Protein AF-0000000087153302 (afdb_homodimer)

pLDDT: mean 84.99, std 17.7, range [17.44, 97.81]

Organism: NCBI:txid2511166

Foldseek 3Di:
DCPDDPPVVVVVVVVVLPPQLDQDPVLLCVLLQVLCCVQLNEGADQDDDPVLVVVLVVVLVVLLVDAHDLSSLLNLLRSAPVVLNVLSVVLNVLSVVLSVLLDADDKDWFWDWDDDPNKIKIKIKIKGFVVSVVCSVLSNVLSVLVSVLSSLVSSLQSLLLSLQLSLLLLQLLLLLLLLVLLVVVLVVLVVVLVVQVVCVVVVNHDPVLSVVSVVSNVVSVVVSVVSVVSNVVSLVSSCNSSNHDDPSSPGHHHNHDDDADPDDDDDPCLLVLQCVAASVLVSLVSVLVSLVSVLVVLVVCLFWDGWMKMKMWMWMDDPVDPIDIDTDMDIDTDGDDPCRSVVVSVVSVVVSVVSVVVSVVVSVVLSVLLVVLVVQLVVLSVQLCCLVPPVLVVLVVVLVVVVVCVVVVNDDSVVNVVSVVVNSVSVSVNSVSSSSNSSSVSSNSCSSNPNDPPPDPPPPDPPPPPPPPPPPDDD/DCPDCPVVVVVVVVVVLPPPLDQDPVLLCVLLQVLCCVQQNEGADQDDDPVLVVVLVVVLVVLLVDAHDLSSLLNLLRSAPVVLNVLSVVLSVLSVVLSVLLDADDKDKDWDWDDDPNKIKIKIKIKGFVLSVVCSVLSSVLSVLVSVLSSLVSNLQSLLLSLQLSLLLLQLLLLLLLLVLLVVVLVVLVVVLVVQVVCVVVVNHDPVLSVVSVVLNVVSVVVSVVSVVSNVVSLVVSCNSSNHDDPSSPGHHDNHDDDADPDDDDDPCQLVLQCVAASVLVSLVSVLVSLVSVLVVLVVCLFWDTWMKMWMWMWMDDPVDPIDIDTDMDIDIDGDDPCRSVVVNVVSVVVSVVSVVVSVVVSVVLSVLLVVLVVQLVVLSVQLCCLVPPVLVVLVVVLVVVVVCVVVVNDDPVVNVVSVVVNSVSVSVSSVSSSSNSSSVSSNSCSSNPNDPPPPPPPPDPDPPPPPPPPPPDD

Secondary structure (DSSP, 8-state):
------HHHHHHHHHHT----PPPTTTTHHHHHHHHHHHH--------SHHHHHHHHHHHHHHHTSB--HHHHHHHHHHH-HHHHHHHHHHHHHHHHHHHHTSPPPPEEEEEEEEETTEEEEEEEEEEEHHHHHTHHHHHHHHHHHHHHHHHHHHHHHHHHHHHHHHHHHHHHHHHHHHHHHHHHHHHHHHHHHHHHHHHHTTSS-HHHHHHHHHHHHHHHHHHHHHHHHHHHHHHHHHHHHT--GGGGG-B--SSPPPPPSSPPP-TTHHHHHHHH-HHHHHHHHHHHHHHHHHHHHHHTTT-SEEEEEEEEEEEEETTEEEEEEEEEEEEEE--TTTTTHHHHHHHHHHHHHHHHHHHHHHHHHHHHHHHHHHHHHHHHHHHHHIIIIIHHHHHHHHHHHHHHHHTT-S-HHHHHHHHHHHHHHHHHHHHHHHHHHHHHHHHHHHHHS-------------------------/------HHHHHHHHHHT----PPPTTTTHHHHHHHHHHHH--------SHHHHHHHHHHHHHHHTSB--HHHHHHHHHHH-HHHHHHHHHHHHHHHHHHHHTSPPPPEEEEEEEEETTEEEEEEEEEEEHHHHHTHHHHHHHHHHHHHHHHHHHHHHHHHHHHHHHHHHHHHHHHHHHHHHHHHHHHHHHHHHHHHHHHHHTTSS-HHHHHHHHHHHHHHHHHHHHHHHHHHHHHHHHHHHHT--GGGG--B--SSPPPPPSSPPP-TTHHHHHHHH-HHHHHHHHHHHHHHHHHHHHHHTTT-SEEEEEEEEEEEEETTEEEEEEEEEEEEEE---SSTTHHHHHHHHHHHHHHHHHHHHHHHHHHHHHHHHHHHHHHHHHHHHHIIIIIHHHHHHHHHHHHHHHHTT-S-HHHHHHHHHHHHHHHHHHHHHHHHHHHHHHHHHHHHH--------------------------

Nearest PDB structures (foldseek):
  4mt4-assembly1_C  TM=7.756E-01  e=3.917E-13  Campylobacter jejuni
  5iuy-assembly1_A  TM=7.152E-01  e=1.158E-13  Pseudomonas aeruginosa PAO1
  5azs-assembly1_C  TM=7.913E-01  e=3.580E-12  Pseudomonas aeruginosa PAO1
  1yc9-assembly1_A-3  TM=7.702E-01  e=3.745E-12  Vibrio cholerae
  4mt0-assembly1_A  TM=7.841E-01  e=2.386E-09  Neisseria gonorrhoeae

Radius of gyration: 38.24 Å; Cα contacts (8 Å, |Δi|>4): 1271; chains: 2; bounding box: 66×135×87 Å

Structure (mmCIF, N/CA/C/O backbone):
data_AF-0000000087153302-model_v1
#
loop_
_entity.id
_entity.type
_entity.pdbx_description
1 polymer 'Cobalt-zinc-cadmium resistance protein CzcC'
#
loop_
_atom_site.group_PDB
_atom_site.id
_atom_site.type_symbol
_atom_site.label_atom_id
_atom_site.label_alt_id
_atom_site.label_comp_id
_atom_site.label_asym_id
_atom_site.label_entity_id
_atom_site.label_seq_id
_atom_site.pdbx_PDB_ins_code
_atom_site.Cartn_x
_atom_site.Cartn_y
_atom_site.Cartn_z
_atom_site.occupancy
_atom_site.B_iso_or_equiv
_atom_site.auth_seq_id
_atom_site.auth_comp_id
_atom_site.auth_asym_id
_atom_site.auth_atom_id
_atom_site.pdbx_PDB_model_num
ATOM 1 N N . MET A 1 1 ? -32.531 58.625 32.281 1 26.73 1 MET A N 1
ATOM 2 C CA . MET A 1 1 ? -31.297 58.312 31.562 1 26.73 1 MET A CA 1
ATOM 3 C C . MET A 1 1 ? -31.156 56.812 31.328 1 26.73 1 MET A C 1
ATOM 5 O O . MET A 1 1 ? -30.938 56.062 32.281 1 26.73 1 MET A O 1
ATOM 9 N N . ARG A 1 2 ? -32.031 56.219 30.484 1 32.69 2 ARG A N 1
ATOM 10 C CA . ARG A 1 2 ? -32.469 54.844 30.234 1 32.69 2 ARG A CA 1
ATOM 11 C C . ARG A 1 2 ? -31.375 54.031 29.562 1 32.69 2 ARG A C 1
ATOM 13 O O . ARG A 1 2 ? -31.156 54.188 28.359 1 32.69 2 ARG A O 1
ATOM 20 N N . HIS A 1 3 ? -30.141 54.031 30.141 1 35.16 3 HIS A N 1
ATOM 21 C CA . HIS A 1 3 ? -29 53.25 29.656 1 35.16 3 HIS A CA 1
ATOM 22 C C . HIS A 1 3 ? -29.359 51.812 29.406 1 35.16 3 HIS A C 1
ATOM 24 O O . HIS A 1 3 ? -29.406 51 30.344 1 35.16 3 HIS A O 1
ATOM 30 N N . ARG A 1 4 ? -30.375 51.531 28.562 1 35.59 4 ARG A N 1
ATOM 31 C CA . ARG A 1 4 ? -31.062 50.281 28.25 1 35.59 4 ARG A CA 1
ATOM 32 C C . ARG A 1 4 ? -30.062 49.188 27.906 1 35.59 4 ARG A C 1
ATOM 34 O O . ARG A 1 4 ? -28.938 49.469 27.5 1 35.59 4 ARG A O 1
ATOM 41 N N . THR A 1 5 ? -30.484 47.938 28.172 1 35.56 5 THR A N 1
ATOM 42 C CA . THR A 1 5 ? -30.094 46.531 28.344 1 35.56 5 THR A CA 1
ATOM 43 C C . THR A 1 5 ? -29.531 45.969 27.047 1 35.56 5 THR A C 1
ATOM 45 O O . THR A 1 5 ? -30.281 45.594 26.156 1 35.56 5 THR A O 1
ATOM 48 N N . ILE A 1 6 ? -28.594 46.719 26.359 1 37.72 6 ILE A N 1
ATOM 49 C CA . ILE A 1 6 ? -28.016 46.156 25.141 1 37.72 6 ILE A CA 1
ATOM 50 C C . ILE A 1 6 ? -27.344 44.812 25.469 1 37.72 6 ILE A C 1
ATOM 52 O O . ILE A 1 6 ? -26.891 44.125 24.562 1 37.72 6 ILE A O 1
ATOM 56 N N . ALA A 1 7 ? -27.156 44.5 26.719 1 40.34 7 ALA A N 1
ATOM 57 C CA . ALA A 1 7 ? -26.375 43.312 27.062 1 40.34 7 ALA A CA 1
ATOM 58 C C . ALA A 1 7 ? -27.094 42.031 26.641 1 40.34 7 ALA A C 1
ATOM 60 O O . ALA A 1 7 ? -26.453 41.031 26.344 1 40.34 7 ALA A O 1
ATOM 61 N N . PRO A 1 8 ? -28.5 42.094 26.672 1 39.19 8 PRO A N 1
ATOM 62 C CA . PRO A 1 8 ? -29.094 40.781 26.453 1 39.19 8 PRO A CA 1
ATOM 63 C C . PRO A 1 8 ? -28.953 40.281 25.016 1 39.19 8 PRO A C 1
ATOM 65 O O . PRO A 1 8 ? -29.047 39.062 24.766 1 39.19 8 PRO A O 1
ATOM 68 N N . LEU A 1 9 ? -28.906 41.281 24.094 1 36.41 9 LEU A N 1
ATOM 69 C CA . LEU A 1 9 ? -29.031 40.781 22.734 1 36.41 9 LEU A CA 1
ATOM 70 C C . LEU A 1 9 ? -27.812 39.938 22.344 1 36.41 9 LEU A C 1
ATOM 72 O O . LEU A 1 9 ? -27.938 38.969 21.594 1 36.41 9 LEU A O 1
ATOM 76 N N . LEU A 1 10 ? -26.625 40.312 22.844 1 36.78 10 LEU A N 1
ATOM 77 C CA . LEU A 1 10 ? -25.484 39.531 22.422 1 36.78 10 LEU A CA 1
ATOM 78 C C . LEU A 1 10 ? -25.562 38.094 22.984 1 36.78 10 LEU A C 1
ATOM 80 O O . LEU A 1 10 ? -25.109 37.156 22.344 1 36.78 10 LEU A O 1
ATOM 84 N N . LEU A 1 11 ? -26.203 37.938 24.188 1 37.56 11 LEU A N 1
ATOM 85 C CA . LEU A 1 11 ? -26.344 36.594 24.734 1 37.56 11 LEU A CA 1
ATOM 86 C C . LEU A 1 11 ? -27.344 35.781 23.922 1 37.56 11 LEU A C 1
ATOM 88 O O . LEU A 1 11 ? -27.25 34.562 23.859 1 37.56 11 LEU A O 1
ATOM 92 N N . LEU A 1 12 ? -28.453 36.406 23.422 1 37.22 12 LEU A N 1
ATOM 93 C CA . LEU A 1 12 ? -29.484 35.625 22.75 1 37.22 12 LEU A CA 1
ATOM 94 C C . LEU A 1 12 ? -28.969 35.094 21.406 1 37.22 12 LEU A C 1
ATOM 96 O O . LEU A 1 12 ? -29.5 34.125 20.875 1 37.22 12 LEU A O 1
ATOM 100 N N . ALA A 1 13 ? -28.156 35.906 20.719 1 37.12 13 ALA A N 1
ATOM 101 C CA . ALA A 1 13 ? -27.734 35.438 19.406 1 37.12 13 ALA A CA 1
ATOM 102 C C . ALA A 1 13 ? -26.891 34.156 19.531 1 37.12 13 ALA A C 1
ATOM 104 O O . ALA A 1 13 ? -26.75 33.406 18.578 1 37.12 13 ALA A O 1
ATOM 105 N N . SER A 1 14 ? -26.25 34 20.656 1 38.56 14 SER A N 1
ATOM 106 C CA . SER A 1 14 ? -25.453 32.781 20.766 1 38.56 14 SER A CA 1
ATOM 107 C C . SER A 1 14 ? -26.328 31.531 20.859 1 38.56 14 SER A C 1
ATOM 109 O O . SER A 1 14 ? -25.828 30.406 20.812 1 38.56 14 SER A O 1
ATOM 111 N N . SER A 1 15 ? -27.594 31.734 21.328 1 39.97 15 SER A N 1
ATOM 112 C CA . SER A 1 15 ? -28.344 30.5 21.531 1 39.97 15 SER A CA 1
ATOM 113 C C . SER A 1 15 ? -28.703 29.828 20.203 1 39.97 15 SER A C 1
ATOM 115 O O . SER A 1 15 ? -29 28.641 20.172 1 39.97 15 SER A O 1
ATOM 117 N N . ALA A 1 16 ? -29.141 30.641 19.219 1 39.56 16 ALA A N 1
ATOM 118 C CA . ALA A 1 16 ? -29.703 30.031 18.031 1 39.56 16 ALA A CA 1
ATOM 119 C C . ALA A 1 16 ? -28.672 29.203 17.281 1 39.56 16 ALA A C 1
ATOM 121 O O . ALA A 1 16 ? -29.016 28.328 16.484 1 39.56 16 ALA A O 1
ATOM 122 N N . LEU A 1 17 ? -27.484 29.672 17.266 1 40.41 17 LEU A N 1
ATOM 123 C CA . LEU A 1 17 ? -26.516 28.953 16.453 1 40.41 17 LEU A CA 1
ATOM 124 C C . LEU A 1 17 ? -26.125 27.625 17.109 1 40.41 17 LEU A C 1
ATOM 126 O O . LEU A 1 17 ? -25.25 26.922 16.609 1 40.41 17 LEU A O 1
ATOM 130 N N . ALA A 1 18 ? -26.516 27.516 18.359 1 40.16 18 ALA A N 1
ATOM 131 C CA . ALA A 1 18 ? -26.156 26.219 18.938 1 40.16 18 ALA A CA 1
ATOM 132 C C . ALA A 1 18 ? -26.922 25.078 18.266 1 40.16 18 ALA A C 1
ATOM 134 O O . ALA A 1 18 ? -27.953 24.625 18.766 1 40.16 18 ALA A O 1
ATOM 135 N N . GLY A 1 19 ? -27.438 25.172 17.188 1 43.44 19 GLY A N 1
ATOM 136 C CA . GLY A 1 19 ? -27.859 23.859 16.703 1 43.44 19 GLY A CA 1
ATOM 137 C C . GLY A 1 19 ? -26.953 22.734 17.203 1 43.44 19 GLY A C 1
ATOM 138 O O . GLY A 1 19 ? -25.766 22.703 16.875 1 43.44 19 GLY A O 1
ATOM 139 N N . CYS A 1 20 ? -27.219 22.109 18.422 1 48.09 20 CYS A N 1
ATOM 140 C CA . CYS A 1 20 ? -26.562 21.047 19.156 1 48.09 20 CYS A CA 1
ATOM 141 C C . CYS A 1 20 ? -26.047 19.969 18.219 1 48.09 20 CYS A C 1
ATOM 143 O O . CYS A 1 20 ? -26.828 19.297 17.547 1 48.09 20 CYS A O 1
ATOM 145 N N . ALA A 1 21 ? -25.078 20.156 17.531 1 61.72 21 ALA A N 1
ATOM 146 C CA . ALA A 1 21 ? -24.438 19 16.906 1 61.72 21 ALA A CA 1
ATOM 147 C C . ALA A 1 21 ? -24.422 17.797 17.859 1 61.72 21 ALA A C 1
ATOM 149 O O . ALA A 1 21 ? -23.828 17.875 18.938 1 61.72 21 ALA A O 1
ATOM 150 N N . SER A 1 22 ? -25.516 17.141 18.031 1 71.25 22 SER A N 1
ATOM 151 C CA . SER A 1 22 ? -25.719 15.992 18.906 1 71.25 22 SER A CA 1
ATOM 152 C C . SER A 1 22 ? -25.219 14.711 18.234 1 71.25 22 SER A C 1
ATOM 154 O O . SER A 1 22 ? -25.078 14.656 17.016 1 71.25 22 SER A O 1
ATOM 156 N N . PHE A 1 23 ? -24.641 14 19.156 1 80.62 23 PHE A N 1
ATOM 157 C CA . PHE A 1 23 ? -24.219 12.672 18.719 1 80.62 23 PHE A CA 1
ATOM 158 C C . PHE A 1 23 ? -25.375 11.922 18.078 1 80.62 23 PHE A C 1
ATOM 160 O O . PHE A 1 23 ? -26.531 12.078 18.469 1 80.62 23 PHE A O 1
ATOM 167 N N . SER A 1 24 ? -25.156 11.383 16.953 1 77.31 24 SER A N 1
ATOM 168 C CA . SER A 1 24 ? -26.172 10.586 16.266 1 77.31 24 SER A CA 1
ATOM 169 C C . SER A 1 24 ? -26.594 9.383 17.109 1 77.31 24 SER A C 1
ATOM 171 O O . SER A 1 24 ? -25.797 8.852 17.875 1 77.31 24 SER A O 1
ATOM 173 N N . ALA A 1 25 ? -27.797 8.977 16.984 1 74.81 25 ALA A N 1
ATOM 174 C CA . ALA A 1 25 ? -28.344 7.848 17.734 1 74.81 25 ALA A CA 1
ATOM 175 C C . ALA A 1 25 ? -27.672 6.539 17.344 1 74.81 25 ALA A C 1
ATOM 177 O O . ALA A 1 25 ? -27.406 5.688 18.188 1 74.81 25 ALA A O 1
ATOM 178 N N . ASP A 1 26 ? -27.281 6.438 16.062 1 79.06 26 ASP A N 1
ATOM 179 C CA . ASP A 1 26 ? -26.688 5.195 15.578 1 79.06 26 ASP A CA 1
ATOM 180 C C . ASP A 1 26 ? -25.172 5.27 15.617 1 79.06 26 ASP A C 1
ATOM 182 O O . ASP A 1 26 ? -24.484 4.379 15.094 1 79.06 26 ASP A O 1
ATOM 186 N N . ARG A 1 27 ? -24.688 6.332 16.234 1 77.75 27 ARG A N 1
ATOM 187 C CA . ARG A 1 27 ? -23.25 6.531 16.391 1 77.75 27 ARG A CA 1
ATOM 188 C C . ARG A 1 27 ? -22.531 6.441 15.055 1 77.75 27 ARG A C 1
ATOM 190 O O . ARG A 1 27 ? -21.422 5.918 14.977 1 77.75 27 ARG A O 1
ATOM 197 N N . GLY A 1 28 ? -23.25 6.801 13.969 1 85.44 28 GLY A N 1
ATOM 198 C CA . GLY A 1 28 ? -22.672 6.895 12.641 1 85.44 28 GLY A CA 1
ATOM 199 C C . GLY A 1 28 ? -22.688 5.574 11.891 1 85.44 28 GLY A C 1
ATOM 200 O O . GLY A 1 28 ? -22.234 5.5 10.742 1 85.44 28 GLY A O 1
ATOM 201 N N . MET A 1 29 ? -23.266 4.492 12.445 1 91.5 29 MET A N 1
ATOM 202 C CA . MET A 1 29 ? -23.188 3.146 11.883 1 91.5 29 MET A CA 1
ATOM 203 C C . MET A 1 29 ? -24.219 2.967 10.766 1 91.5 29 MET A C 1
ATOM 205 O O . MET A 1 29 ? -24.203 1.951 10.07 1 91.5 29 MET A O 1
ATOM 209 N N . GLY A 1 30 ? -25.047 3.918 10.562 1 89.38 30 GLY A N 1
ATOM 210 C CA . GLY A 1 30 ? -26.078 3.822 9.555 1 89.38 30 GLY A CA 1
ATOM 211 C C . GLY A 1 30 ? -25.547 3.602 8.156 1 89.38 30 GLY A C 1
ATOM 212 O O . GLY A 1 30 ? -25.969 2.676 7.461 1 89.38 30 GLY A O 1
ATOM 213 N N . VAL A 1 31 ? -24.656 4.359 7.816 1 89.31 31 VAL A N 1
ATOM 214 C CA . VAL A 1 31 ? -24.062 4.273 6.484 1 89.31 31 VAL A CA 1
ATOM 215 C C . VAL A 1 31 ? -23.312 2.949 6.34 1 89.31 31 VAL A C 1
ATOM 217 O O . VAL A 1 31 ? -23.391 2.295 5.297 1 89.31 31 VAL A O 1
ATOM 220 N N . VAL A 1 32 ? -22.562 2.557 7.371 1 91.94 32 VAL A N 1
ATOM 221 C CA . VAL A 1 32 ? -21.812 1.31 7.352 1 91.94 32 VAL A CA 1
ATOM 222 C C . VAL A 1 32 ? -22.75 0.133 7.125 1 91.94 32 VAL A C 1
ATOM 224 O O . VAL A 1 32 ? -22.5 -0.724 6.277 1 91.94 32 VAL A O 1
ATOM 227 N N . SER A 1 33 ? -23.875 0.13 7.863 1 91.94 33 SER A N 1
ATOM 228 C CA . SER A 1 33 ? -24.859 -0.938 7.742 1 91.94 33 SER A CA 1
ATOM 229 C C . SER A 1 33 ? -25.5 -0.944 6.359 1 91.94 33 SER A C 1
ATOM 231 O O . SER A 1 33 ? -25.688 -2.006 5.758 1 91.94 33 SER A O 1
ATOM 233 N N . ASP A 1 34 ? -25.781 0.166 5.844 1 89.31 34 ASP A N 1
ATOM 234 C CA . ASP A 1 34 ? -26.438 0.286 4.539 1 89.31 34 ASP A CA 1
ATOM 235 C C . ASP A 1 34 ? -25.5 -0.205 3.424 1 89.31 34 ASP A C 1
ATOM 237 O O . ASP A 1 34 ? -25.922 -0.994 2.572 1 89.31 34 ASP A O 1
ATOM 241 N N . VAL A 1 35 ? -24.312 0.205 3.438 1 86.12 35 VAL A N 1
ATOM 242 C CA . VAL A 1 35 ? -23.344 -0.173 2.414 1 86.12 35 VAL A CA 1
ATOM 243 C C . VAL A 1 35 ? -23.078 -1.677 2.48 1 86.12 35 VAL A C 1
ATOM 245 O O . VAL A 1 35 ? -23.016 -2.348 1.449 1 86.12 35 VAL A O 1
ATOM 248 N N . THR A 1 36 ? -22.938 -2.148 3.678 1 89.12 36 THR A N 1
ATOM 249 C CA . THR A 1 36 ? -22.656 -3.568 3.859 1 89.12 36 THR A CA 1
ATOM 250 C C . THR A 1 36 ? -23.844 -4.418 3.387 1 89.12 36 THR A C 1
ATOM 252 O O . THR A 1 36 ? -23.656 -5.422 2.703 1 89.12 36 THR A O 1
ATOM 255 N N . GLU A 1 37 ? -25.031 -4.043 3.711 1 88.94 37 GLU A N 1
ATOM 256 C CA . GLU A 1 37 ? -26.234 -4.766 3.301 1 88.94 37 GLU A CA 1
ATOM 257 C C . GLU A 1 37 ? -26.391 -4.762 1.782 1 88.94 37 GLU A C 1
ATOM 259 O O . GLU A 1 37 ? -26.719 -5.789 1.185 1 88.94 37 GLU A O 1
ATOM 264 N N . ARG A 1 38 ? -26.141 -3.75 1.174 1 84.44 38 ARG A N 1
ATOM 265 C CA . ARG A 1 38 ? -26.281 -3.621 -0.273 1 84.44 38 ARG A CA 1
ATOM 266 C C . ARG A 1 38 ? -25.188 -4.398 -1.001 1 84.44 38 ARG A C 1
ATOM 268 O O . ARG A 1 38 ? -25.453 -5.047 -2.016 1 84.44 38 ARG A O 1
ATOM 275 N N . ALA A 1 39 ? -23.969 -4.355 -0.471 1 82.88 39 ALA A N 1
ATOM 276 C CA . ALA A 1 39 ? -22.828 -4.938 -1.166 1 82.88 39 ALA A CA 1
ATOM 277 C C . ALA A 1 39 ? -22.781 -6.449 -0.972 1 82.88 39 ALA A C 1
ATOM 279 O O . ALA A 1 39 ? -22.531 -7.195 -1.921 1 82.88 39 ALA A O 1
ATOM 280 N N . ILE A 1 40 ? -23.062 -6.945 0.31 1 85.19 40 ILE A N 1
ATOM 281 C CA . ILE A 1 40 ? -22.828 -8.367 0.548 1 85.19 40 ILE A CA 1
ATOM 282 C C . ILE A 1 40 ? -24 -8.969 1.305 1 85.19 40 ILE A C 1
ATOM 284 O O . ILE A 1 40 ? -24.047 -10.18 1.551 1 85.19 40 ILE A O 1
ATOM 288 N N . GLY A 1 41 ? -24.969 -8.227 1.668 1 87.38 41 GLY A N 1
ATOM 289 C CA . GLY A 1 41 ? -26.188 -8.719 2.293 1 87.38 41 GLY A CA 1
ATOM 290 C C . GLY A 1 41 ? -25.969 -9.273 3.686 1 87.38 41 GLY A C 1
ATOM 291 O O . GLY A 1 41 ? -26.547 -10.297 4.051 1 87.38 41 GLY A O 1
ATOM 292 N N . LYS A 1 42 ? -25.078 -8.633 4.438 1 89.38 42 LYS A N 1
ATOM 293 C CA . LYS A 1 42 ? -24.75 -9.125 5.773 1 89.38 42 LYS A CA 1
ATOM 294 C C . LYS A 1 42 ? -24.984 -8.047 6.828 1 89.38 42 LYS A C 1
ATOM 296 O O . LYS A 1 42 ? -25.203 -6.879 6.492 1 89.38 42 LYS A O 1
ATOM 301 N N . ASP A 1 43 ? -24.984 -8.516 8.102 1 88.62 43 ASP A N 1
ATOM 302 C CA . ASP A 1 43 ? -25.219 -7.598 9.219 1 88.62 43 ASP A CA 1
ATOM 303 C C . ASP A 1 43 ? -23.922 -7.246 9.93 1 88.62 43 ASP A C 1
ATOM 305 O O . ASP A 1 43 ? -22.984 -8.047 9.945 1 88.62 43 ASP A O 1
ATOM 309 N N . VAL A 1 44 ? -23.906 -6.07 10.422 1 89.81 44 VAL A N 1
ATOM 310 C CA . VAL A 1 44 ? -22.75 -5.605 11.188 1 89.81 44 VAL A CA 1
ATOM 311 C C . VAL A 1 44 ? -23.188 -5.207 12.594 1 89.81 44 VAL A C 1
ATOM 313 O O . VAL A 1 44 ? -24.375 -4.926 12.828 1 89.81 44 VAL A O 1
ATOM 316 N N . ALA A 1 45 ? -22.312 -5.277 13.562 1 87.88 45 ALA A N 1
ATOM 317 C CA . ALA A 1 45 ? -22.609 -4.895 14.938 1 87.88 45 ALA A CA 1
ATOM 318 C C . ALA A 1 45 ? -21.438 -4.152 15.578 1 87.88 45 ALA A C 1
ATOM 320 O O . ALA A 1 45 ? -20.297 -4.594 15.484 1 87.88 45 ALA A O 1
ATOM 321 N N . PHE A 1 46 ? -21.734 -3.059 16.141 1 90.12 46 PHE A N 1
ATOM 322 C CA . PHE A 1 46 ? -20.781 -2.326 16.969 1 90.12 46 PHE A CA 1
ATOM 323 C C . PHE A 1 46 ? -21.078 -2.549 18.438 1 90.12 46 PHE A C 1
ATOM 325 O O . PHE A 1 46 ? -22.062 -2.033 18.969 1 90.12 46 PHE A O 1
ATOM 332 N N . VAL A 1 47 ? -20.203 -3.311 19.062 1 89.06 47 VAL A N 1
ATOM 333 C CA . VAL A 1 47 ? -20.453 -3.795 20.406 1 89.06 47 VAL A CA 1
ATOM 334 C C . VAL A 1 47 ? -19.875 -2.809 21.422 1 89.06 47 VAL A C 1
ATOM 336 O O . VAL A 1 47 ? -18.656 -2.67 21.547 1 89.06 47 VAL A O 1
ATOM 339 N N . ARG A 1 48 ? -20.766 -2.236 22.203 1 86.75 48 ARG A N 1
ATOM 340 C CA . ARG A 1 48 ? -20.297 -1.218 23.141 1 86.75 48 ARG A CA 1
ATOM 341 C C . ARG A 1 48 ? -20.734 -1.554 24.562 1 86.75 48 ARG A C 1
ATOM 343 O O . ARG A 1 48 ? -20.234 -0.964 25.516 1 86.75 48 ARG A O 1
ATOM 350 N N . SER A 1 49 ? -21.75 -2.473 24.625 1 88.56 49 SER A N 1
ATOM 351 C CA . SER A 1 49 ? -22.25 -2.852 25.938 1 88.56 49 SER A CA 1
ATOM 352 C C . SER A 1 49 ? -22.156 -4.359 26.156 1 88.56 49 SER A C 1
ATOM 354 O O . SER A 1 49 ? -21.984 -5.117 25.203 1 88.56 49 SER A O 1
ATOM 356 N N . ALA A 1 50 ? -22.25 -4.742 27.391 1 90.38 50 ALA A N 1
ATOM 357 C CA . ALA A 1 50 ? -22.172 -6.156 27.734 1 90.38 50 ALA A CA 1
ATOM 358 C C . ALA A 1 50 ? -23.375 -6.926 27.188 1 90.38 50 ALA A C 1
ATOM 360 O O . ALA A 1 50 ? -23.234 -8.078 26.781 1 90.38 50 ALA A O 1
ATOM 361 N N . ASP A 1 51 ? -24.484 -6.266 27.219 1 89.06 51 ASP A N 1
ATOM 362 C CA . ASP A 1 51 ? -25.672 -6.906 26.688 1 89.06 51 ASP A CA 1
ATOM 363 C C . ASP A 1 51 ? -25.547 -7.164 25.188 1 89.06 51 ASP A C 1
ATOM 365 O O . ASP A 1 51 ? -25.938 -8.227 24.703 1 89.06 51 ASP A O 1
ATOM 369 N N . GLU A 1 52 ? -25 -6.188 24.5 1 89.19 52 GLU A N 1
ATOM 370 C CA . GLU A 1 52 ? -24.781 -6.359 23.062 1 89.19 52 GLU A CA 1
ATOM 371 C C . GLU A 1 52 ? -23.75 -7.457 22.797 1 89.19 52 GLU A C 1
ATOM 373 O O . GLU A 1 52 ? -23.906 -8.227 21.844 1 89.19 52 GLU A O 1
ATOM 378 N N . ALA A 1 53 ? -22.812 -7.516 23.672 1 91.75 53 ALA A N 1
ATOM 379 C CA . ALA A 1 53 ? -21.781 -8.547 23.531 1 91.75 53 ALA A CA 1
ATOM 380 C C . ALA A 1 53 ? -22.375 -9.938 23.703 1 91.75 53 ALA A C 1
ATOM 382 O O . ALA A 1 53 ? -22.031 -10.867 22.984 1 91.75 53 ALA A O 1
ATOM 383 N N . ALA A 1 54 ? -23.297 -10.062 24.641 1 91.75 54 ALA A N 1
ATOM 384 C CA . ALA A 1 54 ? -23.938 -11.352 24.891 1 91.75 54 ALA A CA 1
ATOM 385 C C . ALA A 1 54 ? -24.812 -11.773 23.719 1 91.75 54 ALA A C 1
ATOM 387 O O . ALA A 1 54 ? -24.844 -12.953 23.344 1 91.75 54 ALA A O 1
ATOM 388 N N . THR A 1 55 ? -25.516 -10.852 23.172 1 92.44 55 THR A N 1
ATOM 389 C CA . THR A 1 55 ? -26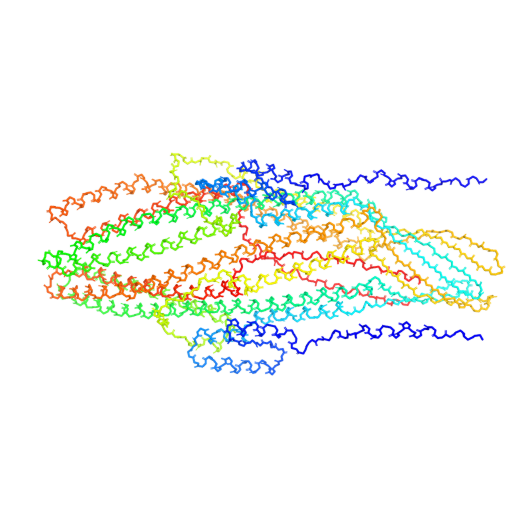.359 -11.141 22.016 1 92.44 55 THR A CA 1
ATOM 390 C C . THR A 1 55 ? -25.516 -11.594 20.828 1 92.44 55 THR A C 1
ATOM 392 O O . THR A 1 55 ? -25.875 -12.547 20.141 1 92.44 55 THR A O 1
ATOM 395 N N . VAL A 1 56 ? -24.406 -10.891 20.594 1 92.38 56 VAL A N 1
ATOM 396 C CA . VAL A 1 56 ? -23.516 -11.234 19.484 1 92.38 56 VAL A CA 1
ATOM 397 C C . VAL A 1 56 ? -22.906 -12.609 19.719 1 92.38 56 VAL A C 1
ATOM 399 O O . VAL A 1 56 ? -22.812 -13.422 18.797 1 92.38 56 VAL A O 1
ATOM 402 N N . ASP A 1 57 ? -22.547 -12.891 20.984 1 91.56 57 ASP A N 1
ATOM 403 C CA . ASP A 1 57 ? -21.969 -14.188 21.328 1 91.56 57 ASP A CA 1
ATOM 404 C C . ASP A 1 57 ? -22.969 -15.32 21.047 1 91.56 57 ASP A C 1
ATOM 406 O O . ASP A 1 57 ? -22.578 -16.375 20.531 1 91.56 57 ASP A O 1
ATOM 410 N N . ALA A 1 58 ? -24.172 -15.117 21.375 1 92.56 58 ALA A N 1
ATOM 411 C CA . ALA A 1 58 ? -25.203 -16.125 21.141 1 92.56 58 ALA A CA 1
ATOM 412 C C . ALA A 1 58 ? -25.406 -16.359 19.641 1 92.56 58 ALA A C 1
ATOM 414 O O . ALA A 1 58 ? -25.562 -17.5 19.203 1 92.56 58 ALA A O 1
ATOM 415 N N . ALA A 1 59 ? -25.391 -15.281 18.922 1 92.75 59 ALA A N 1
ATOM 416 C CA . ALA A 1 59 ? -25.547 -15.391 17.484 1 92.75 59 ALA A CA 1
ATOM 417 C C . ALA A 1 59 ? -24.375 -16.141 16.859 1 92.75 59 ALA A C 1
ATOM 419 O O . ALA A 1 59 ? -24.578 -16.984 15.969 1 92.75 59 ALA A O 1
ATOM 420 N N . VAL A 1 60 ? -23.156 -15.867 17.297 1 93.56 60 VAL A N 1
ATOM 421 C CA . VAL A 1 60 ? -21.953 -16.516 16.781 1 93.56 60 VAL A CA 1
ATOM 422 C C . VAL A 1 60 ? -22 -18 17.094 1 93.56 60 VAL A C 1
ATOM 424 O O . VAL A 1 60 ? -21.703 -18.844 16.234 1 93.56 60 VAL A O 1
ATOM 427 N N . LYS A 1 61 ? -22.438 -18.406 18.281 1 92 61 LYS A N 1
ATOM 428 C CA . LYS A 1 61 ? -22.516 -19.797 18.688 1 92 61 LYS A CA 1
ATOM 429 C C . LYS A 1 61 ? -23.531 -20.562 17.828 1 92 61 LYS A C 1
ATOM 431 O O . LYS A 1 61 ? -23.312 -21.719 17.484 1 92 61 LYS A O 1
ATOM 436 N N . ARG A 1 62 ? -24.578 -19.875 17.516 1 92.81 62 ARG A N 1
ATOM 437 C CA . ARG A 1 62 ? -25.594 -20.484 16.672 1 92.81 62 ARG A CA 1
ATOM 438 C C . ARG A 1 62 ? -25.047 -20.781 15.273 1 92.81 62 ARG A C 1
ATOM 440 O O . ARG A 1 62 ? -25.328 -21.828 14.703 1 92.81 62 ARG A O 1
ATOM 447 N N . LEU A 1 63 ? -24.297 -19.844 14.773 1 93.56 63 LEU A N 1
ATOM 448 C CA . LEU A 1 63 ? -23.719 -20.016 13.438 1 93.56 63 LEU A CA 1
ATOM 449 C C . LEU A 1 63 ? -22.656 -21.094 13.422 1 93.56 63 LEU A C 1
ATOM 451 O O . LEU A 1 63 ? -22.531 -21.844 12.461 1 93.56 63 LEU A O 1
ATOM 455 N N . LEU A 1 64 ? -21.906 -21.219 14.508 1 93.44 64 LEU A N 1
ATOM 456 C CA . LEU A 1 64 ? -20.797 -22.156 14.594 1 93.44 64 LEU A CA 1
ATOM 457 C C . LEU A 1 64 ? -21.281 -23.578 14.797 1 93.44 64 LEU A C 1
ATOM 459 O O . LEU A 1 64 ? -20.531 -24.547 14.617 1 93.44 64 LEU A O 1
ATOM 463 N N . ALA A 1 65 ? -22.562 -23.75 15.094 1 90.44 65 ALA A N 1
ATOM 464 C CA . ALA A 1 65 ? -23.125 -25.078 15.367 1 90.44 65 ALA A CA 1
ATOM 465 C C . ALA A 1 65 ? -23.297 -25.875 14.078 1 90.44 65 ALA A C 1
ATOM 467 O O . ALA A 1 65 ? -23.391 -27.109 14.117 1 90.44 65 ALA A O 1
ATOM 468 N N . HIS A 1 66 ? -23.297 -25.172 12.938 1 89.5 66 HIS A N 1
ATOM 469 C CA . HIS A 1 66 ? -23.469 -25.828 11.648 1 89.5 66 HIS A CA 1
ATOM 470 C C . HIS A 1 66 ? -22.188 -25.75 10.812 1 89.5 66 HIS A C 1
ATOM 472 O O . HIS A 1 66 ? -21.188 -25.172 11.242 1 89.5 66 HIS A O 1
ATOM 478 N N . ASN A 1 67 ? -22.25 -26.5 9.68 1 92.12 67 ASN A N 1
ATOM 479 C CA . ASN A 1 67 ? -21.141 -26.344 8.742 1 92.12 67 ASN A CA 1
ATOM 480 C C . ASN A 1 67 ? -21.062 -24.922 8.195 1 92.12 67 ASN A C 1
ATOM 482 O O . ASN A 1 67 ? -22.031 -24.422 7.602 1 92.12 67 ASN A O 1
ATOM 486 N N . LEU A 1 68 ? -19.984 -24.375 8.461 1 94.12 68 LEU A N 1
ATOM 487 C CA . LEU A 1 68 ? -19.844 -22.953 8.125 1 94.12 68 LEU A CA 1
ATOM 488 C C . LEU A 1 68 ? -19.656 -22.766 6.617 1 94.12 68 LEU A C 1
ATOM 490 O O . LEU A 1 68 ? -18.656 -23.188 6.051 1 94.12 68 LEU A O 1
ATOM 494 N N . THR A 1 69 ? -20.641 -22.203 5.984 1 94.5 69 THR A N 1
ATOM 495 C CA . THR A 1 69 ? -20.484 -21.75 4.605 1 94.5 69 THR A CA 1
ATOM 496 C C . THR A 1 69 ? -19.672 -20.469 4.539 1 94.5 69 THR A C 1
ATOM 498 O O . THR A 1 69 ? -19.359 -19.859 5.57 1 94.5 69 THR A O 1
ATOM 501 N N . ALA A 1 70 ? -19.281 -20.094 3.332 1 94.06 70 ALA A N 1
ATOM 502 C CA . ALA A 1 70 ? -18.531 -18.844 3.182 1 94.06 70 ALA A CA 1
ATOM 503 C C . ALA A 1 70 ? -19.312 -17.656 3.736 1 94.06 70 ALA A C 1
ATOM 505 O O . ALA A 1 70 ? -18.75 -16.797 4.418 1 94.06 70 ALA A O 1
ATOM 506 N N . ASP A 1 71 ? -20.609 -17.625 3.568 1 94 71 ASP A N 1
ATOM 507 C CA . ASP A 1 71 ? -21.469 -16.531 4.023 1 94 71 ASP A CA 1
ATOM 508 C C . ASP A 1 71 ? -21.578 -16.531 5.547 1 94 71 ASP A C 1
ATOM 510 O O . ASP A 1 71 ? -21.547 -15.461 6.168 1 94 71 ASP A O 1
ATOM 514 N N . HIS A 1 72 ? -21.672 -17.734 6.059 1 95.38 72 HIS A N 1
ATOM 515 C CA . HIS A 1 72 ? -21.75 -17.828 7.512 1 95.38 72 HIS A CA 1
ATOM 516 C C . HIS A 1 72 ? -20.453 -17.406 8.164 1 95.38 72 HIS A C 1
ATOM 518 O O . HIS A 1 72 ? -20.469 -16.734 9.203 1 95.38 72 HIS A O 1
ATOM 524 N N . ALA A 1 73 ? -19.344 -17.797 7.551 1 96.75 73 ALA A N 1
ATOM 525 C CA . ALA A 1 73 ? -18.047 -17.391 8.078 1 96.75 73 ALA A CA 1
ATOM 526 C C . ALA A 1 73 ? -17.891 -15.883 8.07 1 96.75 73 ALA A C 1
ATOM 528 O O . ALA A 1 73 ? -17.375 -15.297 9.023 1 96.75 73 ALA A O 1
ATOM 529 N N . VAL A 1 74 ? -18.359 -15.25 7 1 96.25 74 VAL A N 1
ATOM 530 C CA . VAL A 1 74 ? -18.312 -13.797 6.895 1 96.25 74 VAL A CA 1
ATOM 531 C C . VAL A 1 74 ? -19.156 -13.164 8 1 96.25 74 VAL A C 1
ATOM 533 O O . VAL A 1 74 ? -18.719 -12.219 8.664 1 96.25 74 VAL A O 1
ATOM 536 N N . GLN A 1 75 ? -20.312 -13.695 8.258 1 95.94 75 GLN A N 1
ATOM 537 C CA . GLN A 1 75 ? -21.188 -13.148 9.281 1 95.94 75 GLN A CA 1
ATOM 538 C C . GLN A 1 75 ? -20.562 -13.258 10.664 1 95.94 75 GLN A C 1
ATOM 540 O O . GLN A 1 75 ? -20.641 -12.32 11.469 1 95.94 75 GLN A O 1
ATOM 545 N N . VAL A 1 76 ? -19.938 -14.367 10.906 1 95.75 76 VAL A N 1
ATOM 546 C CA . VAL A 1 76 ? -19.266 -14.562 12.188 1 95.75 76 VAL A CA 1
ATOM 547 C C . VAL A 1 76 ? -18.156 -13.516 12.359 1 95.75 76 VAL A C 1
ATOM 549 O O . VAL A 1 76 ? -18.047 -12.891 13.414 1 95.75 76 VAL A O 1
ATOM 552 N N . ALA A 1 77 ? -17.344 -13.312 11.312 1 97 77 ALA A N 1
ATOM 553 C CA . ALA A 1 77 ? -16.234 -12.367 11.383 1 97 77 ALA A CA 1
ATOM 554 C C . ALA A 1 77 ? -16.734 -10.938 11.586 1 97 77 ALA A C 1
ATOM 556 O O . ALA A 1 77 ? -16.141 -10.18 12.359 1 97 77 ALA A O 1
ATOM 557 N N . LEU A 1 78 ? -17.844 -10.578 10.914 1 96.12 78 LEU A N 1
ATOM 558 C CA . LEU A 1 78 ? -18.375 -9.219 11 1 96.12 78 LEU A CA 1
ATOM 559 C C . LEU A 1 78 ? -18.891 -8.93 12.406 1 96.12 78 LEU A C 1
ATOM 561 O O . LEU A 1 78 ? -18.906 -7.773 12.836 1 96.12 78 LEU A O 1
ATOM 565 N N . LEU A 1 79 ? -19.266 -9.984 13.109 1 94.06 79 LEU A N 1
ATOM 566 C CA . LEU A 1 79 ? -19.812 -9.812 14.445 1 94.06 79 LEU A CA 1
ATOM 567 C C . LEU A 1 79 ? -18.719 -9.898 15.5 1 94.06 79 LEU A C 1
ATOM 569 O O . LEU A 1 79 ? -18.797 -9.227 16.531 1 94.06 79 LEU A O 1
ATOM 573 N N . ASN A 1 80 ? -17.688 -10.672 15.18 1 92.75 80 ASN A N 1
ATOM 574 C CA . ASN A 1 80 ? -16.828 -11.109 16.266 1 92.75 80 ASN A CA 1
ATOM 575 C C . ASN A 1 80 ? -15.414 -10.57 16.109 1 92.75 80 ASN A C 1
ATOM 577 O O . ASN A 1 80 ? -14.617 -10.617 17.062 1 92.75 80 ASN A O 1
ATOM 581 N N . ASN A 1 81 ? -15.008 -10.094 14.992 1 94.75 81 ASN A N 1
ATOM 582 C CA . ASN A 1 81 ? -13.633 -9.656 14.758 1 94.75 81 ASN A CA 1
ATOM 583 C C . ASN A 1 81 ? -13.32 -8.375 15.523 1 94.75 81 ASN A C 1
ATOM 585 O O . ASN A 1 81 ? -13.945 -7.344 15.297 1 94.75 81 ASN A O 1
ATOM 589 N N . LYS A 1 82 ? -12.281 -8.461 16.328 1 93.88 82 LYS A N 1
ATOM 590 C CA . LYS A 1 82 ? -11.961 -7.324 17.203 1 93.88 82 LYS A CA 1
ATOM 591 C C . LYS A 1 82 ? -11.258 -6.219 16.406 1 93.88 82 LYS A C 1
ATOM 593 O O . LYS A 1 82 ? -11.336 -5.047 16.781 1 93.88 82 LYS A O 1
ATOM 598 N N . GLY A 1 83 ? -10.539 -6.586 15.344 1 93.81 83 GLY A N 1
ATOM 599 C CA . GLY A 1 83 ? -9.969 -5.57 14.469 1 93.81 83 GLY A CA 1
ATOM 600 C C . GLY A 1 83 ? -11.023 -4.676 13.836 1 93.81 83 GLY A C 1
ATOM 601 O O . GLY A 1 83 ? -10.828 -3.465 13.734 1 93.81 83 GLY A O 1
ATOM 602 N N . LEU A 1 84 ? -12.141 -5.258 13.438 1 94.81 84 LEU A N 1
ATOM 603 C CA . LEU A 1 84 ? -13.234 -4.488 12.859 1 94.81 84 LEU A CA 1
ATOM 604 C C . LEU A 1 84 ? -13.891 -3.59 13.906 1 94.81 84 LEU A C 1
ATOM 606 O O . LEU A 1 84 ? -14.258 -2.451 13.609 1 94.81 84 LEU A O 1
ATOM 610 N N . GLN A 1 85 ? -13.961 -4.047 15.156 1 93.62 85 GLN A N 1
ATOM 611 C CA . GLN A 1 85 ? -14.492 -3.24 16.25 1 93.62 85 GLN A CA 1
ATOM 612 C C . GLN A 1 85 ? -13.625 -2.006 16.5 1 93.62 85 GLN A C 1
ATOM 614 O O . GLN A 1 85 ? -14.148 -0.926 16.781 1 93.62 85 GLN A O 1
ATOM 619 N N . ALA A 1 86 ? -12.359 -2.191 16.297 1 93.44 86 ALA A N 1
ATOM 620 C CA . ALA A 1 86 ? -11.445 -1.057 16.438 1 93.44 86 ALA A CA 1
ATOM 621 C C . ALA A 1 86 ? -11.688 -0.025 15.336 1 93.44 86 ALA A C 1
ATOM 623 O O . ALA A 1 86 ? -11.625 1.182 15.586 1 93.44 86 ALA A O 1
ATOM 624 N N . ALA A 1 87 ? -11.938 -0.48 14.156 1 92.44 87 ALA A N 1
ATOM 625 C CA . ALA A 1 87 ? -12.258 0.425 13.055 1 92.44 87 ALA A CA 1
ATOM 626 C C . ALA A 1 87 ? -13.539 1.203 13.336 1 92.44 87 ALA A C 1
ATOM 628 O O . ALA A 1 87 ? -13.641 2.385 13 1 92.44 87 ALA A O 1
ATOM 629 N N . TYR A 1 88 ? -14.508 0.591 14.008 1 93.81 88 TYR A N 1
ATOM 630 C CA . TYR A 1 88 ? -15.742 1.267 14.383 1 93.81 88 TYR A CA 1
ATOM 631 C C . TYR A 1 88 ? -15.484 2.307 15.469 1 93.81 88 TYR A C 1
ATOM 633 O O . TYR A 1 88 ? -16.141 3.354 15.5 1 93.81 88 TYR A O 1
ATOM 641 N N . SER A 1 89 ? -14.484 2.025 16.312 1 92.69 89 SER A N 1
ATOM 642 C CA . SER A 1 89 ? -14.109 3.016 17.312 1 92.69 89 SER A CA 1
ATOM 643 C C . SER A 1 89 ? -13.5 4.254 16.672 1 92.69 89 SER A C 1
ATOM 645 O O . SER A 1 89 ? -13.664 5.367 17.172 1 92.69 89 SER A O 1
ATOM 647 N N . GLU A 1 90 ? -12.812 4.055 15.609 1 91.69 90 GLU A N 1
ATOM 648 C CA . GLU A 1 90 ? -12.281 5.195 14.859 1 91.69 90 GLU A CA 1
ATOM 649 C C . GLU A 1 90 ? -13.406 6.059 14.297 1 91.69 90 GLU A C 1
ATOM 651 O O . GLU A 1 90 ? -13.289 7.285 14.242 1 91.69 90 GLU A O 1
ATOM 656 N N . LEU A 1 91 ? -14.461 5.414 13.836 1 92.31 91 LEU A N 1
ATOM 657 C CA . LEU A 1 91 ? -15.641 6.137 13.383 1 92.31 91 LEU A CA 1
ATOM 658 C C . LEU A 1 91 ? -16.266 6.934 14.523 1 92.31 91 LEU A C 1
ATOM 660 O O . LEU A 1 91 ? -16.656 8.086 14.336 1 92.31 91 LEU A O 1
ATOM 664 N N . ALA A 1 92 ? -16.281 6.32 15.703 1 91.31 92 ALA A N 1
ATOM 665 C CA . ALA A 1 92 ? -16.812 7.004 16.875 1 91.31 92 ALA A CA 1
ATOM 666 C C . ALA A 1 92 ? -15.961 8.227 17.234 1 91.31 92 ALA A C 1
ATOM 668 O O . ALA A 1 92 ? -16.5 9.258 17.641 1 91.31 92 ALA A O 1
ATOM 669 N N . LEU A 1 93 ? -14.68 8.117 17.047 1 91.56 93 LEU A N 1
ATOM 670 C CA . LEU A 1 93 ? -13.789 9.25 17.297 1 91.56 93 LEU A CA 1
ATOM 671 C C . LEU A 1 93 ? -14.055 10.367 16.297 1 91.56 93 LEU A C 1
ATOM 673 O O . LEU A 1 93 ? -14.047 11.547 16.672 1 91.56 93 LEU A O 1
ATOM 677 N N . ALA A 1 94 ? -14.32 10.031 15.062 1 91.5 94 ALA A N 1
ATOM 678 C CA . ALA A 1 94 ? -14.617 11.031 14.047 1 91.5 94 ALA A CA 1
ATOM 679 C C . ALA A 1 94 ? -15.898 11.789 14.375 1 91.5 94 ALA A C 1
ATOM 681 O O . ALA A 1 94 ? -16.031 12.977 14.078 1 91.5 94 ALA A O 1
ATOM 682 N N . GLU A 1 95 ? -16.828 11.109 14.969 1 91 95 GLU A N 1
ATOM 683 C CA . GLU A 1 95 ? -18.062 11.773 15.398 1 91 95 GLU A CA 1
ATOM 684 C C . GLU A 1 95 ? -17.781 12.812 16.484 1 91 95 GLU A C 1
ATOM 686 O O . GLU A 1 95 ? -18.359 13.898 16.469 1 91 95 GLU A O 1
ATOM 691 N N . THR A 1 96 ? -16.859 12.398 17.406 1 91.19 96 THR A N 1
ATOM 692 C CA . THR A 1 96 ? -16.5 13.359 18.453 1 91.19 96 THR A CA 1
ATOM 693 C C . THR A 1 96 ? -15.836 14.594 17.844 1 91.19 96 THR A C 1
ATOM 695 O O . THR A 1 96 ? -16.078 15.711 18.297 1 91.19 96 THR A O 1
ATOM 698 N N . ASP A 1 97 ? -15.125 14.414 16.828 1 90.31 97 ASP A N 1
ATOM 699 C CA . ASP A 1 97 ? -14.492 15.531 16.156 1 90.31 97 ASP A CA 1
ATOM 700 C C . ASP A 1 97 ? -15.523 16.422 15.461 1 90.31 97 ASP A C 1
ATOM 702 O O . ASP A 1 97 ? -15.398 17.641 15.445 1 90.31 97 ASP A O 1
ATOM 706 N N . LEU A 1 98 ? -16.5 15.773 14.852 1 91.5 98 LEU A N 1
ATOM 707 C CA . LEU A 1 98 ? -17.562 16.516 14.203 1 91.5 98 LEU A CA 1
ATOM 708 C C . LEU A 1 98 ? -18.281 17.422 15.203 1 91.5 98 LEU A C 1
ATOM 710 O O . LEU A 1 98 ? -18.469 18.609 14.953 1 91.5 98 LEU A O 1
ATOM 714 N N . VAL A 1 99 ? -18.531 16.859 16.406 1 89.12 99 VAL A N 1
ATOM 715 C CA . VAL A 1 99 ? -19.234 17.625 17.438 1 89.12 99 VAL A CA 1
ATOM 716 C C . VAL A 1 99 ? -18.328 18.734 17.969 1 89.12 99 VAL A C 1
ATOM 718 O O . VAL A 1 99 ? -18.781 19.875 18.125 1 89.12 99 VAL A O 1
ATOM 721 N N . ALA A 1 100 ? -17.062 18.453 18.109 1 89.38 100 ALA A N 1
ATOM 722 C CA . ALA A 1 100 ? -16.125 19.438 18.609 1 89.38 100 ALA A CA 1
ATOM 723 C C . ALA A 1 100 ? -15.984 20.609 17.656 1 89.38 100 ALA A C 1
ATOM 725 O O . ALA A 1 100 ? -15.961 21.781 18.062 1 89.38 100 ALA A O 1
ATOM 726 N N . GLU A 1 101 ? -15.992 20.359 16.344 1 88.75 101 GLU A N 1
ATOM 727 C CA . GLU A 1 101 ? -15.797 21.391 15.328 1 88.75 101 GLU A CA 1
ATOM 728 C C . GLU A 1 101 ? -17.078 22.156 15.062 1 88.75 101 GLU A C 1
ATOM 730 O O . GLU A 1 101 ? -17.062 23.219 14.438 1 88.75 101 GLU A O 1
ATOM 735 N N . SER A 1 102 ? -18.188 21.641 15.625 1 89.38 102 SER A N 1
ATOM 736 C CA . SER A 1 102 ? -19.484 22.281 15.406 1 89.38 102 SER A CA 1
ATOM 737 C C . SER A 1 102 ? -19.875 23.141 16.609 1 89.38 102 SER A C 1
ATOM 739 O O . SER A 1 102 ? -20.938 23.766 16.609 1 89.38 102 SER A O 1
ATOM 741 N N . LEU A 1 103 ? -18.922 23.188 17.625 1 89.38 103 LEU A N 1
ATOM 742 C CA . LEU A 1 103 ? -19.156 24.016 18.812 1 89.38 103 LEU A CA 1
ATOM 743 C C . LEU A 1 103 ? -18.359 25.312 18.75 1 89.38 103 LEU A C 1
ATOM 745 O O . LEU A 1 103 ? -17.25 25.328 18.203 1 89.38 103 LEU A O 1
ATOM 749 N N . PRO A 1 104 ? -19.016 26.422 19.219 1 88.81 104 PRO A N 1
ATOM 750 C CA . PRO A 1 104 ? -18.25 27.672 19.297 1 88.81 104 PRO A CA 1
ATOM 751 C C . PRO A 1 104 ? -17.047 27.578 20.219 1 88.81 104 PRO A C 1
ATOM 753 O O . PRO A 1 104 ? -17.047 26.766 21.141 1 88.81 104 PRO A O 1
ATOM 756 N N . PRO A 1 105 ? -16.031 28.344 19.891 1 88.44 105 PRO A N 1
ATOM 757 C CA . PRO A 1 105 ? -14.859 28.312 20.766 1 88.44 105 PRO A CA 1
ATOM 758 C C . PRO A 1 105 ? -15.164 28.781 22.188 1 88.44 105 PRO A C 1
ATOM 760 O O . PRO A 1 105 ? -16.016 29.641 22.391 1 88.44 105 PRO A O 1
ATOM 763 N N . ASN A 1 106 ? -14.453 28.203 23.156 1 87.38 106 ASN A N 1
ATOM 764 C CA . ASN A 1 106 ? -14.586 28.578 24.562 1 87.38 106 ASN A CA 1
ATOM 765 C C . ASN A 1 106 ? -13.938 29.938 24.828 1 87.38 106 ASN A C 1
ATOM 767 O O . ASN A 1 106 ? -12.82 30.203 24.375 1 87.38 106 ASN A O 1
ATOM 771 N N . PRO A 1 107 ? -14.695 30.875 25.469 1 89.12 107 PRO A N 1
ATOM 772 C CA . PRO A 1 107 ? -14.086 32.156 25.828 1 89.12 107 PRO A CA 1
ATOM 773 C C . PRO A 1 107 ? -13.016 32 26.906 1 89.12 107 PRO A C 1
ATOM 775 O O . PRO A 1 107 ? -12.977 30.984 27.609 1 89.12 107 PRO A O 1
ATOM 778 N N . VAL A 1 108 ? -12.164 32.938 26.891 1 90.25 108 VAL A N 1
ATOM 779 C CA . VAL A 1 108 ? -11.117 32.938 27.906 1 90.25 108 VAL A CA 1
ATOM 780 C C . VAL A 1 108 ? -11.375 34.062 28.906 1 90.25 108 VAL A C 1
ATOM 782 O O . VAL A 1 108 ? -11.648 35.188 28.516 1 90.25 108 VAL A O 1
ATOM 785 N N . PHE A 1 109 ? -11.312 33.688 30.281 1 89.5 109 PHE A N 1
ATOM 786 C CA . PHE A 1 109 ? -11.516 34.625 31.359 1 89.5 109 PHE A CA 1
ATOM 787 C C . PHE A 1 109 ? -10.195 34.969 32.062 1 89.5 109 PHE A C 1
ATOM 789 O O . PHE A 1 109 ? -9.375 34.062 32.281 1 89.5 109 PHE A O 1
ATOM 796 N N . SER A 1 110 ? -10.078 36.281 32.156 1 90.38 110 SER A N 1
ATOM 797 C CA . SER A 1 110 ? -8.883 36.688 32.875 1 90.38 110 SER A CA 1
ATOM 798 C C . SER A 1 110 ? -9.219 37.688 33.969 1 90.38 110 SER A C 1
ATOM 800 O O . SER A 1 110 ? -10.094 38.531 33.781 1 90.38 110 SER A O 1
ATOM 802 N N . ILE A 1 111 ? -8.578 37.531 35.188 1 89.94 111 ILE A N 1
ATOM 803 C CA . ILE A 1 111 ? -8.688 38.469 36.312 1 89.94 111 ILE A CA 1
ATOM 804 C C . ILE A 1 111 ? -7.297 38.875 36.75 1 89.94 111 ILE A C 1
ATOM 806 O O . ILE A 1 111 ? -6.402 38.062 36.938 1 89.94 111 ILE A O 1
ATOM 810 N N . SER A 1 112 ? -7.195 40.188 36.719 1 87.12 112 SER A N 1
ATOM 811 C CA . SER A 1 112 ? -5.918 40.719 37.188 1 87.12 112 SER A CA 1
ATOM 812 C C . SER A 1 112 ? -6.125 41.719 38.312 1 87.12 112 SER A C 1
ATOM 814 O O . SER A 1 112 ? -7.105 42.469 38.312 1 87.12 112 SER A O 1
ATOM 816 N N . ARG A 1 113 ? -5.254 41.688 39.281 1 86.75 113 ARG A N 1
ATOM 817 C CA . ARG A 1 113 ? -5.246 42.656 40.375 1 86.75 113 ARG A CA 1
ATOM 818 C C . ARG A 1 113 ? -3.863 43.25 40.531 1 86.75 113 ARG A C 1
ATOM 820 O O . ARG A 1 113 ? -2.861 42.562 40.594 1 86.75 113 ARG A O 1
ATOM 827 N N . ILE A 1 114 ? -3.975 44.531 40.375 1 81.5 114 ILE A N 1
ATOM 828 C CA . ILE A 1 114 ? -2.73 45.25 40.625 1 81.5 114 ILE A CA 1
ATOM 829 C C . ILE A 1 114 ? -2.887 46.188 41.812 1 81.5 114 ILE A C 1
ATOM 831 O O . ILE A 1 114 ? -3.889 46.875 41.938 1 81.5 114 ILE A O 1
ATOM 835 N N . THR A 1 115 ? -1.963 46.094 42.781 1 81.94 115 THR A N 1
ATOM 836 C CA . THR A 1 115 ? -2.004 46.938 43.969 1 81.94 115 THR A CA 1
ATOM 837 C C . THR A 1 115 ? -0.721 47.75 44.094 1 81.94 115 THR A C 1
ATOM 839 O O . THR A 1 115 ? 0.355 47.281 43.719 1 81.94 115 THR A O 1
ATOM 842 N N . GLY A 1 116 ? -0.925 49.125 44.25 1 76.94 116 GLY A N 1
ATOM 843 C CA . GLY A 1 116 ? 0.211 50 44.5 1 76.94 116 GLY A CA 1
ATOM 844 C C . GLY A 1 116 ? -0.168 51.281 45.25 1 76.94 116 GLY A C 1
ATOM 845 O O . GLY A 1 116 ? -1.208 51.875 44.969 1 76.94 116 GLY A O 1
ATOM 846 N N . ASN A 1 117 ? 0.757 51.75 46.031 1 77.81 117 ASN A N 1
ATOM 847 C CA . ASN A 1 117 ? 0.644 53 46.781 1 77.81 117 ASN A CA 1
ATOM 848 C C . ASN A 1 117 ? -0.75 53.188 47.375 1 77.81 117 ASN A C 1
ATOM 850 O O . ASN A 1 117 ? -1.345 54.25 47.25 1 77.81 117 ASN A O 1
ATOM 854 N N . GLY A 1 118 ? -1.32 52.219 47.938 1 75.94 118 GLY A N 1
ATOM 855 C CA . GLY A 1 118 ? -2.631 52.281 48.562 1 75.94 118 GLY A CA 1
ATOM 856 C C . GLY A 1 118 ? -3.773 52.125 47.562 1 75.94 118 GLY A C 1
ATOM 857 O O . GLY A 1 118 ? -4.938 52.062 47.969 1 75.94 118 GLY A O 1
ATOM 858 N N . ALA A 1 119 ? -3.436 52.156 46.344 1 77 119 ALA A N 1
ATOM 859 C CA . ALA A 1 119 ? -4.449 52.031 45.281 1 77 119 ALA A CA 1
ATOM 860 C C . ALA A 1 119 ? -4.516 50.594 44.75 1 77 119 ALA A C 1
ATOM 862 O O . ALA A 1 119 ? -3.561 49.844 44.906 1 77 119 ALA A O 1
ATOM 863 N N . SER A 1 120 ? -5.801 50.125 44.562 1 84.06 120 SER A N 1
ATOM 864 C CA . SER A 1 120 ? -6 48.812 44 1 84.06 120 SER A CA 1
ATOM 865 C C . SER A 1 120 ? -6.805 48.875 42.688 1 84.06 120 SER A C 1
ATOM 867 O O . SER A 1 120 ? -7.68 49.75 42.562 1 84.06 120 SER A O 1
ATOM 869 N N . GLU A 1 121 ? -6.254 48.031 41.781 1 83.44 121 GLU A N 1
ATOM 870 C CA . GLU A 1 121 ? -6.938 47.938 40.469 1 83.44 121 GLU A CA 1
ATOM 871 C C . GLU A 1 121 ? -7.273 46.5 40.156 1 83.44 121 GLU A C 1
ATOM 873 O O . GLU A 1 121 ? -6.41 45.625 40.219 1 83.44 121 GLU A O 1
ATOM 878 N N . VAL A 1 122 ? -8.586 46.312 40.062 1 87.06 122 VAL A N 1
ATOM 879 C CA . VAL A 1 122 ? -9.047 44.969 39.625 1 87.06 122 VAL A CA 1
ATOM 880 C C . VAL A 1 122 ? -9.562 45.062 38.219 1 87.06 122 VAL A C 1
ATOM 882 O O . VAL A 1 122 ? -10.43 45.875 37.906 1 87.06 122 VAL A O 1
ATOM 885 N N . GLU A 1 123 ? -8.969 44.188 37.406 1 86.62 123 GLU A N 1
ATOM 886 C CA . GLU A 1 123 ? -9.375 44.125 36 1 86.62 123 GLU A CA 1
ATOM 887 C C . GLU A 1 123 ? -9.914 42.75 35.656 1 86.62 123 GLU A C 1
ATOM 889 O O . GLU A 1 123 ? -9.305 41.719 35.969 1 86.62 123 GLU A O 1
ATOM 894 N N . ARG A 1 124 ? -11.117 42.719 35.094 1 90.62 124 ARG A N 1
ATOM 895 C CA . ARG A 1 124 ? -11.75 41.531 34.531 1 90.62 124 ARG A CA 1
ATOM 896 C C . ARG A 1 124 ? -11.883 41.594 33.031 1 90.62 124 ARG A C 1
ATOM 898 O O . ARG A 1 124 ? -12.266 42.656 32.5 1 90.62 124 ARG A O 1
ATOM 905 N N . GLN A 1 125 ? -11.453 40.5 32.438 1 90.25 125 GLN A N 1
ATOM 906 C CA . GLN A 1 125 ? -11.492 40.469 30.984 1 90.25 125 GLN A CA 1
ATOM 907 C C . GLN A 1 125 ? -12.07 39.156 30.469 1 90.25 125 GLN A C 1
ATOM 909 O O . GLN A 1 125 ? -11.812 38.094 31.031 1 90.25 125 GLN A O 1
ATOM 914 N N . VAL A 1 126 ? -12.906 39.25 29.391 1 88.44 126 VAL A N 1
ATOM 915 C CA . VAL A 1 126 ? -13.422 38.125 28.641 1 88.44 126 VAL A CA 1
ATOM 916 C C . VAL A 1 126 ? -12.992 38.188 27.188 1 88.44 126 VAL A C 1
ATOM 918 O O . VAL A 1 126 ? -13.266 39.188 26.516 1 88.44 126 VAL A O 1
ATOM 921 N N . VAL A 1 127 ? -12.305 37.188 26.719 1 88.69 127 VAL A N 1
ATOM 922 C CA . VAL A 1 127 ? -11.781 37.156 25.359 1 88.69 127 VAL A CA 1
ATOM 923 C C . VAL A 1 127 ? -12.531 36.125 24.531 1 88.69 127 VAL A C 1
ATOM 925 O O . VAL A 1 127 ? -12.695 35 24.953 1 88.69 127 VAL A O 1
ATOM 928 N N . GLY A 1 128 ? -13 36.594 23.359 1 87.06 128 GLY A N 1
ATOM 929 C CA . GLY A 1 128 ? -13.641 35.719 22.406 1 87.06 128 GLY A CA 1
ATOM 930 C C . GLY A 1 128 ? -12.922 35.656 21.062 1 87.06 128 GLY A C 1
ATOM 931 O O . GLY A 1 128 ? -12.406 36.688 20.594 1 87.06 128 GLY A O 1
ATOM 932 N N . ASP A 1 129 ? -12.867 34.5 20.578 1 89.19 129 ASP A N 1
ATOM 933 C CA . ASP A 1 129 ? -12.305 34.281 19.25 1 89.19 129 ASP A CA 1
ATOM 934 C C . ASP A 1 129 ? -13.336 34.562 18.156 1 89.19 129 ASP A C 1
ATOM 936 O O . ASP A 1 129 ? -14.109 33.656 17.797 1 89.19 129 ASP A O 1
ATOM 940 N N . ILE A 1 130 ? -13.258 35.688 17.562 1 88.12 130 ILE A N 1
ATOM 941 C CA . ILE A 1 130 ? -14.273 36.125 16.609 1 88.12 130 ILE A CA 1
ATOM 942 C C . ILE A 1 130 ? -14.062 35.438 15.266 1 88.12 130 ILE A C 1
ATOM 944 O O . ILE A 1 130 ? -15.031 35.125 14.562 1 88.12 130 ILE A O 1
ATOM 948 N N . LEU A 1 131 ? -12.875 35.219 14.953 1 87.88 131 LEU A N 1
ATOM 949 C CA . LEU A 1 131 ? -12.602 34.531 13.695 1 87.88 131 LEU A CA 1
ATOM 950 C C . LEU A 1 131 ? -13.156 33.125 13.711 1 87.88 131 LEU A C 1
ATOM 952 O O . LEU A 1 131 ? -13.781 32.688 12.742 1 87.88 131 LEU A O 1
ATOM 956 N N . ALA A 1 132 ? -12.867 32.469 14.75 1 88.06 132 ALA A N 1
ATOM 957 C CA . ALA A 1 132 ? -13.367 31.109 14.891 1 88.06 132 ALA A CA 1
ATOM 958 C C . ALA A 1 132 ? -14.898 31.078 14.867 1 88.06 132 ALA A C 1
ATOM 960 O O . ALA A 1 132 ? -15.492 30.141 14.328 1 88.06 132 ALA A O 1
ATOM 961 N N . LEU A 1 133 ? -15.492 32.094 15.453 1 88.81 133 LEU A N 1
ATOM 962 C CA . LEU A 1 133 ? -16.953 32.188 15.461 1 88.81 133 LEU A CA 1
ATOM 963 C C . LEU A 1 133 ? -17.484 32.469 14.062 1 88.81 133 LEU A C 1
ATOM 965 O O . LEU A 1 133 ? -18.5 31.906 13.656 1 88.81 133 LEU A O 1
ATOM 969 N N . ALA A 1 134 ? -16.781 33.25 13.375 1 89.06 134 ALA A N 1
ATOM 970 C CA . ALA A 1 134 ? -17.203 33.656 12.031 1 89.06 134 ALA A CA 1
ATOM 971 C C . ALA A 1 134 ? -17.078 32.469 11.055 1 89.06 134 ALA A C 1
ATOM 973 O O . ALA A 1 134 ? -17.828 32.375 10.094 1 89.06 134 ALA A O 1
ATOM 974 N N . THR A 1 135 ? -16.094 31.641 11.273 1 91.25 135 THR A N 1
ATOM 975 C CA . THR A 1 135 ? -15.82 30.547 10.352 1 91.25 135 THR A CA 1
ATOM 976 C C . THR A 1 135 ? -16.516 29.266 10.805 1 91.25 135 THR A C 1
ATOM 978 O O . THR A 1 135 ? -16.328 28.203 10.203 1 91.25 135 THR A O 1
ATOM 981 N N . LEU A 1 136 ? -17.297 29.344 11.766 1 90.38 136 LEU A N 1
ATOM 982 C CA . LEU A 1 136 ? -17.906 28.172 12.383 1 90.38 136 LEU A CA 1
ATOM 983 C C . LEU A 1 136 ? -18.75 27.406 11.367 1 90.38 136 LEU A C 1
ATOM 985 O O . LEU A 1 136 ? -18.641 26.188 11.25 1 90.38 136 LEU A O 1
ATOM 989 N N . PRO A 1 137 ? -19.609 28.109 10.57 1 90.88 137 PRO A N 1
ATOM 990 C CA . PRO A 1 137 ? -20.438 27.344 9.633 1 90.88 137 PRO A CA 1
ATOM 991 C C . PRO A 1 137 ? -19.625 26.594 8.594 1 90.88 137 PRO A C 1
ATOM 993 O O . PRO A 1 137 ? -19.922 25.438 8.281 1 90.88 137 PRO A O 1
ATOM 996 N N . ALA A 1 138 ? -18.609 27.234 8.133 1 90.31 138 ALA A N 1
ATOM 997 C CA . ALA A 1 138 ? -17.75 26.578 7.145 1 90.31 138 ALA A CA 1
ATOM 998 C C . ALA A 1 138 ? -16.984 25.406 7.766 1 90.31 138 ALA A C 1
ATOM 1000 O O . ALA A 1 138 ? -16.875 24.344 7.152 1 90.31 138 ALA A O 1
ATOM 1001 N N . ARG A 1 139 ? -16.5 25.562 8.938 1 90.5 139 ARG A N 1
ATOM 1002 C CA . ARG A 1 139 ? -15.773 24.5 9.625 1 90.5 139 ARG A CA 1
ATOM 1003 C C . ARG A 1 139 ? -16.688 23.328 9.945 1 90.5 139 ARG A C 1
ATOM 1005 O O . ARG A 1 139 ? -16.266 22.172 9.867 1 90.5 139 ARG A O 1
ATOM 1012 N N . SER A 1 140 ? -17.891 23.688 10.312 1 91.56 140 SER A N 1
ATOM 1013 C CA . SER A 1 140 ? -18.859 22.625 10.602 1 91.56 140 SER A CA 1
ATOM 1014 C C . SER A 1 140 ? -19.188 21.812 9.352 1 91.56 140 SER A C 1
ATOM 1016 O O . SER A 1 140 ? -19.328 20.594 9.422 1 91.56 140 SER A O 1
ATOM 1018 N N . GLU A 1 141 ? -19.312 22.484 8.273 1 91.69 141 GLU A N 1
ATOM 1019 C CA . GLU A 1 141 ? -19.578 21.797 7.012 1 91.69 141 GLU A CA 1
ATOM 1020 C C . GLU A 1 141 ? -18.422 20.891 6.617 1 91.69 141 GLU A C 1
ATOM 1022 O O . GLU A 1 141 ? -18.641 19.766 6.172 1 91.69 141 GLU A O 1
ATOM 1027 N N . ILE A 1 142 ? -17.234 21.359 6.793 1 90.38 142 ILE A N 1
ATOM 1028 C CA . ILE A 1 142 ? -16.031 20.578 6.492 1 90.38 142 ILE A CA 1
ATOM 1029 C C . ILE A 1 142 ? -15.984 19.359 7.414 1 90.38 142 ILE A C 1
ATOM 1031 O O . ILE A 1 142 ? -15.664 18.25 6.973 1 90.38 142 ILE A O 1
ATOM 1035 N N . ALA A 1 143 ? -16.297 19.562 8.633 1 91.19 143 ALA A N 1
ATOM 1036 C CA . ALA A 1 143 ? -16.297 18.469 9.602 1 91.19 143 ALA A CA 1
ATOM 1037 C C . ALA A 1 143 ? -17.344 17.406 9.25 1 91.19 143 ALA A C 1
ATOM 1039 O O . ALA A 1 143 ? -17.109 16.219 9.445 1 91.19 143 ALA A O 1
ATOM 1040 N N . ARG A 1 144 ? -18.469 17.891 8.773 1 90.75 144 ARG A N 1
ATOM 1041 C CA . ARG A 1 144 ? -19.5 16.953 8.344 1 90.75 144 ARG A CA 1
ATOM 1042 C C . ARG A 1 144 ? -19.016 16.094 7.184 1 90.75 144 ARG A C 1
ATOM 1044 O O . ARG A 1 144 ? -19.281 14.891 7.141 1 90.75 144 ARG A O 1
ATOM 1051 N N . ASP A 1 145 ? -18.344 16.719 6.312 1 91 145 ASP A N 1
ATOM 1052 C CA . ASP A 1 145 ? -17.781 15.977 5.188 1 91 145 ASP A CA 1
ATOM 1053 C C . ASP A 1 145 ? -16.734 14.961 5.664 1 91 145 ASP A C 1
ATOM 1055 O O . ASP A 1 145 ? -16.703 13.828 5.18 1 91 145 ASP A O 1
ATOM 1059 N N . ARG A 1 146 ? -15.945 15.344 6.617 1 91.44 146 ARG A N 1
ATOM 1060 C CA . ARG A 1 146 ? -14.922 14.453 7.16 1 91.44 146 ARG A CA 1
ATOM 1061 C C . ARG A 1 146 ? -15.562 13.273 7.898 1 91.44 146 ARG A C 1
ATOM 1063 O O . ARG A 1 146 ? -15.039 12.164 7.875 1 91.44 146 ARG A O 1
ATOM 1070 N N . PHE A 1 147 ? -16.703 13.586 8.523 1 92.81 147 PHE A N 1
ATOM 1071 C CA . PHE A 1 147 ? -17.422 12.516 9.211 1 92.81 147 PHE A CA 1
ATOM 1072 C C . PHE A 1 147 ? -17.984 11.508 8.219 1 92.81 147 PHE A C 1
ATOM 1074 O O . PHE A 1 147 ? -17.891 10.297 8.43 1 92.81 147 PHE A O 1
ATOM 1081 N N . ARG A 1 148 ? -18.531 11.992 7.148 1 91.69 148 ARG A N 1
ATOM 1082 C CA . ARG A 1 148 ? -19.047 11.117 6.102 1 91.69 148 ARG A CA 1
ATOM 1083 C C . ARG A 1 148 ? -17.938 10.25 5.516 1 91.69 148 ARG A C 1
ATOM 1085 O O . ARG A 1 148 ? -18.141 9.07 5.227 1 91.69 148 ARG A O 1
ATOM 1092 N N . GLN A 1 149 ? -16.797 10.797 5.371 1 91.75 149 GLN A N 1
ATOM 1093 C CA . GLN A 1 149 ? -15.633 10.039 4.902 1 91.75 149 GLN A CA 1
ATOM 1094 C C . GLN A 1 149 ? -15.281 8.914 5.871 1 91.75 149 GLN A C 1
ATOM 1096 O O . GLN A 1 149 ? -14.969 7.801 5.449 1 91.75 149 GLN A O 1
ATOM 1101 N N . ALA A 1 150 ? -15.305 9.242 7.102 1 92.5 150 ALA A N 1
ATOM 1102 C CA . ALA A 1 150 ? -14.984 8.234 8.117 1 92.5 150 ALA A CA 1
ATOM 1103 C C . ALA A 1 150 ? -15.992 7.09 8.086 1 92.5 150 ALA A C 1
ATOM 1105 O O . ALA A 1 150 ? -15.625 5.93 8.297 1 92.5 150 ALA A O 1
ATOM 1106 N N . GLN A 1 151 ? -17.25 7.457 7.848 1 93.69 151 GLN A N 1
ATOM 1107 C CA . GLN A 1 151 ? -18.281 6.426 7.723 1 93.69 151 GLN A CA 1
ATOM 1108 C C . GLN A 1 151 ? -17.969 5.484 6.562 1 93.69 151 GLN A C 1
ATOM 1110 O O . GLN A 1 151 ? -18.062 4.266 6.703 1 93.69 151 GLN A O 1
ATOM 1115 N N . LEU A 1 152 ? -17.625 6.004 5.457 1 92 152 LEU A N 1
ATOM 1116 C CA . LEU A 1 152 ? -17.312 5.195 4.285 1 92 152 LEU A CA 1
ATOM 1117 C C . LEU A 1 152 ? -16.047 4.371 4.512 1 92 152 LEU A C 1
ATOM 1119 O O . LEU A 1 152 ? -15.945 3.24 4.027 1 92 152 LEU A O 1
ATOM 1123 N N . ARG A 1 153 ? -15.055 4.898 5.234 1 93.75 153 ARG A N 1
ATOM 1124 C CA . ARG A 1 153 ? -13.852 4.145 5.562 1 93.75 153 ARG A CA 1
ATOM 1125 C C . ARG A 1 153 ? -14.18 2.932 6.426 1 93.75 153 ARG A C 1
ATOM 1127 O O . ARG A 1 153 ? -13.594 1.86 6.25 1 93.75 153 ARG A O 1
ATOM 1134 N N . ALA A 1 154 ? -15.062 3.178 7.348 1 93.81 154 ALA A N 1
ATOM 1135 C CA . ALA A 1 154 ? -15.5 2.053 8.172 1 93.81 154 ALA A CA 1
ATOM 1136 C C . ALA A 1 154 ? -16.219 1.001 7.332 1 93.81 154 ALA A C 1
ATOM 1138 O O . ALA A 1 154 ? -16.031 -0.201 7.543 1 93.81 154 ALA A O 1
ATOM 1139 N N . ALA A 1 155 ? -17.047 1.41 6.414 1 93 155 ALA A N 1
ATOM 1140 C CA . ALA A 1 155 ? -17.719 0.488 5.5 1 93 155 ALA A CA 1
ATOM 1141 C C . ALA A 1 155 ? -16.703 -0.283 4.656 1 93 155 ALA A C 1
ATOM 1143 O O . ALA A 1 155 ? -16.859 -1.488 4.441 1 93 155 ALA A O 1
ATOM 1144 N N . LEU A 1 156 ? -15.695 0.365 4.188 1 92 156 LEU A N 1
ATOM 1145 C CA . LEU A 1 156 ? -14.656 -0.271 3.395 1 92 156 LEU A CA 1
ATOM 1146 C C . LEU A 1 156 ? -13.922 -1.331 4.211 1 92 156 LEU A C 1
ATOM 1148 O O . LEU A 1 156 ? -13.625 -2.416 3.703 1 92 156 LEU A O 1
ATOM 1152 N N . ALA A 1 157 ? -13.586 -0.989 5.426 1 93.38 157 ALA A N 1
ATOM 1153 C CA . ALA A 1 157 ? -12.938 -1.957 6.305 1 93.38 157 ALA A CA 1
ATOM 1154 C C . ALA A 1 157 ? -13.797 -3.207 6.477 1 93.38 157 ALA A C 1
ATOM 1156 O O . ALA A 1 157 ? -13.273 -4.324 6.531 1 93.38 157 ALA A O 1
ATOM 1157 N N . THR A 1 158 ? -15.094 -3.029 6.582 1 94.81 158 THR A N 1
ATOM 1158 C CA . THR A 1 158 ? -16.031 -4.137 6.707 1 94.81 158 THR A CA 1
ATOM 1159 C C . THR A 1 158 ? -16 -5.016 5.457 1 94.81 158 THR A C 1
ATOM 1161 O O . THR A 1 158 ? -15.906 -6.242 5.555 1 94.81 158 THR A O 1
ATOM 1164 N N . LEU A 1 159 ? -16.062 -4.379 4.336 1 91.69 159 LEU A N 1
ATOM 1165 C CA . LEU A 1 159 ? -16.047 -5.113 3.074 1 91.69 159 LEU A CA 1
ATOM 1166 C C . LEU A 1 159 ? -14.711 -5.84 2.891 1 91.69 159 LEU A C 1
ATOM 1168 O O . LEU A 1 159 ? -14.68 -6.957 2.365 1 91.69 159 LEU A O 1
ATOM 1172 N N . ARG A 1 160 ? -13.609 -5.23 3.299 1 93.06 160 ARG A N 1
ATOM 1173 C CA . ARG A 1 160 ? -12.297 -5.855 3.199 1 93.06 160 ARG A CA 1
ATOM 1174 C C . ARG A 1 160 ? -12.227 -7.121 4.051 1 93.06 160 ARG A C 1
ATOM 1176 O O . ARG A 1 160 ? -11.734 -8.156 3.596 1 93.06 160 ARG A O 1
ATOM 1183 N N . LEU A 1 161 ? -12.703 -7.027 5.25 1 95.12 161 LEU A N 1
ATOM 1184 C CA . LEU A 1 161 ? -12.703 -8.203 6.117 1 95.12 161 LEU A CA 1
ATOM 1185 C C . LEU A 1 161 ? -13.555 -9.32 5.527 1 95.12 161 LEU A C 1
ATOM 1187 O O . LEU A 1 161 ? -13.148 -10.484 5.531 1 95.12 161 LEU A O 1
ATOM 1191 N N . ALA A 1 162 ? -14.703 -8.945 5.043 1 95.38 162 ALA A N 1
ATOM 1192 C CA . ALA A 1 162 ? -15.578 -9.945 4.434 1 95.38 162 ALA A CA 1
ATOM 1193 C C . ALA A 1 162 ? -14.883 -10.664 3.287 1 95.38 162 ALA A C 1
ATOM 1195 O O . ALA A 1 162 ? -14.961 -11.891 3.172 1 95.38 162 ALA A O 1
ATOM 1196 N N . ALA A 1 163 ? -14.188 -9.922 2.496 1 93.5 163 ALA A N 1
ATOM 1197 C CA . ALA A 1 163 ? -13.484 -10.5 1.354 1 93.5 163 ALA A CA 1
ATOM 1198 C C . ALA A 1 163 ? -12.367 -11.438 1.813 1 93.5 163 ALA A C 1
ATOM 1200 O O . ALA A 1 163 ? -12.203 -12.531 1.268 1 93.5 163 ALA A O 1
ATOM 1201 N N . GLU A 1 164 ? -11.625 -11.023 2.793 1 95 164 GLU A N 1
ATOM 1202 C CA . GLU A 1 164 ? -10.523 -11.836 3.309 1 95 164 GLU A CA 1
ATOM 1203 C C . GLU A 1 164 ? -11.039 -13.141 3.908 1 95 164 GLU A C 1
ATOM 1205 O O . GLU A 1 164 ? -10.422 -14.195 3.736 1 95 164 GLU A O 1
ATOM 1210 N N . VAL A 1 165 ? -12.133 -13.047 4.59 1 97.06 165 VAL A N 1
ATOM 1211 C CA . VAL A 1 165 ? -12.719 -14.234 5.211 1 97.06 165 VAL A CA 1
ATOM 1212 C C . VAL A 1 165 ? -13.195 -15.203 4.133 1 97.06 165 VAL A C 1
ATOM 1214 O O . VAL A 1 165 ? -12.984 -16.406 4.238 1 97.06 165 VAL A O 1
ATOM 1217 N N . ARG A 1 166 ? -13.852 -14.711 3.154 1 95.81 166 ARG A N 1
ATOM 1218 C CA . ARG A 1 166 ? -14.312 -15.57 2.062 1 95.81 166 ARG A CA 1
ATOM 1219 C C . ARG A 1 166 ? -13.141 -16.297 1.403 1 95.81 166 ARG A C 1
ATOM 1221 O O . ARG A 1 166 ? -13.211 -17.5 1.145 1 95.81 166 ARG A O 1
ATOM 1228 N N . ARG A 1 167 ? -12.062 -15.578 1.142 1 96.19 167 ARG A N 1
ATOM 1229 C CA . ARG A 1 167 ? -10.875 -16.172 0.545 1 96.19 167 ARG A CA 1
ATOM 1230 C C . ARG A 1 167 ? -10.289 -17.25 1.454 1 96.19 167 ARG A C 1
ATOM 1232 O O . ARG A 1 167 ? -9.914 -18.328 0.988 1 96.19 167 ARG A O 1
ATOM 1239 N N . ALA A 1 168 ? -10.242 -16.875 2.691 1 97.12 168 ALA A N 1
ATOM 1240 C CA . ALA A 1 168 ? -9.688 -17.812 3.654 1 97.12 168 ALA A CA 1
ATOM 1241 C C . ALA A 1 168 ? -10.555 -19.062 3.756 1 97.12 168 ALA A C 1
ATOM 1243 O O . ALA A 1 168 ? -10.031 -20.172 3.926 1 97.12 168 ALA A O 1
ATOM 1244 N N . HIS A 1 169 ? -11.883 -18.906 3.697 1 97.62 169 HIS A N 1
ATOM 1245 C CA . HIS A 1 169 ? -12.789 -20.047 3.748 1 97.62 169 HIS A CA 1
ATOM 1246 C C . HIS A 1 169 ? -12.586 -20.969 2.547 1 97.62 169 HIS A C 1
ATOM 1248 O O . HIS A 1 169 ? -12.469 -22.188 2.701 1 97.62 169 HIS A O 1
ATOM 1254 N N . VAL A 1 170 ? -12.461 -20.359 1.388 1 97 170 VAL A N 1
ATOM 1255 C CA . VAL A 1 170 ? -12.258 -21.141 0.166 1 97 170 VAL A CA 1
ATOM 1256 C C . VAL A 1 170 ? -10.93 -21.891 0.25 1 97 170 VAL A C 1
ATOM 1258 O O . VAL A 1 170 ? -10.859 -23.078 -0.084 1 97 170 VAL A O 1
ATOM 1261 N N . ALA A 1 171 ? -9.93 -21.234 0.717 1 96.88 171 ALA A N 1
ATOM 1262 C CA . ALA A 1 171 ? -8.617 -21.859 0.843 1 96.88 171 ALA A CA 1
ATOM 1263 C C . ALA A 1 171 ? -8.648 -23.031 1.826 1 96.88 171 ALA A C 1
ATOM 1265 O O . ALA A 1 171 ? -8.062 -24.078 1.571 1 96.88 171 ALA A O 1
ATOM 1266 N N . ALA A 1 172 ? -9.359 -22.859 2.906 1 97.5 172 ALA A N 1
ATOM 1267 C CA . ALA A 1 172 ? -9.445 -23.906 3.924 1 97.5 172 ALA A CA 1
ATOM 1268 C C . ALA A 1 172 ? -10.211 -25.125 3.4 1 97.5 172 ALA A C 1
ATOM 1270 O O . ALA A 1 172 ? -9.789 -26.266 3.602 1 97.5 172 ALA A O 1
ATOM 1271 N N . VAL A 1 173 ? -11.305 -24.891 2.719 1 97.75 173 VAL A N 1
ATOM 1272 C CA . VAL A 1 173 ? -12.109 -25.984 2.188 1 97.75 173 VAL A CA 1
ATOM 1273 C C . VAL A 1 173 ? -11.32 -26.734 1.113 1 97.75 173 VAL A C 1
ATOM 1275 O O . VAL A 1 173 ? -11.312 -27.969 1.081 1 97.75 173 VAL A O 1
ATOM 1278 N N . ALA A 1 174 ? -10.617 -25.969 0.263 1 97.81 174 ALA A N 1
ATOM 1279 C CA . ALA A 1 174 ? -9.812 -26.594 -0.784 1 97.81 174 ALA A CA 1
ATOM 1280 C C . ALA A 1 174 ? -8.688 -27.438 -0.183 1 97.81 174 ALA A C 1
ATOM 1282 O O . ALA A 1 174 ? -8.398 -28.531 -0.666 1 97.81 174 ALA A O 1
ATOM 1283 N N . ALA A 1 175 ? -8.062 -26.906 0.832 1 97.5 175 ALA A N 1
ATOM 1284 C CA . ALA A 1 175 ? -7.004 -27.656 1.504 1 97.5 175 ALA A CA 1
ATOM 1285 C C . ALA A 1 175 ? -7.547 -28.922 2.137 1 97.5 175 ALA A C 1
ATOM 1287 O O . ALA A 1 175 ? -6.887 -29.969 2.121 1 97.5 175 ALA A O 1
ATOM 1288 N N . GLY A 1 176 ? -8.789 -28.875 2.682 1 97.12 176 GLY A N 1
ATOM 1289 C CA . GLY A 1 176 ? -9.438 -30.062 3.207 1 97.12 176 GLY A CA 1
ATOM 1290 C C . GLY A 1 176 ? -9.75 -31.094 2.139 1 97.12 176 GLY A C 1
ATOM 1291 O O . GLY A 1 176 ? -9.578 -32.312 2.359 1 97.12 176 GLY A O 1
ATOM 1292 N N . GLU A 1 177 ? -10.156 -30.609 1.009 1 97.19 177 GLU A N 1
ATOM 1293 C CA . GLU A 1 177 ? -10.445 -31.5 -0.111 1 97.19 177 GLU A CA 1
ATOM 1294 C C . GLU A 1 177 ? -9.188 -32.219 -0.576 1 97.19 177 GLU A C 1
ATOM 1296 O O . GLU A 1 177 ? -9.242 -33.406 -0.924 1 97.19 177 GLU A O 1
ATOM 1301 N N . MET A 1 178 ? -8.07 -31.547 -0.546 1 97.69 178 MET A N 1
ATOM 1302 C CA . MET A 1 178 ? -6.789 -32.156 -0.921 1 97.69 178 MET A CA 1
ATOM 1303 C C . MET A 1 178 ? -6.387 -33.25 0.062 1 97.69 178 MET A C 1
ATOM 1305 O O . MET A 1 178 ? -5.875 -34.281 -0.342 1 97.69 178 MET A O 1
ATOM 1309 N N . VAL A 1 179 ? -6.672 -33.031 1.338 1 97.5 179 VAL A N 1
ATOM 1310 C CA . VAL A 1 179 ? -6.359 -34.031 2.361 1 97.5 179 VAL A CA 1
ATOM 1311 C C . VAL A 1 179 ? -7.203 -35.281 2.141 1 97.5 179 VAL A C 1
ATOM 1313 O O . VAL A 1 179 ? -6.699 -36.406 2.236 1 97.5 179 VAL A O 1
ATOM 1316 N N . VAL A 1 180 ? -8.461 -35.094 1.823 1 97.12 180 VAL A N 1
ATOM 1317 C CA . VAL A 1 180 ? -9.352 -36.219 1.584 1 97.12 180 VAL A CA 1
ATOM 1318 C C . VAL A 1 180 ? -8.844 -37.031 0.392 1 97.12 180 VAL A C 1
ATOM 1320 O O . VAL A 1 180 ? -8.742 -38.281 0.466 1 97.12 180 VAL A O 1
ATOM 1323 N N . LEU A 1 181 ? -8.438 -36.344 -0.656 1 97.12 181 LEU A N 1
ATOM 1324 C CA . LEU A 1 181 ? -7.93 -37 -1.854 1 97.12 181 LEU A CA 1
ATOM 1325 C C . LEU A 1 181 ? -6.668 -37.812 -1.542 1 97.12 181 LEU A C 1
ATOM 1327 O O . LEU A 1 181 ? -6.57 -39 -1.893 1 97.12 181 LEU A O 1
ATOM 1331 N N . LEU A 1 182 ? -5.75 -37.219 -0.83 1 97.31 182 LEU A N 1
ATOM 1332 C CA . LEU A 1 182 ? -4.457 -37.844 -0.584 1 97.31 182 LEU A CA 1
ATOM 1333 C C . LEU A 1 182 ? -4.57 -38.938 0.472 1 97.31 182 LEU A C 1
ATOM 1335 O O . LEU A 1 182 ? -3.775 -39.875 0.485 1 97.31 182 LEU A O 1
ATOM 1339 N N . THR A 1 183 ? -5.59 -38.781 1.375 1 97.06 183 THR A N 1
ATOM 1340 C CA . THR A 1 183 ? -5.855 -39.875 2.326 1 97.06 183 THR A CA 1
ATOM 1341 C C . THR A 1 183 ? -6.312 -41.125 1.604 1 97.06 183 THR A C 1
ATOM 1343 O O . THR A 1 183 ? -5.828 -42.219 1.89 1 97.06 183 THR A O 1
ATOM 1346 N N . ASP A 1 184 ? -7.172 -40.938 0.647 1 96 184 ASP A N 1
ATOM 1347 C CA . ASP A 1 184 ? -7.633 -42.062 -0.165 1 96 184 ASP A CA 1
ATOM 1348 C C . ASP A 1 184 ? -6.492 -42.656 -0.991 1 96 184 ASP A C 1
ATOM 1350 O O . ASP A 1 184 ? -6.359 -43.875 -1.101 1 96 184 ASP A O 1
ATOM 1354 N N . ALA A 1 185 ? -5.688 -41.781 -1.518 1 95.69 185 ALA A N 1
ATOM 1355 C CA . ALA A 1 185 ? -4.551 -42.219 -2.314 1 95.69 185 ALA A CA 1
ATOM 1356 C C . ALA A 1 185 ? -3.549 -43 -1.458 1 95.69 185 ALA A C 1
ATOM 1358 O O . ALA A 1 185 ? -2.984 -44 -1.903 1 95.69 185 ALA A O 1
ATOM 1359 N N . LYS A 1 186 ? -3.332 -42.531 -0.259 1 96.25 186 LYS A N 1
ATOM 1360 C CA . LYS A 1 186 ? -2.404 -43.219 0.643 1 96.25 186 LYS A CA 1
ATOM 1361 C C . LYS A 1 186 ? -2.916 -44.625 1.018 1 96.25 186 LYS A C 1
ATOM 1363 O O . LYS A 1 186 ? -2.145 -45.562 1.053 1 96.25 186 LYS A O 1
ATOM 1368 N N . ALA A 1 187 ? -4.203 -44.719 1.312 1 95.81 187 ALA A N 1
ATOM 1369 C CA . ALA A 1 187 ? -4.797 -46 1.664 1 95.81 187 ALA A CA 1
ATOM 1370 C C . ALA A 1 187 ? -4.637 -47.031 0.531 1 95.81 187 ALA A C 1
ATOM 1372 O O . ALA A 1 187 ? -4.289 -48.188 0.769 1 95.81 187 ALA A O 1
ATOM 1373 N N . THR A 1 188 ? -4.875 -46.531 -0.683 1 92.81 188 THR A N 1
ATOM 1374 C CA . THR A 1 188 ? -4.711 -47.406 -1.852 1 92.81 188 THR A CA 1
ATOM 1375 C C . THR A 1 188 ? -3.248 -47.781 -2.043 1 92.81 188 THR A C 1
ATOM 1377 O O . THR A 1 188 ? -2.936 -48.938 -2.309 1 92.81 188 THR A O 1
ATOM 1380 N N . ALA A 1 189 ? -2.326 -46.812 -1.881 1 94.44 189 ALA A N 1
ATOM 1381 C CA . ALA A 1 189 ? -0.896 -47.062 -2.035 1 94.44 189 ALA A CA 1
ATOM 1382 C C .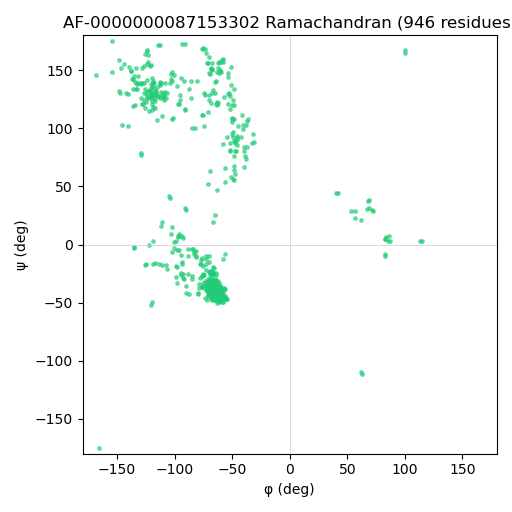 ALA A 1 189 ? -0.387 -48.031 -0.967 1 94.44 189 ALA A C 1
ATOM 1384 O O . ALA A 1 189 ? 0.452 -48.906 -1.247 1 94.44 189 ALA A O 1
ATOM 1385 N N . GLU A 1 190 ? -0.865 -47.938 0.225 1 94.25 190 GLU A N 1
ATOM 1386 C CA . GLU A 1 190 ? -0.472 -48.812 1.319 1 94.25 190 GLU A CA 1
ATOM 1387 C C . GLU A 1 190 ? -0.891 -50.25 1.041 1 94.25 190 GLU A C 1
ATOM 1389 O O . GLU A 1 190 ? -0.094 -51.188 1.206 1 94.25 190 GLU A O 1
ATOM 1394 N N . SER A 1 191 ? -2.115 -50.469 0.59 1 93.56 191 SER A N 1
ATOM 1395 C CA . SER A 1 191 ? -2.617 -51.812 0.267 1 93.56 191 SER A CA 1
ATOM 1396 C C . SER A 1 191 ? -1.823 -52.438 -0.874 1 93.56 191 SER A C 1
ATOM 1398 O O . SER A 1 191 ? -1.508 -53.625 -0.834 1 93.56 191 SER A O 1
ATOM 1400 N N . THR A 1 192 ? -1.525 -51.562 -1.781 1 91.44 192 THR A N 1
ATOM 1401 C CA . THR A 1 192 ? -0.779 -52.062 -2.934 1 91.44 192 THR A CA 1
ATOM 1402 C C . THR A 1 192 ? 0.651 -52.438 -2.539 1 91.44 192 THR A C 1
ATOM 1404 O O . THR A 1 192 ? 1.203 -53.406 -3.012 1 91.44 192 THR A O 1
ATOM 1407 N N . ALA A 1 193 ? 1.243 -51.625 -1.712 1 92.81 193 ALA A N 1
ATOM 1408 C CA . ALA A 1 193 ? 2.602 -51.875 -1.242 1 92.81 193 ALA A CA 1
ATOM 1409 C C . ALA A 1 193 ? 2.656 -53.156 -0.401 1 92.81 193 ALA A C 1
ATOM 1411 O O . ALA A 1 193 ? 3.604 -53.938 -0.506 1 92.81 193 ALA A O 1
ATOM 1412 N N . GLN A 1 194 ? 1.676 -53.469 0.412 1 93.31 194 GLN A N 1
ATOM 1413 C CA . GLN A 1 194 ? 1.604 -54.688 1.224 1 93.31 194 GLN A CA 1
ATOM 1414 C C . GLN A 1 194 ? 1.445 -55.938 0.35 1 93.31 194 GLN A C 1
ATOM 1416 O O . GLN A 1 194 ? 2.07 -56.969 0.606 1 93.31 194 GLN A O 1
ATOM 1421 N N . LEU A 1 195 ? 0.599 -55.719 -0.646 1 90 195 LEU A N 1
ATOM 1422 C CA . LEU A 1 195 ? 0.42 -56.812 -1.589 1 90 195 LEU A CA 1
ATOM 1423 C C . LEU A 1 195 ? 1.72 -57.094 -2.33 1 90 195 LEU A C 1
ATOM 1425 O O . LEU A 1 195 ? 2.082 -58.281 -2.512 1 90 195 LEU A O 1
ATOM 1429 N N . ALA A 1 196 ? 2.395 -56.031 -2.711 1 91.94 196 ALA A N 1
ATOM 1430 C CA . ALA A 1 196 ? 3.668 -56.188 -3.406 1 91.94 196 ALA A CA 1
ATOM 1431 C C . ALA A 1 196 ? 4.695 -56.875 -2.512 1 91.94 196 ALA A C 1
ATOM 1433 O O . ALA A 1 196 ? 5.465 -57.719 -2.977 1 91.94 196 ALA A O 1
ATOM 1434 N N . LYS A 1 197 ? 4.727 -56.594 -1.273 1 91.81 197 LYS A N 1
ATOM 1435 C CA . LYS A 1 197 ? 5.629 -57.219 -0.314 1 91.81 197 LYS A CA 1
ATOM 1436 C C . LYS A 1 197 ? 5.328 -58.719 -0.166 1 91.81 197 LYS A C 1
ATOM 1438 O O . LYS A 1 197 ? 6.238 -59.531 -0.17 1 91.81 197 LYS A O 1
ATOM 1443 N N . LYS A 1 198 ? 4.074 -59.125 -0.116 1 92.19 198 LYS A N 1
ATOM 1444 C CA . LYS A 1 198 ? 3.658 -60.5 0.032 1 92.19 198 LYS A CA 1
ATOM 1445 C C . LYS A 1 198 ? 4.004 -61.312 -1.215 1 92.19 198 LYS A C 1
ATOM 1447 O O . LYS A 1 198 ? 4.461 -62.469 -1.113 1 92.19 198 LYS A O 1
ATOM 1452 N N . LEU A 1 199 ? 3.791 -60.625 -2.326 1 90 199 LEU A N 1
ATOM 1453 C CA . LEU A 1 199 ? 4.125 -61.312 -3.58 1 90 199 LEU A CA 1
ATOM 1454 C C . LEU A 1 199 ? 5.637 -61.469 -3.725 1 90 199 LEU A C 1
ATOM 1456 O O . LEU A 1 199 ? 6.109 -62.438 -4.328 1 90 199 LEU A O 1
ATOM 1460 N N . GLY A 1 200 ? 6.371 -60.5 -3.182 1 89.06 200 GLY A N 1
ATOM 1461 C CA . GLY A 1 200 ? 7.82 -60.625 -3.174 1 89.06 200 GLY A CA 1
ATOM 1462 C C . GLY A 1 200 ? 8.328 -61.781 -2.311 1 89.06 200 GLY A C 1
ATOM 1463 O O . GLY A 1 200 ? 9.258 -62.469 -2.695 1 89.06 200 GLY A O 1
ATOM 1464 N N . GLU A 1 201 ? 7.676 -62 -1.259 1 91.19 201 GLU A N 1
ATOM 1465 C CA . GLU A 1 201 ? 8.055 -63.062 -0.34 1 91.19 201 GLU A CA 1
ATOM 1466 C C . GLU A 1 201 ? 7.789 -64.438 -0.954 1 91.19 201 GLU A C 1
ATOM 1468 O O . GLU A 1 201 ? 8.5 -65.438 -0.66 1 91.19 201 GLU A O 1
ATOM 1473 N N . THR A 1 202 ? 6.836 -64.438 -1.943 1 91.06 202 THR A N 1
ATOM 1474 C CA . THR A 1 202 ? 6.512 -65.688 -2.6 1 91.06 202 THR A CA 1
ATOM 1475 C C . THR A 1 202 ? 7.277 -65.875 -3.912 1 91.06 202 THR A C 1
ATOM 1477 O O . THR A 1 202 ? 7.188 -66.875 -4.582 1 91.06 202 THR A O 1
ATOM 1480 N N . GLY A 1 203 ? 8.055 -64.812 -4.305 1 88.69 203 GLY A N 1
ATOM 1481 C CA . GLY A 1 203 ? 8.836 -64.812 -5.531 1 88.69 203 GLY A CA 1
ATOM 1482 C C . GLY A 1 203 ? 8.039 -64.438 -6.754 1 88.69 203 GLY A C 1
ATOM 1483 O O . GLY A 1 203 ? 8.57 -64.375 -7.863 1 88.69 203 GLY A O 1
ATOM 1484 N N . ALA A 1 204 ? 6.789 -64.062 -6.594 1 85.94 204 ALA A N 1
ATOM 1485 C CA . ALA A 1 204 ? 5.895 -63.688 -7.699 1 85.94 204 ALA A CA 1
ATOM 1486 C C . ALA A 1 204 ? 6.16 -62.281 -8.211 1 85.94 204 ALA A C 1
ATOM 1488 O O . ALA A 1 204 ? 5.758 -61.938 -9.32 1 85.94 204 ALA A O 1
ATOM 1489 N N . MET A 1 205 ? 6.879 -61.5 -7.398 1 87.81 205 MET A N 1
ATOM 1490 C CA . MET A 1 205 ? 7.211 -60.125 -7.801 1 87.81 205 MET A CA 1
ATOM 1491 C C . MET A 1 205 ? 8.688 -59.812 -7.551 1 87.81 205 MET A C 1
ATOM 1493 O O . MET A 1 205 ? 9.234 -60.219 -6.52 1 87.81 205 MET A O 1
ATOM 1497 N N . ASN A 1 206 ? 9.375 -59.188 -8.555 1 90.69 206 ASN A N 1
ATOM 1498 C CA . ASN A 1 206 ? 10.797 -58.906 -8.43 1 90.69 206 ASN A CA 1
ATOM 1499 C C . ASN A 1 206 ? 11.047 -57.75 -7.449 1 90.69 206 ASN A C 1
ATOM 1501 O O . ASN A 1 206 ? 10.117 -57.031 -7.074 1 90.69 206 ASN A O 1
ATOM 1505 N N . LYS A 1 207 ? 12.266 -57.562 -7.074 1 90.81 207 LYS A N 1
ATOM 1506 C CA . LYS A 1 207 ? 12.648 -56.562 -6.059 1 90.81 207 LYS A CA 1
ATOM 1507 C C . LYS A 1 207 ? 12.453 -55.156 -6.57 1 90.81 207 LYS A C 1
ATOM 1509 O O . LYS A 1 207 ? 12.109 -54.25 -5.801 1 90.81 207 LYS A O 1
ATOM 1514 N N . LEU A 1 208 ? 12.68 -54.938 -7.773 1 88.62 208 LEU A N 1
ATOM 1515 C CA . LEU A 1 208 ? 12.523 -53.625 -8.375 1 88.62 208 LEU A CA 1
ATOM 1516 C C . LEU A 1 208 ? 11.078 -53.156 -8.273 1 88.62 208 LEU A C 1
ATOM 1518 O O . LEU A 1 208 ? 10.812 -52 -7.852 1 88.62 208 LEU A O 1
ATOM 1522 N N . ASP A 1 209 ? 10.211 -54.062 -8.586 1 89.44 209 ASP A N 1
ATOM 1523 C CA . ASP A 1 209 ? 8.797 -53.688 -8.57 1 89.44 209 ASP A CA 1
ATOM 1524 C C . ASP A 1 209 ? 8.297 -53.5 -7.145 1 89.44 209 ASP A C 1
ATOM 1526 O O . ASP A 1 209 ? 7.469 -52.625 -6.891 1 89.44 209 ASP A O 1
ATOM 1530 N N . GLN A 1 210 ? 8.812 -54.25 -6.277 1 90.88 210 GLN A N 1
ATOM 1531 C CA . GLN A 1 210 ? 8.477 -54.094 -4.867 1 90.88 210 GLN A CA 1
ATOM 1532 C C . GLN A 1 210 ? 8.922 -52.719 -4.367 1 90.88 210 GLN A C 1
ATOM 1534 O O . GLN A 1 210 ? 8.156 -52 -3.717 1 90.88 210 GLN A O 1
ATOM 1539 N N . ALA A 1 211 ? 10.156 -52.375 -4.75 1 92.62 211 ALA A N 1
ATOM 1540 C CA . ALA A 1 211 ? 10.719 -51.094 -4.32 1 92.62 211 ALA A CA 1
ATOM 1541 C C . ALA A 1 211 ? 9.938 -49.938 -4.91 1 92.62 211 ALA A C 1
ATOM 1543 O O . ALA A 1 211 ? 9.742 -48.906 -4.254 1 92.62 211 ALA A O 1
ATOM 1544 N N . ARG A 1 212 ? 9.5 -50.062 -6.125 1 91.25 212 ARG A N 1
ATOM 1545 C CA . ARG A 1 212 ? 8.734 -49 -6.789 1 91.25 212 ARG A CA 1
ATOM 1546 C C . ARG A 1 212 ? 7.414 -48.75 -6.062 1 91.25 212 ARG A C 1
ATOM 1548 O O . ARG A 1 212 ? 7.031 -47.594 -5.859 1 91.25 212 ARG A O 1
ATOM 1555 N N . GLU A 1 213 ? 6.758 -49.781 -5.648 1 91.5 213 GLU A N 1
ATOM 1556 C CA . GLU A 1 213 ? 5.504 -49.625 -4.918 1 91.5 213 GLU A CA 1
ATOM 1557 C C . GLU A 1 213 ? 5.734 -49.031 -3.543 1 91.5 213 GLU A C 1
ATOM 1559 O O . GLU A 1 213 ? 4.934 -48.219 -3.08 1 91.5 213 GLU A O 1
ATOM 1564 N N . GLN A 1 214 ? 6.844 -49.406 -2.982 1 92.38 214 GLN A N 1
ATOM 1565 C CA . GLN A 1 214 ? 7.16 -48.875 -1.66 1 92.38 214 GLN A CA 1
ATOM 1566 C C . GLN A 1 214 ? 7.488 -47.375 -1.729 1 92.38 214 GLN A C 1
ATOM 1568 O O . GLN A 1 214 ? 7.125 -46.625 -0.833 1 92.38 214 GLN A O 1
ATOM 1573 N N . VAL A 1 215 ? 8.211 -46.969 -2.752 1 93 215 VAL A N 1
ATOM 1574 C CA . VAL A 1 215 ? 8.562 -45.562 -2.893 1 93 215 VAL A CA 1
ATOM 1575 C C . VAL A 1 215 ? 7.305 -44.75 -3.156 1 93 215 VAL A C 1
ATOM 1577 O O . VAL A 1 215 ? 7.18 -43.625 -2.662 1 93 215 VAL A O 1
ATOM 1580 N N . PHE A 1 216 ? 6.398 -45.219 -3.965 1 91.69 216 PHE A N 1
ATOM 1581 C CA . PHE A 1 216 ? 5.145 -44.531 -4.227 1 91.69 216 PHE A CA 1
ATOM 1582 C C . PHE A 1 216 ? 4.363 -44.312 -2.936 1 91.69 216 PHE A C 1
ATOM 1584 O O . PHE A 1 216 ? 3.865 -43.219 -2.68 1 91.69 216 PHE A O 1
ATOM 1591 N N . TYR A 1 217 ? 4.301 -45.344 -2.172 1 94.06 217 TYR A N 1
ATOM 1592 C CA . TYR A 1 217 ? 3.637 -45.25 -0.876 1 94.06 217 TYR A CA 1
ATOM 1593 C C . TYR A 1 217 ? 4.309 -44.188 0.003 1 94.06 217 TYR A C 1
ATOM 1595 O O . TYR A 1 217 ? 3.631 -43.375 0.614 1 94.06 217 TYR A O 1
ATOM 1603 N N . ALA A 1 218 ? 5.602 -44.188 0.021 1 95.25 218 ALA A N 1
ATOM 1604 C CA . ALA A 1 218 ? 6.355 -43.219 0.827 1 95.25 218 ALA A CA 1
ATOM 1605 C C . ALA A 1 218 ? 6.125 -41.781 0.344 1 95.25 218 ALA A C 1
ATOM 1607 O O . ALA A 1 218 ? 5.965 -40.875 1.152 1 95.25 218 ALA A O 1
ATOM 1608 N N . GLU A 1 219 ? 6.125 -41.594 -0.958 1 93.06 219 GLU A N 1
ATOM 1609 C CA . GLU A 1 219 ? 5.926 -40.281 -1.541 1 93.06 219 GLU A CA 1
ATOM 1610 C C . GLU A 1 219 ? 4.531 -39.719 -1.22 1 93.06 219 GLU A C 1
ATOM 1612 O O . GLU A 1 219 ? 4.383 -38.562 -0.852 1 93.06 219 GLU A O 1
ATOM 1617 N N . ILE A 1 220 ? 3.547 -40.562 -1.333 1 95.81 220 ILE A N 1
ATOM 1618 C CA . ILE A 1 220 ? 2.178 -40.125 -1.075 1 95.81 220 ILE A CA 1
ATOM 1619 C C . ILE A 1 220 ? 2.01 -39.781 0.407 1 95.81 220 ILE A C 1
ATOM 1621 O O . ILE A 1 220 ? 1.282 -38.875 0.766 1 95.81 220 ILE A O 1
ATOM 1625 N N . THR A 1 221 ? 2.699 -40.594 1.219 1 96.25 221 THR A N 1
ATOM 1626 C CA . THR A 1 221 ? 2.66 -40.312 2.654 1 96.25 221 THR A CA 1
ATOM 1627 C C . THR A 1 221 ? 3.232 -38.938 2.965 1 96.25 221 THR A C 1
ATOM 1629 O O . THR A 1 221 ? 2.68 -38.188 3.787 1 96.25 221 THR A O 1
ATOM 1632 N N . ALA A 1 222 ? 4.285 -38.625 2.264 1 95.56 222 ALA A N 1
ATOM 1633 C CA . ALA A 1 222 ? 4.883 -37.281 2.43 1 95.56 222 ALA A CA 1
ATOM 1634 C C . ALA A 1 222 ? 3.949 -36.188 1.92 1 95.56 222 ALA A C 1
ATOM 1636 O O . ALA A 1 222 ? 3.805 -35.156 2.555 1 95.56 222 ALA A O 1
ATOM 1637 N N . ASP A 1 223 ? 3.332 -36.406 0.859 1 95.56 223 ASP A N 1
ATOM 1638 C CA . ASP A 1 223 ? 2.396 -35.438 0.285 1 95.56 223 ASP A CA 1
ATOM 1639 C C . ASP A 1 223 ? 1.213 -35.188 1.22 1 95.56 223 ASP A C 1
ATOM 1641 O O . ASP A 1 223 ? 0.762 -34.062 1.38 1 95.56 223 ASP A O 1
ATOM 1645 N N . LEU A 1 224 ? 0.704 -36.25 1.73 1 97.12 224 LEU A N 1
ATOM 1646 C CA . LEU A 1 224 ? -0.424 -36.156 2.65 1 97.12 224 LEU A CA 1
ATOM 1647 C C . LEU A 1 224 ? -0.042 -35.344 3.883 1 97.12 224 LEU A C 1
ATOM 1649 O O . LEU A 1 224 ? -0.821 -34.5 4.344 1 97.12 224 LEU A O 1
ATOM 1653 N N . ALA A 1 225 ? 1.149 -35.562 4.406 1 96.62 225 ALA A N 1
ATOM 1654 C CA . ALA A 1 225 ? 1.615 -34.812 5.562 1 96.62 225 ALA A CA 1
ATOM 1655 C C . ALA A 1 225 ? 1.66 -33.312 5.25 1 96.62 225 ALA A C 1
ATOM 1657 O O . ALA A 1 225 ? 1.231 -32.5 6.059 1 96.62 225 ALA A O 1
ATOM 1658 N N . SER A 1 226 ? 2.178 -32.969 4.098 1 96.88 226 SER A N 1
ATOM 1659 C CA . SER A 1 226 ? 2.234 -31.594 3.666 1 96.88 226 SER A CA 1
ATOM 1660 C C . SER A 1 226 ? 0.834 -31 3.504 1 96.88 226 SER A C 1
ATOM 1662 O O . SER A 1 226 ? 0.587 -29.859 3.883 1 96.88 226 SER A O 1
ATOM 1664 N N . ALA A 1 227 ? -0.024 -31.766 2.938 1 97.31 227 ALA A N 1
ATOM 1665 C CA . ALA A 1 227 ? -1.394 -31.297 2.732 1 97.31 227 ALA A CA 1
ATOM 1666 C C . ALA A 1 227 ? -2.098 -31.062 4.066 1 97.31 227 ALA A C 1
ATOM 1668 O O . ALA A 1 227 ? -2.855 -30.109 4.215 1 97.31 227 ALA A O 1
ATOM 1669 N N . ARG A 1 228 ? -1.862 -31.953 5.008 1 97.5 228 ARG A N 1
ATOM 1670 C CA . ARG A 1 228 ? -2.455 -31.797 6.332 1 97.5 228 ARG A CA 1
ATOM 1671 C C . ARG A 1 228 ? -1.938 -30.547 7.023 1 97.5 228 ARG A C 1
ATOM 1673 O O . ARG A 1 228 ? -2.699 -29.828 7.684 1 97.5 228 ARG A O 1
ATOM 1680 N N . GLN A 1 229 ? -0.677 -30.328 6.879 1 97.12 229 GLN A N 1
ATOM 1681 C CA . GLN A 1 229 ? -0.099 -29.109 7.43 1 97.12 229 GLN A CA 1
ATOM 1682 C C . GLN A 1 229 ? -0.745 -27.875 6.812 1 97.12 229 GLN A C 1
ATOM 1684 O O . GLN A 1 229 ? -1.08 -26.922 7.523 1 97.12 229 GLN A O 1
ATOM 1689 N N . ASN A 1 230 ? -0.872 -27.812 5.539 1 96.69 230 ASN A N 1
ATOM 1690 C CA . ASN A 1 230 ? -1.495 -26.688 4.84 1 96.69 230 ASN A CA 1
ATOM 1691 C C . ASN A 1 230 ? -2.939 -26.484 5.285 1 96.69 230 ASN A C 1
ATOM 1693 O O . ASN A 1 230 ? -3.387 -25.344 5.457 1 96.69 230 ASN A O 1
ATOM 1697 N N . ALA A 1 231 ? -3.682 -27.578 5.383 1 97.06 231 ALA A N 1
ATOM 1698 C CA . ALA A 1 231 ? -5.074 -27.5 5.816 1 97.06 231 ALA A CA 1
ATOM 1699 C C . ALA A 1 231 ? -5.18 -26.922 7.227 1 97.06 231 ALA A C 1
ATOM 1701 O O . ALA A 1 231 ? -6.043 -26.094 7.496 1 97.06 231 ALA A O 1
ATOM 1702 N N . ALA A 1 232 ? -4.297 -27.359 8.078 1 96.19 232 ALA A N 1
ATOM 1703 C CA . ALA A 1 232 ? -4.285 -26.844 9.445 1 96.19 232 ALA A CA 1
ATOM 1704 C C . ALA A 1 232 ? -3.969 -25.359 9.469 1 96.19 232 ALA A C 1
ATOM 1706 O O . ALA A 1 232 ? -4.602 -24.594 10.203 1 96.19 232 ALA A O 1
ATOM 1707 N N . SER A 1 233 ? -2.994 -24.969 8.68 1 96.75 233 SER A N 1
ATOM 1708 C CA . SER A 1 233 ? -2.615 -23.562 8.602 1 96.75 233 SER A CA 1
ATOM 1709 C C . SER A 1 233 ? -3.756 -22.719 8.047 1 96.75 233 SER A C 1
ATOM 1711 O O . SER A 1 233 ? -4.004 -21.609 8.531 1 96.75 233 SER A O 1
ATOM 1713 N N . ALA A 1 234 ? -4.395 -23.172 7.012 1 96.94 234 ALA A N 1
ATOM 1714 C CA . ALA A 1 234 ? -5.508 -22.438 6.41 1 96.94 234 ALA A CA 1
ATOM 1715 C C . ALA A 1 234 ? -6.664 -22.297 7.395 1 96.94 234 ALA A C 1
ATOM 1717 O O . ALA A 1 234 ? -7.309 -21.25 7.457 1 96.94 234 ALA A O 1
ATOM 1718 N N . ARG A 1 235 ? -6.91 -23.328 8.141 1 95.75 235 ARG A N 1
ATOM 1719 C CA . ARG A 1 235 ? -7.969 -23.297 9.148 1 95.75 235 ARG A CA 1
ATOM 1720 C C . ARG A 1 235 ? -7.645 -22.281 10.242 1 95.75 235 ARG A C 1
ATOM 1722 O O . ARG A 1 235 ? -8.531 -21.562 10.711 1 95.75 235 ARG A O 1
ATOM 1729 N N . GLU A 1 236 ? -6.402 -22.25 10.633 1 95.69 236 GLU A N 1
ATOM 1730 C CA . GLU A 1 236 ? -5.98 -21.281 11.641 1 95.69 236 GLU A CA 1
ATOM 1731 C C . GLU A 1 236 ? -6.156 -19.844 11.141 1 95.69 236 GLU A C 1
ATOM 1733 O O . GLU A 1 236 ? -6.539 -18.953 11.898 1 95.69 236 GLU A O 1
ATOM 1738 N N . ARG A 1 237 ? -5.82 -19.672 9.906 1 96.12 237 ARG A N 1
ATOM 1739 C CA . ARG A 1 237 ? -6.008 -18.344 9.328 1 96.12 237 ARG A CA 1
ATOM 1740 C C . ARG A 1 237 ? -7.48 -17.938 9.352 1 96.12 237 ARG A C 1
ATOM 1742 O O . ARG A 1 237 ? -7.812 -16.797 9.688 1 96.12 237 ARG A O 1
ATOM 1749 N N . LEU A 1 238 ? -8.336 -18.859 8.992 1 97.12 238 LEU A N 1
ATOM 1750 C CA . LEU A 1 238 ? -9.773 -18.609 9.016 1 97.12 238 LEU A CA 1
ATOM 1751 C C . LEU A 1 238 ? -10.25 -18.312 10.43 1 97.12 238 LEU A C 1
ATOM 1753 O O . LEU A 1 238 ? -11.016 -17.375 10.648 1 97.12 238 LEU A O 1
ATOM 1757 N N . ALA A 1 239 ? -9.75 -19.031 11.383 1 96.62 239 ALA A N 1
ATOM 1758 C CA . ALA A 1 239 ? -10.117 -18.828 12.781 1 96.62 239 ALA A CA 1
ATOM 1759 C C . ALA A 1 239 ? -9.711 -17.438 13.258 1 96.62 239 ALA A C 1
ATOM 1761 O O . ALA A 1 239 ? -10.477 -16.766 13.953 1 96.62 239 ALA A O 1
ATOM 1762 N N . ARG A 1 240 ? -8.555 -16.984 12.875 1 95.81 240 ARG A N 1
ATOM 1763 C CA . ARG A 1 240 ? -8.078 -15.672 13.273 1 95.81 240 ARG A CA 1
ATOM 1764 C C . ARG A 1 240 ? -8.953 -14.57 12.688 1 95.81 240 ARG A C 1
ATOM 1766 O O . ARG A 1 240 ? -9.297 -13.609 13.375 1 95.81 240 ARG A O 1
ATOM 1773 N N . LEU A 1 241 ? -9.305 -14.727 11.438 1 96.5 241 LEU A N 1
ATOM 1774 C CA . LEU A 1 241 ? -10.125 -13.719 10.773 1 96.5 241 LEU A CA 1
ATOM 1775 C C . LEU A 1 241 ? -11.523 -13.656 11.383 1 96.5 241 LEU A C 1
ATOM 1777 O O . LEU A 1 241 ? -12.141 -12.594 11.438 1 96.5 241 LEU A O 1
ATOM 1781 N N . MET A 1 242 ? -11.984 -14.82 11.859 1 96.44 242 MET A N 1
ATOM 1782 C CA . MET A 1 242 ? -13.305 -14.883 12.484 1 96.44 242 MET A CA 1
ATOM 1783 C C . MET A 1 242 ? -13.227 -14.453 13.945 1 96.44 242 MET A C 1
ATOM 1785 O O . MET A 1 242 ? -14.258 -14.297 14.609 1 96.44 242 MET A O 1
ATOM 1789 N N . GLY A 1 243 ? -12.023 -14.258 14.469 1 94.38 243 GLY A N 1
ATOM 1790 C CA . GLY A 1 243 ? -11.828 -13.82 15.844 1 94.38 243 GLY A CA 1
ATOM 1791 C C . GLY A 1 243 ? -12.141 -14.891 16.859 1 94.38 243 GLY A C 1
ATOM 1792 O O . GLY A 1 243 ? -12.625 -14.594 17.953 1 94.38 243 GLY A O 1
ATOM 1793 N N . LEU A 1 244 ? -11.961 -16.109 16.469 1 93.5 244 LEU A N 1
ATOM 1794 C CA . LEU A 1 244 ? -12.289 -17.219 17.344 1 93.5 244 LEU A CA 1
ATOM 1795 C C . LEU A 1 244 ? -11.07 -17.625 18.172 1 93.5 244 LEU A C 1
ATOM 1797 O O . LEU A 1 244 ? -9.945 -17.594 17.688 1 93.5 244 LEU A O 1
ATOM 1801 N N . TRP A 1 245 ? -11.281 -17.953 19.391 1 87.12 245 TRP A N 1
ATOM 1802 C CA . TRP A 1 245 ? -10.219 -18.453 20.266 1 87.12 245 TRP A CA 1
ATOM 1803 C C . TRP A 1 245 ? -10.758 -19.516 21.219 1 87.12 245 TRP A C 1
ATOM 1805 O O . TRP A 1 245 ? -11.969 -19.609 21.438 1 87.12 245 TRP A O 1
ATOM 1815 N N . ASP A 1 246 ? -9.938 -20.469 21.766 1 81.12 246 ASP A N 1
ATOM 1816 C CA . ASP A 1 246 ? -10.172 -21.453 22.812 1 81.12 246 ASP A CA 1
ATOM 1817 C C . ASP A 1 246 ? -11.273 -22.422 22.422 1 81.12 246 ASP A C 1
ATOM 1819 O O . ASP A 1 246 ? -11.172 -23.094 21.391 1 81.12 246 ASP A O 1
ATOM 1823 N N . GLY A 1 247 ? -12.453 -22.328 23.094 1 76.25 247 GLY A N 1
ATOM 1824 C CA . GLY A 1 247 ? -13.539 -23.297 22.969 1 76.25 247 GLY A CA 1
ATOM 1825 C C . GLY A 1 247 ? -14.234 -23.25 21.625 1 76.25 247 GLY A C 1
ATOM 1826 O O . GLY A 1 247 ? -14.906 -24.203 21.234 1 76.25 247 GLY A O 1
ATOM 1827 N N . ASP A 1 248 ? -13.992 -22.281 20.781 1 79.88 248 ASP A N 1
ATOM 1828 C CA . ASP A 1 248 ? -14.734 -22.094 19.531 1 79.88 248 ASP A CA 1
ATOM 1829 C C . ASP A 1 248 ? -13.914 -22.562 18.344 1 79.88 248 ASP A C 1
ATOM 1831 O O . ASP A 1 248 ? -14.359 -22.453 17.188 1 79.88 248 ASP A O 1
ATOM 1835 N N . LEU A 1 249 ? -12.805 -23.203 18.547 1 87.06 249 LEU A N 1
ATOM 1836 C CA . LEU A 1 249 ? -11.914 -23.594 17.469 1 87.06 249 LEU A CA 1
ATOM 1837 C C . LEU A 1 249 ? -12.359 -24.906 16.844 1 87.06 249 LEU A C 1
ATOM 1839 O O . LEU A 1 249 ? -11.844 -25.312 15.789 1 87.06 249 LEU A O 1
ATOM 1843 N N . GLY A 1 250 ? -13.406 -25.484 17.422 1 89.56 250 GLY A N 1
ATOM 1844 C CA . GLY A 1 250 ? -13.906 -26.75 16.891 1 89.56 250 GLY A CA 1
ATOM 1845 C C . GLY A 1 250 ? -14.977 -26.562 15.828 1 89.56 250 GLY A C 1
ATOM 1846 O O . GLY A 1 250 ? -15.898 -27.375 15.719 1 89.56 250 GLY A O 1
ATOM 1847 N N . PHE A 1 251 ? -14.938 -25.469 15.078 1 93.5 251 PHE A N 1
ATOM 1848 C CA . PHE A 1 251 ? -15.945 -25.234 14.047 1 93.5 251 PHE A CA 1
ATOM 1849 C C . PHE A 1 251 ? -15.742 -26.188 12.875 1 93.5 251 PHE A C 1
ATOM 1851 O O . PHE A 1 251 ? -14.648 -26.719 12.68 1 93.5 251 PHE A O 1
ATOM 1858 N N . ARG A 1 252 ? -16.828 -26.391 12.164 1 94.62 252 ARG A N 1
ATOM 1859 C CA . ARG A 1 252 ? -16.797 -27.312 11.039 1 94.62 252 ARG A CA 1
ATOM 1860 C C . ARG A 1 252 ? -16.984 -26.578 9.719 1 94.62 252 ARG A C 1
ATOM 1862 O O . ARG A 1 252 ? -17.734 -25.609 9.641 1 94.62 252 ARG A O 1
ATOM 1869 N N . ILE A 1 253 ? -16.234 -27 8.742 1 95 253 ILE A N 1
ATOM 1870 C CA . ILE A 1 253 ? -16.359 -26.469 7.387 1 95 253 ILE A CA 1
ATOM 1871 C C . ILE A 1 253 ? -16.625 -27.609 6.406 1 95 253 ILE A C 1
ATOM 1873 O O . ILE A 1 253 ? -16.312 -28.766 6.703 1 95 253 ILE A O 1
ATOM 1877 N N . PRO A 1 254 ? -17.234 -27.312 5.281 1 94.31 254 PRO A N 1
ATOM 1878 C CA . PRO A 1 254 ? -17.469 -28.375 4.293 1 94.31 254 PRO A CA 1
ATOM 1879 C C . PRO A 1 254 ? -16.188 -29.062 3.846 1 94.31 254 PRO A C 1
ATOM 1881 O O . PRO A 1 254 ? -15.109 -28.453 3.902 1 94.31 254 PRO A O 1
ATOM 1884 N N . ASN A 1 255 ? -16.312 -30.25 3.311 1 91.38 255 ASN A N 1
ATOM 1885 C CA . ASN A 1 255 ? -15.148 -31.047 2.92 1 91.38 255 ASN A CA 1
ATOM 1886 C C . ASN A 1 255 ? -14.797 -30.828 1.45 1 91.38 255 ASN A C 1
ATOM 1888 O O . ASN A 1 255 ? -13.734 -31.266 0.997 1 91.38 255 ASN A O 1
ATOM 1892 N N . THR A 1 256 ? -15.734 -30.281 0.752 1 94.25 256 THR A N 1
ATOM 1893 C CA . THR A 1 256 ? -15.484 -30.078 -0.671 1 94.25 256 THR A CA 1
ATOM 1894 C C . THR A 1 256 ? -15.992 -28.719 -1.113 1 94.25 256 THR A C 1
ATOM 1896 O O . THR A 1 256 ? -16.953 -28.188 -0.546 1 94.25 256 THR A O 1
ATOM 1899 N N . LEU A 1 257 ? -15.312 -28.188 -2.09 1 94.44 257 LEU A N 1
ATOM 1900 C CA . LEU A 1 257 ? -15.758 -26.938 -2.697 1 94.44 257 LEU A CA 1
ATOM 1901 C C . LEU A 1 257 ? -17.047 -27.141 -3.49 1 94.44 257 LEU A C 1
ATOM 1903 O O . LEU A 1 257 ? -17.297 -28.234 -3.998 1 94.44 257 LEU A O 1
ATOM 1907 N N . PRO A 1 258 ? -17.875 -26.156 -3.506 1 92.38 258 PRO A N 1
ATOM 1908 C CA . PRO A 1 258 ? -19.094 -26.266 -4.301 1 92.38 258 PRO A CA 1
ATOM 1909 C C . PRO A 1 258 ? -18.812 -26.531 -5.781 1 92.38 258 PRO A C 1
ATOM 1911 O O . PRO A 1 258 ? -17.719 -26.25 -6.262 1 92.38 258 PRO A O 1
ATOM 1914 N N . ALA A 1 259 ? -19.797 -27.094 -6.441 1 93.25 259 ALA A N 1
ATOM 1915 C CA . ALA A 1 259 ? -19.688 -27.359 -7.871 1 93.25 259 ALA A CA 1
ATOM 1916 C C . ALA A 1 259 ? -19.656 -26.062 -8.672 1 93.25 259 ALA A C 1
ATOM 1918 O O . ALA A 1 259 ? -20.172 -25.031 -8.227 1 93.25 259 ALA A O 1
ATOM 1919 N N . LEU A 1 260 ? -18.984 -26.156 -9.82 1 95 260 LEU A N 1
ATOM 1920 C CA . LEU A 1 260 ? -18.938 -25 -10.711 1 95 260 LEU A CA 1
ATOM 1921 C C . LEU A 1 260 ? -20.312 -24.672 -11.25 1 95 260 LEU A C 1
ATOM 1923 O O . LEU A 1 260 ? -21.125 -25.562 -11.516 1 95 260 LEU A O 1
ATOM 1927 N N . PRO A 1 261 ? -20.625 -23.422 -11.344 1 93.56 261 PRO A N 1
ATOM 1928 C CA . PRO A 1 261 ? -21.875 -23.062 -12.016 1 93.56 261 PRO A CA 1
ATOM 1929 C C . PRO A 1 261 ? -21.906 -23.5 -13.477 1 93.56 261 PRO A C 1
ATOM 1931 O O . PRO A 1 261 ? -20.859 -23.672 -14.102 1 93.56 261 PRO A O 1
ATOM 1934 N N . ARG A 1 262 ? -23.062 -23.656 -14.023 1 92.31 262 ARG A N 1
ATOM 1935 C CA . ARG A 1 262 ? -23.234 -24.156 -15.391 1 92.31 262 ARG A CA 1
ATOM 1936 C C . ARG A 1 262 ? -22.719 -23.141 -16.406 1 92.31 262 ARG A C 1
ATOM 1938 O O . ARG A 1 262 ? -22.125 -23.516 -17.422 1 92.31 262 ARG A O 1
ATOM 1945 N N . ARG A 1 263 ? -22.969 -21.828 -16.047 1 92.44 263 ARG A N 1
ATOM 1946 C CA . ARG A 1 263 ? -22.5 -20.75 -16.906 1 92.44 263 ARG A CA 1
ATOM 1947 C C . ARG A 1 263 ? -21.797 -19.656 -16.109 1 92.44 263 ARG A C 1
ATOM 1949 O O . ARG A 1 263 ? -22.219 -19.344 -14.992 1 92.44 263 ARG A O 1
ATOM 1956 N N . PRO A 1 264 ? -20.688 -19.234 -16.766 1 91.75 264 PRO A N 1
ATOM 1957 C CA . PRO A 1 264 ? -20.031 -18.125 -16.062 1 91.75 264 PRO A CA 1
ATOM 1958 C C . PRO A 1 264 ? -20.844 -16.844 -16.078 1 91.75 264 PRO A C 1
ATOM 1960 O O . PRO A 1 264 ? -21.656 -16.625 -16.984 1 91.75 264 PRO A O 1
ATOM 1963 N N . ARG A 1 265 ? -20.688 -16.016 -15.078 1 87.56 265 ARG A N 1
ATOM 1964 C CA . ARG A 1 265 ? -21.359 -14.711 -15.008 1 87.56 265 ARG A CA 1
ATOM 1965 C C . ARG A 1 265 ? -20.781 -13.75 -16.047 1 87.56 265 ARG A C 1
ATOM 1967 O O . ARG A 1 265 ? -19.578 -13.703 -16.25 1 87.56 265 ARG A O 1
ATOM 1974 N N . GLN A 1 266 ? -21.641 -13.172 -16.797 1 88.19 266 GLN A N 1
ATOM 1975 C CA . GLN A 1 266 ? -21.219 -12.156 -17.766 1 88.19 266 GLN A CA 1
ATOM 1976 C C . GLN A 1 266 ? -21.391 -10.75 -17.188 1 88.19 266 GLN A C 1
ATOM 1978 O O . GLN A 1 266 ? -22.453 -10.406 -16.688 1 88.19 266 GLN A O 1
ATOM 1983 N N . GLN A 1 267 ? -20.297 -10.109 -17.141 1 85.81 267 GLN A N 1
ATOM 1984 C CA . GLN A 1 267 ? -20.328 -8.742 -16.656 1 85.81 267 GLN A CA 1
ATOM 1985 C C . GLN A 1 267 ? -19.625 -7.785 -17.625 1 85.81 267 GLN A C 1
ATOM 1987 O O . GLN A 1 267 ? -18.562 -7.262 -17.312 1 85.81 267 GLN A O 1
ATOM 1992 N N . PRO A 1 268 ? -20.266 -7.359 -18.75 1 83.69 268 PRO A N 1
ATOM 1993 C CA . PRO A 1 268 ? -19.625 -6.504 -19.75 1 83.69 268 PRO A CA 1
ATOM 1994 C C . PRO A 1 268 ? -19.359 -5.09 -19.234 1 83.69 268 PRO A C 1
ATOM 1996 O O . PRO A 1 268 ? -18.453 -4.418 -19.719 1 83.69 268 PRO A O 1
ATOM 1999 N N . SER A 1 269 ? -20.172 -4.66 -18.25 1 89.25 269 SER A N 1
ATOM 2000 C CA . SER A 1 269 ? -20.016 -3.299 -17.75 1 89.25 269 SER A CA 1
ATOM 2001 C C . SER A 1 269 ? -19.312 -3.281 -16.391 1 89.25 269 SER A C 1
ATOM 2003 O O . SER A 1 269 ? -19.672 -2.498 -15.508 1 89.25 269 SER A O 1
ATOM 2005 N N . ILE A 1 270 ? -18.344 -4.141 -16.312 1 90.31 270 ILE A N 1
ATOM 2006 C CA . ILE A 1 270 ? -17.703 -4.305 -15.016 1 90.31 270 ILE A CA 1
ATOM 2007 C C . ILE A 1 270 ? -16.938 -3.035 -14.656 1 90.31 270 ILE A C 1
ATOM 2009 O O . ILE A 1 270 ? -16.906 -2.627 -13.492 1 90.31 270 ILE A O 1
ATOM 2013 N N . GLU A 1 271 ? -16.328 -2.342 -15.648 1 88.69 271 GLU A N 1
ATOM 2014 C CA . GLU A 1 271 ? -15.555 -1.132 -15.391 1 88.69 271 GLU A CA 1
ATOM 2015 C C . GLU A 1 271 ? -16.438 -0.007 -14.867 1 88.69 271 GLU A C 1
ATOM 2017 O O . GLU A 1 271 ? -16.094 0.675 -13.906 1 88.69 271 GLU A O 1
ATOM 2022 N N . VAL A 1 272 ? -17.562 0.151 -15.492 1 88.81 272 VAL A N 1
ATOM 2023 C CA . VAL A 1 272 ? -18.5 1.204 -15.102 1 88.81 272 VAL A CA 1
ATOM 2024 C C . VAL A 1 272 ? -19.047 0.917 -13.711 1 88.81 272 VAL A C 1
ATOM 2026 O O . VAL A 1 272 ? -19.172 1.825 -12.883 1 88.81 272 VAL A O 1
ATOM 2029 N N . ASP A 1 273 ? -19.281 -0.363 -13.469 1 87.88 273 ASP A N 1
ATOM 2030 C CA . ASP A 1 273 ? -19.797 -0.763 -12.164 1 87.88 273 ASP A CA 1
ATOM 2031 C C . ASP A 1 273 ? -18.766 -0.497 -11.07 1 87.88 273 ASP A C 1
ATOM 2033 O O . ASP A 1 273 ? -19.109 -0.024 -9.984 1 87.88 273 ASP A O 1
ATOM 2037 N N . ALA A 1 274 ? -17.531 -0.827 -11.352 1 90.31 274 ALA A N 1
ATOM 2038 C CA . ALA A 1 274 ? -16.469 -0.628 -10.375 1 90.31 274 ALA A CA 1
ATOM 2039 C C . ALA A 1 274 ? -16.281 0.854 -10.062 1 90.31 274 ALA A C 1
ATOM 2041 O O . ALA A 1 274 ? -16.188 1.241 -8.898 1 90.31 274 ALA A O 1
ATOM 2042 N N . VAL A 1 275 ? -16.328 1.729 -11.109 1 88.94 275 VAL A N 1
ATOM 2043 C CA . VAL A 1 275 ? -16.109 3.162 -10.922 1 88.94 275 VAL A CA 1
ATOM 2044 C C . VAL A 1 275 ? -17.297 3.752 -10.141 1 88.94 275 VAL A C 1
ATOM 2046 O O . VAL A 1 275 ? -17.109 4.652 -9.32 1 88.94 275 VAL A O 1
ATOM 2049 N N . SER A 1 276 ? -18.422 3.189 -10.289 1 86.44 276 SER A N 1
ATOM 2050 C CA . SER A 1 276 ? -19.625 3.732 -9.664 1 86.44 276 SER A CA 1
ATOM 2051 C C . SER A 1 276 ? -19.766 3.229 -8.227 1 86.44 276 SER A C 1
ATOM 2053 O O . SER A 1 276 ? -20.266 3.951 -7.359 1 86.44 276 SER A O 1
ATOM 2055 N N . HIS A 1 277 ? -19.25 2.029 -7.953 1 85.38 277 HIS A N 1
ATOM 2056 C CA . HIS A 1 277 ? -19.594 1.405 -6.68 1 85.38 277 HIS A CA 1
ATOM 2057 C C . HIS A 1 277 ? -18.391 1.346 -5.746 1 85.38 277 HIS A C 1
ATOM 2059 O O . HIS A 1 277 ? -18.547 1.134 -4.539 1 85.38 277 HIS A O 1
ATOM 2065 N N . ARG A 1 278 ? -17.297 1.493 -6.289 1 89.31 278 ARG A N 1
ATOM 2066 C CA . ARG A 1 278 ? -16.109 1.329 -5.457 1 89.31 278 ARG A CA 1
ATOM 2067 C C . ARG A 1 278 ? -16.062 2.381 -4.352 1 89.31 278 ARG A C 1
ATOM 2069 O O . ARG A 1 278 ? -16.016 3.58 -4.633 1 89.31 278 ARG A O 1
ATOM 2076 N N . VAL A 1 279 ? -16 1.924 -3.09 1 88 279 VAL A N 1
ATOM 2077 C CA . VAL A 1 279 ? -16.094 2.773 -1.906 1 88 279 VAL A CA 1
ATOM 2078 C C . VAL A 1 279 ? -14.828 3.615 -1.772 1 88 279 VAL A C 1
ATOM 2080 O O . VAL A 1 279 ? -14.891 4.781 -1.38 1 88 279 VAL A O 1
ATOM 2083 N N . ASP A 1 280 ? -13.688 3.109 -2.088 1 89.75 280 ASP A N 1
ATOM 2084 C CA . ASP A 1 280 ? -12.43 3.842 -1.94 1 89.75 280 ASP A CA 1
ATOM 2085 C C . ASP A 1 280 ? -12.383 5.039 -2.889 1 89.75 280 ASP A C 1
ATOM 2087 O O . ASP A 1 280 ? -11.828 6.086 -2.545 1 89.75 280 ASP A O 1
ATOM 2091 N N . LEU A 1 281 ? -12.984 4.914 -4.094 1 91.31 281 LEU A N 1
ATOM 2092 C CA . LEU A 1 281 ? -13.062 6.039 -5.023 1 91.31 281 LEU A CA 1
ATOM 2093 C C . LEU A 1 281 ? -14.008 7.109 -4.496 1 91.31 281 LEU A C 1
ATOM 2095 O O . LEU A 1 281 ? -13.734 8.305 -4.637 1 91.31 281 LEU A O 1
ATOM 2099 N N . GLN A 1 282 ? -15.031 6.691 -3.852 1 90.06 282 GLN A N 1
ATOM 2100 C CA . GLN A 1 282 ? -15.977 7.633 -3.254 1 90.06 282 GLN A CA 1
ATOM 2101 C C . GLN A 1 282 ? -15.32 8.422 -2.125 1 90.06 282 GLN A C 1
ATOM 2103 O O . GLN A 1 282 ? -15.523 9.633 -2.01 1 90.06 282 GLN A O 1
ATOM 2108 N N . ILE A 1 283 ? -14.547 7.73 -1.366 1 91.81 283 ILE A N 1
ATOM 2109 C CA . ILE A 1 283 ? -13.836 8.383 -0.275 1 91.81 283 ILE A CA 1
ATOM 2110 C C . ILE A 1 283 ? -12.883 9.438 -0.838 1 91.81 283 ILE A C 1
ATOM 2112 O O . ILE A 1 283 ? -12.836 10.57 -0.34 1 91.81 283 ILE A O 1
ATOM 2116 N N . ALA A 1 284 ? -12.172 9.07 -1.906 1 92.06 284 ALA A N 1
ATOM 2117 C CA . ALA A 1 284 ? -11.211 9.992 -2.514 1 92.06 284 ALA A CA 1
ATOM 2118 C C . ALA A 1 284 ? -11.914 11.211 -3.102 1 92.06 284 ALA A C 1
ATOM 2120 O O . ALA A 1 284 ? -11.414 12.328 -3.012 1 92.06 284 ALA A O 1
ATOM 2121 N N . ARG A 1 285 ? -13.078 11.047 -3.672 1 92.38 285 ARG A N 1
ATOM 2122 C CA . ARG A 1 285 ? -13.852 12.148 -4.223 1 92.38 285 ARG A CA 1
ATOM 2123 C C . ARG A 1 285 ? -14.328 13.086 -3.121 1 92.38 285 ARG A C 1
ATOM 2125 O O . ARG A 1 285 ? -14.258 14.312 -3.266 1 92.38 285 ARG A O 1
ATOM 2132 N N . MET A 1 286 ? -14.75 12.492 -2.033 1 91.12 286 MET A N 1
ATOM 2133 C CA . MET A 1 286 ? -15.211 13.297 -0.909 1 91.12 286 MET A CA 1
ATOM 2134 C C . MET A 1 286 ? -14.055 14.07 -0.276 1 91.12 286 MET A C 1
ATOM 2136 O O . MET A 1 286 ? -14.234 15.195 0.186 1 91.12 286 MET A O 1
ATOM 2140 N N . ASP A 1 287 ? -12.906 13.469 -0.262 1 90.88 287 ASP A N 1
ATOM 2141 C CA . ASP A 1 287 ? -11.711 14.148 0.24 1 90.88 287 ASP A CA 1
ATOM 2142 C C . ASP A 1 287 ? -11.398 15.391 -0.589 1 90.88 287 ASP A C 1
ATOM 2144 O O . ASP A 1 287 ? -11.055 16.438 -0.04 1 90.88 287 ASP A O 1
ATOM 2148 N N . LEU A 1 288 ? -11.57 15.234 -1.903 1 91.69 288 LEU A N 1
ATOM 2149 C CA . LEU A 1 288 ? -11.312 16.359 -2.793 1 91.69 288 LEU A CA 1
ATOM 2150 C C . LEU A 1 288 ? -12.305 17.5 -2.541 1 91.69 288 LEU A C 1
ATOM 2152 O O . LEU A 1 288 ? -11.922 18.672 -2.539 1 91.69 288 LEU A O 1
ATOM 2156 N N . VAL A 1 289 ? -13.523 17.156 -2.238 1 89.81 289 VAL A N 1
ATOM 2157 C CA . VAL A 1 289 ? -14.555 18.156 -1.967 1 89.81 289 VAL A CA 1
ATOM 2158 C C . VAL A 1 289 ? -14.242 18.875 -0.657 1 89.81 289 VAL A C 1
ATOM 2160 O O . VAL A 1 289 ? -14.32 20.094 -0.584 1 89.81 289 VAL A O 1
ATOM 2163 N N . ALA A 1 290 ? -13.812 18.078 0.33 1 90.56 290 ALA A N 1
ATOM 2164 C CA . ALA A 1 290 ? -13.461 18.656 1.617 1 90.56 290 ALA A CA 1
ATOM 2165 C C . ALA A 1 290 ? -12.25 19.594 1.479 1 90.56 290 ALA A C 1
ATOM 2167 O O . ALA A 1 290 ? -12.227 20.672 2.072 1 90.56 290 ALA A O 1
ATOM 2168 N N . LEU A 1 291 ? -11.336 19.219 0.661 1 91.44 291 LEU A N 1
ATOM 2169 C CA . LEU A 1 291 ? -10.125 20.016 0.462 1 91.44 291 LEU A CA 1
ATOM 2170 C C . LEU A 1 291 ? -10.43 21.266 -0.335 1 91.44 291 LEU A C 1
ATOM 2172 O O . LEU A 1 291 ? -9.828 22.328 -0.1 1 91.44 291 LEU A O 1
ATOM 2176 N N . ALA A 1 292 ? -11.359 21.172 -1.281 1 92.25 292 ALA A N 1
ATOM 2177 C CA . ALA A 1 292 ? -11.789 22.359 -2.027 1 92.25 292 ALA A CA 1
ATOM 2178 C C . ALA A 1 292 ? -12.43 23.391 -1.104 1 92.25 292 ALA A C 1
ATOM 2180 O O . ALA A 1 292 ? -12.148 24.578 -1.209 1 92.25 292 ALA A O 1
ATOM 2181 N N . LYS A 1 293 ? -13.242 22.891 -0.168 1 91.12 293 LYS A N 1
ATOM 2182 C CA . LYS A 1 293 ? -13.867 23.781 0.807 1 91.12 293 LYS A CA 1
ATOM 2183 C C . LYS A 1 293 ? -12.828 24.406 1.736 1 91.12 293 LYS A C 1
ATOM 2185 O O . LYS A 1 293 ? -12.922 25.578 2.092 1 91.12 293 LYS A O 1
ATOM 2190 N N . THR A 1 294 ? -11.875 23.625 2.066 1 90.81 294 THR A N 1
ATOM 2191 C CA . THR A 1 294 ? -10.797 24.125 2.908 1 90.81 294 THR A CA 1
ATOM 2192 C C . THR A 1 294 ? -9.984 25.188 2.17 1 90.81 294 THR A C 1
ATOM 2194 O O . THR A 1 294 ? -9.578 26.188 2.764 1 90.81 294 THR A O 1
ATOM 2197 N N . LEU A 1 295 ? -9.773 24.969 0.874 1 90.94 295 LEU A N 1
ATOM 2198 C CA . LEU A 1 295 ? -9.062 25.953 0.057 1 90.94 295 LEU A CA 1
ATOM 2199 C C . LEU A 1 295 ? -9.852 27.25 -0.035 1 90.94 295 LEU A C 1
ATOM 2201 O O . LEU A 1 295 ? -9.281 28.344 0.11 1 90.94 295 LEU A O 1
ATOM 2205 N N . ASP A 1 296 ? -11.133 27.125 -0.204 1 90.69 296 ASP A N 1
ATOM 2206 C CA . ASP A 1 296 ? -12 28.297 -0.269 1 90.69 296 ASP A CA 1
ATOM 2207 C C . ASP A 1 296 ? -11.969 29.078 1.046 1 90.69 296 ASP A C 1
ATOM 2209 O O . ASP A 1 296 ? -11.883 30.297 1.046 1 90.69 296 ASP A O 1
ATOM 2213 N N . LEU A 1 297 ? -12.023 28.312 2.096 1 86 297 LEU A N 1
ATOM 2214 C CA . LEU A 1 297 ? -11.977 28.938 3.41 1 86 297 LEU A CA 1
ATOM 2215 C C . LEU A 1 297 ? -10.633 29.625 3.639 1 86 297 LEU A C 1
ATOM 2217 O O . LEU A 1 297 ? -10.578 30.734 4.164 1 86 297 LEU A O 1
ATOM 2221 N N . THR A 1 298 ? -9.602 29 3.172 1 89.56 298 THR A N 1
ATOM 2222 C CA . THR A 1 298 ? -8.266 29.578 3.32 1 89.56 298 THR A CA 1
ATOM 2223 C C . THR A 1 298 ? -8.109 30.828 2.467 1 89.56 298 THR A C 1
ATOM 2225 O O . THR A 1 298 ? -7.508 31.812 2.9 1 89.56 298 THR A O 1
ATOM 2228 N N . GLU A 1 299 ? -8.703 30.828 1.3 1 89.25 299 GLU A N 1
ATOM 2229 C CA . GLU A 1 299 ? -8.664 32 0.428 1 89.25 299 GLU A CA 1
ATOM 2230 C C . GLU A 1 299 ? -9.469 33.156 1.019 1 89.25 299 GLU A C 1
ATOM 2232 O O . GLU A 1 299 ? -9.047 34.312 0.946 1 89.25 299 GLU A O 1
ATOM 2237 N N . ALA A 1 300 ? -10.531 32.781 1.673 1 87 300 ALA A N 1
ATOM 2238 C CA . ALA A 1 300 ? -11.406 33.812 2.256 1 87 300 ALA A CA 1
ATOM 2239 C C . ALA A 1 300 ? -10.781 34.406 3.504 1 87 300 ALA A C 1
ATOM 2241 O O . ALA A 1 300 ? -11.047 35.594 3.832 1 87 300 ALA A O 1
ATOM 2242 N N . THR A 1 301 ? -9.938 33.656 4.18 1 86.69 301 THR A N 1
ATOM 2243 C CA . THR A 1 301 ? -9.367 34.156 5.434 1 86.69 301 THR A CA 1
ATOM 2244 C C . THR A 1 301 ? -7.875 34.438 5.277 1 86.69 301 THR A C 1
ATOM 2246 O O . THR A 1 301 ? -7.133 34.438 6.266 1 86.69 301 THR A O 1
ATOM 2249 N N . ARG A 1 302 ? -7.418 34.594 4.043 1 86.19 302 ARG A N 1
ATOM 2250 C CA . ARG A 1 302 ? -5.984 34.656 3.793 1 86.19 302 ARG A CA 1
ATOM 2251 C C . ARG A 1 302 ? -5.375 35.938 4.418 1 86.19 302 ARG A C 1
ATOM 2253 O O . ARG A 1 302 ? -4.211 35.906 4.824 1 86.19 302 ARG A O 1
ATOM 2260 N N . PHE A 1 303 ? -6.191 36.969 4.73 1 83.31 303 PHE A N 1
ATOM 2261 C CA . PHE A 1 303 ? -5.637 38.25 5.172 1 83.31 303 PHE A CA 1
ATOM 2262 C C . PHE A 1 303 ? -5.75 38.406 6.684 1 83.31 303 PHE A C 1
ATOM 2264 O O . PHE A 1 303 ? -5.266 39.375 7.258 1 83.31 303 PHE A O 1
ATOM 2271 N N . VAL A 1 304 ? -6.441 37.469 7.387 1 82 304 VAL A N 1
ATOM 2272 C CA . VAL A 1 304 ? -6.59 37.531 8.836 1 82 304 VAL A CA 1
ATOM 2273 C C . VAL A 1 304 ? -6.332 36.156 9.438 1 82 304 VAL A C 1
ATOM 2275 O O . VAL A 1 304 ? -7.059 35.188 9.156 1 82 304 VAL A O 1
ATOM 2278 N N . THR A 1 305 ? -5.344 36.125 10.289 1 80 305 THR A N 1
ATOM 2279 C CA . THR A 1 305 ? -4.996 34.812 10.844 1 80 305 THR A CA 1
ATOM 2280 C C . THR A 1 305 ? -5.43 34.719 12.305 1 80 305 THR A C 1
ATOM 2282 O O . THR A 1 305 ? -5.543 33.625 12.852 1 80 305 THR A O 1
ATOM 2285 N N . LEU A 1 306 ? -5.652 35.875 12.836 1 84.62 306 LEU A N 1
ATOM 2286 C CA . LEU A 1 306 ? -6.094 35.938 14.227 1 84.62 306 LEU A CA 1
ATOM 2287 C C . LEU A 1 306 ? -7.004 37.156 14.438 1 84.62 306 LEU A C 1
ATOM 2289 O O . LEU A 1 306 ? -6.75 38.25 13.906 1 84.62 306 LEU A O 1
ATOM 2293 N N . LEU A 1 307 ? -8.125 36.938 15.086 1 85.56 307 LEU A N 1
ATOM 2294 C CA . LEU A 1 307 ? -9.031 38 15.461 1 85.56 307 LEU A CA 1
ATOM 2295 C C . LEU A 1 307 ? -9.711 37.719 16.797 1 85.56 307 LEU A C 1
ATOM 2297 O O . LEU A 1 307 ? -10.688 36.969 16.844 1 85.56 307 LEU A O 1
ATOM 2301 N N . ASP A 1 308 ? -9.227 38.375 17.75 1 89.19 308 ASP A N 1
ATOM 2302 C CA . ASP A 1 308 ? -9.781 38.188 19.094 1 89.19 308 ASP A CA 1
ATOM 2303 C C . ASP A 1 308 ? -10.359 39.5 19.625 1 89.19 308 ASP A C 1
ATOM 2305 O O . ASP A 1 308 ? -9.797 40.594 19.375 1 89.19 308 ASP A O 1
ATOM 2309 N N . VAL A 1 309 ? -11.484 39.406 20.297 1 86 309 VAL A N 1
ATOM 2310 C CA . VAL A 1 309 ? -12.094 40.562 20.953 1 86 309 VAL A CA 1
ATOM 2311 C C . VAL A 1 309 ? -12.227 40.281 22.438 1 86 309 VAL A C 1
ATOM 2313 O O . VAL A 1 309 ? -12.625 39.188 22.859 1 86 309 VAL A O 1
ATOM 2316 N N . ALA A 1 310 ? -11.828 41.219 23.141 1 89.56 310 ALA A N 1
ATOM 2317 C CA . ALA A 1 310 ? -11.914 41.062 24.578 1 89.56 310 ALA A CA 1
ATOM 2318 C C . ALA A 1 310 ? -12.727 42.188 25.203 1 89.56 310 ALA A C 1
ATOM 2320 O O . ALA A 1 310 ? -12.594 43.344 24.812 1 89.56 310 ALA A O 1
ATOM 2321 N N . GLY A 1 311 ? -13.695 41.812 26.109 1 87.69 311 GLY A N 1
ATOM 2322 C CA . GLY A 1 311 ? -14.352 42.781 26.984 1 87.69 311 GLY A CA 1
ATOM 2323 C C . GLY A 1 311 ? -13.602 43 28.281 1 87.69 311 GLY A C 1
ATOM 2324 O O . GLY A 1 311 ? -13.117 42.062 28.906 1 87.69 311 GLY A O 1
ATOM 2325 N N . ILE A 1 312 ? -13.492 44.375 28.578 1 88.88 312 ILE A N 1
ATOM 2326 C CA . ILE A 1 312 ? -12.688 44.688 29.75 1 88.88 312 ILE A CA 1
ATOM 2327 C C . ILE A 1 312 ? -13.531 45.469 30.766 1 88.88 312 ILE A C 1
ATOM 2329 O O . ILE A 1 312 ? -14.281 46.375 30.391 1 88.88 312 ILE A O 1
ATOM 2333 N N . ASP A 1 313 ? -13.477 45.031 32.031 1 87.94 313 ASP A N 1
ATOM 2334 C CA . ASP A 1 313 ? -14.031 45.719 33.188 1 87.94 313 ASP A CA 1
ATOM 2335 C C . ASP A 1 313 ? -12.961 46 34.25 1 87.94 313 ASP A C 1
ATOM 2337 O O . ASP A 1 313 ? -12.367 45.062 34.781 1 87.94 313 ASP A O 1
ATOM 2341 N N . LYS A 1 314 ? -12.758 47.281 34.406 1 85.38 314 LYS A N 1
ATOM 2342 C CA . LYS A 1 314 ? -11.695 47.688 35.312 1 85.38 314 LYS A CA 1
ATOM 2343 C C . LYS A 1 314 ? -12.25 48.531 36.469 1 85.38 314 LYS A C 1
ATOM 2345 O O . LYS A 1 314 ? -13 49.469 36.25 1 85.38 314 LYS A O 1
ATOM 2350 N N . ARG A 1 315 ? -11.898 48.188 37.75 1 83.94 315 ARG A N 1
ATOM 2351 C CA . ARG A 1 315 ? -12.258 48.938 38.938 1 83.94 315 ARG A CA 1
ATOM 2352 C C . ARG A 1 315 ? -11.016 49.438 39.688 1 83.94 315 ARG A C 1
ATOM 2354 O O . ARG A 1 315 ? -10.141 48.625 40.031 1 83.94 315 ARG A O 1
ATOM 2361 N N . THR A 1 316 ? -11.031 50.719 39.719 1 82.5 316 THR A N 1
ATOM 2362 C CA . THR A 1 316 ? -9.891 51.312 40.406 1 82.5 316 THR A CA 1
ATOM 2363 C C . THR A 1 316 ? -10.312 51.938 41.719 1 82.5 316 THR A C 1
ATOM 2365 O O . THR A 1 316 ? -11.312 52.656 41.781 1 82.5 316 THR A O 1
ATOM 2368 N N . HIS A 1 317 ? -9.617 51.625 42.781 1 77.81 317 HIS A N 1
ATOM 2369 C CA . HIS A 1 317 ? -9.812 52.219 44.094 1 77.81 317 HIS A CA 1
ATOM 2370 C C . HIS A 1 317 ? -8.578 53 44.5 1 77.81 317 HIS A C 1
ATOM 2372 O O . HIS A 1 317 ? -7.488 52.438 44.656 1 77.81 317 HIS A O 1
ATOM 2378 N N . ASP A 1 318 ? -8.781 54.281 44.438 1 75.81 318 ASP A N 1
ATOM 2379 C CA . ASP A 1 318 ? -7.723 55.156 44.969 1 75.81 318 ASP A CA 1
ATOM 2380 C C . ASP A 1 318 ? -8.133 55.812 46.281 1 75.81 318 ASP A C 1
ATOM 2382 O O . ASP A 1 318 ? -9.273 56.25 46.438 1 75.81 318 ASP A O 1
ATOM 2386 N N . PRO A 1 319 ? -7.238 55.875 47.188 1 76.25 319 PRO A N 1
ATOM 2387 C CA . PRO A 1 319 ? -7.57 56.531 48.469 1 76.25 319 PRO A CA 1
ATOM 2388 C C . PRO A 1 319 ? -7.965 57.969 48.312 1 76.25 319 PRO A C 1
ATOM 2390 O O . PRO A 1 319 ? -8.781 58.5 49.094 1 76.25 319 PRO A O 1
ATOM 2393 N N . GLU A 1 320 ? -7.312 58.594 47.438 1 71.88 320 GLU A N 1
ATOM 2394 C CA . GLU A 1 320 ? -7.512 60.031 47.344 1 71.88 320 GLU A CA 1
ATOM 2395 C C . GLU A 1 320 ? -8.656 60.375 46.406 1 71.88 320 GLU A C 1
ATOM 2397 O O . GLU A 1 320 ? -9.031 61.531 46.281 1 71.88 320 GLU A O 1
ATOM 2402 N N . SER A 1 321 ? -9.125 59.406 45.719 1 69.94 321 SER A N 1
ATOM 2403 C CA . SER A 1 321 ? -10.195 59.688 44.781 1 69.94 321 SER A CA 1
ATOM 2404 C C . SER A 1 321 ? -11.297 58.625 44.875 1 69.94 321 SER A C 1
ATOM 2406 O O . SER A 1 321 ? -11.055 57.5 45.312 1 69.94 321 SER A O 1
ATOM 2408 N N . PRO A 1 322 ? -12.539 59.062 44.688 1 72 322 PRO A N 1
ATOM 2409 C CA . PRO A 1 322 ? -13.625 58.062 44.719 1 72 322 PRO A CA 1
ATOM 2410 C C . PRO A 1 322 ? -13.383 56.906 43.75 1 72 322 PRO A C 1
ATOM 2412 O O . PRO A 1 322 ? -12.727 57.094 42.719 1 72 322 PRO A O 1
ATOM 2415 N N . PRO A 1 323 ? -13.805 55.75 44.219 1 74.31 323 PRO A N 1
ATOM 2416 C CA . PRO A 1 323 ? -13.672 54.594 43.344 1 74.31 323 PRO A CA 1
ATOM 2417 C C . PRO A 1 323 ? -14.305 54.812 41.969 1 74.31 323 PRO A C 1
ATOM 2419 O O . PRO A 1 323 ? -15.352 55.469 41.875 1 74.31 323 PRO A O 1
ATOM 2422 N N . PHE A 1 324 ? -13.477 54.5 40.938 1 77.75 324 PHE A N 1
ATOM 2423 C CA . PHE A 1 324 ? -14.016 54.719 39.594 1 77.75 324 PHE A CA 1
ATOM 2424 C C . PHE A 1 324 ? -13.93 53.438 38.781 1 77.75 324 PHE A C 1
ATOM 2426 O O . PHE A 1 324 ? -13.031 52.594 39 1 77.75 324 PHE A O 1
ATOM 2433 N N . ARG A 1 325 ? -15.148 53.125 38.156 1 82.56 325 ARG A N 1
ATOM 2434 C CA . ARG A 1 325 ? -15.312 51.938 37.281 1 82.56 325 ARG A CA 1
ATOM 2435 C C . ARG A 1 325 ? -15.117 52.312 35.812 1 82.56 325 ARG A C 1
ATOM 2437 O O . ARG A 1 325 ? -15.641 53.312 35.344 1 82.56 325 ARG A O 1
ATOM 2444 N N . GLU A 1 326 ? -14.195 51.469 35.156 1 84.06 326 GLU A N 1
ATOM 2445 C CA . GLU A 1 326 ? -13.953 51.688 33.719 1 84.06 326 GLU A CA 1
ATOM 2446 C C . GLU A 1 326 ? -14.32 50.438 32.938 1 84.06 326 GLU A C 1
ATOM 2448 O O . GLU A 1 326 ? -14.141 49.312 33.406 1 84.06 326 GLU A O 1
ATOM 2453 N N . ARG A 1 327 ? -15 50.688 31.844 1 87.62 327 ARG A N 1
ATOM 2454 C CA . ARG A 1 327 ? -15.352 49.625 30.922 1 87.62 327 ARG A CA 1
ATOM 2455 C C . ARG A 1 327 ? -14.766 49.844 29.531 1 87.62 327 ARG A C 1
ATOM 2457 O O . ARG A 1 327 ? -14.578 51 29.125 1 87.62 327 ARG A O 1
ATOM 2464 N N . GLY A 1 328 ? -14.375 48.719 28.938 1 88.62 328 GLY A N 1
ATOM 2465 C CA . GLY A 1 328 ? -13.82 48.875 27.594 1 88.62 328 GLY A CA 1
ATOM 2466 C C . GLY A 1 328 ? -13.719 47.562 26.844 1 88.62 328 GLY A C 1
ATOM 2467 O O . GLY A 1 328 ? -14.43 46.594 27.156 1 88.62 328 GLY A O 1
ATOM 2468 N N . PHE A 1 329 ? -13.078 47.688 25.578 1 87.44 329 PHE A N 1
ATOM 2469 C CA . PHE A 1 329 ? -12.875 46.5 24.719 1 87.44 329 PHE A CA 1
ATOM 2470 C C . PHE A 1 329 ? -11.453 46.469 24.188 1 87.44 329 PHE A C 1
ATOM 2472 O O . PHE A 1 329 ? -10.758 47.5 24.188 1 87.44 329 PHE A O 1
ATOM 2479 N N . ASP A 1 330 ? -11 45.281 23.938 1 89.94 330 ASP A N 1
ATOM 2480 C CA . ASP A 1 330 ? -9.703 45.031 23.328 1 89.94 330 ASP A CA 1
ATOM 2481 C C . ASP A 1 330 ? -9.844 44.125 22.094 1 89.94 330 ASP A C 1
ATOM 2483 O O . ASP A 1 330 ? -10.602 43.156 22.094 1 89.94 330 ASP A O 1
ATOM 2487 N N . VAL A 1 331 ? -9.234 44.562 20.984 1 88.88 331 VAL A N 1
ATOM 2488 C CA . VAL A 1 331 ? -9.227 43.812 19.734 1 88.88 331 VAL A CA 1
ATOM 2489 C C . VAL A 1 331 ? -7.789 43.438 19.375 1 88.88 331 VAL A C 1
ATOM 2491 O O . VAL A 1 331 ? -6.906 44.281 19.344 1 88.88 331 VAL A O 1
ATOM 2494 N N . GLN A 1 332 ? -7.594 42.156 19.219 1 90.38 332 GLN A N 1
ATOM 2495 C CA . GLN A 1 332 ? -6.305 41.656 18.781 1 90.38 332 GLN A CA 1
ATOM 2496 C C . GLN A 1 332 ? -6.422 40.969 17.422 1 90.38 332 GLN A C 1
ATOM 2498 O O . GLN A 1 332 ? -7.316 40.156 17.203 1 90.38 332 GLN A O 1
ATOM 2503 N N . PHE A 1 333 ? -5.508 41.375 16.484 1 88.62 333 PHE A N 1
ATOM 2504 C CA . PHE A 1 333 ? -5.566 40.781 15.164 1 88.62 333 PHE A CA 1
ATOM 2505 C C . PHE A 1 333 ? -4.168 40.656 14.57 1 88.62 333 PHE A C 1
ATOM 2507 O O . PHE A 1 333 ? -3.225 41.281 15.031 1 88.62 333 PHE A O 1
ATOM 2514 N N . GLN A 1 334 ? -4.059 39.656 13.719 1 88.31 334 GLN A N 1
ATOM 2515 C CA . GLN A 1 334 ? -2.801 39.406 13.023 1 88.31 334 GLN A CA 1
ATOM 2516 C C . GLN A 1 334 ? -2.992 39.406 11.516 1 88.31 334 GLN A C 1
ATOM 2518 O O . GLN A 1 334 ? -3.959 38.844 11 1 88.31 334 GLN A O 1
ATOM 2523 N N . ILE A 1 335 ? -2.168 40.219 10.82 1 83.56 335 ILE A N 1
ATOM 2524 C CA . ILE A 1 335 ? -2.193 40.312 9.367 1 83.56 335 ILE A CA 1
ATOM 2525 C C . ILE A 1 335 ? -0.861 39.844 8.789 1 83.56 335 ILE A C 1
ATOM 2527 O O . ILE A 1 335 ? 0.206 40.219 9.273 1 83.56 335 ILE A O 1
ATOM 2531 N N . PRO A 1 336 ? -0.967 39.031 7.832 1 84.31 336 PRO A N 1
ATOM 2532 C CA . PRO A 1 336 ? 0.282 38.625 7.184 1 84.31 336 PRO A CA 1
ATOM 2533 C C . PRO A 1 336 ? 0.869 39.719 6.293 1 84.31 336 PRO A C 1
ATOM 2535 O O . PRO A 1 336 ? 0.448 39.875 5.145 1 84.31 336 PRO A O 1
ATOM 2538 N N . ILE A 1 337 ? 1.811 40.344 6.758 1 80.69 337 ILE A N 1
ATOM 2539 C CA . ILE A 1 337 ? 2.303 41.531 6.086 1 80.69 337 ILE A CA 1
ATOM 2540 C C . ILE A 1 337 ? 3.363 41.125 5.055 1 80.69 337 ILE A C 1
ATOM 2542 O O . ILE A 1 337 ? 3.574 41.844 4.074 1 80.69 337 ILE A O 1
ATOM 2546 N N . PHE A 1 338 ? 3.988 40.062 5.23 1 81.44 338 PHE A N 1
ATOM 2547 C CA . PHE A 1 338 ? 5.16 39.781 4.406 1 81.44 338 PHE A CA 1
ATOM 2548 C C . PHE A 1 338 ? 4.77 39.031 3.145 1 81.44 338 PHE A C 1
ATOM 2550 O O . PHE A 1 338 ? 5.352 39.25 2.08 1 81.44 338 PHE A O 1
ATOM 2557 N N . ASP A 1 339 ? 3.781 38.125 3.184 1 83.19 339 ASP A N 1
ATOM 2558 C CA . ASP A 1 339 ? 3.428 37.375 1.997 1 83.19 339 ASP A CA 1
ATOM 2559 C C . ASP A 1 339 ? 1.961 37.562 1.624 1 83.19 339 ASP A C 1
ATOM 2561 O O . ASP A 1 339 ? 1.479 37 0.643 1 83.19 339 ASP A O 1
ATOM 2565 N N . GLY A 1 340 ? 1.256 38.312 2.371 1 79.31 340 GLY A N 1
ATOM 2566 C CA . GLY A 1 340 ? -0.155 38.531 2.102 1 79.31 340 GLY A CA 1
ATOM 2567 C C . GLY A 1 340 ? -0.987 37.281 2.164 1 79.31 340 GLY A C 1
ATOM 2568 O O . GLY A 1 340 ? -2.002 37.156 1.475 1 79.31 340 GLY A O 1
ATOM 2569 N N . GLY A 1 341 ? -0.49 36.312 2.828 1 86.62 341 GLY A N 1
ATOM 2570 C CA . GLY A 1 341 ? -1.211 35.062 2.93 1 86.62 341 GLY A CA 1
ATOM 2571 C C . GLY A 1 341 ? -0.994 34.156 1.736 1 86.62 341 GLY A C 1
ATOM 2572 O O . GLY A 1 341 ? -1.647 33.125 1.612 1 86.62 341 GLY A O 1
ATOM 2573 N N . GLU A 1 342 ? -0.123 34.5 0.838 1 85.88 342 GLU A N 1
ATOM 2574 C CA . GLU A 1 342 ? 0.112 33.75 -0.397 1 85.88 342 GLU A CA 1
ATOM 2575 C C . GLU A 1 342 ? 0.649 32.344 -0.108 1 85.88 342 GLU A C 1
ATOM 2577 O O . GLU A 1 342 ? 0.29 31.391 -0.789 1 85.88 342 GLU A O 1
ATOM 2582 N N . VAL A 1 343 ? 1.491 32.188 0.844 1 88.62 343 VAL A N 1
ATOM 2583 C CA . VAL A 1 343 ? 2.08 30.891 1.181 1 88.62 343 VAL A CA 1
ATOM 2584 C C . VAL A 1 343 ? 0.985 29.922 1.609 1 88.62 343 VAL A C 1
ATOM 2586 O O . VAL A 1 343 ? 0.942 28.781 1.144 1 88.62 343 VAL A O 1
ATOM 2589 N N . ARG A 1 344 ? 0.061 30.375 2.443 1 89.88 344 ARG A N 1
ATOM 2590 C CA . ARG A 1 344 ? -1.02 29.531 2.936 1 89.88 344 ARG A CA 1
ATOM 2591 C C . ARG A 1 344 ? -1.941 29.109 1.8 1 89.88 344 ARG A C 1
ATOM 2593 O O . ARG A 1 344 ? -2.354 27.953 1.73 1 89.88 344 ARG A O 1
ATOM 2600 N N . VAL A 1 345 ? -2.264 30.031 0.93 1 90.56 345 VAL A N 1
ATOM 2601 C CA . VAL A 1 345 ? -3.145 29.734 -0.193 1 90.56 345 VAL A CA 1
ATOM 2602 C C . VAL A 1 345 ? -2.461 28.75 -1.139 1 90.56 345 VAL A C 1
ATOM 2604 O O . VAL A 1 345 ? -3.082 27.781 -1.602 1 90.56 345 VAL A O 1
ATOM 2607 N N . ARG A 1 346 ? -1.205 28.953 -1.399 1 89.81 346 ARG A N 1
ATOM 2608 C CA . ARG A 1 346 ? -0.47 28.047 -2.287 1 89.81 346 ARG A CA 1
ATOM 2609 C C . ARG A 1 346 ? -0.336 26.656 -1.677 1 89.81 346 ARG A C 1
ATOM 2611 O O . ARG A 1 346 ? -0.384 25.656 -2.391 1 89.81 346 ARG A O 1
ATOM 2618 N N . GLN A 1 347 ? -0.127 26.625 -0.381 1 91.5 347 GLN A N 1
ATOM 2619 C CA . GLN A 1 347 ? -0.078 25.344 0.307 1 91.5 347 GLN A CA 1
ATOM 2620 C C . GLN A 1 347 ? -1.389 24.578 0.139 1 91.5 347 GLN A C 1
ATOM 2622 O O . GLN A 1 347 ? -1.382 23.375 -0.17 1 91.5 347 GLN A O 1
ATOM 2627 N N . ALA A 1 348 ? -2.475 25.266 0.287 1 91.62 348 ALA A N 1
ATOM 2628 C CA . ALA A 1 348 ? -3.785 24.641 0.142 1 91.62 348 ALA A CA 1
ATOM 2629 C C . ALA A 1 348 ? -4.035 24.219 -1.303 1 91.62 348 ALA A C 1
ATOM 2631 O O . ALA A 1 348 ? -4.574 23.141 -1.556 1 91.62 348 ALA A O 1
ATOM 2632 N N . ALA A 1 349 ? -3.625 25.031 -2.23 1 90.62 349 ALA A N 1
ATOM 2633 C CA . 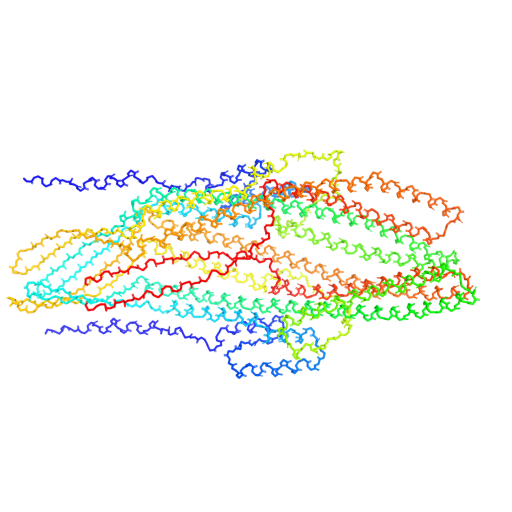ALA A 1 349 ? 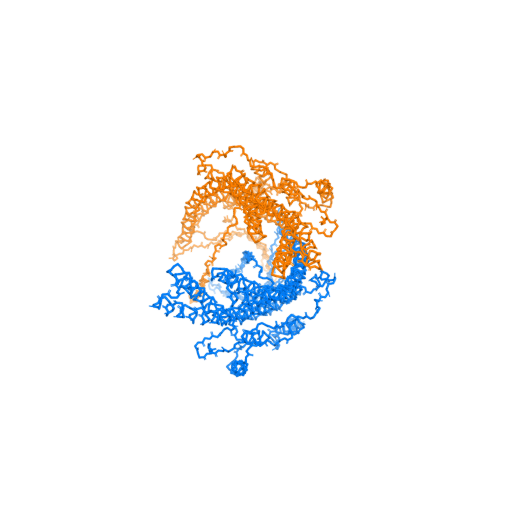-3.811 24.734 -3.646 1 90.62 349 ALA A CA 1
ATOM 2634 C C . ALA A 1 349 ? -3.008 23.5 -4.059 1 90.62 349 ALA A C 1
ATOM 2636 O O . ALA A 1 349 ? -3.502 22.656 -4.797 1 90.62 349 ALA A O 1
ATOM 2637 N N . GLU A 1 350 ? -1.803 23.469 -3.561 1 91.69 350 GLU A N 1
ATOM 2638 C CA . GLU A 1 350 ? -0.961 22.328 -3.908 1 91.69 350 GLU A CA 1
ATOM 2639 C C . GLU A 1 350 ? -1.486 21.047 -3.277 1 91.69 350 GLU A C 1
ATOM 2641 O O . GLU A 1 350 ? -1.394 19.969 -3.875 1 91.69 350 GLU A O 1
ATOM 2646 N N . THR A 1 351 ? -1.965 21.141 -2.111 1 92.75 351 THR A N 1
ATOM 2647 C CA . THR A 1 351 ? -2.562 19.969 -1.474 1 92.75 351 THR A CA 1
ATOM 2648 C C . THR A 1 351 ? -3.764 19.484 -2.271 1 92.75 351 THR A C 1
ATOM 2650 O O . THR A 1 351 ? -3.957 18.266 -2.426 1 92.75 351 THR A O 1
ATOM 2653 N N . TYR A 1 352 ? -4.543 20.438 -2.785 1 91.81 352 TYR A N 1
ATOM 2654 C CA . TYR A 1 352 ? -5.68 20.094 -3.633 1 91.81 352 TYR A CA 1
ATOM 2655 C C . TYR A 1 352 ? -5.219 19.391 -4.906 1 91.81 352 TYR A C 1
ATOM 2657 O O . TYR A 1 352 ? -5.773 18.359 -5.293 1 91.81 352 TYR A O 1
ATOM 2665 N N . ARG A 1 353 ? -4.223 19.875 -5.504 1 90.94 353 ARG A N 1
ATOM 2666 C CA . ARG A 1 353 ? -3.707 19.297 -6.734 1 90.94 353 ARG A CA 1
ATOM 2667 C C . ARG A 1 353 ? -3.164 17.891 -6.488 1 90.94 353 ARG A C 1
ATOM 2669 O O . ARG A 1 353 ? -3.354 17 -7.312 1 90.94 353 ARG A O 1
ATOM 2676 N N . GLN A 1 354 ? -2.463 17.75 -5.391 1 92.19 354 GLN A N 1
ATOM 2677 C CA . GLN A 1 354 ? -1.97 16.438 -5.012 1 92.19 354 GLN A CA 1
ATOM 2678 C C . GLN A 1 354 ? -3.115 15.43 -4.895 1 92.19 354 GLN A C 1
ATOM 2680 O O . GLN A 1 354 ? -3.031 14.32 -5.422 1 92.19 354 GLN A O 1
ATOM 2685 N N . ALA A 1 355 ? -4.156 15.883 -4.258 1 92.94 355 ALA A N 1
ATOM 2686 C CA . ALA A 1 355 ? -5.309 15.008 -4.062 1 92.94 355 ALA A CA 1
ATOM 2687 C C . ALA A 1 355 ? -5.992 14.695 -5.395 1 92.94 355 ALA A C 1
ATOM 2689 O O . ALA A 1 355 ? -6.5 13.586 -5.594 1 92.94 355 ALA A O 1
ATOM 2690 N N . MET A 1 356 ? -6.035 15.664 -6.289 1 92.69 356 MET A N 1
ATOM 2691 C CA . MET A 1 356 ? -6.625 15.445 -7.605 1 92.69 356 MET A CA 1
ATOM 2692 C C . MET A 1 356 ? -5.852 14.391 -8.383 1 92.69 356 MET A C 1
ATOM 2694 O O . MET A 1 356 ? -6.449 13.508 -9.008 1 92.69 356 MET A O 1
ATOM 2698 N N . ASN A 1 357 ? -4.586 14.484 -8.352 1 92.19 357 ASN A N 1
ATOM 2699 C CA . ASN A 1 357 ? -3.754 13.492 -9.023 1 92.19 357 ASN A CA 1
ATOM 2700 C C . ASN A 1 357 ? -3.914 12.109 -8.406 1 92.19 357 ASN A C 1
ATOM 2702 O O . ASN A 1 357 ? -3.977 11.109 -9.117 1 92.19 357 ASN A O 1
ATOM 2706 N N . ARG A 1 358 ? -3.98 12.062 -7.117 1 92.88 358 ARG A N 1
ATOM 2707 C CA . ARG A 1 358 ? -4.18 10.789 -6.441 1 92.88 358 ARG A CA 1
ATOM 2708 C C . ARG A 1 358 ? -5.523 10.172 -6.816 1 92.88 358 ARG A C 1
ATOM 2710 O O . ARG A 1 358 ? -5.633 8.953 -6.98 1 92.88 358 ARG A O 1
ATOM 2717 N N . LEU A 1 359 ? -6.559 11.016 -6.926 1 92.44 359 LEU A N 1
ATOM 2718 C CA . LEU A 1 359 ? -7.875 10.539 -7.336 1 92.44 359 LEU A CA 1
ATOM 2719 C C . LEU A 1 359 ? -7.832 9.984 -8.758 1 92.44 359 LEU A C 1
ATOM 2721 O O . LEU A 1 359 ? -8.406 8.93 -9.039 1 92.44 359 LEU A O 1
ATOM 2725 N N . THR A 1 360 ? -7.172 10.648 -9.617 1 91.44 360 THR A N 1
ATOM 2726 C CA . THR A 1 360 ? -7.078 10.211 -11 1 91.44 360 THR A CA 1
ATOM 2727 C C . THR A 1 360 ? -6.324 8.891 -11.102 1 91.44 360 THR A C 1
ATOM 2729 O O . THR A 1 360 ? -6.715 8 -11.859 1 91.44 360 THR A O 1
ATOM 2732 N N . GLU A 1 361 ? -5.207 8.797 -10.375 1 91.38 361 GLU A N 1
ATOM 2733 C CA . GLU A 1 361 ? -4.469 7.539 -10.32 1 91.38 361 GLU A CA 1
ATOM 2734 C C . GLU A 1 361 ? -5.367 6.395 -9.859 1 91.38 361 GLU A C 1
ATOM 2736 O O . GLU A 1 361 ? -5.371 5.32 -10.469 1 91.38 361 GLU A O 1
ATOM 2741 N N . LYS A 1 362 ? -6.105 6.633 -8.82 1 91.25 362 LYS A N 1
ATOM 2742 C CA . LYS A 1 362 ? -7 5.613 -8.289 1 91.25 362 LYS A CA 1
ATOM 2743 C C . LYS A 1 362 ? -8.062 5.227 -9.305 1 91.25 362 LYS A C 1
ATOM 2745 O O . LYS A 1 362 ? -8.43 4.055 -9.422 1 91.25 362 LYS A O 1
ATOM 2750 N N . ALA A 1 363 ? -8.57 6.211 -10.008 1 90.94 363 ALA A N 1
ATOM 2751 C CA . ALA A 1 363 ? -9.586 5.945 -11.023 1 90.94 363 ALA A CA 1
ATOM 2752 C C . ALA A 1 363 ? -9.039 5.051 -12.125 1 90.94 363 ALA A C 1
ATOM 2754 O O . ALA A 1 363 ? -9.719 4.133 -12.586 1 90.94 363 ALA A O 1
ATOM 2755 N N . VAL A 1 364 ? -7.848 5.309 -12.531 1 89.25 364 VAL A N 1
ATOM 2756 C CA . VAL A 1 364 ? -7.203 4.488 -13.547 1 89.25 364 VAL A CA 1
ATOM 2757 C C . VAL A 1 364 ? -6.996 3.072 -13.016 1 89.25 364 VAL A C 1
ATOM 2759 O O . VAL A 1 364 ? -7.309 2.094 -13.695 1 89.25 364 VAL A O 1
ATOM 2762 N N . ASN A 1 365 ? -6.508 2.955 -11.805 1 90.5 365 ASN A N 1
ATOM 2763 C CA . ASN A 1 365 ? -6.234 1.656 -11.203 1 90.5 365 ASN A CA 1
ATOM 2764 C C . ASN A 1 365 ? -7.512 0.841 -11.023 1 90.5 365 ASN A C 1
ATOM 2766 O O . ASN A 1 365 ? -7.52 -0.367 -11.258 1 90.5 365 ASN A O 1
ATOM 2770 N N . VAL A 1 366 ? -8.609 1.503 -10.594 1 91.06 366 VAL A N 1
ATOM 2771 C CA . VAL A 1 366 ? -9.875 0.813 -10.352 1 91.06 366 VAL A CA 1
ATOM 2772 C C . VAL A 1 366 ? -10.391 0.194 -11.648 1 91.06 366 VAL A C 1
ATOM 2774 O O . VAL A 1 366 ? -10.844 -0.953 -11.656 1 91.06 366 VAL A O 1
ATOM 2777 N N . ARG A 1 367 ? -10.297 0.914 -12.75 1 90.25 367 ARG A N 1
ATOM 2778 C CA . ARG A 1 367 ? -10.758 0.401 -14.039 1 90.25 367 ARG A CA 1
ATOM 2779 C C . ARG A 1 367 ? -9.914 -0.791 -14.477 1 90.25 367 ARG A C 1
ATOM 2781 O O . ARG A 1 367 ? -10.453 -1.816 -14.898 1 90.25 367 ARG A O 1
ATOM 2788 N N . SER A 1 368 ? -8.656 -0.663 -14.367 1 91.25 368 SER A N 1
ATOM 2789 C CA . SER A 1 368 ? -7.746 -1.733 -14.758 1 91.25 368 SER A CA 1
ATOM 2790 C C . SER A 1 368 ? -7.93 -2.961 -13.867 1 91.25 368 SER A C 1
ATOM 2792 O O . SER A 1 368 ? -7.961 -4.09 -14.367 1 91.25 368 SER A O 1
ATOM 2794 N N . GLU A 1 369 ? -8.031 -2.734 -12.555 1 91.25 369 GLU A N 1
ATOM 2795 C CA . GLU A 1 369 ? -8.211 -3.842 -11.625 1 91.25 369 GLU A CA 1
ATOM 2796 C C . GLU A 1 369 ? -9.516 -4.59 -11.891 1 91.25 369 GLU A C 1
ATOM 2798 O O . GLU A 1 369 ? -9.57 -5.816 -11.789 1 91.25 369 GLU A O 1
ATOM 2803 N N . ALA A 1 370 ? -10.562 -3.848 -12.211 1 91.88 370 ALA A N 1
ATOM 2804 C CA . ALA A 1 370 ? -11.844 -4.473 -12.523 1 91.88 370 ALA A CA 1
ATOM 2805 C C . ALA A 1 370 ? -11.758 -5.301 -13.797 1 91.88 370 ALA A C 1
ATOM 2807 O O . ALA A 1 370 ? -12.242 -6.434 -13.844 1 91.88 370 ALA A O 1
ATOM 2808 N N . ARG A 1 371 ? -11.156 -4.797 -14.828 1 91.56 371 ARG A N 1
ATOM 2809 C CA . ARG A 1 371 ? -10.977 -5.531 -16.078 1 91.56 371 ARG A CA 1
ATOM 2810 C C . ARG A 1 371 ? -10.148 -6.793 -15.852 1 91.56 371 ARG A C 1
ATOM 2812 O O . ARG A 1 371 ? -10.508 -7.871 -16.328 1 91.56 371 ARG A O 1
ATOM 2819 N N . ASP A 1 372 ? -9.078 -6.656 -15.102 1 92.31 372 ASP A N 1
ATOM 2820 C CA . ASP A 1 372 ? -8.211 -7.797 -14.82 1 92.31 372 ASP A CA 1
ATOM 2821 C C . ASP A 1 372 ? -8.938 -8.852 -13.992 1 92.31 372 ASP A C 1
ATOM 2823 O O . ASP A 1 372 ? -8.828 -10.047 -14.266 1 92.31 372 ASP A O 1
ATOM 2827 N N . ALA A 1 373 ? -9.641 -8.375 -13.016 1 93.5 373 ALA A N 1
ATOM 2828 C CA . ALA A 1 373 ? -10.367 -9.305 -12.156 1 93.5 373 ALA A CA 1
ATOM 2829 C C . ALA A 1 373 ? -11.391 -10.109 -12.961 1 93.5 373 ALA A C 1
ATOM 2831 O O . ALA A 1 373 ? -11.547 -11.312 -12.758 1 93.5 373 ALA A O 1
ATOM 2832 N N . TYR A 1 374 ? -12.07 -9.484 -13.906 1 93.25 374 TYR A N 1
ATOM 2833 C CA . TYR A 1 374 ? -13.055 -10.18 -14.734 1 93.25 374 TYR A CA 1
ATOM 2834 C C . TYR A 1 374 ? -12.375 -11.188 -15.656 1 93.25 374 TYR A C 1
ATOM 2836 O O . TYR A 1 374 ? -12.852 -12.312 -15.812 1 93.25 374 TYR A O 1
ATOM 2844 N N . ARG A 1 375 ? -11.328 -10.797 -16.203 1 93.12 375 ARG A N 1
ATOM 2845 C CA . ARG A 1 375 ? -10.602 -11.711 -17.078 1 93.12 375 ARG A CA 1
ATOM 2846 C C . ARG A 1 375 ? -10.086 -12.922 -16.297 1 93.12 375 ARG A C 1
ATOM 2848 O O . ARG A 1 375 ? -10.148 -14.055 -16.781 1 93.12 375 ARG A O 1
ATOM 2855 N N . VAL A 1 376 ? -9.562 -12.68 -15.102 1 94.38 376 VAL A N 1
ATOM 2856 C CA . VAL A 1 376 ? -9.062 -13.766 -14.266 1 94.38 376 VAL A CA 1
ATOM 2857 C C . VAL A 1 376 ? -10.211 -14.695 -13.883 1 94.38 376 VAL A C 1
ATOM 2859 O O . VAL A 1 376 ? -10.07 -15.922 -13.914 1 94.38 376 VAL A O 1
ATOM 2862 N N . TYR A 1 377 ? -11.375 -14.148 -13.617 1 95.25 377 TYR A N 1
ATOM 2863 C CA . TYR A 1 377 ? -12.555 -14.93 -13.266 1 95.25 377 TYR A CA 1
ATOM 2864 C C . TYR A 1 377 ? -12.984 -15.82 -14.43 1 95.25 377 TYR A C 1
ATOM 2866 O O . TYR A 1 377 ? -13.211 -17.016 -14.25 1 95.25 377 TYR A O 1
ATOM 2874 N N . ARG A 1 378 ? -13.062 -15.227 -15.602 1 94.44 378 ARG A N 1
ATOM 2875 C CA . ARG A 1 378 ? -13.492 -15.969 -16.781 1 94.44 378 ARG A CA 1
ATOM 2876 C C . ARG A 1 378 ? -12.5 -17.062 -17.125 1 94.44 378 ARG A C 1
ATOM 2878 O O . ARG A 1 378 ? -12.891 -18.203 -17.422 1 94.44 378 ARG A O 1
ATOM 2885 N N . SER A 1 379 ? -11.227 -16.719 -17.016 1 95.06 379 SER A N 1
ATOM 2886 C CA . SER A 1 379 ? -10.188 -17.703 -17.328 1 95.06 379 SER A CA 1
ATOM 2887 C C . SER A 1 379 ? -10.188 -18.844 -16.312 1 95.06 379 SER A C 1
ATOM 2889 O O . SER A 1 379 ? -10.086 -20.016 -16.672 1 95.06 379 SER A O 1
ATOM 2891 N N . ALA A 1 380 ? -10.289 -18.484 -15.055 1 95.75 380 ALA A N 1
ATOM 2892 C CA . ALA A 1 380 ? -10.32 -19.5 -14.008 1 95.75 380 ALA A CA 1
ATOM 2893 C C . ALA A 1 380 ? -11.523 -20.422 -14.188 1 95.75 380 ALA A C 1
ATOM 2895 O O . ALA A 1 380 ? -11.422 -21.641 -13.953 1 95.75 380 ALA A O 1
ATOM 2896 N N . TYR A 1 381 ? -12.664 -19.891 -14.641 1 96.19 381 TYR A N 1
ATOM 2897 C CA . TYR A 1 381 ? -13.852 -20.703 -14.906 1 96.19 381 TYR A CA 1
ATOM 2898 C C . TYR A 1 381 ? -13.586 -21.688 -16.047 1 96.19 381 TYR A C 1
ATOM 2900 O O . TYR A 1 381 ? -13.883 -22.875 -15.914 1 96.19 381 TYR A O 1
ATOM 2908 N N . ASP A 1 382 ? -13 -21.203 -17.062 1 95.25 382 ASP A N 1
ATOM 2909 C CA . ASP A 1 382 ? -12.734 -22.047 -18.234 1 95.25 382 ASP A CA 1
ATOM 2910 C C . ASP A 1 382 ? -11.75 -23.156 -17.891 1 95.25 382 ASP A C 1
ATOM 2912 O O . ASP A 1 382 ? -11.922 -24.297 -18.328 1 95.25 382 ASP A O 1
ATOM 2916 N N . ILE A 1 383 ? -10.75 -22.844 -17.125 1 95.44 383 ILE A N 1
ATOM 2917 C CA . ILE A 1 383 ? -9.734 -23.812 -16.75 1 95.44 383 ILE A CA 1
ATOM 2918 C C . ILE A 1 383 ? -10.352 -24.891 -15.844 1 95.44 383 ILE A C 1
ATOM 2920 O O . ILE A 1 383 ? -10.172 -26.078 -16.078 1 95.44 383 ILE A O 1
ATOM 2924 N N . ALA A 1 384 ? -11.102 -24.438 -14.859 1 96.75 384 ALA A N 1
ATOM 2925 C CA . ALA A 1 384 ? -11.742 -25.391 -13.953 1 96.75 384 ALA A CA 1
ATOM 2926 C C . ALA A 1 384 ? -12.75 -26.266 -14.695 1 96.75 384 ALA A C 1
ATOM 2928 O O . ALA A 1 384 ? -12.805 -27.469 -14.477 1 96.75 384 ALA A O 1
ATOM 2929 N N . SER A 1 385 ? -13.531 -25.703 -15.609 1 96.19 385 SER A N 1
ATOM 2930 C CA . SER A 1 385 ? -14.516 -26.453 -16.391 1 96.19 385 SER A CA 1
ATOM 2931 C C . SER A 1 385 ? -13.828 -27.453 -17.312 1 96.19 385 SER A C 1
ATOM 2933 O O . SER A 1 385 ? -14.305 -28.578 -17.484 1 96.19 385 SER A O 1
ATOM 2935 N N . HIS A 1 386 ? -12.734 -27 -17.828 1 94.94 386 HIS A N 1
ATOM 2936 C CA . HIS A 1 386 ? -11.977 -27.859 -18.734 1 94.94 386 HIS A CA 1
ATOM 2937 C C . HIS A 1 386 ? -11.453 -29.094 -18 1 94.94 386 HIS A C 1
ATOM 2939 O O . HIS A 1 386 ? -11.516 -30.203 -18.516 1 94.94 386 HIS A O 1
ATOM 2945 N N . TYR A 1 387 ? -10.961 -29 -16.812 1 95.31 387 TYR A N 1
ATOM 2946 C CA . TYR A 1 387 ? -10.5 -30.141 -16.031 1 95.31 387 TYR A CA 1
ATOM 2947 C C . TYR A 1 387 ? -11.648 -31.078 -15.703 1 95.31 387 TYR A C 1
ATOM 2949 O O . TYR A 1 387 ? -11.523 -32.312 -15.82 1 95.31 387 TYR A O 1
ATOM 2957 N N . GLN A 1 388 ? -12.812 -30.562 -15.375 1 93.5 388 GLN A N 1
ATOM 2958 C CA . GLN A 1 388 ? -13.961 -31.359 -14.945 1 93.5 388 GLN A CA 1
ATOM 2959 C C . GLN A 1 388 ? -14.617 -32.062 -16.125 1 93.5 388 GLN A C 1
ATOM 2961 O O . GLN A 1 388 ? -14.992 -33.25 -16.031 1 93.5 388 GLN A O 1
ATOM 2966 N N . ARG A 1 389 ? -14.586 -31.438 -17.266 1 92.62 389 ARG A N 1
ATOM 2967 C CA . ARG A 1 389 ? -15.375 -31.953 -18.375 1 92.62 389 ARG A CA 1
ATOM 2968 C C . ARG A 1 389 ? -14.516 -32.781 -19.312 1 92.62 389 ARG A C 1
ATOM 2970 O O . ARG A 1 389 ? -15.008 -33.688 -19.969 1 92.62 389 ARG A O 1
ATOM 2977 N N . GLU A 1 390 ? -13.258 -32.438 -19.328 1 93.19 390 GLU A N 1
ATOM 2978 C CA . GLU A 1 390 ? -12.445 -33.094 -20.359 1 93.19 390 GLU A CA 1
ATOM 2979 C C . GLU A 1 390 ? -11.312 -33.906 -19.75 1 93.19 390 GLU A C 1
ATOM 2981 O O . GLU A 1 390 ? -11.203 -35.094 -19.984 1 93.19 390 GLU A O 1
ATOM 2986 N N . VAL A 1 391 ? -10.539 -33.344 -18.844 1 93.5 391 VAL A N 1
ATOM 2987 C CA . VAL A 1 391 ? -9.305 -33.969 -18.391 1 93.5 391 VAL A CA 1
ATOM 2988 C C . VAL A 1 391 ? -9.633 -35.156 -17.484 1 93.5 391 VAL A C 1
ATOM 2990 O O . VAL A 1 391 ? -9.133 -36.281 -17.703 1 93.5 391 VAL A O 1
ATOM 2993 N N . LEU A 1 392 ? -10.547 -35.031 -16.531 1 93.75 392 LEU A N 1
ATOM 2994 C CA . LEU A 1 392 ? -10.805 -36.062 -15.531 1 93.75 392 LEU A CA 1
ATOM 2995 C C . LEU A 1 392 ? -11.484 -37.25 -16.156 1 93.75 392 LEU A C 1
ATOM 2997 O O . LEU A 1 392 ? -11.086 -38.406 -15.922 1 93.75 392 LEU A O 1
ATOM 3001 N N . PRO A 1 393 ? -12.484 -37.062 -17.031 1 93.62 393 PRO A N 1
ATOM 3002 C CA . PRO A 1 393 ? -13.094 -38.219 -17.672 1 93.62 393 PRO A CA 1
ATOM 3003 C C . PRO A 1 393 ? -12.117 -38.969 -18.562 1 93.62 393 PRO A C 1
ATOM 3005 O O . PRO A 1 393 ? -12.141 -40.219 -18.609 1 93.62 393 PRO A O 1
ATOM 3008 N N . LEU A 1 394 ? -11.195 -38.281 -19.219 1 91.25 394 LEU A N 1
ATOM 3009 C CA . LEU A 1 394 ? -10.195 -38.906 -20.062 1 91.25 394 LEU A CA 1
ATOM 3010 C C . LEU A 1 394 ? -9.219 -39.719 -19.219 1 91.25 394 LEU A C 1
ATOM 3012 O O . LEU A 1 394 ? -8.828 -40.844 -19.609 1 91.25 394 LEU A O 1
ATOM 3016 N N . ARG A 1 395 ? -8.82 -39.188 -18.109 1 92.25 395 ARG A N 1
ATOM 3017 C CA . ARG A 1 395 ? -7.926 -39.938 -17.219 1 92.25 395 ARG A CA 1
ATOM 3018 C C . ARG A 1 395 ? -8.594 -41.188 -16.672 1 92.25 395 ARG A C 1
ATOM 3020 O O . ARG A 1 395 ? -7.93 -42.188 -16.453 1 92.25 395 ARG A O 1
ATOM 3027 N N . GLN A 1 396 ? -9.867 -41.188 -16.5 1 91.44 396 GLN A N 1
ATOM 3028 C CA . GLN A 1 396 ? -10.609 -42.344 -16.031 1 91.44 396 GLN A CA 1
ATOM 3029 C C . GLN A 1 396 ? -10.609 -43.469 -17.078 1 91.44 396 GLN A C 1
ATOM 3031 O O . GLN A 1 396 ? -10.43 -44.625 -16.75 1 91.44 396 GLN A O 1
ATOM 3036 N N . ILE A 1 397 ? -10.789 -43.094 -18.297 1 90.75 397 ILE A N 1
ATOM 3037 C CA . ILE A 1 397 ? -10.758 -44.031 -19.406 1 90.75 397 ILE A CA 1
ATOM 3038 C C . ILE A 1 397 ? -9.383 -44.719 -19.469 1 90.75 397 ILE A C 1
ATOM 3040 O O . ILE A 1 397 ? -9.281 -45.938 -19.609 1 90.75 397 ILE A O 1
ATOM 3044 N N . ILE A 1 398 ? -8.352 -43.938 -19.312 1 90.19 398 ILE A N 1
ATOM 3045 C CA . ILE A 1 398 ? -6.98 -44.438 -19.391 1 90.19 398 ILE A CA 1
ATOM 3046 C C . ILE A 1 398 ? -6.73 -45.406 -18.234 1 90.19 398 ILE A C 1
ATOM 3048 O O . ILE A 1 398 ? -6.148 -46.469 -18.438 1 90.19 398 ILE A O 1
ATOM 3052 N N . THR A 1 399 ? -7.207 -45.031 -17.062 1 90.31 399 THR A N 1
ATOM 3053 C CA . THR A 1 399 ? -7.008 -45.875 -15.898 1 90.31 399 THR A CA 1
ATOM 3054 C C . THR A 1 399 ? -7.719 -47.219 -16.078 1 90.31 399 THR A C 1
ATOM 3056 O O . THR A 1 399 ? -7.148 -48.281 -15.789 1 90.31 399 THR A O 1
ATOM 3059 N N . GLU A 1 400 ? -8.898 -47.281 -16.656 1 91 400 GLU A N 1
ATOM 3060 C CA . GLU A 1 400 ? -9.672 -48.5 -16.859 1 91 400 GLU A CA 1
ATOM 3061 C C . GLU A 1 400 ? -9.023 -49.375 -17.922 1 91 400 GLU A C 1
ATOM 3063 O O . GLU A 1 400 ? -8.906 -50.594 -17.75 1 91 400 GLU A O 1
ATOM 3068 N N . GLU A 1 401 ? -8.531 -48.719 -18.922 1 89.94 401 GLU A N 1
ATOM 3069 C CA . GLU A 1 401 ? -7.871 -49.469 -19.984 1 89.94 401 GLU A CA 1
ATOM 3070 C C . GLU A 1 401 ? -6.543 -50.062 -19.516 1 89.94 401 GLU A C 1
ATOM 3072 O O . GLU A 1 401 ? -6.18 -51.188 -19.891 1 89.94 401 GLU A O 1
ATOM 3077 N N . MET A 1 402 ? -5.879 -49.344 -18.688 1 88.81 402 MET A N 1
ATOM 3078 C CA . MET A 1 402 ? -4.59 -49.812 -18.172 1 88.81 402 MET A CA 1
ATOM 3079 C C . MET A 1 402 ? -4.777 -50.969 -17.219 1 88.81 402 MET A C 1
ATOM 3081 O O . MET A 1 402 ? -3.961 -51.906 -17.188 1 88.81 402 MET A O 1
ATOM 3085 N N . GLN A 1 403 ? -5.816 -51 -16.5 1 88.31 403 GLN A N 1
ATOM 3086 C CA . GLN A 1 403 ? -6.117 -52.094 -15.586 1 88.31 403 GLN A CA 1
ATOM 3087 C C . GLN A 1 403 ? -6.445 -53.375 -16.359 1 88.31 403 GLN A C 1
ATOM 3089 O O . GLN A 1 403 ? -6.031 -54.438 -15.961 1 88.31 403 GLN A O 1
ATOM 3094 N N . LEU A 1 404 ? -7.152 -53.219 -17.5 1 89.06 404 LEU A N 1
ATOM 3095 C CA . LEU A 1 404 ? -7.484 -54.344 -18.328 1 89.06 404 LEU A CA 1
ATOM 3096 C C . LEU A 1 404 ? -6.23 -54.969 -18.953 1 89.06 404 LEU A C 1
ATOM 3098 O O . LEU A 1 404 ? -6.062 -56.188 -18.969 1 89.06 404 LEU A O 1
ATOM 3102 N N . ARG A 1 405 ? -5.336 -54.188 -19.297 1 87.31 405 ARG A N 1
ATOM 3103 C CA . ARG A 1 405 ? -4.109 -54.625 -19.938 1 87.31 405 ARG A CA 1
ATOM 3104 C C . ARG A 1 405 ? -3.164 -55.25 -18.906 1 87.31 405 ARG A C 1
ATOM 3106 O O . ARG A 1 405 ? -2.424 -56.188 -19.219 1 87.31 405 ARG A O 1
ATOM 3113 N N . PHE A 1 406 ? -3.109 -54.75 -17.734 1 84.62 406 PHE A N 1
ATOM 3114 C CA . PHE A 1 406 ? -2.293 -55.344 -16.672 1 84.62 406 PHE A CA 1
ATOM 3115 C C . PHE A 1 406 ? -2.791 -56.719 -16.312 1 84.62 406 PHE A C 1
ATOM 3117 O O . PHE A 1 406 ? -1.994 -57.656 -16.156 1 84.62 406 PHE A O 1
ATOM 3124 N N . SER A 1 407 ? -4.133 -56.781 -16.312 1 83.94 407 SER A N 1
ATOM 3125 C CA . SER A 1 407 ? -4.73 -58.094 -15.984 1 83.94 407 SER A CA 1
ATOM 3126 C C . SER A 1 407 ? -4.461 -59.125 -17.078 1 83.94 407 SER A C 1
ATOM 3128 O O . SER A 1 407 ? -4.391 -60.312 -16.797 1 83.94 407 SER A O 1
ATOM 3130 N N . SER A 1 408 ? -4.199 -58.656 -18.281 1 87.94 408 SER A N 1
ATOM 3131 C CA . SER A 1 408 ? -3.895 -59.531 -19.406 1 87.94 408 SER A CA 1
ATOM 3132 C C . SER A 1 408 ? -2.389 -59.656 -19.609 1 87.94 408 SER A C 1
ATOM 3134 O O . SER A 1 408 ? -1.939 -60.125 -20.656 1 87.94 408 SER A O 1
ATOM 3136 N N . MET A 1 409 ? -1.6 -59.094 -18.703 1 84.38 409 MET A N 1
ATOM 3137 C CA . MET A 1 409 ? -0.143 -59.188 -18.641 1 84.38 409 MET A CA 1
ATOM 3138 C C . MET A 1 409 ? 0.487 -58.469 -19.828 1 84.38 409 MET A C 1
ATOM 3140 O O . MET A 1 409 ? 1.528 -58.875 -20.344 1 84.38 409 MET A O 1
ATOM 3144 N N . GLN A 1 410 ? -0.18 -57.469 -20.266 1 81.5 410 GLN A N 1
ATOM 3145 C CA . GLN A 1 410 ? 0.309 -56.719 -21.422 1 81.5 410 GLN A CA 1
ATOM 3146 C C . GLN A 1 410 ? 1.163 -55.531 -20.984 1 81.5 410 GLN A C 1
ATOM 3148 O O . GLN A 1 410 ? 1.963 -55.031 -21.781 1 81.5 410 GLN A O 1
ATOM 3153 N N . VAL A 1 411 ? 0.883 -55.094 -19.766 1 82.88 411 VAL A N 1
ATOM 3154 C CA . VAL A 1 411 ? 1.67 -54 -19.234 1 82.88 411 VAL A CA 1
ATOM 3155 C C . VAL A 1 411 ? 2.244 -54.375 -17.875 1 82.88 411 VAL A C 1
ATOM 3157 O O . VAL A 1 411 ? 1.69 -55.219 -17.172 1 82.88 411 VAL A O 1
ATOM 3160 N N . ASP A 1 412 ? 3.363 -53.719 -17.578 1 81.44 412 ASP A N 1
ATOM 3161 C CA . ASP A 1 412 ? 4.027 -54.031 -16.328 1 81.44 412 ASP A CA 1
ATOM 3162 C C . ASP A 1 412 ? 3.578 -53.094 -15.211 1 81.44 412 ASP A C 1
ATOM 3164 O O . ASP A 1 412 ? 2.777 -52.188 -15.445 1 81.44 412 ASP A O 1
ATOM 3168 N N . VAL A 1 413 ? 4 -53.406 -14.07 1 80.19 413 VAL A N 1
ATOM 3169 C CA . VAL A 1 413 ? 3.619 -52.688 -12.867 1 80.19 413 VAL A CA 1
ATOM 3170 C C . VAL A 1 413 ? 4.102 -51.25 -12.961 1 80.19 413 VAL A C 1
ATOM 3172 O O . VAL A 1 413 ? 3.432 -50.312 -12.477 1 80.19 413 VAL A O 1
ATOM 3175 N N . PHE A 1 414 ? 5.238 -51 -13.555 1 78.94 414 PHE A N 1
ATOM 3176 C CA . PHE A 1 414 ? 5.781 -49.656 -13.695 1 78.94 414 PHE A CA 1
ATOM 3177 C C . PHE A 1 414 ? 4.824 -48.781 -14.477 1 78.94 414 PHE A C 1
ATOM 3179 O O . PHE A 1 414 ? 4.586 -47.625 -14.094 1 78.94 414 PHE A O 1
ATOM 3186 N N . ALA A 1 415 ? 4.285 -49.344 -15.523 1 81.12 415 ALA A N 1
ATOM 3187 C CA . ALA A 1 415 ? 3.346 -48.594 -16.344 1 81.12 415 ALA A CA 1
ATOM 3188 C C . ALA A 1 415 ? 2.094 -48.219 -15.555 1 81.12 415 ALA A C 1
ATOM 3190 O O . ALA A 1 415 ? 1.563 -47.125 -15.688 1 81.12 415 ALA A O 1
ATOM 3191 N N . LEU A 1 416 ? 1.605 -49.125 -14.758 1 83.06 416 LEU A N 1
ATOM 3192 C CA . LEU A 1 416 ? 0.425 -48.875 -13.938 1 83.06 416 LEU A CA 1
ATOM 3193 C C . LEU A 1 416 ? 0.696 -47.812 -12.898 1 83.06 416 LEU A C 1
ATOM 3195 O O . LEU A 1 416 ? -0.145 -46.938 -12.672 1 83.06 416 LEU A O 1
ATOM 3199 N N . LEU A 1 417 ? 1.852 -47.844 -12.344 1 85.44 417 LEU A N 1
ATOM 3200 C CA . LEU A 1 417 ? 2.217 -46.844 -11.32 1 85.44 417 LEU A CA 1
ATOM 3201 C C . LEU A 1 417 ? 2.393 -45.469 -11.938 1 85.44 417 LEU A C 1
ATOM 3203 O O . LEU A 1 417 ? 2.025 -44.469 -11.328 1 85.44 417 LEU A O 1
ATOM 3207 N N . THR A 1 418 ? 2.979 -45.406 -13.07 1 83.44 418 THR A N 1
ATOM 3208 C CA . THR A 1 418 ? 3.156 -44.125 -13.766 1 83.44 418 THR A CA 1
ATOM 3209 C C . THR A 1 418 ? 1.806 -43.5 -14.078 1 83.44 418 THR A C 1
ATOM 3211 O O . THR A 1 418 ? 1.632 -42.281 -13.898 1 83.44 418 THR A O 1
ATOM 3214 N N . GLU A 1 419 ? 0.891 -44.344 -14.477 1 84.94 419 GLU A N 1
ATOM 3215 C CA . GLU A 1 419 ? -0.451 -43.844 -14.75 1 84.94 419 GLU A CA 1
ATOM 3216 C C . GLU A 1 419 ? -1.131 -43.344 -13.477 1 84.94 419 GLU A C 1
ATOM 3218 O O . GLU A 1 419 ? -1.838 -42.344 -13.484 1 84.94 419 GLU A O 1
ATOM 3223 N N . ALA A 1 420 ? -0.937 -44.031 -12.461 1 88.12 420 ALA A N 1
ATOM 3224 C CA . ALA A 1 420 ? -1.52 -43.656 -11.188 1 88.12 420 ALA A CA 1
ATOM 3225 C C . ALA A 1 420 ? -0.992 -42.281 -10.734 1 88.12 420 ALA A C 1
ATOM 3227 O O . ALA A 1 420 ? -1.746 -41.469 -10.219 1 88.12 420 ALA A O 1
ATOM 3228 N N . ARG A 1 421 ? 0.22 -42.062 -10.961 1 89.06 421 ARG A N 1
ATOM 3229 C CA . ARG A 1 421 ? 0.83 -40.812 -10.625 1 89.06 421 ARG A CA 1
ATOM 3230 C C . ARG A 1 421 ? 0.244 -39.656 -11.469 1 89.06 421 ARG A C 1
ATOM 3232 O O . ARG A 1 421 ? -0.031 -38.594 -10.953 1 89.06 421 ARG A O 1
ATOM 3239 N N . GLN A 1 422 ? 0.068 -39.969 -12.695 1 88.38 422 GLN A N 1
ATOM 3240 C CA . GLN A 1 422 ? -0.476 -38.969 -13.594 1 88.38 422 GLN A CA 1
ATOM 3241 C C . GLN A 1 422 ? -1.935 -38.656 -13.266 1 88.38 422 GLN A C 1
ATOM 3243 O O . GLN A 1 422 ? -2.363 -37.5 -13.328 1 88.38 422 GLN A O 1
ATOM 3248 N N . ARG A 1 423 ? -2.654 -39.656 -12.953 1 90.88 423 ARG A N 1
ATOM 3249 C CA . ARG A 1 423 ? -4.047 -39.438 -12.562 1 90.88 423 ARG A CA 1
ATOM 3250 C C . ARG A 1 423 ? -4.145 -38.625 -11.289 1 90.88 423 ARG A C 1
ATOM 3252 O O . ARG A 1 423 ? -4.953 -37.688 -11.219 1 90.88 423 ARG A O 1
ATOM 3259 N N . LEU A 1 424 ? -3.34 -38.938 -10.359 1 92.75 424 LEU A N 1
ATOM 3260 C CA . LEU A 1 424 ? -3.338 -38.188 -9.117 1 92.75 424 LEU A CA 1
ATOM 3261 C C . LEU A 1 424 ? -2.977 -36.719 -9.367 1 92.75 424 LEU A C 1
ATOM 3263 O O . LEU A 1 424 ? -3.562 -35.812 -8.766 1 92.75 424 LEU A O 1
ATOM 3267 N N . ALA A 1 425 ? -2.008 -36.469 -10.211 1 91.31 425 ALA A N 1
ATOM 3268 C CA . ALA A 1 425 ? -1.602 -35.125 -10.57 1 91.31 425 ALA A CA 1
ATOM 3269 C C . ALA A 1 425 ? -2.762 -34.344 -11.188 1 91.31 425 ALA A C 1
ATOM 3271 O O . ALA A 1 425 ? -2.951 -33.156 -10.898 1 91.31 425 ALA A O 1
ATOM 3272 N N . SER A 1 426 ? -3.529 -35.031 -12.016 1 93.12 426 SER A N 1
ATOM 3273 C CA . SER A 1 426 ? -4.676 -34.375 -12.648 1 93.12 426 SER A CA 1
ATOM 3274 C C . SER A 1 426 ? -5.766 -34.062 -11.633 1 93.12 426 SER A C 1
ATOM 3276 O O . SER A 1 426 ? -6.398 -33 -11.703 1 93.12 426 SER A O 1
ATOM 3278 N N . LEU A 1 427 ? -5.961 -35 -10.727 1 94.94 427 LEU A N 1
ATOM 3279 C CA . LEU A 1 427 ? -6.961 -34.75 -9.688 1 94.94 427 LEU A CA 1
ATOM 3280 C C . LEU A 1 427 ? -6.562 -33.594 -8.805 1 94.94 427 LEU A C 1
ATOM 3282 O O . LEU A 1 427 ? -7.402 -32.75 -8.469 1 94.94 427 LEU A O 1
ATOM 3286 N N . ARG A 1 428 ? -5.324 -33.5 -8.461 1 95 428 ARG A N 1
ATOM 3287 C CA . ARG A 1 428 ? -4.812 -32.375 -7.676 1 95 428 ARG A CA 1
ATOM 3288 C C . ARG A 1 428 ? -4.98 -31.047 -8.422 1 95 428 ARG A C 1
ATOM 3290 O O . ARG A 1 428 ? -5.422 -30.062 -7.84 1 95 428 ARG A O 1
ATOM 3297 N N . ALA A 1 429 ? -4.645 -31.078 -9.703 1 94.44 429 ALA A N 1
ATOM 3298 C CA . ALA A 1 429 ? -4.754 -29.875 -10.531 1 94.44 429 ALA A CA 1
ATOM 3299 C C . ALA A 1 429 ? -6.207 -29.438 -10.656 1 94.44 429 ALA A C 1
ATOM 3301 O O . ALA A 1 429 ? -6.492 -28.234 -10.711 1 94.44 429 ALA A O 1
ATOM 3302 N N . ALA A 1 430 ? -7.082 -30.375 -10.711 1 95.5 430 ALA A N 1
ATOM 3303 C CA . ALA A 1 430 ? -8.5 -30.047 -10.797 1 95.5 430 ALA A CA 1
ATOM 3304 C C . ALA A 1 430 ? -8.984 -29.359 -9.531 1 95.5 430 ALA A C 1
ATOM 3306 O O . ALA A 1 430 ? -9.766 -28.406 -9.594 1 95.5 430 ALA A O 1
ATOM 3307 N N . ILE A 1 431 ? -8.516 -29.812 -8.383 1 95.69 431 ILE A N 1
ATOM 3308 C CA . ILE A 1 431 ? -8.875 -29.188 -7.117 1 95.69 431 ILE A CA 1
ATOM 3309 C C . ILE A 1 431 ? -8.312 -27.781 -7.062 1 95.69 431 ILE A C 1
ATOM 3311 O O . ILE A 1 431 ? -9.008 -26.844 -6.648 1 95.69 431 ILE A O 1
ATOM 3315 N N . ASP A 1 432 ? -7.105 -27.594 -7.512 1 95.62 432 ASP A N 1
ATOM 3316 C CA . ASP A 1 432 ? -6.477 -26.281 -7.535 1 95.62 432 ASP A CA 1
ATOM 3317 C C . ASP A 1 432 ? -7.215 -25.328 -8.484 1 95.62 432 ASP A C 1
ATOM 3319 O O . ASP A 1 432 ? -7.398 -24.156 -8.172 1 95.62 432 ASP A O 1
ATOM 3323 N N . ALA A 1 433 ? -7.59 -25.859 -9.617 1 96.31 433 ALA A N 1
ATOM 3324 C CA . ALA A 1 433 ? -8.32 -25.047 -10.586 1 96.31 433 ALA A CA 1
ATOM 3325 C C . ALA A 1 433 ? -9.664 -24.594 -10.016 1 96.31 433 ALA A C 1
ATOM 3327 O O . ALA A 1 433 ? -10.078 -23.453 -10.211 1 96.31 433 ALA A O 1
ATOM 3328 N N . LYS A 1 434 ? -10.344 -25.5 -9.344 1 96.12 434 LYS A N 1
ATOM 3329 C CA . LYS A 1 434 ? -11.617 -25.156 -8.703 1 96.12 434 LYS A CA 1
ATOM 3330 C C . LYS A 1 434 ? -11.422 -24.109 -7.613 1 96.12 434 LYS A C 1
ATOM 3332 O O . LYS A 1 434 ? -12.203 -23.172 -7.508 1 96.12 434 LYS A O 1
ATOM 3337 N N . ARG A 1 435 ? -10.422 -24.297 -6.801 1 96.5 435 ARG A N 1
ATOM 3338 C CA . ARG A 1 435 ? -10.078 -23.312 -5.777 1 96.5 435 ARG A CA 1
ATOM 3339 C C . ARG A 1 435 ? -9.836 -21.938 -6.398 1 96.5 435 ARG A C 1
ATOM 3341 O O . ARG A 1 435 ? -10.383 -20.938 -5.93 1 96.5 435 ARG A O 1
ATOM 3348 N N . ASP A 1 436 ? -9.078 -21.922 -7.449 1 96.38 436 ASP A N 1
ATOM 3349 C CA . ASP A 1 436 ? -8.719 -20.672 -8.102 1 96.38 436 ASP A CA 1
ATOM 3350 C C . ASP A 1 436 ? -9.945 -19.969 -8.672 1 96.38 436 ASP A C 1
ATOM 3352 O O . ASP A 1 436 ? -10.023 -18.75 -8.68 1 96.38 436 ASP A O 1
ATOM 3356 N N . PHE A 1 437 ? -10.883 -20.766 -9.133 1 96.31 437 PHE A N 1
ATOM 3357 C CA . PHE A 1 437 ? -12.125 -20.188 -9.633 1 96.31 437 PHE A CA 1
ATOM 3358 C C . PHE A 1 437 ? -12.875 -19.469 -8.516 1 96.31 437 PHE A C 1
ATOM 3360 O O . PHE A 1 437 ? -13.281 -18.312 -8.664 1 96.31 437 PHE A O 1
ATOM 3367 N N . TRP A 1 438 ? -13.016 -20.094 -7.418 1 95.88 438 TRP A N 1
ATOM 3368 C CA . TRP A 1 438 ? -13.789 -19.516 -6.32 1 95.88 438 TRP A CA 1
ATOM 3369 C C . TRP A 1 438 ? -13.047 -18.344 -5.699 1 95.88 438 TRP A C 1
ATOM 3371 O O . TRP A 1 438 ? -13.672 -17.375 -5.242 1 95.88 438 TRP A O 1
ATOM 3381 N N . LEU A 1 439 ? -11.742 -18.406 -5.688 1 95.5 439 LEU A N 1
ATOM 3382 C CA . LEU A 1 439 ? -10.953 -17.25 -5.238 1 95.5 439 LEU A CA 1
ATOM 3383 C C . LEU A 1 439 ? -11.125 -16.078 -6.191 1 95.5 439 LEU A C 1
ATOM 3385 O O . LEU A 1 439 ? -11.281 -14.938 -5.75 1 95.5 439 LEU A O 1
ATOM 3389 N N . ALA A 1 440 ? -11.094 -16.391 -7.484 1 95.31 440 ALA A N 1
ATOM 3390 C CA . ALA A 1 440 ? -11.281 -15.344 -8.484 1 95.31 440 ALA A CA 1
ATOM 3391 C C . ALA A 1 440 ? -12.664 -14.719 -8.383 1 95.31 440 ALA A C 1
ATOM 3393 O O . ALA A 1 440 ? -12.836 -13.516 -8.609 1 95.31 440 ALA A O 1
ATOM 3394 N N . GLN A 1 441 ? -13.633 -15.531 -8.062 1 92.5 441 GLN A N 1
ATOM 3395 C CA . GLN A 1 441 ? -14.984 -15.016 -7.879 1 92.5 441 GLN A CA 1
ATOM 3396 C C . GLN A 1 441 ? -15.047 -14.039 -6.707 1 92.5 441 GLN A C 1
ATOM 3398 O O . GLN A 1 441 ? -15.695 -12.992 -6.797 1 92.5 441 GLN A O 1
ATOM 3403 N N . SER A 1 442 ? -14.398 -14.398 -5.641 1 90.81 442 SER A N 1
ATOM 3404 C CA . SER A 1 442 ? -14.32 -13.516 -4.484 1 90.81 442 SER A CA 1
ATOM 3405 C C . SER A 1 442 ? -13.594 -12.219 -4.832 1 90.81 442 SER A C 1
ATOM 3407 O O . SER A 1 442 ? -14.031 -11.133 -4.434 1 90.81 442 SER A O 1
ATOM 3409 N N . ASP A 1 443 ? -12.531 -12.328 -5.578 1 90.88 443 ASP A N 1
ATOM 3410 C CA . ASP A 1 443 ? -11.75 -11.156 -5.973 1 90.88 443 ASP A CA 1
ATOM 3411 C C . ASP A 1 443 ? -12.547 -10.25 -6.91 1 90.88 443 ASP A C 1
ATOM 3413 O O . ASP A 1 443 ? -12.367 -9.031 -6.898 1 90.88 443 ASP A O 1
ATOM 3417 N N . LEU A 1 444 ? -13.336 -10.875 -7.703 1 91.19 444 LEU A N 1
ATOM 3418 C CA . LEU A 1 444 ? -14.195 -10.109 -8.602 1 91.19 444 LEU A CA 1
ATOM 3419 C C . LEU A 1 444 ? -15.148 -9.219 -7.816 1 91.19 444 LEU A C 1
ATOM 3421 O O . LEU A 1 444 ? -15.328 -8.047 -8.156 1 91.19 444 LEU A O 1
ATOM 3425 N N . GLN A 1 445 ? -15.688 -9.695 -6.758 1 86.38 445 GLN A N 1
ATOM 3426 C CA . GLN A 1 445 ? -16.594 -8.922 -5.914 1 86.38 445 GLN A CA 1
ATOM 3427 C C . GLN A 1 445 ? -15.859 -7.762 -5.238 1 86.38 445 GLN A C 1
ATOM 3429 O O . GLN A 1 445 ? -16.406 -6.664 -5.125 1 86.38 445 GLN A O 1
ATOM 3434 N N . THR A 1 446 ? -14.656 -8.031 -4.895 1 88.06 446 THR A N 1
ATOM 3435 C CA . THR A 1 446 ? -13.852 -7.004 -4.242 1 88.06 446 THR A CA 1
ATOM 3436 C C . THR A 1 446 ? -13.469 -5.906 -5.23 1 88.06 446 THR A C 1
ATOM 3438 O O . THR A 1 446 ? -13.375 -4.734 -4.859 1 88.06 446 THR A O 1
ATOM 3441 N N . ALA A 1 447 ? -13.227 -6.281 -6.449 1 88.75 447 ALA A N 1
ATOM 3442 C CA . ALA A 1 447 ? -12.852 -5.316 -7.48 1 88.75 447 ALA A CA 1
ATOM 3443 C C . ALA A 1 447 ? -14 -4.367 -7.789 1 88.75 447 ALA A C 1
ATOM 3445 O O . ALA A 1 447 ? -13.781 -3.219 -8.188 1 88.75 447 ALA A O 1
ATOM 3446 N N . ILE A 1 448 ? -15.219 -4.777 -7.52 1 86 448 ILE A N 1
ATOM 3447 C CA . ILE A 1 448 ? -16.391 -3.969 -7.82 1 86 448 ILE A CA 1
ATOM 3448 C C . ILE A 1 448 ? -16.734 -3.084 -6.621 1 86 448 ILE A C 1
ATOM 3450 O O . ILE A 1 448 ? -17.047 -1.901 -6.781 1 86 448 ILE A O 1
ATOM 3454 N N . ASN A 1 449 ? -16.656 -3.627 -5.453 1 81 449 ASN A N 1
ATOM 3455 C CA . ASN A 1 449 ? -17.141 -2.914 -4.273 1 81 449 ASN A CA 1
ATOM 3456 C C . ASN A 1 449 ? -16 -2.24 -3.52 1 81 449 ASN A C 1
ATOM 3458 O O . ASN A 1 449 ? -16.219 -1.319 -2.732 1 81 449 ASN A O 1
ATOM 3462 N N . GLY A 1 450 ? -14.891 -2.666 -3.773 1 77.56 450 GLY A N 1
ATOM 3463 C CA . GLY A 1 450 ? -13.75 -2.189 -3.016 1 77.56 450 GLY A CA 1
ATOM 3464 C C . GLY A 1 450 ? -13.312 -3.148 -1.923 1 77.56 450 GLY A C 1
ATOM 3465 O O . GLY A 1 450 ? -13.969 -4.168 -1.689 1 77.56 450 GLY A O 1
ATOM 3466 N N . GLY A 1 451 ? -12.203 -3.025 -1.374 1 63.84 451 GLY A N 1
ATOM 3467 C CA . GLY A 1 451 ? -11.711 -3.854 -0.284 1 63.84 451 GLY A CA 1
ATOM 3468 C C . GLY A 1 451 ? -10.508 -4.695 -0.67 1 63.84 451 GLY A C 1
ATOM 3469 O O . GLY A 1 451 ? -10.195 -5.684 -0.001 1 63.84 451 GLY A O 1
ATOM 3470 N N . ALA A 1 452 ? -10.148 -4.426 -1.895 1 59.47 452 ALA A N 1
ATOM 3471 C CA . ALA A 1 452 ? -8.945 -5.18 -2.232 1 59.47 452 ALA A CA 1
ATOM 3472 C C . ALA A 1 452 ? -7.762 -4.742 -1.373 1 59.47 452 ALA A C 1
ATOM 3474 O O . ALA A 1 452 ? -7.668 -3.58 -0.977 1 59.47 452 ALA A O 1
ATOM 3475 N N . ALA A 1 453 ? -7.098 -5.68 -0.812 1 48.44 453 ALA A N 1
ATOM 3476 C CA . ALA A 1 453 ? -5.965 -5.449 0.079 1 48.44 453 ALA A CA 1
ATOM 3477 C C . ALA A 1 453 ? -5.004 -4.422 -0.512 1 48.44 453 ALA A C 1
ATOM 3479 O O . ALA A 1 453 ? -4.527 -4.582 -1.638 1 48.44 453 ALA A O 1
ATOM 3480 N N . THR A 1 454 ? -5.312 -3.129 -0.387 1 45.78 454 THR A N 1
ATOM 3481 C CA . THR A 1 454 ? -4.32 -2.141 -0.798 1 45.78 454 THR A CA 1
ATOM 3482 C C . THR A 1 454 ? -2.953 -2.463 -0.203 1 45.78 454 THR A C 1
ATOM 3484 O O . THR A 1 454 ? -2.861 -2.971 0.917 1 45.78 454 THR A O 1
ATOM 3487 N N . SER A 1 455 ? -1.947 -2.689 -0.945 1 36.16 455 SER A N 1
ATOM 3488 C CA . SER A 1 455 ? -0.64 -2.479 -0.333 1 36.16 455 SER A CA 1
ATOM 3489 C C . SER A 1 455 ? -0.625 -1.214 0.52 1 36.16 455 SER A C 1
ATOM 3491 O O . SER A 1 455 ? -1.218 -0.2 0.146 1 36.16 455 SER A O 1
ATOM 3493 N N . SER A 1 456 ? -0.519 -1.322 1.821 1 32 456 SER A N 1
ATOM 3494 C CA . SER A 1 456 ? -0.621 -0.35 2.904 1 32 456 SER A CA 1
ATOM 3495 C C . SER A 1 456 ? -0.126 1.023 2.463 1 32 456 SER A C 1
ATOM 3497 O O . SER A 1 456 ? 1.021 1.168 2.035 1 32 456 SER A O 1
ATOM 3499 N N . PRO A 1 457 ? -0.924 1.916 2.039 1 31.89 457 PRO A N 1
ATOM 3500 C CA . PRO A 1 457 ? -0.513 3.312 1.868 1 31.89 457 PRO A CA 1
ATOM 3501 C C . PRO A 1 457 ? 0.206 3.869 3.094 1 31.89 457 PRO A C 1
ATOM 3503 O O . PRO A 1 457 ? -0.039 3.42 4.215 1 31.89 457 PRO A O 1
ATOM 3506 N N . SER A 1 458 ? 1.428 4.402 3.014 1 27.25 458 SER A N 1
ATOM 3507 C CA . SER A 1 458 ? 2.129 5.207 4.008 1 27.25 458 SER A CA 1
ATOM 3508 C C . SER A 1 458 ? 1.255 6.352 4.508 1 27.25 458 SER A C 1
ATOM 3510 O O . SER A 1 458 ? 0.648 7.074 3.711 1 27.25 458 SER A O 1
ATOM 3512 N N . THR A 1 459 ? 0.561 6.168 5.633 1 27.69 459 THR A N 1
ATOM 3513 C CA . THR A 1 459 ? -0.223 7.188 6.32 1 27.69 459 THR A CA 1
ATOM 3514 C C . THR A 1 459 ? 0.462 8.547 6.227 1 27.69 459 THR A C 1
ATOM 3516 O O . THR A 1 459 ? 1.622 8.695 6.617 1 27.69 459 THR A O 1
ATOM 3519 N N . PRO A 1 460 ? -0.061 9.445 5.461 1 26.55 460 PRO A N 1
ATOM 3520 C CA . PRO A 1 460 ? 0.47 10.812 5.5 1 26.55 460 PRO A CA 1
ATOM 3521 C C . PRO A 1 460 ? 0.546 11.375 6.914 1 26.55 460 PRO A C 1
ATOM 3523 O O . PRO A 1 460 ? -0.311 11.078 7.75 1 26.55 460 PRO A O 1
ATOM 3526 N N . SER A 1 461 ? 1.723 11.688 7.457 1 22.8 461 SER A N 1
ATOM 3527 C CA . SER A 1 461 ? 1.964 12.43 8.688 1 22.8 461 SER A CA 1
ATOM 3528 C C . SER A 1 461 ? 1.087 13.672 8.766 1 22.8 461 SER A C 1
ATOM 3530 O O . SER A 1 461 ? 1.136 14.531 7.879 1 22.8 461 SER A O 1
ATOM 3532 N N . ALA A 1 462 ? -0.121 13.578 9.367 1 25.67 462 ALA A N 1
ATOM 3533 C CA . ALA A 1 462 ? -0.891 14.758 9.734 1 25.67 462 ALA A CA 1
ATOM 3534 C C . ALA A 1 462 ? 0.016 15.852 10.305 1 25.67 462 ALA A C 1
ATOM 3536 O O . ALA A 1 462 ? 0.753 15.609 11.266 1 25.67 462 ALA A O 1
ATOM 3537 N N . ILE A 1 463 ? 0.435 16.875 9.562 1 20.3 463 ILE A N 1
ATOM 3538 C CA . ILE A 1 463 ? 1.022 18.125 10.047 1 20.3 463 ILE A CA 1
ATOM 3539 C C . ILE A 1 463 ? 0.17 18.688 11.18 1 20.3 463 ILE A C 1
ATOM 3541 O O . ILE A 1 463 ? -1.023 18.953 11 1 20.3 463 ILE A O 1
ATOM 3545 N N . ALA A 1 464 ? 0.39 18.312 12.391 1 23.3 464 ALA A N 1
ATOM 3546 C CA . ALA A 1 464 ? -0.096 18.984 13.594 1 23.3 464 ALA A CA 1
ATOM 3547 C C . ALA A 1 464 ? -0.011 20.5 13.453 1 23.3 464 ALA A C 1
ATOM 3549 O O . ALA A 1 464 ? 1.077 21.047 13.273 1 23.3 464 ALA A O 1
ATOM 3550 N N . SER A 1 465 ? -1.054 21.078 12.812 1 22.09 465 SER A N 1
ATOM 3551 C CA . SER A 1 465 ? -1.188 22.531 12.969 1 22.09 465 SER A CA 1
ATOM 3552 C C . SER A 1 465 ? -1.081 22.938 14.43 1 22.09 465 SER A C 1
ATOM 3554 O O . SER A 1 465 ? -1.924 22.562 15.25 1 22.09 465 SER A O 1
ATOM 3556 N N . SER A 1 466 ? 0.056 22.969 14.992 1 21.3 466 SER A N 1
ATOM 3557 C CA . SER A 1 466 ? 0.249 23.625 16.281 1 21.3 466 SER A CA 1
ATOM 3558 C C . SER A 1 466 ? -0.375 25.016 16.297 1 21.3 466 SER A C 1
ATOM 3560 O O . SER A 1 466 ? 0.085 25.922 15.586 1 21.3 466 SER A O 1
ATOM 3562 N N . ALA A 1 467 ? -1.703 25.172 16.234 1 23.33 467 ALA A N 1
ATOM 3563 C CA . ALA A 1 467 ? -2.291 26.438 16.672 1 23.33 467 ALA A CA 1
ATOM 3564 C C . ALA A 1 467 ? -1.699 26.891 18 1 23.33 467 ALA A C 1
ATOM 3566 O O . ALA A 1 467 ? -1.781 26.156 19 1 23.33 467 ALA A O 1
ATOM 3567 N N . GLN A 1 468 ? -0.536 27.609 17.953 1 19.97 468 GLN A N 1
ATOM 3568 C CA . GLN A 1 468 ? 0.024 28.438 19.016 1 19.97 468 GLN A CA 1
ATOM 3569 C C . GLN A 1 468 ? -1.074 29.172 19.781 1 19.97 468 GLN A C 1
ATOM 3571 O O . GLN A 1 468 ? -1.871 29.891 19.172 1 19.97 468 GLN A O 1
ATOM 3576 N N . SER A 1 469 ? -1.632 28.484 20.734 1 22.48 469 SER A N 1
ATOM 3577 C CA . SER A 1 469 ? -2.439 29.156 21.75 1 22.48 469 SER A CA 1
ATOM 3578 C C . SER A 1 469 ? -1.856 30.516 22.125 1 22.48 469 SER A C 1
ATOM 3580 O O . SER A 1 469 ? -0.642 30.656 22.297 1 22.48 469 SER A O 1
ATOM 3582 N N . ALA A 1 470 ? -2.5 31.672 21.656 1 27.55 470 ALA A N 1
ATOM 3583 C CA . ALA A 1 470 ? -2.461 33.062 22.141 1 27.55 470 ALA A CA 1
ATOM 3584 C C . ALA A 1 470 ? -2.672 33.125 23.641 1 27.55 470 ALA A C 1
ATOM 3586 O O . ALA A 1 470 ? -3.775 32.875 24.141 1 27.55 470 ALA A O 1
ATOM 3587 N N . ALA A 1 471 ? -1.84 32.594 24.531 1 29.02 471 ALA A N 1
ATOM 3588 C CA . ALA A 1 471 ? -1.903 32.969 25.938 1 29.02 471 ALA A CA 1
ATOM 3589 C C . ALA A 1 471 ? -1.863 34.5 26.078 1 29.02 471 ALA A C 1
ATOM 3591 O O . ALA A 1 471 ? -0.894 35.125 25.672 1 29.02 471 ALA A O 1
ATOM 3592 N N . GLY A 1 472 ? -2.988 35.219 25.906 1 20.28 472 GLY A N 1
ATOM 3593 C CA . GLY A 1 472 ? -3.219 36.5 26.562 1 20.28 472 GLY A CA 1
ATOM 3594 C C . GLY A 1 472 ? -2.752 36.531 28 1 20.28 472 GLY A C 1
ATOM 3595 O O . GLY A 1 472 ? -2.83 35.531 28.703 1 20.28 472 GLY A O 1
ATOM 3596 N N . GLY A 1 473 ? -1.595 37.156 28.25 1 19.41 473 GLY A N 1
ATOM 3597 C CA . GLY A 1 473 ? -1.101 37.719 29.484 1 19.41 473 GLY A CA 1
ATOM 3598 C C . GLY A 1 473 ? -2.164 38.5 30.266 1 19.41 473 GLY A C 1
ATOM 3599 O O . GLY A 1 473 ? -2.924 39.281 29.688 1 19.41 473 GLY A O 1
ATOM 3600 N N . ASP A 1 474 ? -2.869 37.938 31.156 1 17.73 474 ASP A N 1
ATOM 3601 C CA . ASP A 1 474 ? -3.441 38.688 32.281 1 17.73 474 ASP A CA 1
ATOM 3602 C C . ASP A 1 474 ? -2.385 39.562 32.969 1 17.73 474 ASP A C 1
ATOM 3604 O O . ASP A 1 474 ? -1.289 39.062 33.281 1 17.73 474 ASP A O 1
ATOM 3608 N N . HIS A 1 475 ? -2.215 40.812 32.594 1 17.44 475 HIS A N 1
ATOM 3609 C CA . HIS A 1 475 ? -2.486 41.719 33.688 1 17.44 475 HIS A CA 1
ATOM 3610 C C . HIS A 1 475 ? -3.9 41.531 34.219 1 17.44 475 HIS A C 1
ATOM 3612 O O . HIS A 1 475 ? -4.82 41.219 33.469 1 17.44 475 HIS A O 1
ATOM 3618 N N . MET B 1 1 ? 15.641 71 21.078 1 28.22 1 MET B N 1
ATOM 3619 C CA . MET B 1 1 ? 15.453 69.688 21.625 1 28.22 1 MET B CA 1
ATOM 3620 C C . MET B 1 1 ? 15.062 68.688 20.531 1 28.22 1 MET B C 1
ATOM 3622 O O . MET B 1 1 ? 13.945 68.75 20.016 1 28.22 1 MET B O 1
ATOM 3626 N N . ARG B 1 2 ? 15.992 68.375 19.594 1 35 2 ARG B N 1
ATOM 3627 C CA . ARG B 1 2 ? 15.969 67.75 18.281 1 35 2 ARG B CA 1
ATOM 3628 C C . ARG B 1 2 ? 15.617 66.25 18.391 1 35 2 ARG B C 1
ATOM 3630 O O . ARG B 1 2 ? 16.438 65.5 18.844 1 35 2 ARG B O 1
ATOM 3637 N N . HIS B 1 3 ? 14.375 65.938 18.891 1 35.84 3 HIS B N 1
ATOM 3638 C CA . HIS B 1 3 ? 13.805 64.625 19 1 35.84 3 HIS B CA 1
ATOM 3639 C C . HIS B 1 3 ? 13.969 63.844 17.688 1 35.84 3 HIS B C 1
ATOM 3641 O O . HIS B 1 3 ? 13.211 64.062 16.734 1 35.84 3 HIS B O 1
ATOM 3647 N N . ARG B 1 4 ? 15.242 63.625 17.266 1 38.22 4 ARG B N 1
ATOM 3648 C CA . ARG B 1 4 ? 15.695 62.969 16.031 1 38.22 4 ARG B CA 1
ATOM 3649 C C . ARG B 1 4 ? 14.977 61.656 15.805 1 38.22 4 ARG B C 1
ATOM 3651 O O . ARG B 1 4 ? 14.641 60.938 16.75 1 38.22 4 ARG B O 1
ATOM 3658 N N . THR B 1 5 ? 14.531 61.5 14.57 1 37 5 THR B N 1
ATOM 3659 C CA . THR B 1 5 ? 13.727 60.594 13.75 1 37 5 THR B CA 1
ATOM 3660 C C . THR B 1 5 ? 14.289 59.188 13.805 1 37 5 THR B C 1
ATOM 3662 O O . THR B 1 5 ? 15.281 58.875 13.148 1 37 5 THR B O 1
ATOM 3665 N N . ILE B 1 6 ? 14.492 58.594 15.055 1 37.97 6 ILE B N 1
ATOM 3666 C CA . ILE B 1 6 ? 14.93 57.219 15.172 1 37.97 6 ILE B CA 1
ATOM 3667 C C . ILE B 1 6 ? 13.961 56.312 14.422 1 37.97 6 ILE B C 1
ATOM 3669 O O . ILE B 1 6 ? 14.172 55.094 14.352 1 37.97 6 ILE B O 1
ATOM 3673 N N . ALA B 1 7 ? 12.883 56.812 13.969 1 40.84 7 ALA B N 1
ATOM 3674 C CA . ALA B 1 7 ? 11.859 55.938 13.391 1 40.84 7 ALA B CA 1
ATOM 3675 C C . ALA B 1 7 ? 12.344 55.312 12.102 1 40.84 7 ALA B C 1
ATOM 3677 O O . ALA B 1 7 ? 11.938 54.188 11.758 1 40.84 7 ALA B O 1
ATOM 3678 N N . PRO B 1 8 ? 13.281 56.062 11.344 1 39.66 8 PRO B N 1
ATOM 3679 C CA . PRO B 1 8 ? 13.531 55.469 10.031 1 39.66 8 PRO B CA 1
ATOM 3680 C C . PRO B 1 8 ? 14.383 54.219 10.102 1 39.66 8 PRO B C 1
ATOM 3682 O O . PRO B 1 8 ? 14.352 53.406 9.188 1 39.66 8 PRO B O 1
ATOM 3685 N N . LEU B 1 9 ? 15.281 54.188 11.109 1 36.56 9 LEU B N 1
ATOM 3686 C CA . LEU B 1 9 ? 16.266 53.125 11.008 1 36.56 9 LEU B CA 1
ATOM 3687 C C . LEU B 1 9 ? 15.609 51.75 11.172 1 36.56 9 LEU B C 1
ATOM 3689 O O . LEU B 1 9 ? 16.047 50.781 10.57 1 36.56 9 LEU B O 1
ATOM 3693 N N . LEU B 1 10 ? 14.625 51.656 12.055 1 36 10 LEU B N 1
ATOM 3694 C CA . LEU B 1 10 ? 14.031 50.344 12.242 1 36 10 LEU B CA 1
ATOM 3695 C C . LEU B 1 10 ? 13.32 49.875 10.969 1 36 10 LEU B C 1
ATOM 3697 O O . LEU B 1 10 ? 13.211 48.688 10.711 1 36 10 LEU B O 1
ATOM 3701 N N . LEU B 1 11 ? 12.805 50.875 10.164 1 36.97 11 LEU B N 1
ATOM 3702 C CA . LEU B 1 11 ? 12.148 50.469 8.93 1 36.97 11 LEU B CA 1
ATOM 3703 C C . LEU B 1 11 ? 13.164 50 7.898 1 36.97 11 LEU B C 1
ATOM 3705 O O . LEU B 1 11 ? 12.844 49.188 7.031 1 36.97 11 LEU B O 1
ATOM 3709 N N . LEU B 1 12 ? 14.414 50.594 7.859 1 36.72 12 LEU B N 1
ATOM 3710 C CA . LEU B 1 12 ? 15.367 50.219 6.82 1 36.72 12 LEU B CA 1
ATOM 3711 C C . LEU B 1 12 ? 15.914 48.812 7.051 1 36.72 12 LEU B C 1
ATOM 3713 O O . LEU B 1 12 ? 16.391 48.188 6.113 1 36.72 12 LEU B O 1
ATOM 3717 N N . ALA B 1 13 ? 16.141 48.438 8.297 1 35.97 13 ALA B N 1
ATOM 3718 C CA . ALA B 1 13 ? 16.734 47.125 8.5 1 35.97 13 ALA B CA 1
ATOM 3719 C C . ALA B 1 13 ? 15.797 46.031 8.023 1 35.97 13 ALA B C 1
ATOM 3721 O O . ALA B 1 13 ? 16.234 44.906 7.797 1 35.97 13 ALA B O 1
ATOM 3722 N N . SER B 1 14 ? 14.547 46.312 8 1 36.59 14 SER B N 1
ATOM 3723 C CA . SER B 1 14 ? 13.641 45.25 7.551 1 36.59 14 SER B CA 1
ATOM 3724 C C . SER B 1 14 ? 13.812 44.969 6.062 1 36.59 14 SER B C 1
ATOM 3726 O O . SER B 1 14 ? 13.227 44.031 5.527 1 36.59 14 SER B O 1
ATOM 3728 N N . SER B 1 15 ? 14.344 46 5.32 1 38.47 15 SER B N 1
ATOM 3729 C CA . SER B 1 15 ? 14.359 45.75 3.883 1 38.47 15 SER B CA 1
ATOM 3730 C C . SER B 1 15 ? 15.391 44.688 3.518 1 38.47 15 SER B C 1
ATOM 3732 O O . SER B 1 15 ? 15.297 44.031 2.465 1 38.47 15 SER B O 1
ATOM 3734 N N . ALA B 1 16 ? 16.594 44.781 4.094 1 37.72 16 ALA B N 1
ATOM 3735 C CA . ALA B 1 16 ? 17.703 43.969 3.586 1 37.72 16 ALA B CA 1
ATOM 3736 C C . ALA B 1 16 ? 17.422 42.469 3.795 1 37.72 16 ALA B C 1
ATOM 3738 O O . ALA B 1 16 ? 18 41.625 3.098 1 37.72 16 ALA B O 1
ATOM 3739 N N . LEU B 1 17 ? 16.953 42.125 4.922 1 38.5 17 LEU B N 1
ATOM 3740 C CA . LEU B 1 17 ? 16.859 40.719 5.207 1 38.5 17 LEU B CA 1
ATOM 3741 C C . LEU B 1 17 ? 15.781 40.062 4.359 1 38.5 17 LEU B C 1
ATOM 3743 O O . LEU B 1 17 ? 15.484 38.875 4.531 1 38.5 17 LEU B O 1
ATOM 3747 N N . ALA B 1 18 ? 14.977 40.875 3.801 1 38.78 18 ALA B N 1
ATOM 3748 C CA . ALA B 1 18 ? 13.961 40.188 2.992 1 38.78 18 ALA B CA 1
ATOM 3749 C C . ALA B 1 18 ? 14.594 39.469 1.817 1 38.78 18 ALA B C 1
ATOM 3751 O O . ALA B 1 18 ? 14.695 40 0.714 1 38.78 18 ALA B O 1
ATOM 3752 N N . GLY B 1 19 ? 15.766 39.094 1.844 1 40.78 19 GLY B N 1
ATOM 3753 C CA . GLY B 1 19 ? 16.031 38.188 0.732 1 40.78 19 GLY B CA 1
ATOM 3754 C C . GLY B 1 19 ? 14.852 37.344 0.36 1 40.78 19 GLY B C 1
ATOM 3755 O O . GLY B 1 19 ? 14.391 36.531 1.168 1 40.78 19 GLY B O 1
ATOM 3756 N N . CYS B 1 20 ? 13.898 37.75 -0.526 1 47.16 20 CYS B N 1
ATOM 3757 C CA . CYS B 1 20 ? 12.664 37.25 -1.091 1 47.16 20 CYS B CA 1
ATOM 3758 C C . CYS B 1 20 ? 12.781 35.75 -1.386 1 47.16 20 CYS B C 1
ATOM 3760 O O . CYS B 1 20 ? 13.523 35.344 -2.283 1 47.16 20 CYS B O 1
ATOM 3762 N N . ALA B 1 21 ? 12.898 34.938 -0.431 1 60.56 21 ALA B N 1
ATOM 3763 C CA . ALA B 1 21 ? 12.711 33.531 -0.759 1 60.56 21 ALA B CA 1
ATOM 3764 C C . ALA B 1 21 ? 11.57 33.344 -1.751 1 60.56 21 ALA B C 1
ATOM 3766 O O . ALA B 1 21 ? 10.43 33.719 -1.466 1 60.56 21 ALA B O 1
ATOM 3767 N N . SER B 1 22 ? 11.82 33.562 -3.004 1 70.88 22 SER B N 1
ATOM 3768 C CA . SER B 1 22 ? 10.875 33.469 -4.109 1 70.88 22 SER B CA 1
ATOM 3769 C C . SER B 1 22 ? 10.797 32.031 -4.621 1 70.88 22 SER B C 1
ATOM 3771 O O . SER B 1 22 ? 11.688 31.219 -4.359 1 70.88 22 SER B O 1
ATOM 3773 N N . PHE B 1 23 ? 9.602 31.75 -4.91 1 78.5 23 PHE B N 1
ATOM 3774 C CA . PHE B 1 23 ? 9.367 30.453 -5.535 1 78.5 23 PHE B CA 1
ATOM 3775 C C . PHE B 1 23 ? 10.273 30.266 -6.746 1 78.5 23 PHE B C 1
ATOM 3777 O O . PHE B 1 23 ? 10.539 31.219 -7.48 1 78.5 23 PHE B O 1
ATOM 3784 N N . SER B 1 24 ? 10.969 29.188 -6.793 1 77.62 24 SER B N 1
ATOM 3785 C CA . SER B 1 24 ? 11.844 28.875 -7.922 1 77.62 24 SER B CA 1
ATOM 3786 C C . SER B 1 24 ? 11.062 28.781 -9.227 1 77.62 24 SER B C 1
ATOM 3788 O O . SER B 1 24 ? 9.883 28.422 -9.219 1 77.62 24 SER B O 1
ATOM 3790 N N . ALA B 1 25 ? 11.688 29.109 -10.273 1 74.44 25 ALA B N 1
ATOM 3791 C CA . ALA B 1 25 ? 11.055 29.109 -11.594 1 74.44 25 ALA B CA 1
ATOM 3792 C C . ALA B 1 25 ? 10.719 27.688 -12.031 1 74.44 25 ALA B C 1
ATOM 3794 O O . ALA B 1 25 ? 9.672 27.453 -12.641 1 74.44 25 ALA B O 1
ATOM 3795 N N . ASP B 1 26 ? 11.609 26.734 -11.641 1 78.81 26 ASP B N 1
ATOM 3796 C CA . ASP B 1 26 ? 11.398 25.359 -12.07 1 78.81 26 ASP B CA 1
ATOM 3797 C C . ASP B 1 26 ? 10.602 24.578 -11.031 1 78.81 26 ASP B C 1
ATOM 3799 O O . ASP B 1 26 ? 10.438 23.359 -11.156 1 78.81 26 ASP B O 1
ATOM 3803 N N . ARG B 1 27 ? 10.172 25.266 -10.039 1 77.62 27 ARG B N 1
ATOM 3804 C CA . ARG B 1 27 ? 9.352 24.672 -8.984 1 77.62 27 ARG B CA 1
ATOM 3805 C C . ARG B 1 27 ? 10.07 23.484 -8.336 1 77.62 27 ARG B C 1
ATOM 3807 O O . ARG B 1 27 ? 9.438 22.484 -7.98 1 77.62 27 ARG B O 1
ATOM 3814 N N . GLY B 1 28 ? 11.422 23.547 -8.352 1 85.62 28 GLY B N 1
ATOM 3815 C CA . GLY B 1 28 ? 12.234 22.578 -7.645 1 85.62 28 GLY B CA 1
ATOM 3816 C C . GLY B 1 28 ? 12.523 21.328 -8.469 1 85.62 28 GLY B C 1
ATOM 3817 O O . GLY B 1 28 ? 13.203 20.406 -8.008 1 85.62 28 GLY B O 1
ATOM 3818 N N . MET B 1 29 ? 12.164 21.281 -9.766 1 91.56 29 MET B N 1
ATOM 3819 C CA . MET B 1 29 ? 12.25 20.078 -10.594 1 91.56 29 MET B CA 1
ATOM 3820 C C . MET B 1 29 ? 13.648 19.922 -11.18 1 91.56 29 MET B C 1
ATOM 3822 O O . MET B 1 29 ? 13.961 18.891 -11.781 1 91.56 29 MET B O 1
ATOM 3826 N N . GLY B 1 30 ? 14.508 20.844 -10.969 1 89.56 30 GLY B N 1
ATOM 3827 C CA . GLY B 1 30 ? 15.852 20.812 -11.531 1 89.56 30 GLY B CA 1
ATOM 3828 C C . GLY B 1 30 ? 16.656 19.609 -11.07 1 89.56 30 GLY B C 1
ATOM 3829 O O . GLY B 1 30 ? 17.188 18.859 -11.891 1 89.56 30 GLY B O 1
ATOM 3830 N N . VAL B 1 31 ? 16.656 19.391 -9.836 1 89.12 31 VAL B N 1
ATOM 3831 C CA . VAL B 1 31 ? 17.406 18.281 -9.25 1 89.12 31 VAL B CA 1
ATOM 3832 C C . VAL B 1 31 ? 16.797 16.953 -9.711 1 89.12 31 VAL B C 1
ATOM 3834 O O . VAL B 1 31 ? 17.531 16.016 -10.031 1 89.12 31 VAL B O 1
ATOM 3837 N N . VAL B 1 32 ? 15.492 16.891 -9.742 1 92 32 VAL B N 1
ATOM 3838 C CA . VAL B 1 32 ? 14.805 15.664 -10.156 1 92 32 VAL B CA 1
ATOM 3839 C C . VAL B 1 32 ? 15.188 15.32 -11.594 1 92 32 VAL B C 1
ATOM 3841 O O . VAL B 1 32 ? 15.523 14.172 -11.891 1 92 32 VAL B O 1
ATOM 3844 N N . SER B 1 33 ? 15.156 16.312 -12.445 1 91.69 33 SER B N 1
ATOM 3845 C CA . SER B 1 33 ? 15.5 16.109 -13.852 1 91.69 33 SER B CA 1
ATOM 3846 C C . SER B 1 33 ? 16.953 15.695 -14.008 1 91.69 33 SER B C 1
ATOM 3848 O O . SER B 1 33 ? 17.266 14.789 -14.781 1 91.69 33 SER B O 1
ATOM 3850 N N . ASP B 1 34 ? 17.828 16.25 -13.258 1 89.19 34 ASP B N 1
ATOM 3851 C CA . ASP B 1 34 ? 19.266 15.961 -13.336 1 89.19 34 ASP B CA 1
ATOM 3852 C C . ASP B 1 34 ? 19.562 14.539 -12.875 1 89.19 34 ASP B C 1
ATOM 3854 O O . ASP B 1 34 ? 20.266 13.797 -13.547 1 89.19 34 ASP B O 1
ATOM 3858 N N . VAL B 1 35 ? 19.031 14.164 -11.797 1 85.75 35 VAL B N 1
ATOM 3859 C CA . VAL B 1 35 ? 19.25 12.836 -11.234 1 85.75 35 VAL B CA 1
ATOM 3860 C C . VAL B 1 35 ? 18.688 11.781 -12.18 1 85.75 35 VAL B C 1
ATOM 3862 O O . VAL B 1 35 ? 19.312 10.75 -12.414 1 85.75 35 VAL B O 1
ATOM 3865 N N . THR B 1 36 ? 17.5 12.062 -12.68 1 88.62 36 THR B N 1
ATOM 3866 C CA . THR B 1 36 ? 16.859 11.109 -13.578 1 88.62 36 THR B CA 1
ATOM 3867 C C . THR B 1 36 ? 17.656 10.953 -14.867 1 88.62 36 THR B C 1
ATOM 3869 O O . THR B 1 36 ? 17.859 9.836 -15.344 1 88.62 36 THR B O 1
ATOM 3872 N N . GLU B 1 37 ? 18.125 12.023 -15.391 1 88.44 37 GLU B N 1
ATOM 3873 C CA . GLU B 1 37 ? 18.906 11.992 -16.625 1 88.44 37 GLU B CA 1
ATOM 3874 C C . GLU B 1 37 ? 20.219 11.242 -16.406 1 88.44 37 GLU B C 1
ATOM 3876 O O . GLU B 1 37 ? 20.625 10.445 -17.266 1 88.44 37 GLU B O 1
ATOM 3881 N N . ARG B 1 38 ? 20.844 11.383 -15.383 1 83.81 38 ARG B N 1
ATOM 3882 C CA . ARG B 1 38 ? 22.109 10.75 -15.086 1 83.81 38 ARG B CA 1
ATOM 3883 C C . ARG B 1 38 ? 21.938 9.258 -14.797 1 83.81 38 ARG B C 1
ATOM 3885 O O . ARG B 1 38 ? 22.734 8.438 -15.234 1 83.81 38 ARG B O 1
ATOM 3892 N N . ALA B 1 39 ? 20.875 8.938 -14.102 1 81.5 39 ALA B N 1
ATOM 3893 C CA . ALA B 1 39 ? 20.672 7.562 -13.641 1 81.5 39 ALA B CA 1
ATOM 3894 C C . ALA B 1 39 ? 20.125 6.684 -14.758 1 81.5 39 ALA B C 1
ATOM 3896 O O . ALA B 1 39 ? 20.578 5.555 -14.945 1 81.5 39 ALA B O 1
ATOM 3897 N N . ILE B 1 40 ? 19.109 7.227 -15.57 1 84.19 40 ILE B N 1
ATOM 3898 C CA . ILE B 1 40 ? 18.438 6.328 -16.5 1 84.19 40 ILE B CA 1
ATOM 3899 C C . ILE B 1 40 ? 18.297 7 -17.859 1 84.19 40 ILE B C 1
ATOM 3901 O O . ILE B 1 40 ? 17.844 6.387 -18.828 1 84.19 40 ILE B O 1
ATOM 3905 N N . GLY B 1 41 ? 18.688 8.195 -18.016 1 87.56 41 GLY B N 1
ATOM 3906 C CA . GLY B 1 41 ? 18.703 8.891 -19.297 1 87.56 41 GLY B CA 1
ATOM 3907 C C . GLY B 1 41 ? 17.328 9.18 -19.828 1 87.56 41 GLY B C 1
ATOM 3908 O O . GLY B 1 41 ? 17.078 9.055 -21.031 1 87.56 41 GLY B O 1
ATOM 3909 N N . LYS B 1 42 ? 16.375 9.539 -18.969 1 89.94 42 LYS B N 1
ATOM 3910 C CA . LYS B 1 42 ? 15 9.789 -19.375 1 89.94 42 LYS B CA 1
ATOM 3911 C C . LYS B 1 42 ? 14.547 11.18 -18.953 1 89.94 42 LYS B C 1
ATOM 3913 O O . LYS B 1 42 ? 15.227 11.852 -18.188 1 89.94 42 LYS B O 1
ATOM 3918 N N . ASP B 1 43 ? 13.367 11.586 -19.547 1 89 43 ASP B N 1
ATOM 3919 C CA . ASP B 1 43 ? 12.812 12.914 -19.266 1 89 43 ASP B CA 1
ATOM 3920 C C . ASP B 1 43 ? 11.633 12.82 -18.297 1 89 43 ASP B C 1
ATOM 3922 O O . ASP B 1 43 ? 10.922 11.812 -18.281 1 89 43 ASP B O 1
ATOM 3926 N N . VAL B 1 44 ? 11.531 13.797 -17.531 1 90.12 44 VAL B N 1
ATOM 3927 C CA . VAL B 1 44 ? 10.414 13.891 -16.594 1 90.12 44 VAL B CA 1
ATOM 3928 C C . VAL B 1 44 ? 9.617 15.164 -16.875 1 90.12 44 VAL B C 1
ATOM 3930 O O . VAL B 1 44 ? 10.125 16.109 -17.484 1 90.12 44 VAL B O 1
ATOM 3933 N N . ALA B 1 45 ? 8.344 15.18 -16.516 1 87.44 45 ALA B N 1
ATOM 3934 C CA . ALA B 1 45 ? 7.488 16.359 -16.703 1 87.44 45 ALA B CA 1
ATOM 3935 C C . ALA B 1 45 ? 6.531 16.531 -15.531 1 87.44 45 ALA B C 1
ATOM 3937 O O . ALA B 1 45 ? 5.906 15.57 -15.078 1 87.44 45 ALA B O 1
ATOM 3938 N N . PHE B 1 46 ? 6.516 17.688 -15.039 1 88.56 46 PHE B N 1
ATOM 3939 C CA . PHE B 1 46 ? 5.527 18.078 -14.047 1 88.56 46 PHE B CA 1
ATOM 3940 C C . PHE B 1 46 ? 4.414 18.906 -14.688 1 88.56 46 PHE B C 1
ATOM 3942 O O . PHE B 1 46 ? 4.629 20.062 -15.062 1 88.56 46 PHE B O 1
ATOM 3949 N N . VAL B 1 47 ? 3.227 18.312 -14.805 1 87.88 47 VAL B N 1
ATOM 3950 C CA . VAL B 1 47 ? 2.143 18.875 -15.594 1 87.88 47 VAL B CA 1
ATOM 3951 C C . VAL B 1 47 ? 1.27 19.766 -14.703 1 87.88 47 VAL B C 1
ATOM 3953 O O . VAL B 1 47 ? 0.574 19.266 -13.812 1 87.88 47 VAL B O 1
ATOM 3956 N N . ARG B 1 48 ? 1.274 21 -15.031 1 84.5 48 ARG B N 1
ATOM 3957 C CA . ARG B 1 48 ? 0.531 21.922 -14.172 1 84.5 48 ARG B CA 1
ATOM 3958 C C . ARG B 1 48 ? -0.49 22.719 -14.984 1 84.5 48 ARG B C 1
ATOM 3960 O O . ARG B 1 48 ? -1.355 23.391 -14.414 1 84.5 48 ARG B O 1
ATOM 3967 N N . SER B 1 49 ? -0.278 22.703 -16.297 1 86.56 49 SER B N 1
ATOM 3968 C CA . SER B 1 49 ? -1.184 23.453 -17.156 1 86.56 49 SER B CA 1
ATOM 3969 C C . SER B 1 49 ? -1.773 22.562 -18.25 1 86.56 49 SER B C 1
ATOM 3971 O O . SER B 1 49 ? -1.266 21.469 -18.5 1 86.56 49 SER B O 1
ATOM 3973 N N . ALA B 1 50 ? -2.797 23.047 -18.828 1 88.81 50 ALA B N 1
ATOM 3974 C CA . ALA B 1 50 ? -3.469 22.297 -19.891 1 88.81 50 ALA B CA 1
ATOM 3975 C C . ALA B 1 50 ? -2.57 22.156 -21.125 1 88.81 50 ALA B C 1
ATOM 3977 O O . ALA B 1 50 ? -2.596 21.141 -21.812 1 88.81 50 ALA B O 1
ATOM 3978 N N . ASP B 1 51 ? -1.821 23.234 -21.312 1 88.25 51 ASP B N 1
ATOM 3979 C CA . ASP B 1 51 ? -0.911 23.203 -22.453 1 88.25 51 ASP B CA 1
ATOM 3980 C C . ASP B 1 51 ? 0.174 22.141 -22.266 1 88.25 51 ASP B C 1
ATOM 3982 O O . ASP B 1 51 ? 0.504 21.406 -23.203 1 88.25 51 ASP B O 1
ATOM 3986 N N . GLU B 1 52 ? 0.713 22.078 -21.094 1 89.31 52 GLU B N 1
ATOM 3987 C CA . GLU B 1 52 ? 1.712 21.062 -20.781 1 89.31 52 GLU B CA 1
ATOM 3988 C C . GLU B 1 52 ? 1.116 19.656 -20.859 1 89.31 52 GLU B C 1
ATOM 3990 O O . GLU B 1 52 ? 1.773 18.719 -21.328 1 89.31 52 GLU B O 1
ATOM 3995 N N . ALA B 1 53 ? -0.104 19.594 -20.484 1 91.12 53 ALA B N 1
ATOM 3996 C CA . ALA B 1 53 ? -0.795 18.297 -20.547 1 91.12 53 ALA B CA 1
ATOM 3997 C C . ALA B 1 53 ? -0.958 17.844 -21.984 1 91.12 53 ALA B C 1
ATOM 3999 O O . ALA B 1 53 ? -0.774 16.656 -22.297 1 91.12 53 ALA B O 1
ATOM 4000 N N . ALA B 1 54 ? -1.252 18.734 -22.875 1 91.56 54 ALA B N 1
ATOM 4001 C CA . ALA B 1 54 ? -1.435 18.406 -24.297 1 91.56 54 ALA B CA 1
ATOM 4002 C C . ALA B 1 54 ? -0.119 17.969 -24.922 1 91.56 54 ALA B C 1
ATOM 4004 O O . ALA B 1 54 ? -0.095 17.047 -25.734 1 91.56 54 ALA B O 1
ATOM 4005 N N . THR B 1 55 ? 0.93 18.672 -24.562 1 92.75 55 THR B N 1
ATOM 4006 C CA . THR B 1 55 ? 2.246 18.312 -25.094 1 92.75 55 THR B CA 1
ATOM 4007 C C . THR B 1 55 ? 2.652 16.922 -24.641 1 92.75 55 THR B C 1
ATOM 4009 O O . THR B 1 55 ? 3.164 16.125 -25.422 1 92.75 55 THR B O 1
ATOM 4012 N N . VAL B 1 56 ? 2.436 16.625 -23.391 1 92.69 56 VAL B N 1
ATOM 4013 C CA . VAL B 1 56 ? 2.77 15.32 -22.828 1 92.69 56 VAL B CA 1
ATOM 4014 C C . VAL B 1 56 ? 1.913 14.242 -23.484 1 92.69 56 VAL B C 1
ATOM 4016 O O . VAL B 1 56 ? 2.414 13.172 -23.844 1 92.69 56 VAL B O 1
ATOM 4019 N N . ASP B 1 57 ? 0.654 14.539 -23.734 1 91.75 57 ASP B N 1
ATOM 4020 C CA . ASP B 1 57 ? -0.25 13.586 -24.375 1 91.75 57 ASP B CA 1
ATOM 4021 C C . ASP B 1 57 ? 0.217 13.258 -25.797 1 91.75 57 ASP B C 1
ATOM 4023 O O . ASP B 1 57 ? 0.182 12.102 -26.219 1 91.75 57 ASP B O 1
ATOM 4027 N N . ALA B 1 58 ? 0.648 14.258 -26.5 1 93.06 58 ALA B N 1
ATOM 4028 C CA . ALA B 1 58 ? 1.148 14.047 -27.859 1 93.06 58 ALA B CA 1
ATOM 4029 C C . ALA B 1 58 ? 2.406 13.188 -27.844 1 93.06 58 ALA B C 1
ATOM 4031 O O . ALA B 1 58 ? 2.568 12.305 -28.703 1 93.06 58 ALA B O 1
ATOM 4032 N N . ALA B 1 59 ? 3.266 13.445 -26.906 1 93.38 59 ALA B N 1
ATOM 4033 C CA . ALA B 1 59 ? 4.492 12.664 -26.797 1 93.38 59 ALA B CA 1
ATOM 4034 C C . ALA B 1 59 ? 4.188 11.203 -26.453 1 93.38 59 ALA B C 1
ATOM 4036 O O . ALA B 1 59 ? 4.801 10.289 -27.016 1 93.38 59 ALA B O 1
ATOM 4037 N N . VAL B 1 60 ? 3.271 10.969 -25.578 1 93.81 60 VAL B N 1
ATOM 4038 C CA . VAL B 1 60 ? 2.873 9.633 -25.172 1 93.81 60 VAL B CA 1
ATOM 4039 C C . VAL B 1 60 ? 2.275 8.883 -26.359 1 93.81 60 VAL B C 1
ATOM 4041 O O . VAL B 1 60 ? 2.609 7.715 -26.594 1 93.81 60 VAL B O 1
ATOM 4044 N N . LYS B 1 61 ? 1.448 9.516 -27.156 1 92.75 61 LYS B N 1
ATOM 4045 C CA . LYS B 1 61 ? 0.819 8.891 -28.312 1 92.75 61 LYS B CA 1
ATOM 4046 C C . LYS B 1 61 ? 1.859 8.492 -29.359 1 92.75 61 LYS B C 1
ATOM 4048 O O . LYS B 1 61 ? 1.739 7.445 -30 1 92.75 61 LYS B O 1
ATOM 4053 N N . ARG B 1 62 ? 2.852 9.336 -29.484 1 93.31 62 ARG B N 1
ATOM 4054 C CA . ARG B 1 62 ? 3.928 9.031 -30.422 1 93.31 62 ARG B CA 1
ATOM 4055 C C . ARG B 1 62 ? 4.688 7.781 -30 1 93.31 62 ARG B C 1
ATOM 4057 O O . ARG B 1 62 ? 5.02 6.934 -30.828 1 93.31 62 ARG B O 1
ATOM 4064 N N . LEU B 1 63 ? 4.906 7.664 -28.703 1 93.75 63 LEU B N 1
ATOM 4065 C CA . LEU B 1 63 ? 5.641 6.52 -28.172 1 93.75 63 LEU B CA 1
ATOM 4066 C C . LEU B 1 63 ? 4.809 5.246 -28.266 1 93.75 63 LEU B C 1
ATOM 4068 O O . LEU B 1 63 ? 5.344 4.168 -28.547 1 93.75 63 LEU B O 1
ATOM 4072 N N . LEU B 1 64 ? 3.518 5.352 -28.109 1 93.62 64 LEU B N 1
ATOM 4073 C CA . LEU B 1 64 ? 2.621 4.199 -28.094 1 93.62 64 LEU B CA 1
ATOM 4074 C C . LEU B 1 64 ? 2.371 3.68 -29.5 1 93.62 64 LEU B C 1
ATOM 4076 O O . LEU B 1 64 ? 1.88 2.562 -29.672 1 93.62 64 LEU B O 1
ATOM 4080 N N . ALA B 1 65 ? 2.715 4.422 -30.516 1 90.88 65 ALA B N 1
ATOM 4081 C CA . ALA B 1 65 ? 2.467 4.043 -31.906 1 90.88 65 ALA B CA 1
ATOM 4082 C C . ALA B 1 65 ? 3.396 2.916 -32.344 1 90.88 65 ALA B C 1
ATOM 4084 O O . ALA B 1 65 ? 3.113 2.209 -33.312 1 90.88 65 ALA B O 1
ATOM 4085 N N . HIS B 1 66 ? 4.504 2.707 -31.547 1 90.12 66 HIS B N 1
ATOM 4086 C CA . HIS B 1 66 ? 5.469 1.669 -31.891 1 90.12 66 HIS B CA 1
ATOM 4087 C C . HIS B 1 66 ? 5.48 0.564 -30.844 1 90.12 66 HIS B C 1
ATOM 4089 O O . HIS B 1 66 ? 4.742 0.633 -29.859 1 90.12 66 HIS B O 1
ATOM 4095 N N . ASN B 1 67 ? 6.234 -0.495 -31.219 1 92.31 67 ASN B N 1
ATOM 4096 C CA . ASN B 1 67 ? 6.441 -1.516 -30.188 1 92.31 67 ASN B CA 1
ATOM 4097 C C . ASN B 1 67 ? 7.199 -0.959 -28.984 1 92.31 67 ASN B C 1
ATOM 4099 O O . ASN B 1 67 ? 8.312 -0.45 -29.141 1 92.31 67 ASN B O 1
ATOM 4103 N N . LEU B 1 68 ? 6.574 -1.067 -27.922 1 94.31 68 LEU B N 1
ATOM 4104 C CA . LEU B 1 68 ? 7.117 -0.439 -26.719 1 94.31 68 LEU B CA 1
ATOM 4105 C C . LEU B 1 68 ? 8.281 -1.25 -26.172 1 94.31 68 LEU B C 1
ATOM 4107 O O . LEU B 1 68 ? 8.094 -2.379 -25.703 1 94.31 68 LEU B O 1
ATOM 4111 N N . THR B 1 69 ? 9.453 -0.681 -26.266 1 94.44 69 THR B N 1
ATOM 4112 C CA . THR B 1 69 ? 10.594 -1.245 -25.562 1 94.44 69 THR B CA 1
ATOM 4113 C C . THR B 1 69 ? 10.523 -0.909 -24.062 1 94.44 69 THR B C 1
ATOM 4115 O O . THR B 1 69 ? 9.688 -0.11 -23.641 1 94.44 69 THR B O 1
ATOM 4118 N N . ALA B 1 70 ? 11.367 -1.553 -23.266 1 93.88 70 ALA B N 1
ATOM 4119 C CA . ALA B 1 70 ? 11.406 -1.253 -21.828 1 93.88 70 ALA B CA 1
ATOM 4120 C C . ALA B 1 70 ? 11.672 0.229 -21.594 1 93.88 70 ALA B C 1
ATOM 4122 O O . ALA B 1 70 ? 11.047 0.851 -20.734 1 93.88 70 ALA B O 1
ATOM 4123 N N . ASP B 1 71 ? 12.531 0.871 -22.391 1 93.75 71 ASP B N 1
ATOM 4124 C CA . ASP B 1 71 ? 12.898 2.277 -22.234 1 93.75 71 ASP B CA 1
ATOM 4125 C C . ASP B 1 71 ? 11.734 3.188 -22.609 1 93.75 71 ASP B C 1
ATOM 4127 O O . ASP B 1 71 ? 11.484 4.191 -21.938 1 93.75 71 ASP B O 1
ATOM 4131 N N . HIS B 1 72 ? 11.07 2.781 -23.672 1 95.44 72 HIS B N 1
ATOM 4132 C CA . HIS B 1 72 ? 9.922 3.578 -24.078 1 95.44 72 HIS B CA 1
ATOM 4133 C C . HIS B 1 72 ? 8.797 3.502 -23.062 1 95.44 72 HIS B C 1
ATOM 4135 O O . HIS B 1 72 ? 8.125 4.5 -22.797 1 95.44 72 HIS B O 1
ATOM 4141 N N . ALA B 1 73 ? 8.594 2.285 -22.5 1 96.69 73 ALA B N 1
ATOM 4142 C CA . ALA B 1 73 ? 7.57 2.125 -21.469 1 96.69 73 ALA B CA 1
ATOM 4143 C C . ALA B 1 73 ? 7.875 2.994 -20.25 1 96.69 73 ALA B C 1
ATOM 4145 O O . ALA B 1 73 ? 6.973 3.617 -19.688 1 96.69 73 ALA B O 1
ATOM 4146 N N . VAL B 1 74 ? 9.141 3.053 -19.906 1 96.19 74 VAL B N 1
ATOM 4147 C CA . VAL B 1 74 ? 9.555 3.885 -18.781 1 96.19 74 VAL B CA 1
ATOM 4148 C C . VAL B 1 74 ? 9.273 5.355 -19.094 1 96.19 74 VAL B C 1
ATOM 4150 O O . VAL B 1 74 ? 8.742 6.082 -18.25 1 96.19 74 VAL B O 1
ATOM 4153 N N . GLN B 1 75 ? 9.57 5.801 -20.281 1 96.12 75 GLN B N 1
ATOM 4154 C CA . GLN B 1 75 ? 9.352 7.191 -20.656 1 96.12 75 GLN B CA 1
ATOM 4155 C C . GLN B 1 75 ? 7.871 7.551 -20.609 1 96.12 75 GLN B C 1
ATOM 4157 O O . GLN B 1 75 ? 7.504 8.633 -20.156 1 96.12 75 GLN B O 1
ATOM 4162 N N . VAL B 1 76 ? 7.039 6.637 -21.078 1 95.94 76 VAL B N 1
ATOM 4163 C CA . VAL B 1 76 ? 5.598 6.867 -21.047 1 95.94 76 VAL B CA 1
ATOM 4164 C C . VAL B 1 76 ? 5.129 7.02 -19.594 1 95.94 76 VAL B C 1
ATOM 4166 O O . VAL B 1 76 ? 4.375 7.945 -19.281 1 95.94 76 VAL B O 1
ATOM 4169 N N . ALA B 1 77 ? 5.586 6.117 -18.703 1 96.81 77 ALA B N 1
ATOM 4170 C CA . ALA B 1 77 ? 5.172 6.145 -17.297 1 96.81 77 ALA B CA 1
ATOM 4171 C C . ALA B 1 77 ? 5.625 7.438 -16.625 1 96.81 77 ALA B C 1
ATOM 4173 O O . ALA B 1 77 ? 4.875 8.031 -15.844 1 96.81 77 ALA B O 1
ATOM 4174 N N . LEU B 1 78 ? 6.859 7.902 -16.953 1 96.19 78 LEU B N 1
ATOM 4175 C CA . LEU B 1 78 ? 7.406 9.102 -16.312 1 96.19 78 LEU B CA 1
ATOM 4176 C C . LEU B 1 78 ? 6.625 10.336 -16.734 1 96.19 78 LEU B C 1
ATOM 4178 O O . LEU B 1 78 ? 6.559 11.32 -15.984 1 96.19 78 LEU B O 1
ATOM 4182 N N . LEU B 1 79 ? 5.984 10.273 -17.875 1 94.12 79 LEU B N 1
ATOM 4183 C CA . LEU B 1 79 ? 5.242 11.422 -18.391 1 94.12 79 LEU B CA 1
ATOM 4184 C C . LEU B 1 79 ? 3.781 11.359 -17.953 1 94.12 79 LEU B C 1
ATOM 4186 O O . LEU B 1 79 ? 3.146 12.391 -17.75 1 94.12 79 LEU B O 1
ATOM 4190 N N . ASN B 1 80 ? 3.297 10.148 -17.766 1 92.56 80 ASN B N 1
ATOM 4191 C CA . ASN B 1 80 ? 1.845 10.016 -17.75 1 92.56 80 ASN B CA 1
ATOM 4192 C C . ASN B 1 80 ? 1.344 9.492 -16.406 1 92.56 80 ASN B C 1
ATOM 4194 O O . ASN B 1 80 ? 0.148 9.562 -16.125 1 92.56 80 ASN B O 1
ATOM 4198 N N . ASN B 1 81 ? 2.166 8.93 -15.602 1 94.56 81 ASN B N 1
ATOM 4199 C CA . ASN B 1 81 ? 1.733 8.328 -14.344 1 94.56 81 ASN B CA 1
ATOM 4200 C C . ASN B 1 81 ? 1.267 9.383 -13.344 1 94.56 81 ASN B C 1
ATOM 4202 O O . ASN B 1 81 ? 2.041 10.258 -12.953 1 94.56 81 ASN B O 1
ATOM 4206 N N . LYS B 1 82 ? 0.047 9.266 -12.914 1 93.81 82 LYS B N 1
ATOM 4207 C CA . LYS B 1 82 ? -0.54 10.281 -12.047 1 93.81 82 LYS B CA 1
ATOM 4208 C C . LYS B 1 82 ? -0.013 10.148 -10.617 1 93.81 82 LYS B C 1
ATOM 4210 O O . LYS B 1 82 ? 0.021 11.125 -9.875 1 93.81 82 LYS B O 1
ATOM 4215 N N . GLY B 1 83 ? 0.397 8.945 -10.203 1 93.25 83 GLY B N 1
ATOM 4216 C CA . GLY B 1 83 ? 1.051 8.781 -8.914 1 93.25 83 GLY B CA 1
ATOM 4217 C C . GLY B 1 83 ? 2.35 9.555 -8.797 1 93.25 83 GLY B C 1
ATOM 4218 O O . GLY B 1 83 ? 2.637 10.141 -7.754 1 93.25 83 GLY B O 1
ATOM 4219 N N . LEU B 1 84 ? 3.092 9.57 -9.867 1 94.81 84 LEU B N 1
ATOM 4220 C CA . LEU B 1 84 ? 4.336 10.336 -9.891 1 94.81 84 LEU B CA 1
ATOM 4221 C C . LEU B 1 84 ? 4.055 11.836 -9.852 1 94.81 84 LEU B C 1
ATOM 4223 O O . LEU B 1 84 ? 4.77 12.586 -9.188 1 94.81 84 LEU B O 1
ATOM 4227 N N . GLN B 1 85 ? 2.969 12.266 -10.508 1 93.5 85 GLN B N 1
ATOM 4228 C CA . GLN B 1 85 ? 2.568 13.664 -10.469 1 93.5 85 GLN B CA 1
ATOM 4229 C C . GLN B 1 85 ? 2.217 14.102 -9.047 1 93.5 85 GLN B C 1
ATOM 4231 O O . GLN B 1 85 ? 2.52 15.227 -8.648 1 93.5 85 GLN B O 1
ATOM 4236 N N . ALA B 1 86 ? 1.634 13.18 -8.312 1 92.75 86 ALA B N 1
ATOM 4237 C CA . ALA B 1 86 ? 1.317 13.469 -6.918 1 92.75 86 ALA B CA 1
ATOM 4238 C C . ALA B 1 86 ? 2.588 13.648 -6.094 1 92.75 86 ALA B C 1
ATOM 4240 O O . ALA B 1 86 ? 2.643 14.5 -5.199 1 92.75 86 ALA B O 1
ATOM 4241 N N . ALA B 1 87 ? 3.549 12.867 -6.363 1 92.12 87 ALA B N 1
ATOM 4242 C CA . ALA B 1 87 ? 4.832 13 -5.684 1 92.12 87 ALA B CA 1
ATOM 4243 C C . ALA B 1 87 ? 5.477 14.352 -5.992 1 92.12 87 ALA B C 1
ATOM 4245 O O . ALA B 1 87 ? 6.098 14.969 -5.121 1 92.12 87 ALA B O 1
ATOM 4246 N N . TYR B 1 88 ? 5.328 14.852 -7.195 1 93.5 88 TYR B N 1
ATOM 4247 C CA . TYR B 1 88 ? 5.848 16.156 -7.57 1 93.5 88 TYR B CA 1
ATOM 4248 C C . TYR B 1 88 ? 5.094 17.281 -6.855 1 93.5 88 TYR B C 1
ATOM 4250 O O . TYR B 1 88 ? 5.672 18.312 -6.512 1 93.5 88 TYR B O 1
ATOM 4258 N N . SER B 1 89 ? 3.834 17 -6.586 1 91.75 89 SER B N 1
ATOM 4259 C CA . SER B 1 89 ? 3.07 17.969 -5.809 1 91.75 89 SER B CA 1
ATOM 4260 C C . SER B 1 89 ? 3.596 18.062 -4.379 1 91.75 89 SER B C 1
ATOM 4262 O O . SER B 1 89 ? 3.572 19.141 -3.775 1 91.75 89 SER B O 1
ATOM 4264 N N . GLU B 1 90 ? 4.062 16.969 -3.854 1 91.38 90 GLU B N 1
ATOM 4265 C CA . GLU B 1 90 ? 4.68 16.984 -2.531 1 91.38 90 GLU B CA 1
ATOM 4266 C C . GLU B 1 90 ? 5.941 17.844 -2.52 1 91.38 90 GLU B C 1
ATOM 4268 O O .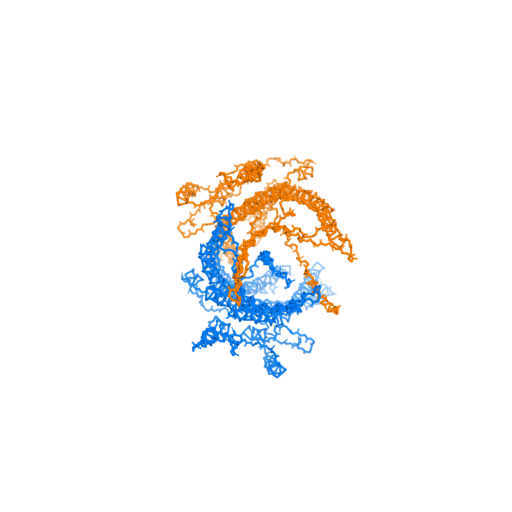 GLU B 1 90 ? 6.234 18.516 -1.529 1 91.38 90 GLU B O 1
ATOM 4273 N N . LEU B 1 91 ? 6.688 17.781 -3.592 1 92.5 91 LEU B N 1
ATOM 4274 C CA . LEU B 1 91 ? 7.852 18.641 -3.744 1 92.5 91 LEU B CA 1
ATOM 4275 C C . LEU B 1 91 ? 7.438 20.109 -3.779 1 92.5 91 LEU B C 1
ATOM 4277 O O . LEU B 1 91 ? 8.07 20.953 -3.139 1 92.5 91 LEU B O 1
ATOM 4281 N N . ALA B 1 92 ? 6.352 20.359 -4.465 1 91.62 92 ALA B N 1
ATOM 4282 C CA . ALA B 1 92 ? 5.832 21.719 -4.527 1 91.62 92 ALA B CA 1
ATOM 4283 C C . ALA B 1 92 ? 5.402 22.203 -3.146 1 91.62 92 ALA B C 1
ATOM 4285 O O . ALA B 1 92 ? 5.594 23.375 -2.809 1 91.62 92 ALA B O 1
ATOM 4286 N N . LEU B 1 93 ? 4.871 21.328 -2.33 1 92 93 LEU B N 1
ATOM 4287 C CA . LEU B 1 93 ? 4.488 21.672 -0.963 1 92 93 LEU B CA 1
ATOM 4288 C C . LEU B 1 93 ? 5.715 22 -0.118 1 92 93 LEU B C 1
ATOM 4290 O O . LEU B 1 93 ? 5.695 22.938 0.682 1 92 93 LEU B O 1
ATOM 4294 N N . ALA B 1 94 ? 6.762 21.234 -0.349 1 92.31 94 ALA B N 1
ATOM 4295 C CA . ALA B 1 94 ? 8 21.484 0.378 1 92.31 94 ALA B CA 1
ATOM 4296 C C . ALA B 1 94 ? 8.57 22.859 0.029 1 92.31 94 ALA B C 1
ATOM 4298 O O . ALA B 1 94 ? 9.172 23.531 0.878 1 92.31 94 ALA B O 1
ATOM 4299 N N . GLU B 1 95 ? 8.406 23.297 -1.159 1 91.69 95 GLU B N 1
ATOM 4300 C CA . GLU B 1 95 ? 8.852 24.625 -1.56 1 91.69 95 GLU B CA 1
ATOM 4301 C C . GLU B 1 95 ? 8.078 25.703 -0.821 1 91.69 95 GLU B C 1
ATOM 4303 O O . GLU B 1 95 ? 8.656 26.719 -0.398 1 91.69 95 GLU B O 1
ATOM 4308 N N . THR B 1 96 ? 6.75 25.438 -0.688 1 91.5 96 THR B N 1
ATOM 4309 C CA . THR B 1 96 ? 5.957 26.391 0.06 1 91.5 96 THR B CA 1
ATOM 4310 C C . THR B 1 96 ? 6.43 26.484 1.509 1 91.5 96 THR B C 1
ATOM 4312 O O . THR B 1 96 ? 6.449 27.562 2.098 1 91.5 96 THR B O 1
ATOM 4315 N N . ASP B 1 97 ? 6.859 25.422 2.074 1 90.88 97 ASP B N 1
ATOM 4316 C CA . ASP B 1 97 ? 7.375 25.406 3.441 1 90.88 97 ASP B CA 1
ATOM 4317 C C . ASP B 1 97 ? 8.695 26.172 3.541 1 90.88 97 ASP B C 1
ATOM 4319 O O . ASP B 1 97 ? 8.945 26.859 4.535 1 90.88 97 ASP B O 1
ATOM 4323 N N . LEU B 1 98 ? 9.555 26.016 2.539 1 92.25 98 LEU B N 1
ATOM 4324 C CA . LEU B 1 98 ? 10.812 26.75 2.498 1 92.25 98 LEU B CA 1
ATOM 4325 C C . LEU B 1 98 ? 10.562 28.266 2.508 1 92.25 98 LEU B C 1
ATOM 4327 O O . LEU B 1 98 ? 11.172 28.984 3.297 1 92.25 98 LEU B O 1
ATOM 4331 N N . VAL B 1 99 ? 9.57 28.656 1.728 1 89.56 99 VAL B N 1
ATOM 4332 C CA . VAL B 1 99 ? 9.273 30.078 1.643 1 89.56 99 VAL B CA 1
ATOM 4333 C C . VAL B 1 99 ? 8.656 30.547 2.957 1 89.56 99 VAL B C 1
ATOM 4335 O O . VAL B 1 99 ? 9.008 31.625 3.463 1 89.56 99 VAL B O 1
ATOM 4338 N N . ALA B 1 100 ? 7.871 29.703 3.594 1 89.12 100 ALA B N 1
ATOM 4339 C CA . ALA B 1 100 ? 7.227 30.062 4.855 1 89.12 100 ALA B CA 1
ATOM 4340 C C . ALA B 1 100 ? 8.258 30.25 5.965 1 89.12 100 ALA B C 1
ATOM 4342 O O . ALA B 1 100 ? 8.18 31.203 6.738 1 89.12 100 ALA B O 1
ATOM 4343 N N . GLU B 1 101 ? 9.242 29.391 5.98 1 89.81 101 GLU B N 1
ATOM 4344 C CA . GLU B 1 101 ? 10.242 29.422 7.043 1 89.81 101 GLU B CA 1
ATOM 4345 C C . GLU B 1 101 ? 11.297 30.484 6.777 1 89.81 101 GLU B C 1
ATOM 4347 O O . GLU B 1 101 ? 12.078 30.828 7.672 1 89.81 101 GLU B O 1
ATOM 4352 N N . SER B 1 102 ? 11.297 31.062 5.57 1 90.19 102 SER B N 1
ATOM 4353 C CA . SER B 1 102 ? 12.281 32.062 5.211 1 90.19 102 SER B CA 1
ATOM 4354 C C . SER B 1 102 ? 11.703 33.469 5.355 1 90.19 102 SER B C 1
ATOM 4356 O O . SER B 1 102 ? 12.398 34.469 5.109 1 90.19 102 SER B O 1
ATOM 4358 N N . LEU B 1 103 ? 10.406 33.5 5.859 1 89.06 103 LEU B N 1
ATOM 4359 C CA . LEU B 1 103 ? 9.758 34.781 6.105 1 89.06 103 LEU B CA 1
ATOM 4360 C C . LEU B 1 103 ? 9.734 35.125 7.594 1 89.06 103 LEU B C 1
ATOM 4362 O O . LEU B 1 103 ? 9.633 34.219 8.43 1 89.06 103 LEU B O 1
ATOM 4366 N N . PRO B 1 104 ? 9.93 36.438 7.891 1 88.19 104 PRO B N 1
ATOM 4367 C CA . PRO B 1 104 ? 9.797 36.812 9.297 1 88.19 104 PRO B CA 1
ATOM 4368 C C . PRO B 1 104 ? 8.391 36.562 9.844 1 88.19 104 PRO B C 1
ATOM 4370 O O . PRO B 1 104 ? 7.43 36.5 9.078 1 88.19 104 PRO B O 1
ATOM 4373 N N . PRO B 1 105 ? 8.289 36.312 11.164 1 87.88 105 PRO B N 1
ATOM 4374 C CA . PRO B 1 105 ? 6.969 36.094 11.758 1 87.88 105 PRO B CA 1
ATOM 4375 C C . PRO B 1 105 ? 6.062 37.312 11.648 1 87.88 105 PRO B C 1
ATOM 4377 O O . PRO B 1 105 ? 6.539 38.438 11.703 1 87.88 105 PRO B O 1
ATOM 4380 N N . ASN B 1 106 ? 4.789 37.156 11.539 1 86.56 106 ASN B N 1
ATOM 4381 C CA . ASN B 1 106 ? 3.811 38.219 11.469 1 86.56 106 ASN B CA 1
ATOM 4382 C C . ASN B 1 106 ? 3.59 38.875 12.836 1 86.56 106 ASN B C 1
ATOM 4384 O O . ASN B 1 106 ? 3.492 38.156 13.852 1 86.56 106 ASN B O 1
ATOM 4388 N N . PRO B 1 107 ? 3.641 40.156 12.898 1 88 107 PRO B N 1
ATOM 4389 C CA . PRO B 1 107 ? 3.369 40.812 14.164 1 88 107 PRO B CA 1
ATOM 4390 C C . PRO B 1 107 ? 1.903 40.719 14.586 1 88 107 PRO B C 1
ATOM 4392 O O . PRO B 1 107 ? 1.037 40.438 13.75 1 88 107 PRO B O 1
ATOM 4395 N N . VAL B 1 108 ? 1.669 40.938 15.844 1 89.25 108 VAL B N 1
ATOM 4396 C CA . VAL B 1 108 ? 0.315 40.938 16.391 1 89.25 108 VAL B CA 1
ATOM 4397 C C . VAL B 1 108 ? -0.037 42.344 16.859 1 89.25 108 VAL B C 1
ATOM 4399 O O . VAL B 1 108 ? 0.747 43 17.562 1 89.25 108 VAL B O 1
ATOM 4402 N N . PHE B 1 109 ? -1.222 42.906 16.391 1 90.44 109 PHE B N 1
ATOM 4403 C CA . PHE B 1 109 ? -1.691 44.219 16.766 1 90.44 109 PHE B CA 1
ATOM 4404 C C . PHE B 1 109 ? -2.83 44.125 17.766 1 90.44 109 PHE B C 1
ATOM 4406 O O . PHE B 1 109 ? -3.66 43.219 17.703 1 90.44 109 PHE B O 1
ATOM 4413 N N . SER B 1 110 ? -2.711 45.031 18.688 1 91.62 110 SER B N 1
ATOM 4414 C CA . SER B 1 110 ? -3.807 45.094 19.641 1 91.62 110 SER B CA 1
ATOM 4415 C C . SER B 1 110 ? -4.215 46.562 19.922 1 91.62 110 SER B C 1
ATOM 4417 O O . SER B 1 110 ? -3.365 47.438 19.969 1 91.62 110 SER B O 1
ATOM 4419 N N . ILE B 1 111 ? -5.523 46.812 19.906 1 89.88 111 ILE B N 1
ATOM 4420 C CA . ILE B 1 111 ? -6.09 48.125 20.25 1 89.88 111 ILE B CA 1
ATOM 4421 C C . ILE B 1 111 ? -7.102 47.969 21.375 1 89.88 111 ILE B C 1
ATOM 4423 O O . ILE B 1 111 ? -7.984 47.094 21.312 1 89.88 111 ILE B O 1
ATOM 4427 N N . SER B 1 112 ? -6.867 48.719 22.359 1 90.06 112 SER B N 1
ATOM 4428 C CA . SER B 1 112 ? -7.781 48.656 23.5 1 90.06 112 SER B CA 1
ATOM 4429 C C . SER B 1 112 ? -8.305 50.062 23.844 1 90.06 112 SER B C 1
ATOM 4431 O O . SER B 1 112 ? -7.586 51.031 23.719 1 90.06 112 SER B O 1
ATOM 4433 N N . ARG B 1 113 ? -9.562 50.125 24.141 1 90 113 ARG B N 1
ATOM 4434 C CA . ARG B 1 113 ? -10.195 51.344 24.578 1 90 113 ARG B CA 1
ATOM 4435 C C . ARG B 1 113 ? -10.984 51.156 25.859 1 90 113 ARG B C 1
ATOM 4437 O O . ARG B 1 113 ? -11.781 50.219 25.969 1 90 113 ARG B O 1
ATOM 4444 N N . ILE B 1 114 ? -10.695 51.938 26.781 1 86.06 114 ILE B N 1
ATOM 4445 C CA . ILE B 1 114 ? -11.391 51.875 28.062 1 86.06 114 ILE B CA 1
ATOM 4446 C C . ILE B 1 114 ? -11.953 53.25 28.406 1 86.06 114 ILE B C 1
ATOM 4448 O O . ILE B 1 114 ? -11.266 54.281 28.234 1 86.06 114 ILE B O 1
ATOM 4452 N N . THR B 1 115 ? -13.258 53.281 28.844 1 86 115 THR B N 1
ATOM 4453 C CA . THR B 1 115 ? -13.922 54.531 29.203 1 86 115 THR B CA 1
ATOM 4454 C C . THR B 1 115 ? -14.555 54.438 30.594 1 86 115 THR B C 1
ATOM 4456 O O . THR B 1 115 ? -15.039 53.375 30.984 1 86 115 THR B O 1
ATOM 4459 N N . GLY B 1 116 ? -14.367 55.625 31.344 1 79.69 116 GLY B N 1
ATOM 4460 C CA . GLY B 1 116 ? -14.984 55.719 32.656 1 79.69 116 GLY B CA 1
ATOM 4461 C C . GLY B 1 116 ? -14.945 57.125 33.219 1 79.69 116 GLY B C 1
ATOM 4462 O O . GLY B 1 116 ? -13.969 57.875 33 1 79.69 116 GLY B O 1
ATOM 4463 N N . ASN B 1 117 ? -15.992 57.469 33.969 1 76.31 117 ASN B N 1
ATOM 4464 C CA . ASN B 1 117 ? -16.141 58.719 34.656 1 76.31 117 ASN B CA 1
ATOM 4465 C C . ASN B 1 117 ? -15.703 59.906 33.812 1 76.31 117 ASN B C 1
ATOM 4467 O O . ASN B 1 117 ? -14.961 60.781 34.281 1 76.31 117 ASN B O 1
ATOM 4471 N N . GLY B 1 118 ? -16.078 59.906 32.625 1 76.62 118 GLY B N 1
ATOM 4472 C CA . GLY B 1 118 ? -15.75 61 31.719 1 76.62 118 GLY B CA 1
ATOM 4473 C C . GLY B 1 118 ? -14.375 60.875 31.109 1 76.62 118 GLY B C 1
ATOM 4474 O O . GLY B 1 118 ? -13.992 61.688 30.25 1 76.62 118 GLY B O 1
ATOM 4475 N N . ALA B 1 119 ? -13.578 59.938 31.547 1 78.69 119 ALA B N 1
ATOM 4476 C CA . ALA B 1 119 ? -12.227 59.75 31.031 1 78.69 119 ALA B CA 1
ATOM 4477 C C . ALA B 1 119 ? -12.188 58.594 30.031 1 78.69 119 ALA B C 1
ATOM 4479 O O . ALA B 1 119 ? -13.117 57.781 29.969 1 78.69 119 ALA B O 1
ATOM 4480 N N . SER B 1 120 ? -11.273 58.812 29 1 84.75 120 SER B N 1
ATOM 4481 C CA . SER B 1 120 ? -11.078 57.75 28.016 1 84.75 120 SER B CA 1
ATOM 4482 C C . SER B 1 120 ? -9.602 57.438 27.828 1 84.75 120 SER B C 1
ATOM 4484 O O . SER B 1 120 ? -8.75 58.312 27.953 1 84.75 120 SER B O 1
ATOM 4486 N N . GLU B 1 121 ? -9.367 56.094 27.719 1 85.62 121 GLU B N 1
ATOM 4487 C CA . GLU B 1 121 ? -8.008 55.625 27.469 1 85.62 121 GLU B CA 1
ATOM 4488 C C . GLU B 1 121 ? -7.949 54.688 26.266 1 85.62 121 GLU B C 1
ATOM 4490 O O . GLU B 1 121 ? -8.766 53.781 26.141 1 85.62 121 GLU B O 1
ATOM 4495 N N . VAL B 1 122 ? -7.129 55.156 25.297 1 88.44 122 VAL B N 1
ATOM 4496 C CA . VAL B 1 122 ? -6.887 54.344 24.125 1 88.44 122 VAL B CA 1
ATOM 4497 C C . VAL B 1 122 ? -5.449 53.812 24.141 1 88.44 122 VAL B C 1
ATOM 4499 O O . VAL B 1 122 ? -4.504 54.594 24.281 1 88.44 122 VAL B O 1
ATOM 4502 N N . GLU B 1 123 ? -5.391 52.469 24.047 1 89.5 123 GLU B N 1
ATOM 4503 C CA . GLU B 1 123 ? -4.074 51.812 24.031 1 89.5 123 GLU B CA 1
ATOM 4504 C C . GLU B 1 123 ? -3.865 51.031 22.75 1 89.5 123 GLU B C 1
ATOM 4506 O O . GLU B 1 123 ? -4.754 50.281 22.312 1 89.5 123 GLU B O 1
ATOM 4511 N N . ARG B 1 124 ? -2.711 51.281 22.109 1 91.69 124 ARG B N 1
ATOM 4512 C CA . ARG B 1 124 ? -2.277 50.531 20.922 1 91.69 124 ARG B CA 1
ATOM 4513 C C . ARG B 1 124 ? -0.976 49.781 21.188 1 91.69 124 ARG B C 1
ATOM 4515 O O . ARG B 1 124 ? -0.062 50.344 21.812 1 91.69 124 ARG B O 1
ATOM 4522 N N . GLN B 1 125 ? -1.05 48.531 20.734 1 91.31 125 GLN B N 1
ATOM 4523 C CA . GLN B 1 125 ? 0.127 47.688 20.984 1 91.31 125 GLN B CA 1
ATOM 4524 C C . GLN B 1 125 ? 0.49 46.875 19.75 1 91.31 125 GLN B C 1
ATOM 4526 O O . GLN B 1 125 ? -0.391 46.438 19.016 1 91.31 125 GLN B O 1
ATOM 4531 N N . VAL B 1 126 ? 1.848 46.719 19.516 1 89.69 126 VAL B N 1
ATOM 4532 C CA . VAL B 1 126 ? 2.395 45.844 18.484 1 89.69 126 VAL B CA 1
ATOM 4533 C C . VAL B 1 126 ? 3.369 44.875 19.109 1 89.69 126 VAL B C 1
ATOM 4535 O O . VAL B 1 126 ? 4.309 45.25 19.797 1 89.69 126 VAL B O 1
ATOM 4538 N N . VAL B 1 127 ? 3.111 43.594 18.938 1 89.69 127 VAL B N 1
ATOM 4539 C CA . VAL B 1 127 ? 3.945 42.562 19.516 1 89.69 127 VAL B CA 1
ATOM 4540 C C . VAL B 1 127 ? 4.754 41.844 18.422 1 89.69 127 VAL B C 1
ATOM 4542 O O . VAL B 1 127 ? 4.199 41.438 17.406 1 89.69 127 VAL B O 1
ATOM 4545 N N . GLY B 1 128 ? 6.047 41.781 18.641 1 87.69 128 GLY B N 1
ATOM 4546 C CA . GLY B 1 128 ? 6.945 41.094 17.75 1 87.69 128 GLY B CA 1
ATOM 4547 C C . GLY B 1 128 ? 7.668 39.938 18.406 1 87.69 128 GLY B C 1
ATOM 4548 O O . GLY B 1 128 ? 8.055 40.031 19.578 1 87.69 128 GLY B O 1
ATOM 4549 N N . ASP B 1 129 ? 7.766 38.906 17.672 1 89.81 129 ASP B N 1
ATOM 4550 C CA . ASP B 1 129 ? 8.523 37.75 18.141 1 89.81 129 ASP B CA 1
ATOM 4551 C C . ASP B 1 129 ? 10.016 37.906 17.844 1 89.81 129 ASP B C 1
ATOM 4553 O O . ASP B 1 129 ? 10.484 37.562 16.75 1 89.81 129 ASP B O 1
ATOM 4557 N N . ILE B 1 130 ? 10.727 38.281 18.828 1 88.25 130 ILE B N 1
ATOM 4558 C CA . ILE B 1 130 ? 12.133 38.625 18.672 1 88.25 130 ILE B CA 1
ATOM 4559 C C . ILE B 1 130 ? 12.961 37.344 18.531 1 88.25 130 ILE B C 1
ATOM 4561 O O . ILE B 1 130 ? 13.953 37.344 17.797 1 88.25 130 ILE B O 1
ATOM 4565 N N . LEU B 1 131 ? 12.594 36.375 19.203 1 88.75 131 LEU B N 1
ATOM 4566 C CA . LEU B 1 131 ? 13.328 35.125 19.125 1 88.75 131 LEU B CA 1
ATOM 4567 C C . LEU B 1 131 ? 13.242 34.531 17.719 1 88.75 131 LEU B C 1
ATOM 4569 O O . LEU B 1 131 ? 14.258 34.094 17.156 1 88.75 131 LEU B O 1
ATOM 4573 N N . ALA B 1 132 ? 12.039 34.531 17.219 1 88.88 132 ALA B N 1
ATOM 4574 C CA . ALA B 1 132 ? 11.836 34.031 15.859 1 88.88 132 ALA B CA 1
ATOM 4575 C C . ALA B 1 132 ? 12.617 34.844 14.836 1 88.88 132 ALA B C 1
ATOM 4577 O O . ALA B 1 132 ? 13.125 34.312 13.852 1 88.88 132 ALA B O 1
ATOM 4578 N N . LEU B 1 133 ? 12.703 36.125 15.055 1 89.38 133 LEU B N 1
ATOM 4579 C CA . LEU B 1 133 ? 13.453 37 14.156 1 89.38 133 LEU B CA 1
ATOM 4580 C C . LEU B 1 133 ? 14.945 36.719 14.258 1 89.38 133 LEU B C 1
ATOM 4582 O O . LEU B 1 133 ? 15.656 36.719 13.25 1 89.38 133 LEU B O 1
ATOM 4586 N N . ALA B 1 134 ? 15.352 36.438 15.43 1 89.81 134 ALA B N 1
ATOM 4587 C CA . ALA B 1 134 ? 16.766 36.188 15.664 1 89.81 134 ALA B CA 1
ATOM 4588 C C . ALA B 1 134 ? 17.203 34.875 15.07 1 89.81 134 ALA B C 1
ATOM 4590 O O . ALA B 1 134 ? 18.359 34.719 14.656 1 89.81 134 ALA B O 1
ATOM 4591 N N . THR B 1 135 ? 16.328 33.938 15.055 1 92.25 135 THR B N 1
ATOM 4592 C CA . THR B 1 135 ? 16.688 32.594 14.602 1 92.25 135 THR B CA 1
ATOM 4593 C C . THR B 1 135 ? 16.328 32.406 13.125 1 92.25 135 THR B C 1
ATOM 4595 O O . THR B 1 135 ? 16.453 31.312 12.594 1 92.25 135 THR B O 1
ATOM 4598 N N . LEU B 1 136 ? 15.93 33.406 12.445 1 91.19 136 LEU B N 1
ATOM 4599 C CA . LEU B 1 136 ? 15.438 33.344 11.07 1 91.19 136 LEU B CA 1
ATOM 4600 C C . LEU B 1 136 ? 16.5 32.75 10.148 1 91.19 136 LEU B C 1
ATOM 4602 O O . LEU B 1 136 ? 16.219 31.859 9.352 1 91.19 136 LEU B O 1
ATOM 4606 N N . PRO B 1 137 ? 17.797 33.281 10.219 1 91.5 137 PRO B N 1
ATOM 4607 C CA . PRO B 1 137 ? 18.797 32.719 9.297 1 91.5 137 PRO B CA 1
ATOM 4608 C C . PRO B 1 137 ? 19.031 31.234 9.477 1 91.5 137 PRO B C 1
ATOM 4610 O O . PRO B 1 137 ? 19.141 30.5 8.5 1 91.5 137 PRO B O 1
ATOM 4613 N N . ALA B 1 138 ? 19.047 30.797 10.719 1 91.12 138 ALA B N 1
ATOM 4614 C CA . ALA B 1 138 ? 19.234 29.375 11 1 91.12 138 ALA B CA 1
ATOM 4615 C C . ALA B 1 138 ? 18.031 28.562 10.516 1 91.12 138 ALA B C 1
ATOM 4617 O O . ALA B 1 138 ? 18.203 27.484 9.945 1 91.12 138 ALA B O 1
ATOM 4618 N N . ARG B 1 139 ? 16.906 29.016 10.758 1 91.44 139 ARG B N 1
ATOM 4619 C CA . ARG B 1 139 ? 15.688 28.328 10.328 1 91.44 139 ARG B CA 1
ATOM 4620 C C . ARG B 1 139 ? 15.617 28.25 8.805 1 91.44 139 ARG B C 1
ATOM 4622 O O . ARG B 1 139 ? 15.18 27.25 8.25 1 91.44 139 ARG B O 1
ATOM 4629 N N . SER B 1 140 ? 16 29.344 8.164 1 92.44 140 SER B N 1
ATOM 4630 C CA . SER B 1 140 ? 16 29.375 6.703 1 92.44 140 SER B CA 1
ATOM 4631 C C . SER B 1 140 ? 16.969 28.344 6.133 1 92.44 140 SER B C 1
ATOM 4633 O O . SER B 1 140 ? 16.688 27.688 5.129 1 92.44 140 SER B O 1
ATOM 4635 N N . GLU B 1 141 ? 18.094 28.25 6.762 1 92.19 141 GLU B N 1
ATOM 4636 C CA . GLU B 1 141 ? 19.078 27.266 6.316 1 92.19 141 GLU B CA 1
ATOM 4637 C C . GLU B 1 141 ? 18.578 25.844 6.492 1 92.19 141 GLU B C 1
ATOM 4639 O O . GLU B 1 141 ? 18.75 25 5.613 1 92.19 141 GLU B O 1
ATOM 4644 N N . ILE B 1 142 ? 17.953 25.594 7.598 1 91.25 142 ILE B N 1
ATOM 4645 C CA . ILE B 1 142 ? 17.391 24.281 7.863 1 91.25 142 ILE B CA 1
ATOM 4646 C C . ILE B 1 142 ? 16.297 23.969 6.84 1 91.25 142 ILE B C 1
ATOM 4648 O O . ILE B 1 142 ? 16.203 22.859 6.328 1 91.25 142 ILE B O 1
ATOM 4652 N N . ALA B 1 143 ? 15.477 24.969 6.527 1 92.12 143 ALA B N 1
ATOM 4653 C CA . ALA B 1 143 ? 14.406 24.797 5.547 1 92.12 143 ALA B CA 1
ATOM 4654 C C . ALA B 1 143 ? 14.969 24.5 4.164 1 92.12 143 ALA B C 1
ATOM 4656 O O . ALA B 1 143 ? 14.391 23.719 3.404 1 92.12 143 ALA B O 1
ATOM 4657 N N . ARG B 1 144 ? 16.047 25.141 3.848 1 91.5 144 ARG B N 1
ATOM 4658 C CA . ARG B 1 144 ? 16.703 24.891 2.566 1 91.5 144 ARG B CA 1
ATOM 4659 C C . ARG B 1 144 ? 17.172 23.438 2.475 1 91.5 144 ARG B C 1
ATOM 4661 O O . ARG B 1 144 ? 17.047 22.812 1.431 1 91.5 144 ARG B O 1
ATOM 4668 N N . ASP B 1 145 ? 17.703 22.984 3.543 1 91.25 145 ASP B N 1
ATOM 4669 C CA . ASP B 1 145 ? 18.141 21.594 3.58 1 91.25 145 ASP B CA 1
ATOM 4670 C C . ASP B 1 145 ? 16.969 20.641 3.439 1 91.25 145 ASP B C 1
ATOM 4672 O O . ASP B 1 145 ? 17.062 19.641 2.727 1 91.25 145 ASP B O 1
ATOM 4676 N N . ARG B 1 146 ? 15.922 20.969 4.098 1 91.75 146 ARG B N 1
ATOM 4677 C CA . ARG B 1 146 ? 14.727 20.141 4.012 1 91.75 146 ARG B CA 1
ATOM 4678 C C . ARG B 1 146 ? 14.156 20.141 2.598 1 91.75 146 ARG B C 1
ATOM 4680 O O . ARG B 1 146 ? 13.641 19.125 2.129 1 91.75 146 ARG B O 1
ATOM 4687 N N . PHE B 1 147 ? 14.266 21.312 1.91 1 93 147 PHE B N 1
ATOM 4688 C CA . PHE B 1 147 ? 13.805 21.406 0.53 1 93 147 PHE B CA 1
ATOM 4689 C C . PHE B 1 147 ? 14.656 20.531 -0.386 1 93 147 PHE B C 1
ATOM 4691 O O . PHE B 1 147 ? 14.133 19.844 -1.265 1 93 147 PHE B O 1
ATOM 4698 N N . ARG B 1 148 ? 15.906 20.547 -0.134 1 91.5 148 ARG B N 1
ATOM 4699 C CA . ARG B 1 148 ? 16.812 19.703 -0.915 1 91.5 148 ARG B CA 1
ATOM 4700 C C . ARG B 1 148 ? 16.5 18.219 -0.701 1 91.5 148 ARG B C 1
ATOM 4702 O O . ARG B 1 148 ? 16.531 17.438 -1.645 1 91.5 148 ARG B O 1
ATOM 4709 N N . GLN B 1 149 ? 16.188 17.875 0.467 1 91.62 149 GLN B N 1
ATOM 4710 C CA . GLN B 1 149 ? 15.773 16.516 0.775 1 91.62 149 GLN B CA 1
ATOM 4711 C C . GLN B 1 149 ? 14.516 16.125 0.006 1 91.62 149 GLN B C 1
ATOM 4713 O O . GLN B 1 149 ? 14.414 15.016 -0.522 1 91.62 149 GLN B O 1
ATOM 4718 N N . ALA B 1 150 ? 13.57 17 -0.024 1 92.69 150 ALA B N 1
ATOM 4719 C CA . ALA B 1 150 ? 12.328 16.734 -0.746 1 92.69 150 ALA B CA 1
ATOM 4720 C C . ALA B 1 150 ? 12.594 16.547 -2.236 1 92.69 150 ALA B C 1
ATOM 4722 O O . ALA B 1 150 ? 11.93 15.727 -2.887 1 92.69 150 ALA B O 1
ATOM 4723 N N . GLN B 1 151 ? 13.539 17.328 -2.752 1 93.44 151 GLN B N 1
ATOM 4724 C CA . GLN B 1 151 ? 13.922 17.156 -4.152 1 93.44 151 GLN B CA 1
ATOM 4725 C C . GLN B 1 151 ? 14.477 15.766 -4.414 1 93.44 151 GLN B C 1
ATOM 4727 O O . GLN B 1 151 ? 14.102 15.125 -5.398 1 93.44 151 GLN B O 1
ATOM 4732 N N . LEU B 1 152 ? 15.32 15.297 -3.551 1 91.62 152 LEU B N 1
ATOM 4733 C CA . LEU B 1 152 ? 15.906 13.969 -3.707 1 91.62 152 LEU B CA 1
ATOM 4734 C C . LEU B 1 152 ? 14.844 12.891 -3.52 1 91.62 152 LEU B C 1
ATOM 4736 O O . LEU B 1 152 ? 14.898 11.844 -4.176 1 91.62 152 LEU B O 1
ATOM 4740 N N . ARG B 1 153 ? 13.891 13.078 -2.646 1 93.38 153 ARG B N 1
ATOM 4741 C CA . ARG B 1 153 ? 12.797 12.125 -2.473 1 93.38 153 ARG B CA 1
ATOM 4742 C C . ARG B 1 153 ? 11.961 12.016 -3.744 1 93.38 153 ARG B C 1
ATOM 4744 O O . ARG B 1 153 ? 11.531 10.922 -4.113 1 93.38 153 ARG B O 1
ATOM 4751 N N . ALA B 1 154 ? 11.711 13.18 -4.355 1 93.75 154 ALA B N 1
ATOM 4752 C CA . ALA B 1 154 ? 10.992 13.156 -5.629 1 93.75 154 ALA B CA 1
ATOM 4753 C C . ALA B 1 154 ? 11.781 12.406 -6.695 1 93.75 154 ALA B C 1
ATOM 4755 O O . ALA B 1 154 ? 11.211 11.664 -7.496 1 93.75 154 ALA B O 1
ATOM 4756 N N . ALA B 1 155 ? 13.07 12.594 -6.703 1 92.38 155 ALA B N 1
ATOM 4757 C CA . ALA B 1 155 ? 13.93 11.867 -7.637 1 92.38 155 ALA B CA 1
ATOM 4758 C C . ALA B 1 155 ? 13.883 10.367 -7.371 1 92.38 155 ALA B C 1
ATOM 4760 O O . ALA B 1 155 ? 13.82 9.57 -8.305 1 92.38 155 ALA B O 1
ATOM 4761 N N . LEU B 1 156 ? 13.914 10 -6.145 1 91.31 156 LEU B N 1
ATOM 4762 C CA . LEU B 1 156 ? 13.836 8.594 -5.766 1 91.31 156 LEU B CA 1
ATOM 4763 C C . LEU B 1 156 ? 12.523 7.977 -6.223 1 91.31 156 LEU B C 1
ATOM 4765 O O . LEU B 1 156 ? 12.5 6.848 -6.719 1 91.31 156 LEU B O 1
ATOM 4769 N N . ALA B 1 157 ? 11.422 8.68 -6.016 1 93.06 157 ALA B N 1
ATOM 4770 C CA . ALA B 1 157 ? 10.125 8.195 -6.477 1 93.06 157 ALA B CA 1
ATOM 4771 C C . ALA B 1 157 ? 10.133 7.965 -7.984 1 93.06 157 ALA B C 1
ATOM 4773 O O . ALA B 1 157 ? 9.523 7.008 -8.469 1 93.06 157 ALA B O 1
ATOM 4774 N N . THR B 1 158 ? 10.789 8.82 -8.719 1 94.5 158 THR B N 1
ATOM 4775 C CA . THR B 1 158 ? 10.914 8.695 -10.164 1 94.5 158 THR B CA 1
ATOM 4776 C C . THR B 1 158 ? 11.688 7.438 -10.539 1 94.5 158 THR B C 1
ATOM 4778 O O . THR B 1 158 ? 11.25 6.66 -11.391 1 94.5 158 THR B O 1
ATOM 4781 N N . LEU B 1 159 ? 12.773 7.242 -9.852 1 91.5 159 LEU B N 1
ATOM 4782 C CA . LEU B 1 159 ? 13.602 6.07 -10.125 1 91.5 159 LEU B CA 1
ATOM 4783 C C . LEU B 1 159 ? 12.859 4.789 -9.75 1 91.5 159 LEU B C 1
ATOM 4785 O O . LEU B 1 159 ? 12.984 3.773 -10.438 1 91.5 159 LEU B O 1
ATOM 4789 N N . ARG B 1 160 ? 12.117 4.809 -8.711 1 92.56 160 ARG B N 1
ATOM 4790 C CA . ARG B 1 160 ? 11.336 3.646 -8.289 1 92.56 160 ARG B CA 1
ATOM 4791 C C . ARG B 1 160 ? 10.289 3.279 -9.336 1 92.56 160 ARG B C 1
ATOM 4793 O O . ARG B 1 160 ? 10.133 2.104 -9.68 1 92.56 160 ARG B O 1
ATOM 4800 N N . LEU B 1 161 ? 9.562 4.293 -9.82 1 94.94 161 LEU B N 1
ATOM 4801 C CA . LEU B 1 161 ? 8.57 4.027 -10.859 1 94.94 161 LEU B CA 1
ATOM 4802 C C . LEU B 1 161 ? 9.219 3.447 -12.109 1 94.94 161 LEU B C 1
ATOM 4804 O O . LEU B 1 161 ? 8.711 2.494 -12.695 1 94.94 161 LEU B O 1
ATOM 4808 N N . ALA B 1 162 ? 10.352 3.982 -12.469 1 94.88 162 ALA B N 1
ATOM 4809 C CA . ALA B 1 162 ? 11.07 3.486 -13.641 1 94.88 162 ALA B CA 1
ATOM 4810 C C . ALA B 1 162 ? 11.438 2.016 -13.477 1 94.88 162 ALA B C 1
ATOM 4812 O O . ALA B 1 162 ? 11.258 1.218 -14.398 1 94.88 162 ALA B O 1
ATOM 4813 N N . ALA B 1 163 ? 11.898 1.68 -12.328 1 93.12 163 ALA B N 1
ATOM 4814 C CA . ALA B 1 163 ? 12.297 0.301 -12.055 1 93.12 163 ALA B CA 1
ATOM 4815 C C . ALA B 1 163 ? 11.094 -0.635 -12.102 1 93.12 163 ALA B C 1
ATOM 4817 O O . ALA B 1 163 ? 11.172 -1.724 -12.68 1 93.12 163 ALA B O 1
ATOM 4818 N N . GLU B 1 164 ? 10.008 -0.227 -11.516 1 94.81 164 GLU B N 1
ATOM 4819 C CA . GLU B 1 164 ? 8.797 -1.045 -11.508 1 94.81 164 GLU B CA 1
ATOM 4820 C C . GLU B 1 164 ? 8.266 -1.262 -12.922 1 94.81 164 GLU B C 1
ATOM 4822 O O . GLU B 1 164 ? 7.809 -2.355 -13.258 1 94.81 164 GLU B O 1
ATOM 4827 N N . VAL B 1 165 ? 8.305 -0.218 -13.727 1 96.88 165 VAL B N 1
ATOM 4828 C CA . VAL B 1 165 ? 7.824 -0.308 -15.102 1 96.88 165 VAL B CA 1
ATOM 4829 C C . VAL B 1 165 ? 8.711 -1.264 -15.898 1 96.88 165 VAL B C 1
ATOM 4831 O O . VAL B 1 165 ? 8.211 -2.086 -16.672 1 96.88 165 VAL B O 1
ATOM 4834 N N . ARG B 1 166 ? 10 -1.178 -15.727 1 95.44 166 ARG B N 1
ATOM 4835 C CA . ARG B 1 166 ? 10.906 -2.084 -16.422 1 95.44 166 ARG B CA 1
ATOM 4836 C C . ARG B 1 166 ? 10.625 -3.535 -16.047 1 95.44 166 ARG B C 1
ATOM 4838 O O . ARG B 1 166 ? 10.562 -4.406 -16.922 1 95.44 166 ARG B O 1
ATOM 4845 N N . ARG B 1 167 ? 10.422 -3.801 -14.805 1 96 167 ARG B N 1
ATOM 4846 C CA . ARG B 1 167 ? 10.109 -5.148 -14.344 1 96 167 ARG B CA 1
ATOM 4847 C C . ARG B 1 167 ? 8.789 -5.637 -14.945 1 96 167 ARG B C 1
ATOM 4849 O O . ARG B 1 167 ? 8.695 -6.781 -15.391 1 96 167 ARG B O 1
ATOM 4856 N N . ALA B 1 168 ? 7.828 -4.719 -14.883 1 97.06 168 ALA B N 1
ATOM 4857 C CA . ALA B 1 168 ? 6.516 -5.082 -15.414 1 97.06 168 ALA B CA 1
ATOM 4858 C C . ALA B 1 168 ? 6.594 -5.355 -16.906 1 97.06 168 ALA B C 1
ATOM 4860 O O . ALA B 1 168 ? 5.898 -6.238 -17.422 1 97.06 168 ALA B O 1
ATOM 4861 N N . HIS B 1 169 ? 7.422 -4.59 -17.641 1 97.5 169 HIS B N 1
ATOM 4862 C CA . HIS B 1 169 ? 7.586 -4.797 -19.078 1 97.5 169 HIS B CA 1
ATOM 4863 C C . HIS B 1 169 ? 8.211 -6.156 -19.375 1 97.5 169 HIS B C 1
ATOM 4865 O O . HIS B 1 169 ? 7.719 -6.902 -20.219 1 97.5 169 HIS B O 1
ATOM 4871 N N . VAL B 1 170 ? 9.25 -6.496 -18.594 1 96.81 170 VAL B N 1
ATOM 4872 C CA . VAL B 1 170 ? 9.922 -7.777 -18.766 1 96.81 170 VAL B CA 1
ATOM 4873 C C . VAL B 1 170 ? 8.953 -8.922 -18.484 1 96.81 170 VAL B C 1
ATOM 4875 O O . VAL B 1 170 ? 8.883 -9.891 -19.234 1 96.81 170 VAL B O 1
ATOM 4878 N N . ALA B 1 171 ? 8.203 -8.773 -17.469 1 96.62 171 ALA B N 1
ATOM 4879 C CA . ALA B 1 171 ? 7.23 -9.797 -17.094 1 96.62 171 ALA B CA 1
ATOM 4880 C C . ALA B 1 171 ? 6.176 -9.969 -18.188 1 96.62 171 ALA B C 1
ATOM 4882 O O . ALA B 1 171 ? 5.797 -11.094 -18.516 1 96.62 171 ALA B O 1
ATOM 4883 N N . ALA B 1 172 ? 5.707 -8.859 -18.75 1 97.44 172 ALA B N 1
ATOM 4884 C CA . ALA B 1 172 ? 4.68 -8.906 -19.797 1 97.44 172 ALA B CA 1
ATOM 4885 C C . ALA B 1 172 ? 5.219 -9.562 -21.062 1 97.44 172 ALA B C 1
ATOM 4887 O O . ALA B 1 172 ? 4.543 -10.391 -21.672 1 97.44 172 ALA B O 1
ATOM 4888 N N . VAL B 1 173 ? 6.43 -9.25 -21.453 1 97.62 173 VAL B N 1
ATOM 4889 C CA . VAL B 1 173 ? 7.023 -9.812 -22.656 1 97.62 173 VAL B CA 1
ATOM 4890 C C . VAL B 1 173 ? 7.273 -11.305 -22.469 1 97.62 173 VAL B C 1
ATOM 4892 O O . VAL B 1 173 ? 6.988 -12.109 -23.344 1 97.62 173 VAL B O 1
ATOM 4895 N N . ALA B 1 174 ? 7.758 -11.648 -21.25 1 97.69 174 ALA B N 1
ATOM 4896 C CA . ALA B 1 174 ? 8.008 -13.062 -20.969 1 97.69 174 ALA B CA 1
ATOM 4897 C C . ALA B 1 174 ? 6.703 -13.859 -20.984 1 97.69 174 ALA B C 1
ATOM 4899 O O . ALA B 1 174 ? 6.664 -14.977 -21.5 1 97.69 174 ALA B O 1
ATOM 4900 N N . ALA B 1 175 ? 5.676 -13.312 -20.422 1 97.5 175 ALA B N 1
ATOM 4901 C CA . ALA B 1 175 ? 4.371 -13.977 -20.438 1 97.5 175 ALA B CA 1
ATOM 4902 C C . ALA B 1 175 ? 3.852 -14.141 -21.859 1 97.5 175 ALA B C 1
ATO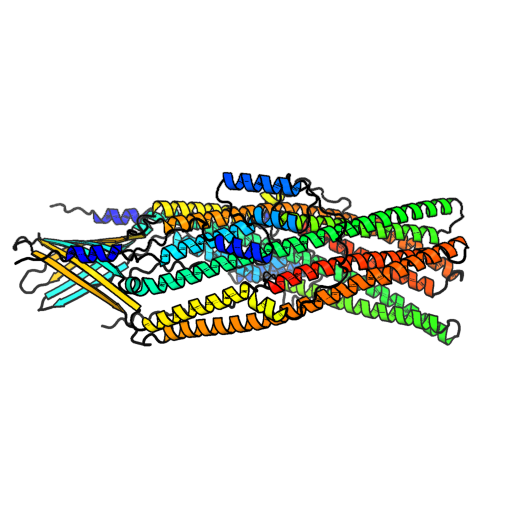M 4904 O O . ALA B 1 175 ? 3.248 -15.164 -22.188 1 97.5 175 ALA B O 1
ATOM 4905 N N . GLY B 1 176 ? 4.129 -13.117 -22.719 1 97.12 176 GLY B N 1
ATOM 4906 C CA . GLY B 1 176 ? 3.77 -13.227 -24.125 1 97.12 176 GLY B CA 1
ATOM 4907 C C . GLY B 1 176 ? 4.535 -14.312 -24.859 1 97.12 176 GLY B C 1
ATOM 4908 O O . GLY B 1 176 ? 3.963 -15.047 -25.672 1 97.12 176 GLY B O 1
ATOM 4909 N N . GLU B 1 177 ? 5.777 -14.445 -24.531 1 97.19 177 GLU B N 1
ATOM 4910 C CA . GLU B 1 177 ? 6.609 -15.484 -25.141 1 97.19 177 GLU B CA 1
ATOM 4911 C C . GLU B 1 177 ? 6.113 -16.875 -24.75 1 97.19 177 GLU B C 1
ATOM 4913 O O . GLU B 1 177 ? 6.113 -17.797 -25.578 1 97.19 177 GLU B O 1
ATOM 4918 N N . MET B 1 178 ? 5.656 -17.016 -23.547 1 97.5 178 MET B N 1
ATOM 4919 C CA . MET B 1 178 ? 5.109 -18.281 -23.078 1 97.5 178 MET B CA 1
ATOM 4920 C C . MET B 1 178 ? 3.832 -18.641 -23.828 1 97.5 178 MET B C 1
ATOM 4922 O O . MET B 1 178 ? 3.613 -19.812 -24.172 1 97.5 178 MET B O 1
ATOM 4926 N N . VAL B 1 179 ? 3.01 -17.641 -24.125 1 97.44 179 VAL B N 1
ATOM 4927 C CA . VAL B 1 179 ? 1.771 -17.859 -24.859 1 97.44 179 VAL B CA 1
ATOM 4928 C C . VAL B 1 179 ? 2.092 -18.328 -26.281 1 97.44 179 VAL B C 1
ATOM 4930 O O . VAL B 1 179 ? 1.458 -19.25 -26.781 1 97.44 179 VAL B O 1
ATOM 4933 N N . VAL B 1 180 ? 3.074 -17.734 -26.906 1 96.94 180 VAL B N 1
ATOM 4934 C CA . VAL B 1 180 ? 3.471 -18.109 -28.25 1 96.94 180 VAL B CA 1
ATOM 4935 C C . VAL B 1 180 ? 3.945 -19.562 -28.266 1 96.94 180 VAL B C 1
ATOM 4937 O O . VAL B 1 180 ? 3.52 -20.359 -29.109 1 96.94 180 VAL B O 1
ATOM 4940 N N . LEU B 1 181 ? 4.742 -19.938 -27.266 1 96.88 181 LEU B N 1
ATOM 4941 C CA . LEU B 1 181 ? 5.262 -21.297 -27.156 1 96.88 181 LEU B CA 1
ATOM 4942 C C . LEU B 1 181 ? 4.125 -22.297 -26.984 1 96.88 181 LEU B C 1
ATOM 4944 O O . LEU B 1 181 ? 4.055 -23.297 -27.719 1 96.88 181 LEU B O 1
ATOM 4948 N N . LEU B 1 182 ? 3.223 -22.016 -26.078 1 97.19 182 LEU B N 1
ATOM 4949 C CA . LEU B 1 182 ? 2.162 -22.969 -25.75 1 97.19 182 LEU B CA 1
ATOM 4950 C C . LEU B 1 182 ? 1.104 -23 -26.844 1 97.19 182 LEU B C 1
ATOM 4952 O O . LEU B 1 182 ? 0.423 -24 -27.031 1 97.19 182 LEU B O 1
ATOM 4956 N N . THR B 1 183 ? 0.966 -21.875 -27.609 1 97 183 THR B N 1
ATOM 4957 C CA . THR B 1 183 ? 0.076 -21.875 -28.766 1 97 183 THR B CA 1
ATOM 4958 C C . THR B 1 183 ? 0.58 -22.844 -29.844 1 97 183 THR B C 1
ATOM 4960 O O . THR B 1 183 ? -0.195 -23.625 -30.391 1 97 183 THR B O 1
ATOM 4963 N N . ASP B 1 184 ? 1.87 -22.844 -30.062 1 95.75 184 ASP B N 1
ATOM 4964 C CA . ASP B 1 184 ? 2.486 -23.766 -31 1 95.75 184 ASP B CA 1
ATOM 4965 C C . ASP B 1 184 ? 2.371 -25.219 -30.516 1 95.75 184 ASP B C 1
ATOM 4967 O O . ASP B 1 184 ? 2.066 -26.125 -31.297 1 95.75 184 ASP B O 1
ATOM 4971 N N . ALA B 1 185 ? 2.592 -25.359 -29.234 1 95 185 ALA B N 1
ATOM 4972 C CA . ALA B 1 185 ? 2.49 -26.703 -28.641 1 95 185 ALA B CA 1
ATOM 4973 C C . ALA B 1 185 ? 1.063 -27.234 -28.734 1 95 185 ALA B C 1
ATOM 4975 O O . ALA B 1 185 ? 0.854 -28.422 -29.016 1 95 185 ALA B O 1
ATOM 4976 N N . LYS B 1 186 ? 0.096 -26.375 -28.516 1 96.31 186 LYS B N 1
ATOM 4977 C CA . LYS B 1 186 ? -1.303 -26.797 -28.594 1 96.31 186 LYS B CA 1
ATOM 4978 C C . LYS B 1 186 ? -1.68 -27.188 -30.031 1 96.31 186 LYS B C 1
ATOM 4980 O O . LYS B 1 186 ? -2.377 -28.188 -30.234 1 96.31 186 LYS B O 1
ATOM 4985 N N . ALA B 1 187 ? -1.237 -26.422 -31.031 1 95.38 187 ALA B N 1
ATOM 4986 C CA . ALA B 1 187 ? -1.519 -26.719 -32.438 1 95.38 187 ALA B CA 1
ATOM 4987 C C . ALA B 1 187 ? -0.963 -28.094 -32.812 1 95.38 187 ALA B C 1
ATOM 4989 O O . ALA B 1 187 ? -1.644 -28.875 -33.469 1 95.38 187 ALA B O 1
ATOM 4990 N N . THR B 1 188 ? 0.251 -28.406 -32.344 1 92.31 188 THR B N 1
ATOM 4991 C CA . THR B 1 188 ? 0.874 -29.688 -32.625 1 92.31 188 THR B CA 1
ATOM 4992 C C . THR B 1 188 ? 0.12 -30.812 -31.906 1 92.31 188 THR B C 1
ATOM 4994 O O . THR B 1 188 ? -0.154 -31.859 -32.5 1 92.31 188 THR B O 1
ATOM 4997 N N . ALA B 1 189 ? -0.229 -30.562 -30.625 1 93.94 189 ALA B N 1
ATOM 4998 C CA . ALA B 1 189 ? -0.959 -31.547 -29.844 1 93.94 189 ALA B CA 1
ATOM 4999 C C . ALA B 1 189 ? -2.336 -31.812 -30.453 1 93.94 189 ALA B C 1
ATOM 5001 O O . ALA B 1 189 ? -2.797 -32.969 -30.484 1 93.94 189 ALA B O 1
ATOM 5002 N N . GLU B 1 190 ? -2.99 -30.797 -30.938 1 94.19 190 GLU B N 1
ATOM 5003 C CA . GLU B 1 190 ? -4.301 -30.938 -31.562 1 94.19 190 GLU B CA 1
ATOM 5004 C C . GLU B 1 190 ? -4.223 -31.781 -32.844 1 94.19 190 GLU B C 1
ATOM 5006 O O . GLU B 1 190 ? -5.035 -32.688 -33.031 1 94.19 190 GLU B O 1
ATOM 5011 N N . SER B 1 191 ? -3.25 -31.562 -33.688 1 92.81 191 SER B N 1
ATOM 5012 C CA . SER B 1 191 ? -3.059 -32.312 -34.938 1 92.81 191 SER B CA 1
ATOM 5013 C C . SER B 1 191 ? -2.756 -33.781 -34.625 1 92.81 191 SER B C 1
ATOM 5015 O O . SER B 1 191 ? -3.281 -34.688 -35.281 1 92.81 191 SER B O 1
ATOM 5017 N N . THR B 1 192 ? -1.956 -33.969 -33.625 1 90.62 192 THR B N 1
ATOM 5018 C CA . THR B 1 192 ? -1.588 -35.312 -33.25 1 90.62 192 THR B CA 1
ATOM 5019 C C . THR B 1 192 ? -2.787 -36.062 -32.656 1 90.62 192 THR B C 1
ATOM 5021 O O . THR B 1 192 ? -2.979 -37.25 -32.938 1 90.62 192 THR B O 1
ATOM 5024 N N . ALA B 1 193 ? -3.562 -35.344 -31.875 1 92.19 193 ALA B N 1
ATOM 5025 C CA . ALA B 1 193 ? -4.758 -35.969 -31.281 1 92.19 193 ALA B CA 1
ATOM 5026 C C . ALA B 1 193 ? -5.785 -36.312 -32.375 1 92.19 193 ALA B C 1
ATOM 5028 O O . ALA B 1 193 ? -6.438 -37.344 -32.312 1 92.19 193 ALA B O 1
ATOM 5029 N N . GLN B 1 194 ? -5.938 -35.5 -33.438 1 92.81 194 GLN B N 1
ATOM 5030 C CA . GLN B 1 194 ? -6.852 -35.781 -34.531 1 92.81 194 GLN B CA 1
ATOM 5031 C C . GLN B 1 194 ? -6.395 -36.969 -35.375 1 92.81 194 GLN B C 1
ATOM 5033 O O . GLN B 1 194 ? -7.215 -37.781 -35.781 1 92.81 194 GLN B O 1
ATOM 5038 N N . LEU B 1 195 ? -5.098 -37 -35.562 1 89.38 195 LEU B N 1
ATOM 5039 C CA . LEU B 1 195 ? -4.539 -38.156 -36.25 1 89.38 195 LEU B CA 1
ATOM 5040 C C . LEU B 1 195 ? -4.758 -39.438 -35.469 1 89.38 195 LEU B C 1
ATOM 5042 O O . LEU B 1 195 ? -5.125 -40.469 -36.062 1 89.38 195 LEU B O 1
ATOM 5046 N N . ALA B 1 196 ? -4.523 -39.312 -34.156 1 90.56 196 ALA B N 1
ATOM 5047 C CA . ALA B 1 196 ? -4.734 -40.5 -33.312 1 90.56 196 ALA B CA 1
ATOM 5048 C C . ALA B 1 196 ? -6.191 -40.938 -33.344 1 90.56 196 ALA B C 1
ATOM 5050 O O . ALA B 1 196 ? -6.477 -42.125 -33.375 1 90.56 196 ALA B O 1
ATOM 5051 N N . LYS B 1 197 ? -7.094 -40.031 -33.406 1 91 197 LYS B N 1
ATOM 5052 C CA . LYS B 1 197 ? -8.516 -40.344 -33.5 1 91 197 LYS B CA 1
ATOM 5053 C C . LYS B 1 197 ? -8.852 -41.031 -34.812 1 91 197 LYS B C 1
ATOM 5055 O O . LYS B 1 197 ? -9.578 -42.031 -34.844 1 91 197 LYS B O 1
ATOM 5060 N N . LYS B 1 198 ? -8.32 -40.625 -35.938 1 91.44 198 LYS B N 1
ATOM 5061 C CA . LYS B 1 198 ? -8.562 -41.188 -37.25 1 91.44 198 LYS B CA 1
ATOM 5062 C C . LYS B 1 198 ? -7.977 -42.594 -37.344 1 91.44 198 LYS B C 1
ATOM 5064 O O . LYS B 1 198 ? -8.602 -43.5 -37.906 1 91.44 198 LYS B O 1
ATOM 5069 N N . LEU B 1 199 ? -6.801 -42.75 -36.781 1 89 199 LEU B N 1
ATOM 5070 C CA . LEU B 1 199 ? -6.172 -44.062 -36.781 1 89 199 LEU B CA 1
ATOM 5071 C C . LEU B 1 199 ? -6.949 -45.031 -35.906 1 89 199 LEU B C 1
ATOM 5073 O O . LEU B 1 199 ? -6.992 -46.25 -36.188 1 89 199 LEU B O 1
ATOM 5077 N N . GLY B 1 200 ? -7.523 -44.5 -34.844 1 88.44 200 GLY B N 1
ATOM 5078 C CA . GLY B 1 200 ? -8.367 -45.312 -34 1 88.44 200 GLY B CA 1
ATOM 5079 C C . GLY B 1 200 ? -9.625 -45.812 -34.688 1 88.44 200 GLY B C 1
ATOM 5080 O O . GLY B 1 200 ? -10.023 -46.969 -34.531 1 88.44 200 GLY B O 1
ATOM 5081 N N . GLU B 1 201 ? -10.148 -45 -35.531 1 90.81 201 GLU B N 1
ATOM 5082 C CA . GLU B 1 201 ? -11.359 -45.344 -36.25 1 90.81 201 GLU B CA 1
ATOM 5083 C C . GLU B 1 201 ? -11.086 -46.406 -37.312 1 90.81 201 GLU B C 1
ATOM 5085 O O . GLU B 1 201 ? -11.969 -47.219 -37.625 1 90.81 201 GLU B O 1
ATOM 5090 N N . THR B 1 202 ? -9.812 -46.5 -37.719 1 90.75 202 THR B N 1
ATOM 5091 C CA . THR B 1 202 ? -9.438 -47.5 -38.719 1 90.75 202 THR B CA 1
ATOM 5092 C C . THR B 1 202 ? -8.859 -48.75 -38.062 1 90.75 202 THR B C 1
ATOM 5094 O O . THR B 1 202 ? -8.547 -49.75 -38.719 1 90.75 202 THR B O 1
ATOM 5097 N N . GLY B 1 203 ? -8.695 -48.688 -36.719 1 87.44 203 GLY B N 1
ATOM 5098 C CA . GLY B 1 203 ? -8.164 -49.812 -35.938 1 87.44 203 GLY B CA 1
ATOM 5099 C C . GLY B 1 203 ? -6.652 -49.844 -35.906 1 87.44 203 GLY B C 1
ATOM 5100 O O . GLY B 1 203 ? -6.059 -50.719 -35.281 1 87.44 203 GLY B O 1
ATOM 5101 N N . ALA B 1 204 ? -6.012 -48.906 -36.469 1 83.62 204 ALA B N 1
ATOM 5102 C CA . ALA B 1 204 ? -4.555 -48.844 -36.531 1 83.62 204 ALA B CA 1
ATOM 5103 C C . ALA B 1 204 ? -3.939 -48.406 -35.219 1 83.62 204 ALA B C 1
ATOM 5105 O O . ALA B 1 204 ? -2.744 -48.594 -35 1 83.62 204 ALA B O 1
ATOM 5106 N N . MET B 1 205 ? -4.758 -47.812 -34.344 1 86.19 205 MET B N 1
ATOM 5107 C CA . MET B 1 205 ? -4.281 -47.375 -33.062 1 86.19 205 MET B CA 1
ATOM 5108 C C . MET B 1 205 ? -5.223 -47.812 -31.938 1 86.19 205 MET B C 1
ATOM 5110 O O . MET B 1 205 ? -6.445 -47.781 -32.094 1 86.19 205 MET B O 1
ATOM 5114 N N . ASN B 1 206 ? -4.664 -48.344 -30.875 1 87.25 206 ASN B N 1
ATOM 5115 C CA . ASN B 1 206 ? -5.477 -48.844 -29.781 1 87.25 206 ASN B CA 1
ATOM 5116 C C . ASN B 1 206 ? -6.094 -47.719 -28.969 1 87.25 206 ASN B C 1
ATOM 5118 O O . ASN B 1 206 ? -5.707 -46.562 -29.109 1 87.25 206 ASN B O 1
ATOM 5122 N N . LYS B 1 207 ? -7.07 -48.031 -28.156 1 86.38 207 LYS B N 1
ATOM 5123 C CA . LYS B 1 207 ? -7.844 -47.062 -27.391 1 86.38 207 LYS B CA 1
ATOM 5124 C C . LYS B 1 207 ? -6.969 -46.344 -26.359 1 86.38 207 LYS B C 1
ATOM 5126 O O . LYS B 1 207 ? -7.152 -45.156 -26.094 1 86.38 207 LYS B O 1
ATOM 5131 N N . LEU B 1 208 ? -6.027 -47 -25.828 1 85.38 208 LEU B N 1
ATOM 5132 C CA . LEU B 1 208 ? -5.133 -46.438 -24.812 1 85.38 208 LEU B CA 1
ATOM 5133 C C . LEU B 1 208 ? -4.273 -45.312 -25.422 1 85.38 208 LEU B C 1
ATOM 5135 O O . LEU B 1 208 ? -4.184 -44.219 -24.844 1 85.38 208 LEU B O 1
ATOM 5139 N N . ASP B 1 209 ? -3.73 -45.625 -26.547 1 86.06 209 ASP B N 1
ATOM 5140 C CA . ASP B 1 209 ? -2.861 -44.625 -27.188 1 86.06 209 ASP B CA 1
ATOM 5141 C C . ASP B 1 209 ? -3.658 -43.406 -27.672 1 86.06 209 ASP B C 1
ATOM 5143 O O . ASP B 1 209 ? -3.174 -42.281 -27.609 1 86.06 209 ASP B O 1
ATOM 5147 N N . GLN B 1 210 ? -4.855 -43.625 -28.078 1 89.12 210 GLN B N 1
ATOM 5148 C CA . GLN B 1 210 ? -5.738 -42.531 -28.453 1 89.12 210 GLN B CA 1
ATOM 5149 C C . GLN B 1 210 ? -6.031 -41.625 -27.266 1 89.12 210 GLN B C 1
ATOM 5151 O O . GLN B 1 210 ? -5.922 -40.406 -27.375 1 89.12 210 GLN B O 1
ATOM 5156 N N . ALA B 1 211 ? -6.355 -42.25 -26.156 1 89.56 211 ALA B N 1
ATOM 5157 C CA . ALA B 1 211 ? -6.68 -41.5 -24.953 1 89.56 211 ALA B CA 1
ATOM 5158 C C . ALA B 1 211 ? -5.469 -40.719 -24.453 1 89.56 211 ALA B C 1
ATOM 5160 O O . ALA B 1 211 ? -5.613 -39.594 -23.953 1 89.56 211 ALA B O 1
ATOM 5161 N N . ARG B 1 212 ? -4.316 -41.219 -24.594 1 88.31 212 ARG B N 1
ATOM 5162 C CA . ARG B 1 212 ? -3.094 -40.562 -24.172 1 88.31 212 ARG B CA 1
ATOM 5163 C C . ARG B 1 212 ? -2.842 -39.281 -24.984 1 88.31 212 ARG B C 1
ATOM 5165 O O . ARG B 1 212 ? -2.471 -38.25 -24.422 1 88.31 212 ARG B O 1
ATOM 5172 N N . GLU B 1 213 ? -3.066 -39.406 -26.25 1 90.12 213 GLU B N 1
ATOM 5173 C CA . GLU B 1 213 ? -2.902 -38.219 -27.094 1 90.12 213 GLU B CA 1
ATOM 5174 C C . GLU B 1 213 ? -3.953 -37.156 -26.781 1 90.12 213 GLU B C 1
ATOM 5176 O O . GLU B 1 213 ? -3.658 -35.969 -26.797 1 90.12 213 GLU B O 1
ATOM 5181 N N . GLN B 1 214 ? -5.129 -37.656 -26.438 1 91.81 214 GLN B N 1
ATOM 5182 C CA . GLN B 1 214 ? -6.211 -36.719 -26.141 1 91.81 214 GLN B CA 1
ATOM 5183 C C . GLN B 1 214 ? -5.973 -36 -24.812 1 91.81 214 GLN B C 1
ATOM 5185 O O . GLN B 1 214 ? -6.289 -34.812 -24.656 1 91.81 214 GLN B O 1
ATOM 5190 N N . VAL B 1 215 ? -5.438 -36.719 -23.859 1 90.38 215 VAL B N 1
ATOM 5191 C CA . VAL B 1 215 ? -5.184 -36.094 -22.562 1 90.38 215 VAL B CA 1
ATOM 5192 C C . VAL B 1 215 ? -4.051 -35.062 -22.688 1 90.38 215 VAL B C 1
ATOM 5194 O O . VAL B 1 215 ? -4.082 -34 -22.047 1 90.38 215 VAL B O 1
ATOM 5197 N N . PHE B 1 216 ? -3.023 -35.406 -23.438 1 89.62 216 PHE B N 1
ATOM 5198 C CA . PHE B 1 216 ? -1.934 -34.469 -23.672 1 89.62 216 PHE B CA 1
ATOM 5199 C C . PHE B 1 216 ? -2.453 -33.156 -24.281 1 89.62 216 PHE B C 1
ATOM 5201 O O . PHE B 1 216 ? -2.105 -32.062 -23.828 1 89.62 216 PHE B O 1
ATOM 5208 N N . TYR B 1 217 ? -3.338 -33.312 -25.266 1 93.62 217 TYR B N 1
ATOM 5209 C CA . TYR B 1 217 ? -3.969 -32.156 -25.891 1 93.62 217 TYR B CA 1
ATOM 5210 C C . TYR B 1 217 ? -4.773 -31.359 -24.875 1 93.62 217 TYR B C 1
ATOM 5212 O O . TYR B 1 217 ? -4.68 -30.125 -24.828 1 93.62 217 TYR B O 1
ATOM 5220 N N . ALA B 1 218 ? -5.484 -32.031 -24.031 1 93.56 218 ALA B N 1
ATOM 5221 C CA . ALA B 1 218 ? -6.309 -31.375 -23.031 1 93.56 218 ALA B CA 1
ATOM 5222 C C . ALA B 1 218 ? -5.445 -30.641 -22 1 93.56 218 ALA B C 1
ATOM 5224 O O . ALA B 1 218 ? -5.777 -29.516 -21.578 1 93.56 218 ALA B O 1
ATOM 5225 N N . GLU B 1 219 ? -4.375 -31.188 -21.609 1 91.12 219 GLU B N 1
ATOM 5226 C CA . GLU B 1 219 ? -3.482 -30.578 -20.625 1 91.12 219 GLU B CA 1
ATOM 5227 C C . GLU B 1 219 ? -2.803 -29.344 -21.188 1 91.12 219 GLU B C 1
ATOM 5229 O O . GLU B 1 219 ? -2.693 -28.312 -20.5 1 91.12 219 GLU B O 1
ATOM 5234 N N . ILE B 1 220 ? -2.383 -29.422 -22.406 1 94.06 220 ILE B N 1
ATOM 5235 C CA . ILE B 1 220 ? -1.721 -28.281 -23.031 1 94.06 220 ILE B CA 1
ATOM 5236 C C . ILE B 1 220 ? -2.719 -27.141 -23.203 1 94.06 220 ILE B C 1
ATOM 5238 O O . ILE B 1 220 ? -2.359 -25.969 -23.062 1 94.06 220 ILE B O 1
ATOM 5242 N N . THR B 1 221 ? -3.947 -27.516 -23.516 1 95.06 221 THR B N 1
ATOM 5243 C CA . THR B 1 221 ? -4.996 -26.516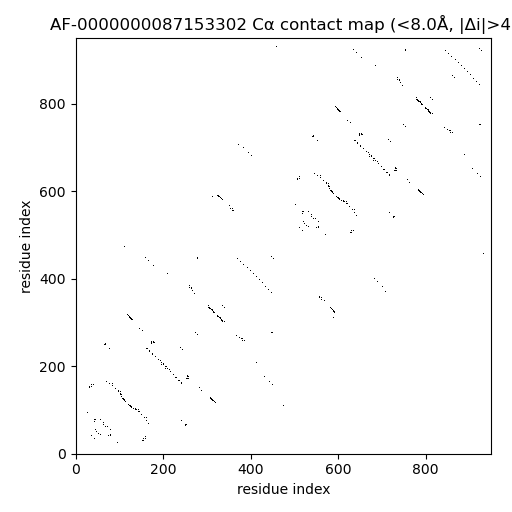 -23.641 1 95.06 221 THR B CA 1
ATOM 5244 C C . THR B 1 221 ? -5.203 -25.766 -22.328 1 95.06 221 THR B C 1
ATOM 5246 O O . THR B 1 221 ? -5.355 -24.547 -22.328 1 95.06 221 THR B O 1
ATOM 5249 N N . ALA B 1 222 ? -5.125 -26.484 -21.25 1 92.75 222 ALA B N 1
ATOM 5250 C CA . ALA B 1 222 ? -5.238 -25.859 -19.922 1 92.75 222 ALA B CA 1
ATOM 5251 C C . ALA B 1 222 ? -4.039 -24.969 -19.641 1 92.75 222 ALA B C 1
ATOM 5253 O O . ALA B 1 222 ? -4.191 -23.859 -19.094 1 92.75 222 ALA B O 1
ATOM 5254 N N . ASP B 1 223 ? -2.896 -25.391 -19.969 1 93.62 223 ASP B N 1
ATOM 5255 C CA . ASP B 1 223 ? -1.674 -24.625 -19.766 1 93.62 223 ASP B CA 1
ATOM 5256 C C . ASP B 1 223 ? -1.707 -23.312 -20.547 1 93.62 223 ASP B C 1
ATOM 5258 O O . ASP B 1 223 ? -1.301 -22.266 -20.047 1 93.62 223 ASP B O 1
ATOM 5262 N N . LEU B 1 224 ? -2.145 -23.422 -21.781 1 96.19 224 LEU B N 1
ATOM 5263 C CA . LEU B 1 224 ? -2.23 -22.234 -22.625 1 96.19 224 LEU B CA 1
ATOM 5264 C C . LEU B 1 224 ? -3.217 -21.234 -22.031 1 96.19 224 LEU B C 1
ATOM 5266 O O . LEU B 1 224 ? -2.949 -20.031 -22.031 1 96.19 224 LEU B O 1
ATOM 5270 N N . ALA B 1 225 ? -4.324 -21.734 -21.562 1 94.94 225 ALA B N 1
ATOM 5271 C CA . ALA B 1 225 ? -5.312 -20.844 -20.953 1 94.94 225 ALA B CA 1
ATOM 5272 C C . ALA B 1 225 ? -4.719 -20.094 -19.766 1 94.94 225 ALA B C 1
ATOM 5274 O O . ALA B 1 225 ? -4.934 -18.891 -19.594 1 94.94 225 ALA B O 1
ATOM 5275 N N . SER B 1 226 ? -3.975 -20.781 -18.938 1 95.06 226 SER B N 1
ATOM 5276 C CA . SER B 1 226 ? -3.312 -20.172 -17.797 1 95.06 226 SER B CA 1
ATOM 5277 C C . SER B 1 226 ? -2.268 -19.156 -18.234 1 95.06 226 SER B C 1
ATOM 5279 O O . SER B 1 226 ? -2.158 -18.062 -17.656 1 95.06 226 SER B O 1
ATOM 5281 N N . ALA B 1 227 ? -1.566 -19.5 -19.219 1 96.5 227 ALA B N 1
ATOM 5282 C CA . ALA B 1 227 ? -0.541 -18.594 -19.734 1 96.5 227 ALA B CA 1
ATOM 5283 C C . ALA B 1 227 ? -1.166 -17.328 -20.312 1 96.5 227 ALA B C 1
ATOM 5285 O O . ALA B 1 227 ? -0.633 -16.234 -20.125 1 96.5 227 ALA B O 1
ATOM 5286 N N . ARG B 1 228 ? -2.246 -17.5 -21.016 1 96.5 228 ARG B N 1
ATOM 5287 C CA . ARG B 1 228 ? -2.943 -16.359 -21.578 1 96.5 228 ARG B CA 1
ATOM 5288 C C . ARG B 1 228 ? -3.465 -15.438 -20.484 1 96.5 228 ARG B C 1
ATOM 5290 O O . ARG B 1 228 ? -3.41 -14.211 -20.609 1 96.5 228 ARG B O 1
ATOM 5297 N N . GLN B 1 229 ? -3.945 -16.031 -19.469 1 94.88 229 GLN B N 1
ATOM 5298 C CA . GLN B 1 229 ? -4.395 -15.258 -18.312 1 94.88 229 GLN B CA 1
ATOM 5299 C C . GLN B 1 229 ? -3.244 -14.469 -17.703 1 94.88 229 GLN B C 1
ATOM 5301 O O . GLN B 1 229 ? -3.391 -13.281 -17.391 1 94.88 229 GLN B O 1
ATOM 5306 N N . ASN B 1 230 ? -2.168 -15.078 -17.469 1 95.38 230 ASN B N 1
ATOM 5307 C CA . ASN B 1 230 ? -0.994 -14.43 -16.906 1 95.38 230 ASN B CA 1
ATOM 5308 C C . ASN B 1 230 ? -0.508 -13.281 -17.781 1 95.38 230 ASN B C 1
ATOM 5310 O O . ASN B 1 230 ? -0.125 -12.219 -17.281 1 95.38 230 ASN B O 1
ATOM 5314 N N . ALA B 1 231 ? -0.497 -13.531 -19.062 1 96.62 231 ALA B N 1
ATOM 5315 C CA . ALA B 1 231 ? -0.071 -12.492 -20 1 96.62 231 ALA B CA 1
ATOM 5316 C C . ALA B 1 231 ? -1.002 -11.289 -19.953 1 96.62 231 ALA B C 1
ATOM 5318 O O . ALA B 1 231 ? -0.544 -10.141 -19.953 1 96.62 231 ALA B O 1
ATOM 5319 N N . ALA B 1 232 ? -2.275 -11.555 -19.891 1 94.62 232 ALA B N 1
ATOM 5320 C CA . ALA B 1 232 ? -3.256 -10.477 -19.812 1 94.62 232 ALA B CA 1
ATOM 5321 C C . ALA B 1 232 ? -3.094 -9.68 -18.516 1 94.62 232 ALA B C 1
ATOM 5323 O O . ALA B 1 232 ? -3.145 -8.445 -18.531 1 94.62 232 ALA B O 1
ATOM 5324 N N . SER B 1 233 ? -2.891 -10.398 -17.438 1 95.44 233 SER B N 1
ATOM 5325 C CA . SER B 1 233 ? -2.705 -9.742 -16.156 1 95.44 233 SER B CA 1
ATOM 5326 C C . SER B 1 233 ? -1.424 -8.914 -16.125 1 95.44 233 SER B C 1
ATOM 5328 O O . SER B 1 233 ? -1.401 -7.812 -15.586 1 95.44 233 SER B O 1
ATOM 5330 N N . ALA B 1 234 ? -0.386 -9.43 -16.672 1 96.19 234 ALA B N 1
ATOM 5331 C CA . ALA B 1 234 ? 0.88 -8.703 -16.719 1 96.19 234 ALA B CA 1
ATOM 5332 C C . ALA B 1 234 ? 0.754 -7.441 -17.578 1 96.19 234 ALA B C 1
ATOM 5334 O O . ALA B 1 234 ? 1.313 -6.395 -17.234 1 96.19 234 ALA B O 1
ATOM 5335 N N . ARG B 1 235 ? 0.047 -7.559 -18.641 1 95 235 ARG B N 1
ATOM 5336 C CA . ARG B 1 235 ? -0.17 -6.406 -19.5 1 95 235 ARG B CA 1
ATOM 5337 C C . ARG B 1 235 ? -0.982 -5.328 -18.781 1 95 235 ARG B C 1
ATOM 5339 O O . ARG B 1 235 ? -0.704 -4.137 -18.938 1 95 235 ARG B O 1
ATOM 5346 N N . GLU B 1 236 ? -1.967 -5.785 -18.062 1 93.62 236 GLU B N 1
ATOM 5347 C CA . GLU B 1 236 ? -2.773 -4.84 -17.297 1 93.62 236 GLU B CA 1
ATOM 5348 C C . GLU B 1 236 ? -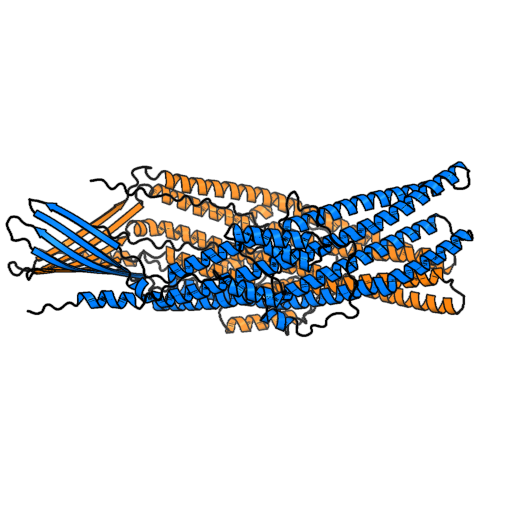1.933 -4.113 -16.25 1 93.62 236 GLU B C 1
ATOM 5350 O O . GLU B 1 236 ? -2.113 -2.914 -16.016 1 93.62 236 GLU B O 1
ATOM 5355 N N . ARG B 1 237 ? -1.067 -4.832 -15.617 1 94.5 237 ARG B N 1
ATOM 5356 C CA . ARG B 1 237 ? -0.179 -4.211 -14.641 1 94.5 237 ARG B CA 1
ATOM 5357 C C . ARG B 1 237 ? 0.706 -3.156 -15.297 1 94.5 237 ARG B C 1
ATOM 5359 O O . ARG B 1 237 ? 0.896 -2.068 -14.75 1 94.5 237 ARG B O 1
ATOM 5366 N N . LEU B 1 238 ? 1.236 -3.496 -16.438 1 96.25 238 LEU B N 1
ATOM 5367 C CA . LEU B 1 238 ? 2.057 -2.547 -17.188 1 96.25 238 LEU B CA 1
ATOM 5368 C C . LEU B 1 238 ? 1.246 -1.317 -17.578 1 96.25 238 LEU B C 1
ATOM 5370 O O . LEU B 1 238 ? 1.721 -0.187 -17.438 1 96.25 238 LEU B O 1
ATOM 5374 N N . ALA B 1 239 ? 0.024 -1.505 -17.984 1 95.12 239 ALA B N 1
ATOM 5375 C CA . ALA B 1 239 ? -0.85 -0.402 -18.375 1 95.12 239 ALA B CA 1
ATOM 5376 C C . ALA B 1 239 ? -1.11 0.535 -17.203 1 95.12 239 ALA B C 1
ATOM 5378 O O . ALA B 1 239 ? -1.082 1.758 -17.344 1 95.12 239 ALA B O 1
ATOM 5379 N N . ARG B 1 240 ? -1.275 -0.03 -16.016 1 93.75 240 ARG B N 1
ATOM 5380 C CA . ARG B 1 240 ? -1.522 0.773 -14.828 1 93.75 240 ARG B CA 1
ATOM 5381 C C . ARG B 1 240 ? -0.303 1.62 -14.477 1 93.75 240 ARG B C 1
ATOM 5383 O O . ARG B 1 240 ? -0.434 2.807 -14.172 1 93.75 240 ARG B O 1
ATOM 5390 N N . LEU B 1 241 ? 0.817 1.002 -14.555 1 95 241 LEU B N 1
ATOM 5391 C CA . LEU B 1 241 ? 2.047 1.706 -14.211 1 95 241 LEU B CA 1
ATOM 5392 C C . LEU B 1 241 ? 2.326 2.83 -15.203 1 95 241 LEU B C 1
ATOM 5394 O O . LEU B 1 241 ? 2.889 3.863 -14.836 1 95 241 LEU B O 1
ATOM 5398 N N . MET B 1 242 ? 1.906 2.596 -16.453 1 95.75 242 MET B N 1
ATOM 5399 C CA . MET B 1 242 ? 2.102 3.617 -17.484 1 95.75 242 MET B CA 1
ATOM 5400 C C . MET B 1 242 ? 0.99 4.66 -17.422 1 95.75 242 MET B C 1
ATOM 5402 O O . MET B 1 242 ? 1.046 5.672 -18.125 1 95.75 242 MET B O 1
ATOM 5406 N N . GLY B 1 243 ? 0.005 4.43 -16.594 1 92.62 243 GLY B N 1
ATOM 5407 C CA . GLY B 1 243 ? -1.089 5.371 -16.422 1 92.62 243 GLY B CA 1
ATOM 5408 C C . GLY B 1 243 ? -2.025 5.422 -17.609 1 92.62 243 GLY B C 1
ATOM 5409 O O . GLY B 1 243 ? -2.59 6.473 -17.922 1 92.62 243 GLY B O 1
ATOM 5410 N N . LEU B 1 244 ? -2.154 4.332 -18.297 1 92.5 244 LEU B N 1
ATOM 5411 C CA . LEU B 1 244 ? -2.967 4.297 -19.516 1 92.5 244 LEU B CA 1
ATOM 5412 C C . LEU B 1 244 ? -4.383 3.818 -19.203 1 92.5 244 LEU B C 1
ATOM 5414 O O . LEU B 1 244 ? -4.574 2.949 -18.344 1 92.5 244 LEU B O 1
ATOM 5418 N N . TRP B 1 245 ? -5.34 4.41 -19.891 1 84.19 245 TRP B N 1
ATOM 5419 C CA . TRP B 1 245 ? -6.73 3.998 -19.75 1 84.19 245 TRP B CA 1
ATOM 5420 C C . TRP B 1 245 ? -7.492 4.18 -21.062 1 84.19 245 TRP B C 1
ATOM 5422 O O . TRP B 1 245 ? -7.004 4.848 -21.984 1 84.19 245 TRP B O 1
ATOM 5432 N N . ASP B 1 246 ? -8.625 3.488 -21.281 1 77.56 246 ASP B N 1
ATOM 5433 C CA . ASP B 1 246 ? -9.586 3.625 -22.375 1 77.56 246 ASP B CA 1
ATOM 5434 C C . ASP B 1 246 ? -8.938 3.318 -23.719 1 77.56 246 ASP B C 1
ATOM 5436 O O . ASP B 1 246 ? -8.383 2.236 -23.922 1 77.56 246 ASP B O 1
ATOM 5440 N N . GLY B 1 247 ? -8.812 4.355 -24.5 1 76 247 GLY B N 1
ATOM 5441 C CA . GLY B 1 247 ? -8.398 4.207 -25.891 1 76 247 GLY B CA 1
ATOM 5442 C C . GLY B 1 247 ? -6.926 3.857 -26.031 1 76 247 GLY B C 1
ATOM 5443 O O . GLY B 1 247 ? -6.504 3.373 -27.078 1 76 247 GLY B O 1
ATOM 5444 N N . ASP B 1 248 ? -6.148 3.906 -24.984 1 80.44 248 ASP B N 1
ATOM 5445 C CA . ASP B 1 248 ? -4.703 3.734 -25.078 1 80.44 248 ASP B CA 1
ATOM 5446 C C . ASP B 1 248 ? -4.289 2.33 -24.641 1 80.44 248 ASP B C 1
ATOM 5448 O O . ASP B 1 248 ? -3.096 2.027 -24.562 1 80.44 248 ASP B O 1
ATOM 5452 N N . LEU B 1 249 ? -5.168 1.44 -24.547 1 87.31 249 LEU B N 1
ATOM 5453 C CA . LEU B 1 249 ? -4.863 0.111 -24.031 1 87.31 249 LEU B CA 1
ATOM 5454 C C . LEU B 1 249 ? -4.414 -0.819 -25.156 1 87.31 249 LEU B C 1
ATOM 5456 O O . LEU B 1 249 ? -3.936 -1.925 -24.906 1 87.31 249 LEU B O 1
ATOM 5460 N N . GLY B 1 250 ? -4.457 -0.317 -26.359 1 90 250 GLY B N 1
ATOM 5461 C CA . GLY B 1 250 ? -4.066 -1.145 -27.484 1 90 250 GLY B CA 1
ATOM 5462 C C . GLY B 1 250 ? -2.594 -1.03 -27.828 1 90 250 GLY B C 1
ATOM 5463 O O . GLY B 1 250 ? -2.219 -1.086 -29 1 90 250 GLY B O 1
ATOM 5464 N N . PHE B 1 251 ? -1.729 -0.786 -26.828 1 93.75 251 PHE B N 1
ATOM 5465 C CA . PHE B 1 251 ? -0.3 -0.665 -27.094 1 93.75 251 PHE B CA 1
ATOM 5466 C C . PHE B 1 251 ? 0.306 -2.025 -27.422 1 93.75 251 PHE B C 1
ATOM 5468 O O . PHE B 1 251 ? -0.252 -3.062 -27.062 1 93.75 251 PHE B O 1
ATOM 5475 N N . ARG B 1 252 ? 1.437 -1.952 -28.156 1 94.88 252 ARG B N 1
ATOM 5476 C CA . ARG B 1 252 ? 2.096 -3.184 -28.578 1 94.88 252 ARG B CA 1
ATOM 5477 C C . ARG B 1 252 ? 3.443 -3.35 -27.891 1 94.88 252 ARG B C 1
ATOM 5479 O O . ARG B 1 252 ? 4.152 -2.369 -27.656 1 94.88 252 ARG B O 1
ATOM 5486 N N . ILE B 1 253 ? 3.695 -4.586 -27.484 1 95.12 253 ILE B N 1
ATOM 5487 C CA . ILE B 1 253 ? 4.988 -4.926 -26.906 1 95.12 253 ILE B CA 1
ATOM 5488 C C . ILE B 1 253 ? 5.633 -6.059 -27.703 1 95.12 253 ILE B C 1
ATOM 5490 O O . ILE B 1 253 ? 4.949 -6.785 -28.422 1 95.12 253 ILE B O 1
ATOM 5494 N N . PRO B 1 254 ? 6.957 -6.18 -27.625 1 94.31 254 PRO B N 1
ATOM 5495 C CA . PRO B 1 254 ? 7.617 -7.277 -28.344 1 94.31 254 PRO B CA 1
ATOM 5496 C C . PRO B 1 254 ? 7.113 -8.648 -27.906 1 94.31 254 PRO B C 1
ATOM 5498 O O . PRO B 1 254 ? 6.645 -8.812 -26.781 1 94.31 254 PRO B O 1
ATOM 5501 N N . ASN B 1 255 ? 7.305 -9.633 -28.75 1 91.62 255 ASN B N 1
ATOM 5502 C CA . ASN B 1 255 ? 6.797 -10.977 -28.484 1 91.62 255 ASN B CA 1
ATOM 5503 C C . ASN B 1 255 ? 7.848 -11.852 -27.812 1 91.62 255 ASN B C 1
ATOM 5505 O O . ASN B 1 255 ? 7.535 -12.945 -27.344 1 91.62 255 ASN B O 1
ATOM 5509 N N . THR B 1 256 ? 9.055 -11.383 -27.875 1 94.31 256 THR B N 1
ATOM 5510 C CA . THR B 1 256 ? 10.125 -12.172 -27.281 1 94.31 256 THR B CA 1
ATOM 5511 C C . THR B 1 256 ? 11.094 -11.281 -26.516 1 94.31 256 THR B C 1
ATOM 5513 O O . THR B 1 256 ? 11.289 -10.117 -26.859 1 94.31 256 THR B O 1
ATOM 5516 N N . LEU B 1 257 ? 11.648 -11.875 -25.484 1 94.5 257 LEU B N 1
ATOM 5517 C CA . LEU B 1 257 ? 12.688 -11.18 -24.719 1 94.5 257 LEU B CA 1
ATOM 5518 C C . LEU B 1 257 ? 13.969 -11.062 -25.547 1 94.5 257 LEU B C 1
ATOM 5520 O O . LEU B 1 257 ? 14.242 -11.906 -26.391 1 94.5 257 LEU B O 1
ATOM 5524 N N . PRO B 1 258 ? 14.672 -9.992 -25.328 1 92.44 258 PRO B N 1
ATOM 5525 C CA . PRO B 1 258 ? 15.945 -9.859 -26.047 1 92.44 258 PRO B CA 1
ATOM 5526 C C . PRO B 1 258 ? 16.922 -10.992 -25.734 1 92.44 258 PRO B C 1
ATOM 5528 O O . PRO B 1 258 ? 16.781 -11.672 -24.719 1 92.44 258 PRO B O 1
ATOM 5531 N N . ALA B 1 259 ? 17.828 -11.188 -26.641 1 92.94 259 ALA B N 1
ATOM 5532 C CA . ALA B 1 259 ? 18.844 -12.219 -26.453 1 92.94 259 ALA B CA 1
ATOM 5533 C C . ALA B 1 259 ? 19.797 -11.867 -25.328 1 92.94 259 ALA B C 1
ATOM 5535 O O . ALA B 1 259 ? 19.984 -10.688 -25 1 92.94 259 ALA B O 1
ATOM 5536 N N . LEU B 1 260 ? 20.312 -12.961 -24.703 1 94.69 260 LEU B N 1
ATOM 5537 C CA . LEU B 1 260 ? 21.297 -12.75 -23.641 1 94.69 260 LEU B CA 1
ATOM 5538 C C . LEU B 1 260 ? 22.562 -12.109 -24.188 1 94.69 260 LEU B C 1
ATOM 5540 O O . LEU B 1 260 ? 22.984 -12.406 -25.297 1 94.69 260 LEU B O 1
ATOM 5544 N N . PRO B 1 261 ? 23.109 -11.203 -23.422 1 93.69 261 PRO B N 1
ATOM 5545 C CA . PRO B 1 261 ? 24.422 -10.695 -23.844 1 93.69 261 PRO B CA 1
ATOM 5546 C C . PRO B 1 261 ? 25.5 -11.781 -23.875 1 93.69 261 PRO B C 1
ATOM 5548 O O . PRO B 1 261 ? 25.375 -12.789 -23.172 1 93.69 261 PRO B O 1
ATOM 5551 N N . ARG B 1 262 ? 26.5 -11.539 -24.656 1 91.69 262 ARG B N 1
ATOM 5552 C CA . ARG B 1 262 ? 27.547 -12.531 -24.828 1 91.69 262 ARG B CA 1
ATOM 5553 C C . ARG B 1 262 ? 28.344 -12.734 -23.547 1 91.69 262 ARG B C 1
ATOM 5555 O O . ARG B 1 262 ? 28.719 -13.867 -23.219 1 91.69 262 ARG B O 1
ATOM 5562 N N . ARG B 1 263 ? 28.578 -11.617 -22.797 1 91.88 263 ARG B N 1
ATOM 5563 C CA . ARG B 1 263 ? 29.281 -11.672 -21.516 1 91.88 263 ARG B CA 1
ATOM 5564 C C . ARG B 1 263 ? 28.531 -10.875 -20.453 1 91.88 263 ARG B C 1
ATOM 5566 O O . ARG B 1 263 ? 27.938 -9.828 -20.75 1 91.88 263 ARG B O 1
ATOM 5573 N N . PRO B 1 264 ? 28.531 -11.547 -19.234 1 91.38 264 PRO B N 1
ATOM 5574 C CA . PRO B 1 264 ? 27.891 -10.781 -18.172 1 91.38 264 PRO B CA 1
ATOM 5575 C C . PRO B 1 264 ? 28.672 -9.531 -17.781 1 91.38 264 PRO B C 1
ATOM 5577 O O . PRO B 1 264 ? 29.891 -9.477 -17.969 1 91.38 264 PRO B O 1
ATOM 5580 N N . ARG B 1 265 ? 27.984 -8.5 -17.328 1 86.75 265 ARG B N 1
ATOM 5581 C CA . ARG B 1 265 ? 28.625 -7.277 -16.859 1 86.75 265 ARG B CA 1
ATOM 5582 C C . ARG B 1 265 ? 29.406 -7.539 -15.578 1 86.75 265 ARG B C 1
ATOM 5584 O O . ARG B 1 265 ? 28.953 -8.266 -14.688 1 86.75 265 ARG B O 1
ATOM 5591 N N . GLN B 1 266 ? 30.625 -7.098 -15.594 1 87.94 266 GLN B N 1
ATOM 5592 C CA . GLN B 1 266 ? 31.453 -7.203 -14.391 1 87.94 266 GLN B CA 1
ATOM 5593 C C . GLN B 1 266 ? 31.438 -5.891 -13.609 1 87.94 266 GLN B C 1
ATOM 5595 O O . GLN B 1 266 ? 31.703 -4.824 -14.172 1 87.94 266 GLN B O 1
ATOM 5600 N N . GLN B 1 267 ? 30.984 -6.047 -12.391 1 84.88 267 GLN B N 1
ATOM 5601 C CA . GLN B 1 267 ? 30.953 -4.879 -11.516 1 84.88 267 GLN B CA 1
ATOM 5602 C C . GLN B 1 267 ? 31.609 -5.176 -10.18 1 84.88 267 GLN B C 1
ATOM 5604 O O . GLN B 1 267 ? 30.938 -5.23 -9.148 1 84.88 267 GLN B O 1
ATOM 5609 N N . PRO B 1 268 ? 32.969 -5.207 -10.086 1 83 268 PRO B N 1
ATOM 5610 C CA . PRO B 1 268 ? 33.656 -5.551 -8.844 1 83 268 PRO B CA 1
ATOM 5611 C C . PRO B 1 268 ? 33.469 -4.504 -7.75 1 83 268 PRO B C 1
ATOM 5613 O O . PRO B 1 268 ? 33.531 -4.828 -6.562 1 83 268 PRO B O 1
ATOM 5616 N N . SER B 1 269 ? 33.219 -3.277 -8.133 1 89.56 269 SER B N 1
ATOM 5617 C CA . SER B 1 269 ? 33.062 -2.211 -7.152 1 89.56 269 SER B CA 1
ATOM 5618 C C . SER B 1 269 ? 31.609 -1.815 -6.973 1 89.56 269 SER B C 1
ATOM 5620 O O . SER B 1 269 ? 31.281 -0.633 -6.828 1 89.56 269 SER B O 1
ATOM 5622 N N . ILE B 1 270 ? 30.781 -2.846 -6.934 1 90.69 270 ILE B N 1
ATOM 5623 C CA . ILE B 1 270 ? 29.359 -2.566 -6.91 1 90.69 270 ILE B CA 1
ATOM 5624 C C . ILE B 1 270 ? 28.969 -1.951 -5.566 1 90.69 270 ILE B C 1
ATOM 5626 O O . ILE B 1 270 ? 28.125 -1.062 -5.5 1 90.69 270 ILE B O 1
ATOM 5630 N N . GLU B 1 271 ? 29.641 -2.391 -4.508 1 90.56 271 GLU B N 1
ATOM 5631 C CA . GLU B 1 271 ? 29.312 -1.874 -3.178 1 90.56 271 GLU B CA 1
ATOM 5632 C C . GLU B 1 271 ? 29.656 -0.392 -3.064 1 90.56 271 GLU B C 1
ATOM 5634 O O . GLU B 1 271 ? 28.875 0.394 -2.533 1 90.56 271 GLU B O 1
ATOM 5639 N N . VAL B 1 272 ? 30.812 -0.019 -3.576 1 89.56 272 VAL B N 1
ATOM 5640 C CA . VAL B 1 272 ? 31.25 1.368 -3.521 1 89.56 272 VAL B CA 1
ATOM 5641 C C . VAL B 1 272 ? 30.344 2.24 -4.383 1 89.56 272 VAL B C 1
ATOM 5643 O O . VAL B 1 272 ? 29.984 3.352 -3.99 1 89.56 272 VAL B O 1
ATOM 5646 N N . ASP B 1 273 ? 29.969 1.663 -5.496 1 87.88 273 ASP B N 1
ATOM 5647 C CA . ASP B 1 273 ? 29.078 2.396 -6.395 1 87.88 273 ASP B CA 1
ATOM 5648 C C . ASP B 1 273 ? 27.719 2.625 -5.75 1 87.88 273 ASP B C 1
ATOM 5650 O O . ASP B 1 273 ? 27.141 3.709 -5.871 1 87.88 273 ASP B O 1
ATOM 5654 N N . ALA B 1 274 ? 27.172 1.621 -5.102 1 90.38 274 ALA B N 1
ATOM 5655 C CA . ALA B 1 274 ? 25.875 1.726 -4.453 1 90.38 274 ALA B CA 1
ATOM 5656 C C . ALA B 1 274 ? 25.906 2.754 -3.326 1 90.38 274 ALA B C 1
ATOM 5658 O O . ALA B 1 274 ? 25 3.59 -3.219 1 90.38 274 ALA B O 1
ATOM 5659 N N . VAL B 1 275 ? 27 2.752 -2.551 1 89.06 275 VAL B N 1
ATOM 5660 C CA . VAL B 1 275 ? 27.109 3.674 -1.424 1 89.06 275 VAL B CA 1
ATOM 5661 C C . VAL B 1 275 ? 27.25 5.105 -1.938 1 89.06 275 VAL B C 1
ATOM 5663 O O . VAL B 1 275 ? 26.703 6.039 -1.343 1 89.06 275 VAL B O 1
ATOM 5666 N N . SER B 1 276 ? 27.844 5.254 -3.049 1 86.62 276 SER B N 1
ATOM 5667 C CA . SER B 1 276 ? 28.125 6.582 -3.582 1 86.62 276 SER B CA 1
ATOM 5668 C C . SER B 1 276 ? 26.922 7.129 -4.344 1 86.62 276 SER B C 1
ATOM 5670 O O . SER B 1 276 ? 26.688 8.336 -4.363 1 86.62 276 SER B O 1
ATOM 5672 N N . HIS B 1 277 ? 26.078 6.223 -4.891 1 85 277 HIS B N 1
ATOM 5673 C CA . HIS B 1 277 ? 25.078 6.707 -5.832 1 85 277 HIS B CA 1
ATOM 5674 C C . HIS B 1 277 ? 23.672 6.547 -5.27 1 85 277 HIS B C 1
ATOM 5676 O O . HIS B 1 277 ? 22.719 7.156 -5.766 1 85 277 HIS B O 1
ATOM 5682 N N . ARG B 1 278 ? 23.547 5.758 -4.293 1 88.69 278 ARG B N 1
ATOM 5683 C CA . ARG B 1 278 ? 22.203 5.48 -3.787 1 88.69 278 ARG B CA 1
ATOM 5684 C C . ARG B 1 278 ? 21.562 6.742 -3.23 1 88.69 278 ARG B C 1
ATOM 5686 O O . ARG B 1 278 ? 22.078 7.344 -2.285 1 88.69 278 ARG B O 1
ATOM 5693 N N . VAL B 1 279 ? 20.438 7.105 -3.787 1 87.81 279 VAL B N 1
ATOM 5694 C CA . VAL B 1 279 ? 19.75 8.352 -3.475 1 87.81 279 VAL B CA 1
ATOM 5695 C C . VAL B 1 279 ? 19.203 8.305 -2.051 1 87.81 279 VAL B C 1
ATOM 5697 O O . VAL B 1 279 ? 19.219 9.305 -1.331 1 87.81 279 VAL B O 1
ATOM 5700 N N . ASP B 1 280 ? 18.688 7.156 -1.584 1 89.44 280 ASP B N 1
ATOM 5701 C CA . ASP B 1 280 ? 18.094 7.059 -0.254 1 89.44 280 ASP B CA 1
ATOM 5702 C C . ASP B 1 280 ? 19.156 7.27 0.833 1 89.44 280 ASP B C 1
ATOM 5704 O O . ASP B 1 280 ? 18.859 7.844 1.885 1 89.44 280 ASP B O 1
ATOM 5708 N N . LEU B 1 281 ? 20.406 6.879 0.579 1 91.25 281 LEU B N 1
ATOM 5709 C CA . LEU B 1 281 ? 21.5 7.125 1.521 1 91.25 281 LEU B CA 1
ATOM 5710 C C . LEU B 1 281 ? 21.844 8.609 1.566 1 91.25 281 LEU B C 1
ATOM 5712 O O . LEU B 1 281 ? 22.125 9.156 2.639 1 91.25 281 LEU B O 1
ATOM 5716 N N . GLN B 1 282 ? 21.812 9.219 0.464 1 90.06 282 GLN B N 1
ATOM 5717 C CA . GLN B 1 282 ? 22.062 10.656 0.399 1 90.06 282 GLN B CA 1
ATOM 5718 C C . GLN B 1 282 ? 21.016 11.438 1.177 1 90.06 282 GLN B C 1
ATOM 5720 O O . GLN B 1 282 ? 21.344 12.398 1.886 1 90.06 282 GLN B O 1
ATOM 5725 N N . ILE B 1 283 ? 19.766 11.008 1.041 1 91.69 283 ILE B N 1
ATOM 5726 C CA . ILE B 1 283 ? 18.672 11.648 1.765 1 91.69 283 ILE B CA 1
ATOM 5727 C C . ILE B 1 283 ? 18.906 11.516 3.27 1 91.69 283 ILE B C 1
ATOM 5729 O O . ILE B 1 283 ? 18.766 12.492 4.012 1 91.69 283 ILE B O 1
ATOM 5733 N N . ALA B 1 284 ? 19.281 10.328 3.66 1 92.19 284 ALA B N 1
ATOM 5734 C CA . ALA B 1 284 ? 19.5 10.078 5.082 1 92.19 284 ALA B CA 1
ATOM 5735 C C . ALA B 1 284 ? 20.656 10.914 5.613 1 92.19 284 ALA B C 1
ATOM 5737 O O . ALA B 1 284 ? 20.609 11.406 6.738 1 92.19 284 ALA B O 1
ATOM 5738 N N . ARG B 1 285 ? 21.734 11.109 4.879 1 92.56 285 ARG B N 1
ATOM 5739 C CA . ARG B 1 285 ? 22.875 11.93 5.273 1 92.56 285 ARG B CA 1
ATOM 5740 C C . ARG B 1 285 ? 22.469 13.391 5.418 1 92.56 285 ARG B C 1
ATOM 5742 O O . ARG B 1 285 ? 22.859 14.055 6.383 1 92.56 285 ARG B O 1
ATOM 5749 N N . MET B 1 286 ? 21.656 13.797 4.496 1 91.44 286 MET B N 1
ATOM 5750 C CA . MET B 1 286 ? 21.203 15.188 4.547 1 91.44 286 MET B CA 1
ATOM 5751 C C . MET B 1 286 ? 20.266 15.414 5.738 1 91.44 286 MET B C 1
ATOM 5753 O O . MET B 1 286 ? 20.281 16.484 6.34 1 91.44 286 MET B O 1
ATOM 5757 N N . ASP B 1 287 ? 19.484 14.383 6.062 1 91.38 287 ASP B N 1
ATOM 5758 C CA . ASP B 1 287 ? 18.625 14.461 7.238 1 91.38 287 ASP B CA 1
ATOM 5759 C C . ASP B 1 287 ? 19.453 14.633 8.516 1 91.38 287 ASP B C 1
ATOM 5761 O O . ASP B 1 287 ? 19.094 15.422 9.391 1 91.38 287 ASP B O 1
ATOM 5765 N N . LEU B 1 288 ? 20.562 13.945 8.547 1 91.81 288 LEU B N 1
ATOM 5766 C CA . LEU B 1 288 ? 21.438 14.039 9.711 1 91.81 288 LEU B CA 1
ATOM 5767 C C . LEU B 1 288 ? 22.047 15.438 9.828 1 91.81 288 LEU B C 1
ATOM 5769 O O . LEU B 1 288 ? 22.141 15.984 10.93 1 91.81 288 LEU B O 1
ATOM 5773 N N . VAL B 1 289 ? 22.375 16.031 8.727 1 90.56 289 VAL B N 1
ATOM 5774 C CA . VAL B 1 289 ? 22.953 17.375 8.711 1 90.56 289 VAL B CA 1
ATOM 5775 C C . VAL B 1 289 ? 21.922 18.391 9.18 1 90.56 289 VAL B C 1
ATOM 5777 O O . VAL B 1 289 ? 22.219 19.266 9.984 1 90.56 289 VAL B O 1
ATOM 5780 N N . ALA B 1 290 ? 20.656 18.203 8.695 1 91.81 290 ALA B N 1
ATOM 5781 C CA . ALA B 1 290 ? 19.578 19.094 9.109 1 91.81 290 ALA B CA 1
ATOM 5782 C C . ALA B 1 290 ? 19.297 18.969 10.602 1 91.81 290 ALA B C 1
ATOM 5784 O O . ALA B 1 290 ? 19.078 19.969 11.289 1 91.81 290 ALA B O 1
ATOM 5785 N N . LEU B 1 291 ? 19.328 17.766 11.078 1 91.5 291 LEU B N 1
ATOM 5786 C CA . LEU B 1 291 ? 19.062 17.516 12.484 1 91.5 291 LEU B CA 1
ATOM 5787 C C . LEU B 1 291 ? 20.188 18.047 13.359 1 91.5 291 LEU B C 1
ATOM 5789 O O . LEU B 1 291 ? 19.953 18.531 14.477 1 91.5 291 LEU B O 1
ATOM 5793 N N . ALA B 1 292 ? 21.453 18 12.867 1 92.56 292 ALA B N 1
ATOM 5794 C CA . ALA B 1 292 ? 22.578 18.578 13.586 1 92.56 292 ALA B CA 1
ATOM 5795 C C . ALA B 1 292 ? 22.422 20.094 13.734 1 92.56 292 ALA B C 1
ATOM 5797 O O . ALA B 1 292 ? 22.688 20.641 14.805 1 92.56 292 ALA B O 1
ATOM 5798 N N . LYS B 1 293 ? 21.984 20.672 12.672 1 91.88 293 LYS B N 1
ATOM 5799 C CA . LYS B 1 293 ? 21.75 22.109 12.711 1 91.88 293 LYS B CA 1
ATOM 5800 C C . LYS B 1 293 ? 20.625 22.469 13.664 1 91.88 293 LYS B C 1
ATOM 5802 O O . LYS B 1 293 ? 20.688 23.469 14.375 1 91.88 293 LYS B O 1
ATOM 5807 N N . THR B 1 294 ? 19.625 21.625 13.688 1 91.75 294 THR B N 1
ATOM 5808 C CA . THR B 1 294 ? 18.516 21.828 14.602 1 91.75 294 THR B CA 1
ATOM 5809 C C . THR B 1 294 ? 18.969 21.656 16.047 1 91.75 294 THR B C 1
ATOM 5811 O O . THR B 1 294 ? 18.531 22.406 16.938 1 91.75 294 THR B O 1
ATOM 5814 N N . LEU B 1 295 ? 19.797 20.688 16.281 1 91.69 295 LEU B N 1
ATOM 5815 C CA . LEU B 1 295 ? 20.344 20.484 17.609 1 91.69 295 LEU B CA 1
ATOM 5816 C C . LEU B 1 295 ? 21.156 21.688 18.062 1 91.69 295 LEU B C 1
ATOM 5818 O O . LEU B 1 295 ? 21.031 22.156 19.188 1 91.69 295 LEU B O 1
ATOM 5822 N N . ASP B 1 296 ? 21.984 22.219 17.188 1 91.5 296 ASP B N 1
ATOM 5823 C CA . ASP B 1 296 ? 22.781 23.406 17.469 1 91.5 296 ASP B CA 1
ATOM 5824 C C . ASP B 1 296 ? 21.906 24.609 17.812 1 91.5 296 ASP B C 1
ATOM 5826 O O . ASP B 1 296 ? 22.188 25.359 18.75 1 91.5 296 ASP B O 1
ATOM 5830 N N . LEU B 1 297 ? 20.891 24.672 17.047 1 87.69 297 LEU B N 1
ATOM 5831 C CA . LEU B 1 297 ? 19.969 25.781 17.281 1 87.69 297 LEU B CA 1
ATOM 5832 C C . LEU B 1 297 ? 19.25 25.609 18.625 1 87.69 297 LEU B C 1
ATOM 5834 O O . LEU B 1 297 ? 19.078 26.578 19.359 1 87.69 297 LEU B O 1
ATOM 5838 N N . THR B 1 298 ? 18.906 24.406 18.906 1 90.38 298 THR B N 1
ATOM 5839 C CA . THR B 1 298 ? 18.234 24.125 20.172 1 90.38 298 THR B CA 1
ATOM 5840 C C . THR B 1 298 ? 19.188 24.375 21.359 1 90.38 298 THR B C 1
ATOM 5842 O O . THR B 1 298 ? 18.766 24.906 22.391 1 90.38 298 THR B O 1
ATOM 5845 N N . GLU B 1 299 ? 20.422 24.062 21.172 1 89.81 299 GLU B N 1
ATOM 5846 C CA . GLU B 1 299 ? 21.422 24.297 22.219 1 89.81 299 GLU B CA 1
ATOM 5847 C C . GLU B 1 299 ? 21.656 25.797 22.422 1 89.81 299 GLU B C 1
ATOM 5849 O O . GLU B 1 299 ? 21.781 26.266 23.547 1 89.81 299 GLU B O 1
ATOM 5854 N N . ALA B 1 300 ? 21.578 26.469 21.344 1 88.19 300 ALA B N 1
ATOM 5855 C CA . ALA B 1 300 ? 21.828 27.906 21.391 1 88.19 300 ALA B CA 1
ATOM 5856 C C . ALA B 1 300 ? 20.656 28.656 22.016 1 88.19 300 ALA B C 1
ATOM 5858 O O . ALA B 1 300 ? 20.828 29.719 22.609 1 88.19 300 ALA B O 1
ATOM 5859 N N . THR B 1 301 ? 19.484 28.031 21.891 1 88.25 301 THR B N 1
ATOM 5860 C CA . THR B 1 301 ? 18.297 28.703 22.375 1 88.25 301 THR B CA 1
ATOM 5861 C C . THR B 1 301 ? 17.719 28 23.594 1 88.25 301 THR B C 1
ATOM 5863 O O . THR B 1 301 ? 16.547 28.188 23.938 1 88.25 301 THR B O 1
ATOM 5866 N N . ARG B 1 302 ? 18.453 27.156 24.219 1 87.5 302 ARG B N 1
ATOM 5867 C CA . ARG B 1 302 ? 17.922 26.281 25.25 1 87.5 302 ARG B CA 1
ATOM 5868 C C . ARG B 1 302 ? 17.453 27.078 26.469 1 87.5 302 ARG B C 1
ATOM 5870 O O . ARG B 1 302 ? 16.516 26.688 27.156 1 87.5 302 ARG B O 1
ATOM 5877 N N . PHE B 1 303 ? 17.953 28.359 26.641 1 86.38 303 PHE B N 1
ATOM 5878 C CA . PHE B 1 303 ? 17.641 29.094 27.859 1 86.38 303 PHE B CA 1
ATOM 5879 C C . PHE B 1 303 ? 16.516 30.109 27.609 1 86.38 303 PHE B C 1
ATOM 5881 O O . PHE B 1 303 ? 16.109 30.812 28.531 1 86.38 303 PHE B O 1
ATOM 5888 N N . VAL B 1 304 ? 16.062 30.219 26.406 1 85.06 304 VAL B N 1
ATOM 5889 C CA . VAL B 1 304 ? 14.969 31.141 26.062 1 85.06 304 VAL B CA 1
ATOM 5890 C C . VAL B 1 304 ? 13.977 30.438 25.141 1 85.06 304 VAL B C 1
ATOM 5892 O O . VAL B 1 304 ? 14.32 30.078 24.016 1 85.06 304 VAL B O 1
ATOM 5895 N N . THR B 1 305 ? 12.758 30.328 25.578 1 82.25 305 THR B N 1
ATOM 5896 C CA . THR B 1 305 ? 11.781 29.609 24.781 1 82.25 305 THR B CA 1
ATOM 5897 C C . THR B 1 305 ? 10.797 30.578 24.125 1 82.25 305 THR B C 1
ATOM 5899 O O . THR B 1 305 ? 10.148 30.234 23.141 1 82.25 305 THR B O 1
ATOM 5902 N N . LEU B 1 306 ? 10.742 31.766 24.75 1 85 306 LEU B N 1
ATOM 5903 C CA . LEU B 1 306 ? 9.867 32.812 24.219 1 85 306 LEU B CA 1
ATOM 5904 C C . LEU B 1 306 ? 10.453 34.188 24.469 1 85 306 LEU B C 1
ATOM 5906 O O . LEU B 1 306 ? 11.023 34.438 25.531 1 85 306 LEU B O 1
ATOM 5910 N N . LEU B 1 307 ? 10.508 34.969 23.469 1 83.81 307 LEU B N 1
ATOM 5911 C CA . LEU B 1 307 ? 10.93 36.375 23.609 1 83.81 307 LEU B CA 1
ATOM 5912 C C . LEU B 1 307 ? 10.086 37.281 22.734 1 83.81 307 LEU B C 1
ATOM 5914 O O . LEU B 1 307 ? 10.344 37.406 21.531 1 83.81 307 LEU B O 1
ATOM 5918 N N . ASP B 1 308 ? 9.156 37.938 23.375 1 88.5 308 ASP B N 1
ATOM 5919 C CA . ASP B 1 308 ? 8.273 38.875 22.672 1 88.5 308 ASP B CA 1
ATOM 5920 C C . ASP B 1 308 ? 8.477 40.312 23.141 1 88.5 308 ASP B C 1
ATOM 5922 O O . ASP B 1 308 ? 8.703 40.531 24.344 1 88.5 308 ASP B O 1
ATOM 5926 N N . VAL B 1 309 ? 8.531 41.156 22.203 1 83.88 309 VAL B N 1
ATOM 5927 C CA . VAL B 1 309 ? 8.617 42.562 22.531 1 83.88 309 VAL B CA 1
ATOM 5928 C C . VAL B 1 309 ? 7.371 43.281 22.016 1 83.88 309 VAL B C 1
ATOM 5930 O O . VAL B 1 309 ? 6.938 43.062 20.891 1 83.88 309 VAL B O 1
ATOM 5933 N N . ALA B 1 310 ? 6.824 44.062 22.906 1 88.94 310 ALA B N 1
ATOM 5934 C CA . ALA B 1 310 ? 5.621 44.812 22.531 1 88.94 310 ALA B CA 1
ATOM 5935 C C . ALA B 1 310 ? 5.84 46.312 22.641 1 88.94 310 ALA B C 1
ATOM 5937 O O . ALA B 1 310 ? 6.43 46.781 23.609 1 88.94 310 ALA B O 1
ATOM 5938 N N . GLY B 1 311 ? 5.551 47.031 21.531 1 85.25 311 GLY B N 1
ATOM 5939 C CA . GLY B 1 311 ? 5.453 48.469 21.594 1 85.25 311 GLY B CA 1
ATOM 5940 C C . GLY B 1 311 ? 4.074 48.969 22 1 85.25 311 GLY B C 1
ATOM 5941 O O . GLY B 1 311 ? 3.064 48.5 21.469 1 85.25 311 GLY B O 1
ATOM 5942 N N . ILE B 1 312 ? 4.07 49.844 23.078 1 87.75 312 ILE B N 1
ATOM 5943 C CA . ILE B 1 312 ? 2.787 50.281 23.609 1 87.75 312 ILE B CA 1
ATOM 5944 C C . ILE B 1 312 ? 2.645 51.812 23.438 1 87.75 312 ILE B C 1
ATOM 5946 O O . ILE B 1 312 ? 3.58 52.562 23.719 1 87.75 312 ILE B O 1
ATOM 5950 N N . ASP B 1 313 ? 1.542 52.25 22.859 1 87.69 313 ASP B N 1
ATOM 5951 C CA . ASP B 1 313 ? 1.13 53.656 22.797 1 87.69 313 ASP B CA 1
ATOM 5952 C C . ASP B 1 313 ? -0.217 53.875 23.484 1 87.69 313 ASP B C 1
ATOM 5954 O O . ASP B 1 313 ? -1.231 53.312 23.062 1 87.69 313 ASP B O 1
ATOM 5958 N N . LYS B 1 314 ? -0.124 54.688 24.578 1 86.56 314 LYS B N 1
ATOM 5959 C CA . LYS B 1 314 ? -1.33 54.906 25.359 1 86.56 314 LYS B CA 1
ATOM 5960 C C . LYS B 1 314 ? -1.698 56.375 25.406 1 86.56 314 LYS B C 1
ATOM 5962 O O . LYS B 1 314 ? -0.841 57.25 25.641 1 86.56 314 LYS B O 1
ATOM 5967 N N . ARG B 1 315 ? -2.957 56.75 25.094 1 87.06 315 ARG B N 1
ATOM 5968 C CA . ARG B 1 315 ? -3.492 58.094 25.188 1 87.06 315 ARG B CA 1
ATOM 5969 C C . ARG B 1 315 ? -4.625 58.188 26.203 1 87.06 315 ARG B C 1
ATOM 5971 O O . ARG B 1 315 ? -5.605 57.438 26.109 1 87.06 315 ARG B O 1
ATOM 5978 N N . THR B 1 316 ? -4.367 58.969 27.172 1 81.19 316 THR B N 1
ATOM 5979 C CA . THR B 1 316 ? -5.371 59.156 28.219 1 81.19 316 THR B CA 1
ATOM 5980 C C . THR B 1 316 ? -5.984 60.531 28.172 1 81.19 316 THR B C 1
ATOM 5982 O O . THR B 1 316 ? -5.27 61.531 28.016 1 81.19 316 THR B O 1
ATOM 5985 N N . HIS B 1 317 ? -7.301 60.594 28.109 1 77.69 317 HIS B N 1
ATOM 5986 C CA . HIS B 1 317 ? -8.047 61.844 28.203 1 77.69 317 HIS B CA 1
ATOM 5987 C C . HIS B 1 317 ? -8.836 61.906 29.5 1 77.69 317 HIS B C 1
ATOM 5989 O O . HIS B 1 317 ? -9.711 61.094 29.75 1 77.69 317 HIS B O 1
ATOM 5995 N N . ASP B 1 318 ? -8.398 62.781 30.359 1 75.62 318 ASP B N 1
ATOM 5996 C CA . ASP B 1 318 ? -9.109 63.031 31.609 1 75.62 318 ASP B CA 1
ATOM 5997 C C . ASP B 1 318 ? -9.719 64.438 31.609 1 75.62 318 ASP B C 1
ATOM 5999 O O . ASP B 1 318 ? -9.102 65.375 31.109 1 75.62 318 ASP B O 1
ATOM 6003 N N . PRO B 1 319 ? -10.914 64.562 32.094 1 75.62 319 PRO B N 1
ATOM 6004 C CA . PRO B 1 319 ? -11.531 65.875 32.125 1 75.62 319 PRO B CA 1
ATOM 6005 C C . PRO B 1 319 ? -10.75 66.875 33 1 75.62 319 PRO B C 1
ATOM 6007 O O . PRO B 1 319 ? -10.742 68.062 32.688 1 75.62 319 PRO B O 1
ATOM 6010 N N . GLU B 1 320 ? -10.172 66.375 33.938 1 72.56 320 GLU B N 1
ATOM 6011 C CA . GLU B 1 320 ? -9.562 67.25 34.875 1 72.56 320 GLU B CA 1
ATOM 6012 C C . GLU B 1 320 ? -8.086 67.5 34.562 1 72.56 320 GLU B C 1
ATOM 6014 O O . GLU B 1 320 ? -7.418 68.312 35.219 1 72.56 320 GLU B O 1
ATOM 6019 N N . SER B 1 321 ? -7.605 66.812 33.688 1 71.19 321 SER B N 1
ATOM 6020 C CA . SER B 1 321 ? -6.188 66.938 33.375 1 71.19 321 SER B CA 1
ATOM 6021 C C . SER B 1 321 ? -5.961 66.938 31.859 1 71.19 321 SER B C 1
ATOM 6023 O O . SER B 1 321 ? -6.773 66.375 31.109 1 71.19 321 SER B O 1
ATOM 6025 N N . PRO B 1 322 ? -5 67.75 31.406 1 76.31 322 PRO B N 1
ATOM 6026 C CA . PRO B 1 322 ? -4.68 67.75 29.984 1 76.31 322 PRO B CA 1
ATOM 6027 C C . PRO B 1 322 ? -4.363 66.312 29.484 1 76.31 322 PRO B C 1
ATOM 6029 O O . PRO B 1 322 ? -3.861 65.5 30.234 1 76.31 322 PRO B O 1
ATOM 6032 N N . PRO B 1 323 ? -4.746 66.125 28.188 1 77.19 323 PRO B N 1
ATOM 6033 C CA . PRO B 1 323 ? -4.449 64.812 27.609 1 77.19 323 PRO B CA 1
ATOM 6034 C C . PRO B 1 323 ? -2.963 64.438 27.656 1 77.19 323 PRO B C 1
ATOM 6036 O O . PRO B 1 323 ? -2.117 65.312 27.453 1 77.19 323 PRO B O 1
ATOM 6039 N N . PHE B 1 324 ? -2.65 63.219 28.234 1 80.69 324 PHE B N 1
ATOM 6040 C CA . PHE B 1 324 ? -1.257 62.812 28.297 1 80.69 324 PHE B CA 1
ATOM 6041 C C . PHE B 1 324 ? -1.054 61.5 27.547 1 80.69 324 PHE B C 1
ATOM 6043 O O . PHE B 1 324 ? -1.964 60.656 27.469 1 80.69 324 PHE B O 1
ATOM 6050 N N . ARG B 1 325 ? 0.012 61.562 26.609 1 84.62 325 ARG B N 1
ATOM 6051 C CA . ARG B 1 325 ? 0.414 60.438 25.812 1 84.62 325 ARG B CA 1
ATOM 6052 C C . ARG B 1 325 ? 1.572 59.688 26.453 1 84.62 325 ARG B C 1
ATOM 6054 O O . ARG B 1 325 ? 2.545 60.281 26.891 1 84.62 325 ARG B O 1
ATOM 6061 N N . GLU B 1 326 ? 1.327 58.344 26.656 1 85.25 326 GLU B N 1
ATOM 6062 C CA . GLU B 1 326 ? 2.371 57.5 27.219 1 85.25 326 GLU B CA 1
ATOM 6063 C C . GLU B 1 326 ? 2.832 56.469 26.203 1 85.25 326 GLU B C 1
ATOM 6065 O O . GLU B 1 326 ? 2.021 55.906 25.453 1 85.25 326 GLU B O 1
ATOM 6070 N N . ARG B 1 327 ? 4.152 56.469 26.031 1 86.88 327 ARG B N 1
ATOM 6071 C CA . ARG B 1 327 ? 4.75 55.438 25.188 1 86.88 327 ARG B CA 1
ATOM 6072 C C . ARG B 1 327 ? 5.613 54.469 26 1 86.88 327 ARG B C 1
ATOM 6074 O O . ARG B 1 327 ? 6.215 54.875 27 1 86.88 327 ARG B O 1
ATOM 6081 N N . GLY B 1 328 ? 5.5 53.188 25.719 1 87.12 328 GLY B N 1
ATOM 6082 C CA . GLY B 1 328 ? 6.293 52.219 26.453 1 87.12 328 GLY B CA 1
ATOM 6083 C C . GLY B 1 328 ? 6.539 50.938 25.656 1 87.12 328 GLY B C 1
ATOM 6084 O O . GLY B 1 328 ? 6.336 50.906 24.438 1 87.12 328 GLY B O 1
ATOM 6085 N N . PHE B 1 329 ? 7.348 50.062 26.266 1 86.38 329 PHE B N 1
ATOM 6086 C CA . PHE B 1 329 ? 7.609 48.75 25.672 1 86.38 329 PHE B CA 1
ATOM 6087 C C . PHE B 1 329 ? 7.43 47.656 26.719 1 86.38 329 PHE B C 1
ATOM 6089 O O . PHE B 1 329 ? 7.492 47.906 27.922 1 86.38 329 PHE B O 1
ATOM 6096 N N . ASP B 1 330 ? 6.945 46.594 26.188 1 87.38 330 ASP B N 1
ATOM 6097 C CA . ASP B 1 330 ? 6.793 45.406 27.016 1 87.38 330 ASP B CA 1
ATOM 6098 C C . ASP B 1 330 ? 7.59 44.219 26.453 1 87.38 330 ASP B C 1
ATOM 6100 O O . ASP B 1 330 ? 7.672 44.062 25.234 1 87.38 330 ASP B O 1
ATOM 6104 N N . VAL B 1 331 ? 8.305 43.531 27.422 1 85.5 331 VAL B N 1
ATOM 6105 C CA . VAL B 1 331 ? 9.086 42.344 27.016 1 85.5 331 VAL B CA 1
ATOM 6106 C C . VAL B 1 331 ? 8.578 41.125 27.766 1 85.5 331 VAL B C 1
ATOM 6108 O O . VAL B 1 331 ? 8.398 41.156 28.984 1 85.5 331 VAL B O 1
ATOM 6111 N N . GLN B 1 332 ? 8.219 40.188 26.953 1 88.25 332 GLN B N 1
ATOM 6112 C CA . GLN B 1 332 ? 7.836 38.906 27.516 1 88.25 332 GLN B CA 1
ATOM 6113 C C . GLN B 1 332 ? 8.828 37.812 27.141 1 88.25 332 GLN B C 1
ATOM 6115 O O . GLN B 1 332 ? 9.219 37.688 25.984 1 88.25 332 GLN B O 1
ATOM 6120 N N . PHE B 1 333 ? 9.352 37.094 28.188 1 87.38 333 PHE B N 1
ATOM 6121 C CA . PHE B 1 333 ? 10.281 36 27.906 1 87.38 333 PHE B CA 1
ATOM 6122 C C . PHE B 1 333 ? 10.016 34.812 28.812 1 87.38 333 PHE B C 1
ATOM 6124 O O . PHE B 1 333 ? 9.336 34.969 29.828 1 87.38 333 PHE B O 1
ATOM 6131 N N . GLN B 1 334 ? 10.336 33.688 28.344 1 88.19 334 GLN B N 1
ATOM 6132 C CA . GLN B 1 334 ? 10.18 32.469 29.109 1 88.19 334 GLN B CA 1
ATOM 6133 C C . GLN B 1 334 ? 11.508 31.734 29.25 1 88.19 334 GLN B C 1
ATOM 6135 O O . GLN B 1 334 ? 12.25 31.594 28.266 1 88.19 334 GLN B O 1
ATOM 6140 N N . ILE B 1 335 ? 11.82 31.469 30.469 1 85.62 335 ILE B N 1
ATOM 6141 C CA . ILE B 1 335 ? 13.055 30.75 30.781 1 85.62 335 ILE B CA 1
ATOM 6142 C C . ILE B 1 335 ? 12.719 29.422 31.453 1 85.62 335 ILE B C 1
ATOM 6144 O O . ILE B 1 335 ? 11.93 29.375 32.406 1 85.62 335 ILE B O 1
ATOM 6148 N N . PRO B 1 336 ? 13.219 28.391 30.922 1 88.25 336 PRO B N 1
ATOM 6149 C CA . PRO B 1 336 ? 13.023 27.109 31.625 1 88.25 336 PRO B CA 1
ATOM 6150 C C . PRO B 1 336 ? 13.844 27.016 32.906 1 88.25 336 PRO B C 1
ATOM 6152 O O . PRO B 1 336 ? 15.07 26.875 32.844 1 88.25 336 PRO B O 1
ATOM 6155 N N . ILE B 1 337 ? 13.156 26.984 33.906 1 86.06 337 ILE B N 1
ATOM 6156 C CA . ILE B 1 337 ? 13.859 27.094 35.188 1 86.06 337 ILE B CA 1
ATOM 6157 C C . ILE B 1 337 ? 14.062 25.703 35.781 1 86.06 337 ILE B C 1
ATOM 6159 O O . ILE B 1 337 ? 15.023 25.469 36.531 1 86.06 337 ILE B O 1
ATOM 6163 N N . PHE B 1 338 ? 13.07 24.844 35.5 1 87.31 338 PHE B N 1
ATOM 6164 C CA . PHE B 1 338 ? 13.078 23.578 36.188 1 87.31 338 PHE B CA 1
ATOM 6165 C C . PHE B 1 338 ? 14.086 22.609 35.562 1 87.31 338 PHE B C 1
ATOM 6167 O O . PHE B 1 338 ? 14.789 21.891 36.281 1 87.31 338 PHE B O 1
ATOM 6174 N N . ASP B 1 339 ? 14.242 22.609 34.219 1 87.75 339 ASP B N 1
ATOM 6175 C CA . ASP B 1 339 ? 15.156 21.656 33.594 1 87.75 339 ASP B CA 1
ATOM 6176 C C . ASP B 1 339 ? 16.281 22.391 32.844 1 87.75 339 ASP B C 1
ATOM 6178 O O . ASP B 1 339 ? 17.141 21.75 32.25 1 87.75 339 ASP B O 1
ATOM 6182 N N . GLY B 1 340 ? 16.281 23.734 32.938 1 84.75 340 GLY B N 1
ATOM 6183 C CA . GLY B 1 340 ? 17.297 24.5 32.25 1 84.75 340 GLY B CA 1
ATOM 6184 C C . GLY B 1 340 ? 17.344 24.234 30.75 1 84.75 340 GLY B C 1
ATOM 6185 O O . GLY B 1 340 ? 18.406 24.375 30.125 1 84.75 340 GLY B O 1
ATOM 6186 N N . GLY B 1 341 ? 16.234 23.766 30.266 1 89.25 341 GLY B N 1
ATOM 6187 C CA . GLY B 1 341 ? 16.203 23.469 28.844 1 89.25 341 GLY B CA 1
ATOM 6188 C C . GLY B 1 341 ? 16.797 22.109 28.5 1 89.25 341 GLY B C 1
ATOM 6189 O O . GLY B 1 341 ? 16.953 21.766 27.328 1 89.25 341 GLY B O 1
ATOM 6190 N N . GLU B 1 342 ? 17.141 21.406 29.469 1 89 342 GLU B N 1
ATOM 6191 C CA . GLU B 1 342 ? 17.828 20.125 29.281 1 89 342 GLU B CA 1
ATOM 6192 C C . GLU B 1 342 ? 16.938 19.125 28.562 1 89 342 GLU B C 1
ATOM 6194 O O . GLU B 1 342 ? 17.406 18.344 27.734 1 89 342 GLU B O 1
ATOM 6199 N N . VAL B 1 343 ? 15.688 19.062 28.859 1 90.81 343 VAL B N 1
ATOM 6200 C CA . VAL B 1 343 ? 14.773 18.125 28.219 1 90.81 343 VAL B CA 1
ATOM 6201 C C . VAL B 1 343 ? 14.758 18.359 26.719 1 90.81 343 VAL B C 1
ATOM 6203 O O . VAL B 1 343 ? 14.836 17.406 25.938 1 90.81 343 VAL B O 1
ATOM 6206 N N . ARG B 1 344 ? 14.664 19.656 26.281 1 91.31 344 ARG B N 1
ATOM 6207 C CA . ARG B 1 344 ? 14.633 19.984 24.859 1 91.31 344 ARG B CA 1
ATOM 6208 C C . ARG B 1 344 ? 15.93 19.578 24.172 1 91.31 344 ARG B C 1
ATOM 6210 O O . ARG B 1 344 ? 15.914 19.047 23.062 1 91.31 344 ARG B O 1
ATOM 6217 N N . VAL B 1 345 ? 17.047 19.891 24.844 1 91.62 345 VAL B N 1
ATOM 6218 C CA . VAL B 1 345 ? 18.344 19.547 24.266 1 91.62 345 VAL B CA 1
ATOM 6219 C C . VAL B 1 345 ? 18.5 18.031 24.172 1 91.62 345 VAL B C 1
ATOM 6221 O O . VAL B 1 345 ? 18.969 17.516 23.156 1 91.62 345 VAL B O 1
ATOM 6224 N N . ARG B 1 346 ? 18.109 17.344 25.188 1 92.31 346 ARG B N 1
ATOM 6225 C CA . ARG B 1 346 ? 18.219 15.891 25.172 1 92.31 346 ARG B CA 1
ATOM 6226 C C . ARG B 1 346 ? 17.297 15.281 24.109 1 92.31 346 ARG B C 1
ATOM 6228 O O . ARG B 1 346 ? 17.641 14.289 23.469 1 92.31 346 ARG B O 1
ATOM 6235 N N . GLN B 1 347 ? 16.109 15.836 23.984 1 93.12 347 GLN B N 1
ATOM 6236 C CA . GLN B 1 347 ? 15.203 15.375 22.953 1 93.12 347 GLN B CA 1
ATOM 6237 C C . GLN B 1 347 ? 15.828 15.516 21.562 1 93.12 347 GLN B C 1
ATOM 6239 O O . GLN B 1 347 ? 15.766 14.594 20.75 1 93.12 347 GLN B O 1
ATOM 6244 N N . ALA B 1 348 ? 16.422 16.688 21.297 1 91.75 348 ALA B N 1
ATOM 6245 C CA . ALA B 1 348 ? 17.078 16.922 20.016 1 91.75 348 ALA B CA 1
ATOM 6246 C C . ALA B 1 348 ? 18.266 15.992 19.828 1 91.75 348 ALA B C 1
ATOM 6248 O O . ALA B 1 348 ? 18.484 15.461 18.734 1 91.75 348 ALA B O 1
ATOM 6249 N N . ALA B 1 349 ? 18.984 15.789 20.906 1 92.06 349 ALA B N 1
ATOM 6250 C CA . ALA B 1 349 ? 20.141 14.914 20.844 1 92.06 349 ALA B CA 1
ATOM 6251 C C . ALA B 1 349 ? 19.734 13.477 20.562 1 92.06 349 ALA B C 1
ATOM 6253 O O . ALA B 1 349 ? 20.391 12.781 19.781 1 92.06 349 ALA B O 1
ATOM 6254 N N . GLU B 1 350 ? 18.703 13.047 21.25 1 94.62 350 GLU B N 1
ATOM 6255 C CA . GLU B 1 350 ? 18.25 11.68 21.031 1 94.62 350 GLU B CA 1
ATOM 6256 C C . GLU B 1 350 ? 17.703 11.5 19.609 1 94.62 350 GLU B C 1
ATOM 6258 O O . GLU B 1 350 ? 17.891 10.438 19.016 1 94.62 350 GLU B O 1
ATOM 6263 N N . THR B 1 351 ? 17.016 12.5 19.141 1 94.19 351 THR B N 1
ATOM 6264 C CA . THR B 1 351 ? 16.531 12.43 17.766 1 94.19 351 THR B CA 1
ATOM 6265 C C . THR B 1 351 ? 17.688 12.32 16.781 1 94.19 351 THR B C 1
ATOM 6267 O O . THR B 1 351 ? 17.625 11.57 15.805 1 94.19 351 THR B O 1
ATOM 6270 N N . TYR B 1 352 ? 18.75 13.055 17.094 1 92.31 352 TYR B N 1
ATOM 6271 C CA . TYR B 1 352 ? 19.953 12.984 16.281 1 92.31 352 TYR B CA 1
ATOM 6272 C C . TYR B 1 352 ? 20.578 11.594 16.328 1 92.31 352 TYR B C 1
ATOM 6274 O O . TYR B 1 352 ? 20.938 11.023 15.305 1 92.31 352 TYR B O 1
ATOM 6282 N N . ARG B 1 353 ? 20.641 11.047 17.484 1 93.81 353 ARG B N 1
ATOM 6283 C CA . ARG B 1 353 ? 21.219 9.719 17.656 1 93.81 353 ARG B CA 1
ATOM 6284 C C . ARG B 1 353 ? 20.375 8.664 16.953 1 93.81 353 ARG B C 1
ATOM 6286 O O . ARG B 1 353 ? 20.906 7.719 16.359 1 93.81 353 ARG B O 1
ATOM 6293 N N . GLN B 1 354 ? 19.078 8.812 17.094 1 94.5 354 GLN B N 1
ATOM 6294 C CA . GLN B 1 354 ? 18.188 7.906 16.391 1 94.5 354 GLN B CA 1
ATOM 6295 C C . GLN B 1 354 ? 18.453 7.934 14.891 1 94.5 354 GLN B C 1
ATOM 6297 O O . GLN B 1 354 ? 18.547 6.883 14.25 1 94.5 354 GLN B O 1
ATOM 6302 N N . ALA B 1 355 ? 18.562 9.148 14.344 1 93.06 355 ALA B N 1
ATOM 6303 C CA . ALA B 1 355 ? 18.797 9.305 12.914 1 93.06 355 ALA B CA 1
ATOM 6304 C C . ALA B 1 355 ? 20.156 8.742 12.516 1 93.06 355 ALA B C 1
ATOM 6306 O O . ALA B 1 355 ? 20.312 8.18 11.43 1 93.06 355 ALA B O 1
ATOM 6307 N N . MET B 1 356 ? 21.172 8.906 13.398 1 93.25 356 MET B N 1
ATOM 6308 C CA . MET B 1 356 ? 22.5 8.367 13.133 1 93.25 356 MET B CA 1
ATOM 6309 C C . MET B 1 356 ? 22.453 6.844 13.039 1 93.25 356 MET B C 1
ATOM 6311 O O . MET B 1 356 ? 23.062 6.254 12.141 1 93.25 356 MET B O 1
ATOM 6315 N N . ASN B 1 357 ? 21.75 6.246 13.953 1 94.19 357 ASN B N 1
ATOM 6316 C CA . ASN B 1 357 ? 21.625 4.793 13.93 1 94.19 357 ASN B CA 1
ATOM 6317 C C . ASN B 1 357 ? 20.859 4.32 12.688 1 94.19 357 ASN B C 1
ATOM 6319 O O . ASN B 1 357 ? 21.219 3.305 12.094 1 94.19 357 ASN B O 1
ATOM 6323 N N . ARG B 1 358 ? 19.859 5.059 12.367 1 93.44 358 ARG B N 1
ATOM 6324 C CA . ARG B 1 358 ? 19.109 4.711 11.164 1 93.44 358 ARG B CA 1
ATOM 6325 C C . ARG B 1 358 ? 19.984 4.828 9.914 1 93.44 358 ARG B C 1
ATOM 6327 O O . ARG B 1 358 ? 19.875 4.016 9 1 93.44 358 ARG B O 1
ATOM 6334 N N . LEU B 1 359 ? 20.812 5.852 9.828 1 92.69 359 LEU B N 1
ATOM 6335 C CA . LEU B 1 359 ? 21.734 6.023 8.703 1 92.69 359 LEU B CA 1
ATOM 6336 C C . LEU B 1 359 ? 22.719 4.867 8.625 1 92.69 359 LEU B C 1
ATOM 6338 O O . LEU B 1 359 ? 22.984 4.344 7.543 1 92.69 359 LEU B O 1
ATOM 6342 N N . THR B 1 360 ? 23.219 4.453 9.758 1 92.75 360 THR B N 1
ATOM 6343 C CA . THR B 1 360 ? 24.172 3.348 9.805 1 92.75 360 THR B CA 1
ATOM 6344 C C . THR B 1 360 ? 23.516 2.049 9.344 1 92.75 360 THR B C 1
ATOM 6346 O O . THR B 1 360 ? 24.109 1.27 8.602 1 92.75 360 THR B O 1
ATOM 6349 N N . GLU B 1 361 ? 22.312 1.83 9.828 1 93.06 361 GLU B N 1
ATOM 6350 C CA . GLU B 1 361 ? 21.578 0.654 9.383 1 93.06 361 GLU B CA 1
ATOM 6351 C C . GLU B 1 361 ? 21.391 0.652 7.871 1 93.06 361 GLU B C 1
ATOM 6353 O O . GLU B 1 361 ? 21.609 -0.369 7.215 1 93.06 361 GLU B O 1
ATOM 6358 N N . LYS B 1 362 ? 21 1.75 7.336 1 91.62 362 LYS B N 1
ATOM 6359 C CA . LYS B 1 362 ? 20.781 1.865 5.895 1 91.62 362 LYS B CA 1
ATOM 6360 C C . LYS B 1 362 ? 22.078 1.624 5.121 1 91.62 362 LYS B C 1
ATOM 6362 O O . LYS B 1 362 ? 22.062 1.014 4.051 1 91.62 362 LYS B O 1
ATOM 6367 N N . ALA B 1 363 ? 23.172 2.129 5.664 1 91.44 363 ALA B N 1
ATOM 6368 C CA . ALA B 1 363 ? 24.453 1.95 5.012 1 91.44 363 ALA B CA 1
ATOM 6369 C C . ALA B 1 363 ? 24.844 0.474 4.941 1 91.44 363 ALA B C 1
ATOM 6371 O O . ALA B 1 363 ? 25.344 0.004 3.922 1 91.44 363 ALA B O 1
ATOM 6372 N N . VAL B 1 364 ? 24.578 -0.247 5.988 1 92.06 364 VAL B N 1
ATOM 6373 C CA . VAL B 1 364 ? 24.859 -1.678 6.02 1 92.06 364 VAL B CA 1
ATOM 6374 C C . VAL B 1 364 ? 23.953 -2.408 5.027 1 92.06 364 VAL B C 1
ATOM 6376 O O . VAL B 1 364 ? 24.422 -3.254 4.262 1 92.06 364 VAL B O 1
ATOM 6379 N N . ASN B 1 365 ? 22.703 -2.057 5.062 1 91.44 365 ASN B N 1
ATOM 6380 C CA . ASN B 1 365 ? 21.75 -2.713 4.188 1 91.44 365 ASN B CA 1
ATOM 6381 C C . ASN B 1 365 ? 22.062 -2.457 2.715 1 91.44 365 ASN B C 1
ATOM 6383 O O . ASN B 1 365 ? 21.953 -3.361 1.887 1 91.44 365 ASN B O 1
ATOM 6387 N N . VAL B 1 366 ? 22.469 -1.219 2.357 1 91.88 366 VAL B N 1
ATOM 6388 C CA . VAL B 1 366 ? 22.75 -0.857 0.973 1 91.88 366 VAL B CA 1
ATOM 6389 C C . VAL B 1 366 ? 23.906 -1.703 0.444 1 91.88 366 VAL B C 1
ATOM 6391 O O . VAL B 1 366 ? 23.844 -2.209 -0.679 1 91.88 366 VAL B O 1
ATOM 6394 N N . ARG B 1 367 ? 24.922 -1.908 1.258 1 91.5 367 ARG B N 1
ATOM 6395 C CA . ARG B 1 367 ? 26.062 -2.711 0.845 1 91.5 367 ARG B CA 1
ATOM 6396 C C . ARG B 1 367 ? 25.672 -4.168 0.644 1 91.5 367 ARG B C 1
ATOM 6398 O O . ARG B 1 367 ? 26.031 -4.785 -0.361 1 91.5 367 ARG B O 1
ATOM 6405 N N . SER B 1 368 ? 24.938 -4.676 1.533 1 93 368 SER B N 1
ATOM 6406 C CA . SER B 1 368 ? 24.484 -6.059 1.439 1 93 368 SER B CA 1
ATOM 6407 C C . SER B 1 368 ? 23.562 -6.262 0.244 1 93 368 SER B C 1
ATOM 6409 O O . SER B 1 368 ? 23.703 -7.234 -0.501 1 93 368 SER B O 1
ATOM 6411 N N . GLU B 1 369 ? 22.609 -5.375 0.086 1 92.5 369 GLU B N 1
ATOM 6412 C CA . GLU B 1 369 ? 21.672 -5.469 -1.029 1 92.5 369 GLU B CA 1
ATOM 6413 C C . GLU B 1 369 ? 22.406 -5.41 -2.369 1 92.5 369 GLU B C 1
ATOM 6415 O O . GLU B 1 369 ? 22.031 -6.117 -3.311 1 92.5 369 GLU B O 1
ATOM 6420 N N . ALA B 1 370 ? 23.391 -4.566 -2.482 1 92.62 370 ALA B N 1
ATOM 6421 C CA . ALA B 1 370 ? 24.172 -4.449 -3.721 1 92.62 370 ALA B CA 1
ATOM 6422 C C . ALA B 1 370 ? 24.938 -5.734 -4.004 1 92.62 370 ALA B C 1
ATOM 6424 O O . ALA B 1 370 ? 24.953 -6.223 -5.137 1 92.62 370 ALA B O 1
ATOM 6425 N N . ARG B 1 371 ? 25.578 -6.336 -2.998 1 93.19 371 ARG B N 1
ATOM 6426 C CA . ARG B 1 371 ? 26.297 -7.594 -3.158 1 93.19 371 ARG B CA 1
ATOM 6427 C C . ARG B 1 371 ? 25.344 -8.719 -3.574 1 93.19 371 ARG B C 1
ATOM 6429 O O . ARG B 1 371 ? 25.656 -9.492 -4.48 1 93.19 371 ARG B O 1
ATOM 6436 N N . ASP B 1 372 ? 24.219 -8.75 -2.914 1 93.62 372 ASP B N 1
ATOM 6437 C CA . ASP B 1 372 ? 23.25 -9.789 -3.221 1 93.62 372 ASP B CA 1
ATOM 6438 C C . ASP B 1 372 ? 22.688 -9.625 -4.633 1 93.62 372 ASP B C 1
ATOM 6440 O O . ASP B 1 372 ? 22.547 -10.602 -5.367 1 93.62 372 ASP B O 1
ATOM 6444 N N . ALA B 1 373 ? 22.391 -8.406 -5.012 1 93.88 373 ALA B N 1
ATOM 6445 C CA . ALA B 1 373 ? 21.844 -8.156 -6.344 1 93.88 373 ALA B CA 1
ATOM 6446 C C . ALA B 1 373 ? 22.828 -8.57 -7.43 1 93.88 373 ALA B C 1
ATOM 6448 O O . ALA B 1 373 ? 22.438 -9.133 -8.453 1 93.88 373 ALA B O 1
ATOM 6449 N N . TYR B 1 374 ? 24.094 -8.32 -7.188 1 94.19 374 TYR B N 1
ATOM 6450 C CA . TYR B 1 374 ? 25.109 -8.711 -8.164 1 94.19 374 TYR B CA 1
ATOM 6451 C C . TYR B 1 374 ? 25.234 -10.227 -8.25 1 94.19 374 TYR B C 1
ATOM 6453 O O . TYR B 1 374 ? 25.344 -10.781 -9.344 1 94.19 374 TYR B O 1
ATOM 6461 N N . ARG B 1 375 ? 25.188 -10.859 -7.113 1 94.31 375 ARG B N 1
ATOM 6462 C CA . ARG B 1 375 ? 25.266 -12.312 -7.105 1 94.31 375 ARG B CA 1
ATOM 6463 C C . ARG B 1 375 ? 24.062 -12.922 -7.816 1 94.31 375 ARG B C 1
ATOM 6465 O O . ARG B 1 375 ? 24.203 -13.883 -8.578 1 94.31 375 ARG B O 1
ATOM 6472 N N . VAL B 1 376 ? 22.891 -12.398 -7.586 1 95.19 376 VAL B N 1
ATOM 6473 C CA . VAL B 1 376 ? 21.688 -12.898 -8.234 1 95.19 376 VAL B CA 1
ATOM 6474 C C . VAL B 1 376 ? 21.766 -12.664 -9.734 1 95.19 376 VAL B C 1
ATOM 6476 O O . VAL B 1 376 ? 21.422 -13.539 -10.531 1 95.19 376 VAL B O 1
ATOM 6479 N N . TYR B 1 377 ? 22.297 -11.508 -10.188 1 95.31 377 TYR B N 1
ATOM 6480 C CA . TYR B 1 377 ? 22.453 -11.172 -11.602 1 95.31 377 TYR B CA 1
ATOM 6481 C C . TYR B 1 377 ? 23.391 -12.164 -12.289 1 95.31 377 TYR B C 1
ATOM 6483 O O . TYR B 1 377 ? 23.078 -12.688 -13.352 1 95.31 377 TYR B O 1
ATOM 6491 N N . ARG B 1 378 ? 24.5 -12.477 -11.586 1 95.12 378 ARG B N 1
ATOM 6492 C CA . ARG B 1 378 ? 25.484 -13.383 -12.164 1 95.12 378 ARG B CA 1
ATOM 6493 C C . ARG B 1 378 ? 24.953 -14.805 -12.234 1 95.12 378 ARG B C 1
ATOM 6495 O O . ARG B 1 378 ? 25.125 -15.492 -13.234 1 95.12 378 ARG B O 1
ATOM 6502 N N . SER B 1 379 ? 24.266 -15.188 -11.141 1 96.25 379 SER B N 1
ATOM 6503 C CA . SER B 1 379 ? 23.688 -16.531 -11.117 1 96.25 379 SER B CA 1
ATOM 6504 C C . SER B 1 379 ? 22.594 -16.688 -12.164 1 96.25 379 SER B C 1
ATOM 6506 O O . SER B 1 379 ? 22.531 -17.703 -12.859 1 96.25 379 SER B O 1
ATOM 6508 N N . ALA B 1 380 ? 21.75 -15.695 -12.273 1 96.88 380 ALA B N 1
ATOM 6509 C CA . ALA B 1 380 ? 20.688 -15.742 -13.266 1 96.88 380 ALA B CA 1
ATOM 6510 C C . ALA B 1 380 ? 21.25 -15.789 -14.68 1 96.88 380 ALA B C 1
ATOM 6512 O O . ALA B 1 380 ? 20.703 -16.469 -15.555 1 96.88 380 ALA B O 1
ATOM 6513 N N . TYR B 1 381 ? 22.344 -15.07 -14.93 1 96.69 381 TYR B N 1
ATOM 6514 C CA . TYR B 1 381 ? 22.984 -15.109 -16.234 1 96.69 381 TYR B CA 1
ATOM 6515 C C . TYR B 1 381 ? 23.5 -16.516 -16.547 1 96.69 381 TYR B C 1
ATOM 6517 O O . TYR B 1 381 ? 23.266 -17.031 -17.641 1 96.69 381 TYR B O 1
ATOM 6525 N N . ASP B 1 382 ? 24.109 -17.109 -15.578 1 96.5 382 ASP B N 1
ATOM 6526 C CA . ASP B 1 382 ? 24.688 -18.438 -15.766 1 96.5 382 ASP B CA 1
ATOM 6527 C C . ASP B 1 382 ? 23.594 -19.484 -16.016 1 96.5 382 ASP B C 1
ATOM 6529 O O . ASP B 1 382 ? 23.734 -20.344 -16.875 1 96.5 382 ASP B O 1
ATOM 6533 N N . ILE B 1 383 ? 22.531 -19.344 -15.305 1 96.88 383 ILE B N 1
ATOM 6534 C CA . ILE B 1 383 ? 21.422 -20.297 -15.445 1 96.88 383 ILE B CA 1
ATOM 6535 C C . ILE B 1 383 ? 20.781 -20.125 -16.828 1 96.88 383 ILE B C 1
ATOM 6537 O O . ILE B 1 383 ? 20.578 -21.109 -17.531 1 96.88 383 ILE B O 1
ATOM 6541 N N . ALA B 1 384 ? 20.531 -18.922 -17.234 1 97.56 384 ALA B N 1
ATOM 6542 C CA . ALA B 1 384 ? 19.922 -18.672 -18.531 1 97.56 384 ALA B CA 1
ATOM 6543 C C . ALA B 1 384 ? 20.844 -19.094 -19.672 1 97.56 384 ALA B C 1
ATOM 6545 O O . ALA B 1 384 ? 20.391 -19.703 -20.656 1 97.56 384 ALA B O 1
ATOM 6546 N N . SER B 1 385 ? 22.141 -18.859 -19.516 1 96.81 385 SER B N 1
ATOM 6547 C CA . SER B 1 385 ? 23.125 -19.25 -20.516 1 96.81 385 SER B CA 1
ATOM 6548 C C . SER B 1 385 ? 23.25 -20.766 -20.625 1 96.81 385 SER B C 1
ATOM 6550 O O . SER B 1 385 ? 23.375 -21.312 -21.719 1 96.81 385 SER B O 1
ATOM 6552 N N . HIS B 1 386 ? 23.156 -21.391 -19.469 1 96 386 HIS B N 1
ATOM 6553 C CA . HIS B 1 386 ? 23.234 -22.844 -19.438 1 96 386 HIS B CA 1
ATOM 6554 C C . HIS B 1 386 ? 22.062 -23.469 -20.188 1 96 386 HIS B C 1
ATOM 6556 O O . HIS B 1 386 ? 22.234 -24.438 -20.938 1 96 386 HIS B O 1
ATOM 6562 N N . TYR B 1 387 ? 20.891 -23 -20.031 1 96.75 387 TYR B N 1
ATOM 6563 C CA . TYR B 1 387 ? 19.719 -23.516 -20.75 1 96.75 387 TYR B CA 1
ATOM 6564 C C . TYR B 1 387 ? 19.875 -23.281 -22.25 1 96.75 387 TYR B C 1
ATOM 6566 O O . TYR B 1 387 ? 19.609 -24.188 -23.062 1 96.75 387 TYR B O 1
ATOM 6574 N N . GLN B 1 388 ? 20.375 -22.156 -22.688 1 94.5 388 GLN B N 1
ATOM 6575 C CA . GLN B 1 388 ? 20.469 -21.781 -24.094 1 94.5 388 GLN B CA 1
ATOM 6576 C C . GLN B 1 388 ? 21.594 -22.531 -24.797 1 94.5 388 GLN B C 1
ATOM 6578 O O . GLN B 1 388 ? 21.453 -22.969 -25.938 1 94.5 388 GLN B O 1
ATOM 6583 N N . ARG B 1 389 ? 22.672 -22.75 -24.062 1 94.06 389 ARG B N 1
ATOM 6584 C CA . ARG B 1 389 ? 23.859 -23.281 -24.703 1 94.06 389 ARG B CA 1
ATOM 6585 C C . ARG B 1 389 ? 23.922 -24.797 -24.578 1 94.06 389 ARG B C 1
ATOM 6587 O O . ARG B 1 389 ? 24.5 -25.469 -25.438 1 94.06 389 ARG B O 1
ATOM 6594 N N . GLU B 1 390 ? 23.281 -25.312 -23.516 1 95.5 390 GLU B N 1
ATOM 6595 C CA . GLU B 1 390 ? 23.484 -26.734 -23.234 1 95.5 390 GLU B CA 1
ATOM 6596 C C . GLU B 1 390 ? 22.172 -27.5 -23.266 1 95.5 390 GLU B C 1
ATOM 6598 O O . GLU B 1 390 ? 22 -28.453 -24.031 1 95.5 390 GLU B O 1
ATOM 6603 N N . VAL B 1 391 ? 21.219 -27.047 -22.547 1 95.44 391 VAL B N 1
ATOM 6604 C CA . VAL B 1 391 ? 20.016 -27.844 -22.312 1 95.44 391 VAL B CA 1
ATOM 6605 C C . VAL B 1 391 ? 19.188 -27.891 -23.594 1 95.44 391 VAL B C 1
ATOM 6607 O O . VAL B 1 391 ? 18.812 -28.969 -24.062 1 95.44 391 VAL B O 1
ATOM 6610 N N . LEU B 1 392 ? 18.938 -26.766 -24.281 1 94.88 392 LEU B N 1
ATOM 6611 C CA . LEU B 1 392 ? 18.031 -26.703 -25.422 1 94.88 392 LEU B CA 1
ATOM 6612 C C . LEU B 1 392 ? 18.609 -27.453 -26.609 1 94.88 392 LEU B C 1
ATOM 6614 O O . LEU B 1 392 ? 17.906 -28.234 -27.25 1 94.88 392 LEU B O 1
ATOM 6618 N N . PRO B 1 393 ? 19.922 -27.281 -26.891 1 95.56 393 PRO B N 1
ATOM 6619 C CA . PRO B 1 393 ? 20.484 -28.047 -28.016 1 95.56 393 PRO B CA 1
ATOM 6620 C C . PRO B 1 393 ? 20.469 -29.547 -27.766 1 95.56 393 PRO B C 1
ATOM 6622 O O . PRO B 1 393 ? 20.219 -30.328 -28.688 1 95.56 393 PRO B O 1
ATOM 6625 N N . LEU B 1 394 ? 20.672 -29.984 -26.469 1 95.62 394 LEU B N 1
ATOM 6626 C CA . LEU B 1 394 ? 20.641 -31.406 -26.141 1 95.62 394 LEU B CA 1
ATOM 6627 C C . LEU B 1 394 ? 19.219 -31.953 -26.297 1 95.62 394 LEU B C 1
ATOM 6629 O O . LEU B 1 394 ? 19.047 -33.062 -26.797 1 95.62 394 LEU B O 1
ATOM 6633 N N . ARG B 1 395 ? 18.25 -31.188 -25.891 1 94 395 ARG B N 1
ATOM 6634 C CA . ARG B 1 395 ? 16.859 -31.609 -26.047 1 94 395 ARG B CA 1
ATOM 6635 C C . ARG B 1 395 ? 16.484 -31.734 -27.516 1 94 395 ARG B C 1
ATOM 6637 O O . ARG B 1 395 ? 15.719 -32.625 -27.891 1 94 395 ARG B O 1
ATOM 6644 N N . GLN B 1 396 ? 17.031 -30.938 -28.375 1 93.44 396 GLN B N 1
ATOM 6645 C CA . GLN B 1 396 ? 16.781 -31 -29.812 1 93.44 396 GLN B CA 1
ATOM 6646 C C . GLN B 1 396 ? 17.344 -32.25 -30.438 1 93.44 396 GLN B C 1
ATOM 6648 O O . GLN B 1 396 ? 16.703 -32.906 -31.25 1 93.44 396 GLN B O 1
ATOM 6653 N N . ILE B 1 397 ? 18.516 -32.656 -30 1 94.75 397 ILE B N 1
ATOM 6654 C CA . ILE B 1 397 ? 19.156 -33.875 -30.484 1 94.75 397 ILE B CA 1
ATOM 6655 C C . ILE B 1 397 ? 18.312 -35.094 -30.078 1 94.75 397 ILE B C 1
ATOM 6657 O O . ILE B 1 397 ? 18.047 -35.969 -30.891 1 94.75 397 ILE B O 1
ATOM 6661 N N . ILE B 1 398 ? 17.859 -35.031 -28.859 1 93.12 398 ILE B N 1
ATOM 6662 C CA . ILE B 1 398 ? 17.062 -36.156 -28.359 1 93.12 398 ILE B CA 1
ATOM 6663 C C . ILE B 1 398 ? 15.766 -36.25 -29.141 1 93.12 398 ILE B C 1
ATOM 6665 O O . ILE B 1 398 ? 15.352 -37.344 -29.547 1 93.12 398 ILE B O 1
ATOM 6669 N N . THR B 1 399 ? 15.148 -35.156 -29.391 1 91.56 399 THR B N 1
ATOM 6670 C CA . THR B 1 399 ? 13.883 -35.156 -30.125 1 91.56 399 THR B CA 1
ATOM 6671 C C . THR B 1 399 ? 14.07 -35.688 -31.547 1 91.56 399 THR B C 1
ATOM 6673 O O . THR B 1 399 ? 13.266 -36.469 -32.031 1 91.56 399 THR B O 1
ATOM 6676 N N . GLU B 1 400 ? 15.156 -35.344 -32.219 1 92.44 400 GLU B N 1
ATOM 6677 C CA . GLU B 1 400 ? 15.438 -35.812 -33.562 1 92.44 400 GLU B CA 1
ATOM 6678 C C . GLU B 1 400 ? 15.727 -37.281 -33.594 1 92.44 400 GLU B C 1
ATOM 6680 O O . GLU B 1 400 ? 15.227 -38 -34.469 1 92.44 400 GLU B O 1
ATOM 6685 N N . GLU B 1 401 ? 16.438 -37.75 -32.594 1 93.06 401 GLU B N 1
ATOM 6686 C CA . GLU B 1 401 ? 16.75 -39.156 -32.5 1 93.06 401 GLU B CA 1
ATOM 6687 C C . GLU B 1 401 ? 15.508 -39.969 -32.188 1 93.06 401 GLU B C 1
ATOM 6689 O O . GLU B 1 401 ? 15.336 -41.094 -32.719 1 93.06 401 GLU B O 1
ATOM 6694 N N . MET B 1 402 ? 14.688 -39.438 -31.375 1 90.69 402 MET B N 1
ATOM 6695 C CA . MET B 1 402 ? 13.469 -40.156 -30.984 1 90.69 402 MET B CA 1
ATOM 6696 C C . MET B 1 402 ? 12.5 -40.25 -32.156 1 90.69 402 MET B C 1
ATOM 6698 O O . MET B 1 402 ? 11.805 -41.25 -32.344 1 90.69 402 MET B O 1
ATOM 6702 N N . GLN B 1 403 ? 12.453 -39.25 -32.969 1 89.56 403 GLN B N 1
ATOM 6703 C CA . GLN B 1 403 ? 11.609 -39.25 -34.156 1 89.56 403 GLN B CA 1
ATOM 6704 C C . GLN B 1 403 ? 12.078 -40.281 -35.156 1 89.56 403 GLN B C 1
ATOM 6706 O O . GLN B 1 403 ? 11.258 -40.969 -35.781 1 89.56 403 GLN B O 1
ATOM 6711 N N . LEU B 1 404 ? 13.438 -40.438 -35.25 1 91.06 404 LEU B N 1
ATOM 6712 C CA . LEU B 1 404 ? 14 -41.438 -36.156 1 91.06 404 LEU B CA 1
ATOM 6713 C C . LEU B 1 404 ? 13.68 -42.844 -35.688 1 91.06 404 LEU B C 1
ATOM 6715 O O . LEU B 1 404 ? 13.297 -43.688 -36.5 1 91.06 404 LEU B O 1
ATOM 6719 N N . ARG B 1 405 ? 13.727 -43 -34.438 1 90.62 405 ARG B N 1
ATOM 6720 C CA . ARG B 1 405 ? 13.469 -44.344 -33.875 1 90.62 405 ARG B CA 1
ATOM 6721 C C . ARG B 1 405 ? 11.984 -44.656 -33.969 1 90.62 405 ARG B C 1
ATOM 6723 O O . ARG B 1 405 ? 11.617 -45.844 -34.125 1 90.62 405 ARG B O 1
ATOM 6730 N N . PHE B 1 406 ? 11.133 -43.719 -33.781 1 85.25 406 PHE B N 1
ATOM 6731 C CA . PHE B 1 406 ? 9.695 -43.938 -33.906 1 85.25 406 PHE B CA 1
ATOM 6732 C C . PHE B 1 406 ? 9.328 -44.312 -35.312 1 85.25 406 PHE B C 1
ATOM 6734 O O . PHE B 1 406 ? 8.531 -45.219 -35.531 1 85.25 406 PHE B O 1
ATOM 6741 N N . SER B 1 407 ? 9.992 -43.625 -36.281 1 84.38 407 SER B N 1
ATOM 6742 C CA . SER B 1 407 ? 9.727 -43.906 -37.688 1 84.38 407 SER B CA 1
ATOM 6743 C C . SER B 1 407 ? 10.188 -45.312 -38.062 1 84.38 407 SER B C 1
ATOM 6745 O O . SER B 1 407 ? 9.625 -45.906 -38.969 1 84.38 407 SER B O 1
ATOM 6747 N N . SER B 1 408 ? 11.164 -45.844 -37.312 1 88.94 408 SER B N 1
ATOM 6748 C CA . SER B 1 408 ? 11.672 -47.188 -37.594 1 88.94 408 SER B CA 1
ATOM 6749 C C . SER B 1 408 ? 11 -48.219 -36.688 1 88.94 408 SER B C 1
ATOM 6751 O O . SER B 1 408 ? 11.484 -49.344 -36.531 1 88.94 408 SER B O 1
ATOM 6753 N N . MET B 1 409 ? 10 -47.75 -35.938 1 85.19 409 MET B N 1
ATOM 6754 C CA . MET B 1 409 ? 9.156 -48.594 -35.094 1 85.19 409 MET B CA 1
ATOM 6755 C C . MET B 1 409 ? 9.945 -49.156 -33.906 1 85.19 409 MET B C 1
ATOM 6757 O O . MET B 1 409 ? 9.695 -50.281 -33.469 1 85.19 409 MET B O 1
ATOM 6761 N N . GLN B 1 410 ? 10.867 -48.406 -33.469 1 85.44 410 GLN B N 1
ATOM 6762 C CA . GLN B 1 410 ? 11.703 -48.875 -32.375 1 85.44 410 GLN B CA 1
ATOM 6763 C C . GLN B 1 410 ? 11.164 -48.375 -31.031 1 85.44 410 GLN B C 1
ATOM 6765 O O . GLN B 1 410 ? 11.469 -48.938 -29.984 1 85.44 410 GLN B O 1
ATOM 6770 N N . VAL B 1 411 ? 10.414 -47.25 -31.109 1 83.69 411 VAL B N 1
ATOM 6771 C CA . VAL B 1 411 ? 9.828 -46.719 -29.875 1 83.69 411 VAL B CA 1
ATOM 6772 C C . VAL B 1 411 ? 8.336 -46.5 -30.078 1 83.69 411 VAL B C 1
ATOM 6774 O O . VAL B 1 411 ? 7.871 -46.312 -31.203 1 83.69 411 VAL B O 1
ATOM 6777 N N . ASP B 1 412 ? 7.609 -46.594 -28.969 1 80.44 412 ASP B N 1
ATOM 6778 C CA . ASP B 1 412 ? 6.16 -46.469 -29.031 1 80.44 412 ASP B CA 1
ATOM 6779 C C . ASP B 1 412 ? 5.742 -45 -28.828 1 80.44 412 ASP B C 1
ATOM 6781 O O . ASP B 1 412 ? 6.59 -44.125 -28.641 1 80.44 412 ASP B O 1
ATOM 6785 N N . VAL B 1 413 ? 4.484 -44.781 -29.016 1 78 413 VAL B N 1
ATOM 6786 C CA . VAL B 1 413 ? 3.896 -43.438 -28.953 1 78 413 VAL B CA 1
ATOM 6787 C C . VAL B 1 413 ? 4.086 -42.844 -27.562 1 78 413 VAL B C 1
ATOM 6789 O O . VAL B 1 413 ? 4.297 -41.656 -27.406 1 78 413 VAL B O 1
ATOM 6792 N N . PHE B 1 414 ? 4.066 -43.688 -26.594 1 76.31 414 PHE B N 1
ATOM 6793 C CA . PHE B 1 414 ? 4.238 -43.25 -25.219 1 76.31 414 PHE B CA 1
ATOM 6794 C C . PHE B 1 414 ? 5.609 -42.625 -25.031 1 76.31 414 PHE B C 1
ATOM 6796 O O . PHE B 1 414 ? 5.727 -41.562 -24.391 1 76.31 414 PHE B O 1
ATOM 6803 N N . ALA B 1 415 ? 6.59 -43.281 -25.562 1 81.25 415 ALA B N 1
ATOM 6804 C CA . ALA B 1 415 ? 7.949 -42.75 -25.453 1 81.25 415 ALA B CA 1
ATOM 6805 C C . ALA B 1 415 ? 8.086 -41.406 -26.141 1 81.25 415 ALA B C 1
ATOM 6807 O O . ALA B 1 415 ? 8.758 -40.5 -25.641 1 81.25 415 ALA B O 1
ATOM 6808 N N . LEU B 1 416 ? 7.488 -41.219 -27.281 1 83.25 416 LEU B N 1
ATOM 6809 C CA . LEU B 1 416 ? 7.52 -39.969 -28.031 1 83.25 416 LEU B CA 1
ATOM 6810 C C . LEU B 1 416 ? 6.82 -38.875 -27.266 1 83.25 416 LEU B C 1
ATOM 6812 O O . LEU B 1 416 ? 7.316 -37.75 -27.203 1 83.25 416 LEU B O 1
ATOM 6816 N N . LEU B 1 417 ? 5.711 -39.188 -26.625 1 83.25 417 LEU B N 1
ATOM 6817 C CA . LEU B 1 417 ? 4.945 -38.188 -25.875 1 83.25 417 LEU B CA 1
ATOM 6818 C C . LEU B 1 417 ? 5.695 -37.75 -24.625 1 83.25 417 LEU B C 1
ATOM 6820 O O . LEU B 1 417 ? 5.652 -36.594 -24.234 1 83.25 417 LEU B O 1
ATOM 6824 N N . THR B 1 418 ? 6.328 -38.656 -24 1 83 418 THR B N 1
ATOM 6825 C CA . THR B 1 418 ? 7.129 -38.344 -22.828 1 83 418 THR B CA 1
ATOM 6826 C C . THR B 1 418 ? 8.25 -37.375 -23.172 1 83 418 THR B C 1
ATOM 6828 O O . THR B 1 418 ? 8.508 -36.438 -22.438 1 83 418 THR B O 1
ATOM 6831 N N . GLU B 1 419 ? 8.844 -37.688 -24.281 1 86.25 419 GLU B N 1
ATOM 6832 C CA . GLU B 1 419 ? 9.914 -36.781 -24.719 1 86.25 419 GLU B CA 1
ATOM 6833 C C . GLU B 1 419 ? 9.367 -35.406 -25.078 1 86.25 419 GLU B C 1
ATOM 6835 O O . GLU B 1 419 ? 10.008 -34.406 -24.797 1 86.25 419 GLU B O 1
ATOM 6840 N N . ALA B 1 420 ? 8.234 -35.344 -25.656 1 88.12 420 ALA B N 1
ATOM 6841 C CA . ALA B 1 420 ? 7.617 -34.094 -26 1 88.12 420 ALA B CA 1
ATOM 6842 C C . ALA B 1 420 ? 7.32 -33.25 -24.75 1 88.12 420 ALA B C 1
ATOM 6844 O O . ALA B 1 420 ? 7.527 -32.031 -24.734 1 88.12 420 ALA B O 1
ATOM 6845 N N . ARG B 1 421 ? 6.887 -33.906 -23.766 1 88.38 421 ARG B N 1
ATOM 6846 C CA . ARG B 1 421 ? 6.613 -33.219 -22.5 1 88.38 421 ARG B CA 1
ATOM 6847 C C . ARG B 1 421 ? 7.895 -32.688 -21.875 1 88.38 421 ARG B C 1
ATOM 6849 O O . ARG B 1 421 ? 7.91 -31.562 -21.344 1 88.38 421 ARG B O 1
ATOM 6856 N N . GLN B 1 422 ? 8.891 -33.469 -21.984 1 89.69 422 GLN B N 1
ATOM 6857 C CA . GLN B 1 422 ? 10.164 -33.062 -21.406 1 89.69 422 GLN B CA 1
ATOM 6858 C C . GLN B 1 422 ? 10.75 -31.875 -22.188 1 89.69 422 GLN B C 1
ATOM 6860 O O . GLN B 1 422 ? 11.305 -30.953 -21.594 1 89.69 422 GLN B O 1
ATOM 6865 N N . ARG B 1 423 ? 10.664 -31.938 -23.438 1 93.12 423 ARG B N 1
ATOM 6866 C CA . ARG B 1 423 ? 11.148 -30.828 -24.266 1 93.12 423 ARG B CA 1
ATOM 6867 C C . ARG B 1 423 ? 10.383 -29.547 -23.969 1 93.12 423 ARG B C 1
ATOM 6869 O O . ARG B 1 423 ? 10.992 -28.484 -23.812 1 93.12 423 ARG B O 1
ATOM 6876 N N . LEU B 1 424 ? 9.102 -29.672 -23.859 1 93.25 424 LEU B N 1
ATOM 6877 C CA . LEU B 1 424 ? 8.289 -28.5 -23.562 1 93.25 424 LEU B CA 1
ATOM 6878 C C . LEU B 1 424 ? 8.656 -27.922 -22.188 1 93.25 424 LEU B C 1
ATOM 6880 O O . LEU B 1 424 ? 8.719 -26.703 -22.031 1 93.25 424 LEU B O 1
ATOM 6884 N N . ALA B 1 425 ? 8.875 -28.734 -21.25 1 92.62 425 ALA B N 1
ATOM 6885 C CA . ALA B 1 425 ? 9.273 -28.297 -19.906 1 92.62 425 ALA B CA 1
ATOM 6886 C C . ALA B 1 425 ? 10.594 -27.531 -19.969 1 92.62 425 ALA B C 1
ATOM 6888 O O . ALA B 1 425 ? 10.758 -26.516 -19.266 1 92.62 425 ALA B O 1
ATOM 6889 N N . SER B 1 426 ? 11.477 -28.047 -20.797 1 94.56 426 SER B N 1
ATOM 6890 C CA . SER B 1 426 ? 12.766 -27.375 -20.922 1 94.56 426 SER B CA 1
ATOM 6891 C C . SER B 1 426 ? 12.625 -26.031 -21.609 1 94.56 426 SER B C 1
ATOM 6893 O O . SER B 1 426 ? 13.289 -25.062 -21.219 1 94.56 426 SER B O 1
ATOM 6895 N N . LEU B 1 427 ? 11.82 -25.984 -22.609 1 95.44 427 LEU B N 1
ATOM 6896 C CA . LEU B 1 427 ? 11.594 -24.719 -23.297 1 95.44 427 LEU B CA 1
ATOM 6897 C C . LEU B 1 427 ? 10.953 -23.688 -22.375 1 95.44 427 LEU B C 1
ATOM 6899 O O . LEU B 1 427 ? 11.344 -22.516 -22.359 1 95.44 427 LEU B O 1
ATOM 6903 N N . ARG B 1 428 ? 10.016 -24.109 -21.547 1 95.75 428 ARG B N 1
ATOM 6904 C CA . ARG B 1 428 ? 9.375 -23.234 -20.578 1 95.75 428 ARG B CA 1
ATOM 6905 C C . ARG B 1 428 ? 10.391 -22.719 -19.547 1 95.75 428 ARG B C 1
ATOM 6907 O O . ARG B 1 428 ? 10.414 -21.531 -19.234 1 95.75 428 ARG B O 1
ATOM 6914 N N . ALA B 1 429 ? 11.203 -23.625 -19.094 1 95.88 429 ALA B N 1
ATOM 6915 C CA . ALA B 1 429 ? 12.211 -23.281 -18.109 1 95.88 429 ALA B CA 1
ATOM 6916 C C . ALA B 1 429 ? 13.219 -22.281 -18.672 1 95.88 429 ALA B C 1
ATOM 6918 O O . ALA B 1 429 ? 13.711 -21.406 -17.969 1 95.88 429 ALA B O 1
ATOM 6919 N N . ALA B 1 430 ? 13.547 -22.453 -19.906 1 96.31 430 ALA B N 1
ATOM 6920 C CA . ALA B 1 430 ? 14.477 -21.531 -20.547 1 96.31 430 ALA B CA 1
ATOM 6921 C C . ALA B 1 430 ? 13.898 -20.125 -20.625 1 96.31 430 ALA B C 1
ATOM 6923 O O . ALA B 1 430 ? 14.609 -19.141 -20.406 1 96.31 430 ALA B O 1
ATOM 6924 N N . ILE B 1 431 ? 12.602 -20.016 -20.938 1 96.06 431 ILE B N 1
ATOM 6925 C CA . ILE B 1 431 ? 11.93 -18.719 -20.984 1 96.06 431 ILE B CA 1
ATOM 6926 C C . ILE B 1 431 ? 11.93 -18.094 -19.578 1 96.06 431 ILE B C 1
ATOM 6928 O O . ILE B 1 431 ? 12.211 -16.906 -19.438 1 96.06 431 ILE B O 1
ATOM 6932 N N . ASP B 1 432 ? 11.695 -18.906 -18.547 1 96.5 432 ASP B N 1
ATOM 6933 C CA . ASP B 1 432 ? 11.688 -18.422 -17.172 1 96.5 432 ASP B CA 1
ATOM 6934 C C . ASP B 1 432 ? 13.078 -17.969 -16.75 1 96.5 432 ASP B C 1
ATOM 6936 O O . ASP B 1 432 ? 13.219 -16.953 -16.062 1 96.5 432 ASP B O 1
ATOM 6940 N N . ALA B 1 433 ? 14.008 -18.734 -17.156 1 97.06 433 ALA B N 1
ATOM 6941 C CA . ALA B 1 433 ? 15.383 -18.359 -16.828 1 97.06 433 ALA B CA 1
ATOM 6942 C C . ALA B 1 433 ? 15.773 -17.047 -17.484 1 97.06 433 ALA B C 1
ATOM 6944 O O . ALA B 1 433 ? 16.422 -16.203 -16.859 1 97.06 433 ALA B O 1
ATOM 6945 N N . LYS B 1 434 ? 15.445 -16.891 -18.734 1 96.56 434 LYS B N 1
ATOM 6946 C CA . LYS B 1 434 ? 15.711 -15.641 -19.438 1 96.56 434 LYS B CA 1
ATOM 6947 C C . LYS B 1 434 ? 14.984 -14.469 -18.781 1 96.56 434 LYS B C 1
ATOM 6949 O O . LYS B 1 434 ? 15.562 -13.391 -18.625 1 96.56 434 LYS B O 1
ATOM 6954 N N . ARG B 1 435 ? 13.727 -14.656 -18.453 1 97.06 435 ARG B N 1
ATOM 6955 C CA . ARG B 1 435 ? 12.961 -13.648 -17.719 1 97.06 435 ARG B CA 1
ATOM 6956 C C . ARG B 1 435 ? 13.672 -13.258 -16.422 1 97.06 435 ARG B C 1
ATOM 6958 O O . ARG B 1 435 ? 13.844 -12.07 -16.141 1 97.06 435 ARG B O 1
ATOM 6965 N N . ASP B 1 436 ? 14.117 -14.227 -15.695 1 96.69 436 ASP B N 1
ATOM 6966 C CA . ASP B 1 436 ? 14.758 -13.984 -14.406 1 96.69 436 ASP B CA 1
ATOM 6967 C C . ASP B 1 436 ? 16.062 -13.211 -14.57 1 96.69 436 ASP B C 1
ATOM 6969 O O . ASP B 1 436 ? 16.406 -12.375 -13.734 1 96.69 436 ASP B O 1
ATOM 6973 N N . PHE B 1 437 ? 16.75 -13.469 -15.656 1 96.81 437 PHE B N 1
ATOM 6974 C CA . PHE B 1 437 ? 17.969 -12.727 -15.938 1 96.81 437 PHE B CA 1
ATOM 6975 C C . PHE B 1 437 ? 17.656 -11.25 -16.141 1 96.81 437 PHE B C 1
ATOM 6977 O O . PHE B 1 437 ? 18.281 -10.383 -15.531 1 96.81 437 PHE B O 1
ATOM 6984 N N . TRP B 1 438 ? 16.719 -10.961 -16.953 1 95.94 438 TRP B N 1
ATOM 6985 C CA . TRP B 1 438 ? 16.406 -9.57 -17.266 1 95.94 438 TRP B CA 1
ATOM 6986 C C . TRP B 1 438 ? 15.805 -8.867 -16.047 1 95.94 438 TRP B C 1
ATOM 6988 O O . TRP B 1 438 ? 16.016 -7.672 -15.844 1 95.94 438 TRP B O 1
ATOM 6998 N N . LEU B 1 439 ? 15.039 -9.617 -15.219 1 95.81 439 LEU B N 1
ATOM 6999 C CA . LEU B 1 439 ? 14.547 -9.047 -13.969 1 95.81 439 LEU B CA 1
ATOM 7000 C C . LEU B 1 439 ? 15.695 -8.742 -13.016 1 95.81 439 LEU B C 1
ATOM 7002 O O . LEU B 1 439 ? 15.719 -7.688 -12.375 1 95.81 439 LEU B O 1
ATOM 7006 N N . ALA B 1 440 ? 16.609 -9.641 -12.977 1 95.5 440 ALA B N 1
ATOM 7007 C CA . ALA B 1 440 ? 17.781 -9.438 -12.125 1 95.5 440 ALA B CA 1
ATOM 7008 C C . ALA B 1 440 ? 18.609 -8.242 -12.594 1 95.5 440 ALA B C 1
ATOM 7010 O O . ALA B 1 440 ? 19.172 -7.512 -11.781 1 95.5 440 ALA B O 1
ATOM 7011 N N . GLN B 1 441 ? 18.734 -8.109 -13.859 1 92.69 441 GLN B N 1
ATOM 7012 C CA . GLN B 1 441 ? 19.453 -6.953 -14.398 1 92.69 441 GLN B CA 1
ATOM 7013 C C . GLN B 1 441 ? 18.781 -5.648 -13.984 1 92.69 441 GLN B C 1
ATOM 7015 O O . GLN B 1 441 ? 19.469 -4.684 -13.633 1 92.69 441 GLN B O 1
ATOM 7020 N N . SER B 1 442 ? 17.469 -5.625 -14.055 1 90.88 442 SER B N 1
ATOM 7021 C CA . SER B 1 442 ? 16.734 -4.453 -13.609 1 90.88 442 SER B CA 1
ATOM 7022 C C . SER B 1 442 ? 16.938 -4.199 -12.117 1 90.88 442 SER B C 1
ATOM 7024 O O . SER B 1 442 ? 17.125 -3.057 -11.703 1 90.88 442 SER B O 1
ATOM 7026 N N . ASP B 1 443 ? 16.953 -5.246 -11.359 1 90.81 443 ASP B N 1
ATOM 7027 C CA . ASP B 1 443 ? 17.125 -5.133 -9.914 1 90.81 443 ASP B CA 1
ATOM 7028 C C . ASP B 1 443 ? 18.547 -4.66 -9.562 1 90.81 443 ASP B C 1
ATOM 7030 O O . ASP B 1 443 ? 18.75 -3.979 -8.555 1 90.81 443 ASP B O 1
ATOM 7034 N N . LEU B 1 444 ? 19.453 -5.043 -10.375 1 90.94 444 LEU B N 1
ATOM 7035 C CA . LEU B 1 444 ? 20.828 -4.605 -10.172 1 90.94 444 LEU B CA 1
ATOM 7036 C C . LEU B 1 444 ? 20.938 -3.094 -10.32 1 90.94 444 LEU B C 1
ATOM 7038 O O . LEU B 1 444 ? 21.609 -2.436 -9.508 1 90.94 444 LEU B O 1
ATOM 7042 N N . GLN B 1 445 ? 20.266 -2.549 -11.242 1 86 445 GLN B N 1
ATOM 7043 C CA . GLN B 1 445 ? 20.281 -1.105 -11.445 1 86 445 GLN B CA 1
ATOM 7044 C C . GLN B 1 445 ? 19.625 -0.375 -10.273 1 86 445 GLN B C 1
ATOM 7046 O O . GLN B 1 445 ? 20.109 0.682 -9.852 1 86 445 GLN B O 1
ATOM 7051 N N . THR B 1 446 ? 18.594 -0.986 -9.742 1 87.44 446 THR B N 1
ATOM 7052 C CA . THR B 1 446 ? 17.891 -0.384 -8.617 1 87.44 446 THR B CA 1
ATOM 7053 C C . THR B 1 446 ? 18.75 -0.437 -7.355 1 87.44 446 THR B C 1
ATOM 7055 O O . THR B 1 446 ? 18.703 0.474 -6.523 1 87.44 446 THR B O 1
ATOM 7058 N N . ALA B 1 447 ? 19.516 -1.459 -7.246 1 88.12 447 ALA B N 1
ATOM 7059 C CA . ALA B 1 447 ? 20.375 -1.617 -6.082 1 88.12 447 ALA B CA 1
ATOM 7060 C C . ALA B 1 447 ? 21.484 -0.569 -6.074 1 88.12 447 ALA B C 1
ATOM 7062 O O . ALA B 1 447 ? 21.969 -0.172 -5.012 1 88.12 447 ALA B O 1
ATOM 7063 N N . ILE B 1 448 ? 21.859 -0.058 -7.215 1 85.25 448 ILE B N 1
ATOM 7064 C CA . ILE B 1 448 ? 22.922 0.922 -7.336 1 85.25 448 ILE B CA 1
ATOM 7065 C C . ILE B 1 448 ? 22.359 2.33 -7.164 1 85.25 448 ILE B C 1
ATOM 7067 O O . ILE B 1 448 ? 22.953 3.16 -6.465 1 85.25 448 ILE B O 1
ATOM 7071 N N . ASN B 1 449 ? 21.25 2.619 -7.742 1 80.25 449 ASN B N 1
ATOM 7072 C CA . ASN B 1 449 ? 20.734 3.982 -7.781 1 80.25 449 ASN B CA 1
ATOM 7073 C C . ASN B 1 449 ? 19.688 4.215 -6.699 1 80.25 449 ASN B C 1
ATOM 7075 O O . ASN B 1 449 ? 19.406 5.359 -6.336 1 80.25 449 ASN B O 1
ATOM 7079 N N . GLY B 1 450 ? 19.156 3.189 -6.215 1 77.25 450 GLY B N 1
ATOM 7080 C CA . GLY B 1 450 ? 18.047 3.303 -5.281 1 77.25 450 GLY B CA 1
ATOM 7081 C C . GLY B 1 450 ? 16.703 3.066 -5.93 1 77.25 450 GLY B C 1
ATOM 7082 O O . GLY B 1 450 ? 16.609 2.896 -7.148 1 77.25 450 GLY B O 1
ATOM 7083 N N . GLY B 1 451 ? 15.656 2.891 -5.203 1 64.19 451 GLY B N 1
ATOM 7084 C CA . GLY B 1 451 ? 14.305 2.709 -5.719 1 64.19 451 GLY B CA 1
ATOM 7085 C C . GLY B 1 451 ? 13.75 1.323 -5.453 1 64.19 451 GLY B C 1
ATOM 7086 O O . GLY B 1 451 ? 12.773 0.912 -6.082 1 64.19 451 GLY B O 1
ATOM 7087 N N . ALA B 1 452 ? 14.578 0.619 -4.758 1 60.06 452 ALA B N 1
ATOM 7088 C CA . ALA B 1 452 ? 14.008 -0.69 -4.438 1 60.06 452 ALA B CA 1
ATOM 7089 C C . ALA B 1 452 ? 12.82 -0.557 -3.488 1 60.06 452 ALA B C 1
ATOM 7091 O O . ALA B 1 452 ? 12.773 0.361 -2.666 1 60.06 452 ALA B O 1
ATOM 7092 N N . ALA B 1 453 ? 11.727 -1.195 -3.744 1 50.91 453 ALA B N 1
ATOM 7093 C CA . ALA B 1 453 ? 10.492 -1.177 -2.959 1 50.91 453 ALA B CA 1
ATOM 7094 C C . ALA B 1 453 ? 10.781 -1.396 -1.478 1 50.91 453 ALA B C 1
ATOM 7096 O O . ALA B 1 453 ? 11.492 -2.332 -1.109 1 50.91 453 ALA B O 1
ATOM 7097 N N . THR B 1 454 ? 11.039 -0.356 -0.708 1 47.12 454 THR B N 1
ATOM 7098 C CA . THR B 1 454 ? 11.258 -0.456 0.73 1 47.12 454 THR B CA 1
ATOM 7099 C C . THR B 1 454 ? 10.148 -1.263 1.394 1 47.12 454 THR B C 1
ATOM 7101 O O . THR B 1 454 ? 8.969 -1.093 1.067 1 47.12 454 THR B O 1
ATOM 7104 N N . SER B 1 455 ? 10.375 -2.463 1.869 1 37.72 455 SER B N 1
ATOM 7105 C CA . SER B 1 455 ? 9.461 -3.025 2.859 1 37.72 455 SER B CA 1
ATOM 7106 C C . SER B 1 455 ? 9.117 -2.002 3.936 1 37.72 455 SER B C 1
ATOM 7108 O O . SER B 1 455 ? 10 -1.309 4.445 1 37.72 455 SER B O 1
ATOM 7110 N N . SER B 1 456 ? 8.031 -1.443 3.859 1 33.88 456 SER B N 1
ATOM 7111 C CA . SER B 1 456 ? 7.543 -0.411 4.77 1 33.88 456 SER B CA 1
ATOM 7112 C C . SER B 1 456 ? 7.957 -0.701 6.207 1 33.88 456 SER B C 1
ATOM 7114 O O . SER B 1 456 ? 7.684 -1.782 6.73 1 33.88 456 SER B O 1
ATOM 7116 N N . PRO B 1 457 ? 8.891 -0.108 6.77 1 32.84 457 PRO B N 1
ATOM 7117 C CA . PRO B 1 457 ? 9.164 -0.234 8.203 1 32.84 457 PRO B CA 1
ATOM 7118 C C . PRO B 1 457 ? 7.922 -0.014 9.062 1 32.84 457 PRO B C 1
ATOM 7120 O O . PRO B 1 457 ? 7.02 0.73 8.672 1 32.84 457 PRO B O 1
ATOM 7123 N N . SER B 1 458 ? 7.465 -1.012 9.891 1 29.8 458 SER B N 1
ATOM 7124 C CA . SER B 1 458 ? 6.449 -0.909 10.93 1 29.8 458 SER B CA 1
ATOM 7125 C C . SER B 1 458 ? 6.672 0.324 11.805 1 29.8 458 SER B C 1
ATOM 7127 O O . SER B 1 458 ? 7.762 0.517 12.344 1 29.8 458 SER B O 1
ATOM 7129 N N . THR B 1 459 ? 6.078 1.416 11.531 1 29.67 459 THR B N 1
ATOM 7130 C CA . THR B 1 459 ? 6.145 2.635 12.328 1 29.67 459 THR B CA 1
ATOM 7131 C C . THR B 1 459 ? 5.895 2.332 13.797 1 29.67 459 THR B C 1
ATOM 7133 O O . THR B 1 459 ? 4.852 1.779 14.156 1 29.67 459 THR B O 1
ATOM 7136 N N . PRO B 1 460 ? 6.871 2.383 14.68 1 27.25 460 PRO B N 1
ATOM 7137 C CA . PRO B 1 460 ? 6.617 2.299 16.125 1 27.25 460 PRO B CA 1
ATOM 7138 C C . PRO B 1 460 ? 5.605 3.332 16.594 1 27.25 460 PRO B C 1
ATOM 7140 O O . PRO B 1 460 ? 5.543 4.441 16.062 1 27.25 460 PRO B O 1
ATOM 7143 N N . SER B 1 461 ? 4.477 2.988 17.188 1 27.22 461 SER B N 1
ATOM 7144 C CA . SER B 1 461 ? 3.434 3.773 17.828 1 27.22 461 SER B CA 1
ATOM 7145 C C . SER B 1 461 ? 4.023 4.734 18.859 1 27.22 461 SER B C 1
ATOM 7147 O O . SER B 1 461 ? 4.648 4.305 19.828 1 27.22 461 SER B O 1
ATOM 7149 N N . ALA B 1 462 ? 4.453 5.961 18.547 1 27.5 462 ALA B N 1
ATOM 7150 C CA . ALA B 1 462 ? 4.852 6.98 19.516 1 27.5 462 ALA B CA 1
ATOM 7151 C C . ALA B 1 462 ? 3.789 7.16 20.594 1 27.5 462 ALA B C 1
ATOM 7153 O O . ALA B 1 462 ? 2.605 7.324 20.297 1 27.5 462 ALA B O 1
ATOM 7154 N N . ILE B 1 463 ? 3.975 6.727 21.891 1 24.67 463 ILE B N 1
ATOM 7155 C CA . ILE B 1 463 ? 3.289 7.004 23.156 1 24.67 463 ILE B CA 1
ATOM 7156 C C . ILE B 1 463 ? 3.145 8.508 23.344 1 24.67 463 ILE B C 1
ATOM 7158 O O . ILE B 1 463 ? 4.113 9.258 23.188 1 24.67 463 ILE B O 1
ATOM 7162 N N . ALA B 1 464 ? 1.947 9.164 23.172 1 26.16 464 ALA B N 1
ATOM 7163 C CA . ALA B 1 464 ? 1.481 10.5 23.531 1 26.16 464 ALA B CA 1
ATOM 7164 C C . ALA B 1 464 ? 1.832 10.836 24.984 1 26.16 464 ALA B C 1
ATOM 7166 O O . ALA B 1 464 ? 1.346 10.195 25.906 1 26.16 464 ALA B O 1
ATOM 7167 N N . SER B 1 465 ? 3.012 11.242 25.391 1 22.42 465 SER B N 1
ATOM 7168 C CA . SER B 1 465 ? 3.264 11.828 26.703 1 22.42 465 SER B CA 1
ATOM 7169 C C . SER B 1 465 ? 2.342 13.008 26.953 1 22.42 465 SER B C 1
ATOM 7171 O O . SER B 1 465 ? 2.328 13.977 26.188 1 22.42 465 SER B O 1
ATOM 7173 N N . SER B 1 466 ? 1.176 12.82 27.578 1 23.44 466 SER B N 1
ATOM 7174 C CA . SER B 1 466 ? 0.269 13.797 28.172 1 23.44 466 SER B CA 1
ATOM 7175 C C . SER B 1 466 ? 0.981 14.648 29.219 1 23.44 466 SER B C 1
ATOM 7177 O O . SER B 1 466 ? 1.393 14.133 30.266 1 23.44 466 SER B O 1
ATOM 7179 N N . ALA B 1 467 ? 1.961 15.508 28.984 1 24.11 467 ALA B N 1
ATOM 7180 C CA . ALA B 1 467 ? 2.432 16.422 30.031 1 24.11 467 ALA B CA 1
ATOM 7181 C C . ALA B 1 467 ? 1.293 17.297 30.547 1 24.11 467 ALA B C 1
ATOM 7183 O O . ALA B 1 467 ? 0.725 18.094 29.797 1 24.11 467 ALA B O 1
ATOM 7184 N N . GLN B 1 468 ? 0.462 16.844 31.578 1 22.97 468 GLN B N 1
ATOM 7185 C CA . GLN B 1 468 ? -0.432 17.594 32.438 1 22.97 468 GLN B CA 1
ATOM 7186 C C . GLN B 1 468 ? 0.291 18.781 33.094 1 22.97 468 GLN B C 1
ATOM 7188 O O . GLN B 1 468 ? 1.279 18.594 33.812 1 22.97 468 GLN B O 1
ATOM 7193 N N . SER B 1 469 ? 0.445 19.859 32.406 1 21.27 469 SER B N 1
ATOM 7194 C CA . SER B 1 469 ? 0.896 21.109 33 1 21.27 469 SER B CA 1
ATOM 7195 C C . SER B 1 469 ? 0.081 21.438 34.25 1 21.27 469 SER B C 1
ATOM 7197 O O . SER B 1 469 ? -1.15 21.391 34.219 1 21.27 469 SER B O 1
ATOM 7199 N N . ALA B 1 470 ? 0.591 21.094 35.5 1 25.34 470 ALA B N 1
ATOM 7200 C CA . ALA B 1 470 ? 0.269 21.516 36.844 1 25.34 470 ALA B CA 1
ATOM 7201 C C . ALA B 1 470 ? 0.18 23.047 36.938 1 25.34 470 ALA B C 1
ATOM 7203 O O . ALA B 1 470 ? 1.146 23.75 36.625 1 25.34 470 ALA B O 1
ATOM 7204 N N . ALA B 1 471 ? -0.971 23.703 36.719 1 26.97 471 ALA B N 1
ATOM 7205 C CA . ALA B 1 471 ? -1.39 25.047 37.156 1 26.97 471 ALA B CA 1
ATOM 7206 C C . ALA B 1 471 ? -1.184 25.234 38.656 1 26.97 471 ALA B C 1
ATOM 7208 O O . ALA B 1 471 ? -1.863 24.609 39.469 1 26.97 471 ALA B O 1
ATOM 7209 N N . GLY B 1 472 ? 0.043 25.109 39.312 1 19.39 472 GLY B N 1
ATOM 7210 C CA . GLY B 1 472 ? 0.209 25.641 40.656 1 19.39 472 GLY B CA 1
ATOM 7211 C C . GLY B 1 472 ? -0.343 27.047 40.812 1 19.39 472 GLY B C 1
ATOM 7212 O O . GLY B 1 472 ? -0.076 27.922 40 1 19.39 472 GLY B O 1
ATOM 7213 N N . GLY B 1 473 ? -1.625 27.141 41.188 1 19.3 473 GLY B N 1
ATOM 7214 C CA . GLY B 1 473 ? -2.275 28.266 41.844 1 19.3 473 GLY B CA 1
ATOM 7215 C C . GLY B 1 473 ? -1.496 28.781 43.031 1 19.3 473 GLY B C 1
ATOM 7216 O O . GLY B 1 473 ? -1.353 28.094 44.062 1 19.3 473 GLY B O 1
ATOM 7217 N N . ASP B 1 474 ? -0.256 29.172 43 1 18.02 474 ASP B N 1
ATOM 7218 C CA . ASP B 1 474 ? 0.143 30 44.125 1 18.02 474 ASP B CA 1
ATOM 7219 C C . ASP B 1 474 ? -0.832 31.156 44.344 1 18.02 474 ASP B C 1
ATOM 7221 O O . ASP B 1 474 ? -1.415 31.656 43.375 1 18.02 474 ASP B O 1
ATOM 7225 N N . HIS B 1 475 ? -1.198 31.422 45.719 1 19.03 475 HIS B N 1
ATOM 7226 C CA . HIS B 1 475 ? -1.416 32.656 46.469 1 19.03 475 HIS B CA 1
ATOM 7227 C C . HIS B 1 475 ? -0.362 33.719 46.125 1 19.03 475 HIS B C 1
ATOM 7229 O O . HIS B 1 475 ? 0.801 33.375 45.875 1 19.03 475 HIS B O 1
#

InterPro domains:
  IPR010131 Multidrug resistance outer membrane protein MdtP/Nodulation protein T-like [PTHR30203] (1-456)

Sequence (950 aa):
MRHRTIAPLLLLASSALAGCASFSADRGMGVVSDVTERAIGKDVAFVRSADEAATVDAAVKRLLAHNLTADHAVQVALLNNKGLQAAYSELALAETDLVAESLPPNPVFSISRITGNGASEVERQVVGDILALATLPARSEIARDRFRQAQLRAALATLRLAAEVRRAHVAAVAAGEMVVLLTDAKATAESTAQLAKKLGETGAMNKLDQAREQVFYAEITADLASARQNAASARERLARLMGLWDGDLGFRIPNTLPALPRRPRQQPSIEVDAVSHRVDLQIARMDLVALAKTLDLTEATRFVTLLDVAGIDKRTHDPESPPFRERGFDVQFQIPIFDGGEVRVRQAAETYRQAMNRLTEKAVNVRSEARDAYRVYRSAYDIASHYQREVLPLRQIITEEMQLRFSSMQVDVFALLTEARQRLASLRAAIDAKRDFWLAQSDLQTAINGGAATSSPSTPSAIASSAQSAAGGDHMRHRTIAPLLLLASSALAGCASFSADRGMGVVSDVTERAIGKDVAFVRSADEAATVDAAVKRLLAHNLTADHAVQVALLNNKGLQAAYSELALAETDLVAESLPPNPVFSISRITGNGASEVERQVVGDILALATLPARSEIARDRFRQAQLRAALATLRLAAEVRRAHVAAVAAGEMVVLLTDAKATAESTAQLAKKLGETGAMNKLDQAREQVFYAEITADLASARQNAASARERLARLMGLWDGDLGFRIPNTLPALPRRPRQQPSIEVDAVSHRVDLQIARMDLVALAKTLDLTEATRFVTLLDVAGIDKRTHDPESPPFRERGFDVQFQIPIFDGGEVRVRQAAETYRQAMNRLTEKAVNVRSEARDAYRVYRSAYDIASHYQREVLPLRQIITEEMQLRFSSMQVDVFALLTEARQRLASLRAAIDAKRDFWLAQSDLQTAINGGAATSSPSTPSAIASSAQSAAGGDH

Solvent-accessible surface area (backbone atoms only — not comparable to full-atom values): 49295 Å² total; per-residue (Å²): 135,82,83,69,78,66,67,57,57,67,59,55,61,60,56,69,69,52,61,72,62,62,82,56,92,63,59,60,43,58,58,25,45,50,52,37,34,73,74,71,66,50,67,70,60,83,74,84,45,70,67,51,45,51,53,48,50,52,52,42,52,60,54,48,74,40,70,38,44,53,68,52,45,26,44,36,19,47,58,46,21,62,70,60,50,51,43,50,49,51,35,44,50,38,49,53,48,30,36,57,46,45,47,76,76,80,65,45,80,39,73,20,75,49,75,54,95,81,24,38,34,43,34,39,35,42,34,37,57,48,47,61,53,71,41,31,68,61,44,28,51,42,29,49,49,53,34,53,40,38,28,51,50,40,28,38,53,52,45,23,50,38,48,52,39,35,44,29,41,49,50,22,22,40,29,38,32,50,32,54,52,33,50,54,49,33,55,52,31,48,54,49,28,51,50,35,50,55,32,37,78,71,65,78,36,58,70,67,61,36,50,52,37,44,49,51,30,51,51,39,49,51,50,33,53,53,32,47,51,50,22,52,52,31,44,52,52,36,34,55,54,31,45,50,60,79,88,58,68,78,55,44,61,53,60,59,70,79,78,80,71,96,63,82,86,84,62,94,59,41,42,62,46,14,71,73,48,18,44,65,61,52,42,45,52,52,50,48,52,40,40,50,52,50,34,50,50,41,58,73,40,31,63,49,81,40,38,35,39,27,44,36,42,34,40,38,40,38,84,91,41,79,70,46,62,28,41,34,42,34,41,35,38,26,47,43,74,86,62,57,28,48,53,61,42,50,41,39,50,35,52,43,50,25,47,52,27,45,43,52,34,47,52,45,41,45,37,48,46,22,50,44,30,49,51,47,27,54,44,26,44,52,45,26,48,44,31,65,69,47,41,50,58,44,48,50,54,42,52,54,51,50,51,54,33,40,76,68,68,73,45,56,70,67,60,54,50,53,48,51,51,51,46,50,52,49,53,52,49,37,49,51,29,45,42,47,24,56,44,26,50,51,47,36,53,23,39,29,46,30,38,59,82,64,78,78,73,81,75,76,78,75,76,75,75,74,75,74,76,80,75,76,77,64,94,135,81,83,72,78,66,68,57,59,68,60,55,61,60,58,71,70,54,60,73,62,61,83,57,93,65,58,62,45,59,58,27,45,51,50,38,34,72,75,71,65,48,68,71,61,84,72,83,46,70,69,52,42,51,53,47,50,52,52,41,52,61,54,47,73,40,70,38,45,55,68,52,46,27,42,36,19,47,56,46,20,31,60,60,49,22,43,49,28,53,35,44,40,38,50,37,50,31,36,54,44,46,46,77,79,64,46,39,40,34,43,32,40,36,38,34,92,80,24,40,35,43,36,38,35,41,36,36,57,49,49,60,54,70,42,32,69,62,44,29,51,43,29,48,48,51,36,53,39,39,28,51,50,42,29,38,54,52,43,22,52,37,49,52,38,36,46,30,40,49,49,22,21,40,29,38,33,50,31,54,53,32,51,53,50,33,54,53,30,47,54,50,27,53,51,35,51,55,33,37,76,72,63,78,36,57,72,59,62,32,43,52,35,44,43,53,28,48,52,38,49,44,51,33,51,52,32,46,46,50,22,52,45,30,44,46,52,35,34,48,55,30,45,47,56,81,88,57,68,80,57,43,63,55,60,58,69,79,78,80,70,95,64,82,85,84,63,94,57,41,42,62,46,16,70,73,46,18,45,66,58,51,42,45,53,50,50,47,53,39,41,50,53,48,34,52,50,40,59,73,38,30,65,48,80,41,37,34,40,27,46,36,42,34,40,36,41,41,82,89,43,80,72,47,78,44,75,52,73,45,78,46,71,38,63,48,77,89,59,56,26,43,64,62,42,48,51,38,48,49,52,40,50,51,47,49,52,51,40,51,50,50,53,53,48,47,38,50,47,22,51,51,30,50,51,49,28,53,49,26,43,51,52,27,46,44,31,65,70,48,49,51,55,52,47,50,52,51,53,54,52,49,52,52,33,40,75,70,68,72,47,55,70,65,58,53,51,53,50,51,52,52,46,51,52,50,53,52,48,38,51,51,29,44,42,49,24,56,45,28,51,51,47,37,52,24,42,29,46,31,40,60,82,69,75,75,75,82,75,78,82,80,79,81,80,78,79,77,79,79,79,77,77,73,133